Protein 7ELC (pdb70)

Secondary structure (DSSP, 8-state):
--STTHHHHHTT----TTTTT--HHHHHHHHHHHHHHHHHHHHTTT----SS---SSHHHHHHT-----------SEEEE-SS-EEEE--EE--SHHHHHHHHHHHHHHHHHHHHHHHHSS---EEE--EESS---SSS-SSHHHHHHHHHHHHHTT--TT-TTTTTSSSSS----S---S-----SSHHHHHHTTSSS------HHHHHHHHHHHHHHHIIIIITTT--SEEE--HHHHHHHHHHHTS-SS----S-HHHH-HHHHHHHHHHHHHTTTT--TTTHHHHHHHHHHHHHHTTTT--SS-HHHHHHHHHHHHHHHHHHHHSSSSSSIIIIITTSSEETTEEE-STTEEEEHHHHHHHHHTTTSSS-SHHHHHHHHHHTT-TTSTT-SSSS-S---HHHHHHHHHHS--PPP----------S--GGG--HHHHHHHHHHHHHHHHHHHHHTT------SS-----SS----SEEEEEEEE-SSS-EEEEEES--SSS-EEEEEEEESSS-EEEEEEEEE-GGG--GGGT-TTHHHHHHHHHHHHTTTSTTTHHHHHHHHHHHHHHHHHS--HHHHHHHHHHHHHHHHHHSSEEETTSHHHH-----SHHHHHHHHHHHHHHHHHH--SSTT-SSHHHHHHHHHHHHHGGGGS--S-SSHHHHHHHHHHHHHHHHHHHT--EES--SSS---HHHHHHHHHHHHHHT---SS-STTSSSS---HHHHHHHHHHHHTT-SSS-SB--S------SS--SS--SS---EEEEEEE--SSSPEEEEEE-HHHHHHHHHHHHHHHHHHHHSSSB-SS-HHHHHHHHHHHHHHHHHT-EEEEEEBTTHHHH--HHHHHHHHHH---B-SSS------HHHHHHHHHHHT-EEEPPHHHHHHHH-----HHHHHHHHHHTTSSS---EEE-SS-PPTTTSHHHHHHHHHHHHHHHHHHHHHHH--EEEEEE-SSEEEEEEE-----STTHHHHHHHHHHHHHTT--B-TT-EEESSEEESSS-EEETTEE---HHHHHHHHHS----SSHHHHHHHHHHHHHHHHHBT--SHHHHHHHHHHHHHHHHTT----SSSS--S--GGGTTT--HHHHHHHHHHHHS-S-SHHHHHHHHHHHHHHHHHTS----SSHHHHHTT-SHHHHHHHHHHHT--HHHHHHHTT-EE--TTSSS---------HHHHHHHHHH-----HHHHHHHHHHHTSSS-B--SSS--B-HHHHHTT-----SSSSSSSTTTSB-SGGGSSS-TT-EEHHHHHHHHHHHHHHHH-GGGSSPPB----TTT-EEEE------SS---TTTHHHHHHHH-HHHHHSSS-SS-S-TT----TTSSHHHHHHHH-TTT--HHHHTS--S-S-EEEEHHHHTTSPB---/---SSS-SSSS---SS-EE-SSSEE-HHHHHHHHTT-SS-SSS-S----

Organism: Machupo virus (NCBI:txid3052317)

Structure (mmCIF, N/CA/C/O backbone):
data_7ELC
#
_entry.id   7ELC
#
_cell.length_a   1.00
_cell.length_b   1.00
_cell.length_c   1.00
_cell.angle_alpha   90.00
_cell.angle_beta   90.00
_cell.angle_gamma   90.00
#
_symmetry.space_group_name_H-M   'P 1'
#
loop_
_entity.id
_entity.type
_entity.pdbx_description
1 polymer 'RNA-directed RNA polymerase L'
2 polymer 'RING finger protein Z'
3 polymer "3'-vRNA promoter"
4 non-polymer 'MANGANESE (II) ION'
5 non-polymer 'ZINC ION'
#
loop_
_atom_site.group_PDB
_atom_site.id
_atom_site.type_symbol
_atom_site.label_atom_id
_atom_site.label_alt_id
_atom_site.label_comp_id
_atom_site.label_asym_id
_atom_site.label_entity_id
_atom_site.label_seq_id
_atom_site.pdbx_PDB_ins_code
_atom_site.Cartn_x
_atom_site.Cartn_y
_atom_site.Cartn_z
_atom_site.occupancy
_atom_site.B_iso_or_equiv
_atom_site.auth_seq_id
_atom_site.auth_comp_id
_atom_site.auth_asym_id
_atom_site.auth_atom_id
_atom_site.pdbx_PDB_model_num
ATOM 1 N N . ASP A 1 2 ? 159.169 126.612 179.273 1.00 141.64 2 ASP A N 1
ATOM 2 C CA . ASP A 1 2 ? 159.197 125.783 178.073 1.00 141.64 2 ASP A CA 1
ATOM 3 C C . ASP A 1 2 ? 158.508 124.444 178.316 1.00 141.64 2 ASP A C 1
ATOM 4 O O . ASP A 1 2 ? 159.161 123.449 178.633 1.00 141.64 2 ASP A O 1
ATOM 9 N N . GLU A 1 3 ? 157.185 124.425 178.162 1.00 139.96 3 GLU A N 1
ATOM 10 C CA . GLU A 1 3 ? 156.400 123.213 178.363 1.00 139.96 3 GLU A CA 1
ATOM 11 C C . GLU A 1 3 ? 156.033 122.514 177.062 1.00 139.96 3 GLU A C 1
ATOM 12 O O . GLU A 1 3 ? 155.948 121.281 177.038 1.00 139.96 3 GLU A O 1
ATOM 18 N N . TYR A 1 4 ? 155.818 123.265 175.983 1.00 138.21 4 TYR A N 1
ATOM 19 C CA . TYR A 1 4 ? 155.499 122.692 174.684 1.00 138.21 4 TYR A CA 1
ATOM 20 C C . TYR A 1 4 ? 156.679 122.706 173.722 1.00 138.21 4 TYR A C 1
ATOM 21 O O . TYR A 1 4 ? 156.601 122.077 172.662 1.00 138.21 4 TYR A O 1
ATOM 23 N N . VAL A 1 5 ? 157.763 123.409 174.063 1.00 137.63 5 VAL A N 1
ATOM 24 C CA . VAL A 1 5 ? 158.930 123.452 173.188 1.00 137.63 5 VAL A CA 1
ATOM 25 C C . VAL A 1 5 ? 159.597 122.086 173.105 1.00 137.63 5 VAL A C 1
ATOM 26 O O . VAL A 1 5 ? 160.087 121.690 172.040 1.00 137.63 5 VAL A O 1
ATOM 30 N N . GLN A 1 6 ? 159.627 121.342 174.212 1.00 134.89 6 GLN A N 1
ATOM 31 C CA . GLN A 1 6 ? 160.272 120.035 174.212 1.00 134.89 6 GLN A CA 1
ATOM 32 C C . GLN A 1 6 ? 159.372 118.951 173.633 1.00 134.89 6 GLN A C 1
ATOM 33 O O . GLN A 1 6 ? 159.873 117.919 173.171 1.00 134.89 6 GLN A O 1
ATOM 35 N N . GLU A 1 7 ? 158.053 119.162 173.648 1.00 132.27 7 GLU A N 1
ATOM 36 C CA . GLU A 1 7 ? 157.138 118.160 173.113 1.00 132.27 7 GLU A CA 1
ATOM 37 C C . GLU A 1 7 ? 157.290 118.009 171.605 1.00 132.27 7 GLU A C 1
ATOM 38 O O . GLU A 1 7 ? 157.060 116.920 171.067 1.00 132.27 7 GLU A O 1
ATOM 44 N N . LEU A 1 8 ? 157.684 119.080 170.909 1.00 130.64 8 LEU A N 1
ATOM 45 C CA . LEU A 1 8 ? 157.851 119.000 169.462 1.00 130.64 8 LEU A CA 1
ATOM 46 C C . LEU A 1 8 ? 158.986 118.059 169.079 1.00 130.64 8 LEU A C 1
ATOM 47 O O . LEU A 1 8 ? 158.990 117.511 167.970 1.00 130.64 8 LEU A O 1
ATOM 52 N N . LYS A 1 9 ? 159.952 117.855 169.978 1.00 130.49 9 LYS A N 1
ATOM 53 C CA . LYS A 1 9 ? 161.048 116.938 169.688 1.00 130.49 9 LYS A CA 1
ATOM 54 C C . LYS A 1 9 ? 160.558 115.503 169.541 1.00 130.49 9 LYS A C 1
ATOM 55 O O . LYS A 1 9 ? 161.089 114.750 168.718 1.00 130.49 9 LYS A O 1
ATOM 57 N N . GLY A 1 10 ? 159.554 115.110 170.322 1.00 127.26 10 GLY A N 1
ATOM 58 C CA . GLY A 1 10 ? 158.991 113.779 170.219 1.00 127.26 10 GLY A CA 1
ATOM 59 C C . GLY A 1 10 ? 157.791 113.726 169.297 1.00 127.26 10 GLY A C 1
ATOM 60 O O . GLY A 1 10 ? 157.382 112.648 168.854 1.00 127.26 10 GLY A O 1
ATOM 61 N N . LEU A 1 11 ? 157.216 114.893 169.004 1.00 126.42 11 LEU A N 1
ATOM 62 C CA . LEU A 1 11 ? 156.070 114.953 168.104 1.00 126.42 11 LEU A CA 1
ATOM 63 C C . LEU A 1 11 ? 156.499 114.863 166.645 1.00 126.42 11 LEU A C 1
ATOM 64 O O . LEU A 1 11 ? 155.802 114.253 165.828 1.00 126.42 11 LEU A O 1
ATOM 69 N N . ILE A 1 12 ? 157.642 115.462 166.302 1.00 125.30 12 ILE A N 1
ATOM 70 C CA . ILE A 1 12 ? 158.091 115.469 164.915 1.00 125.30 12 ILE A CA 1
ATOM 71 C C . ILE A 1 12 ? 158.643 114.115 164.488 1.00 125.30 12 ILE A C 1
ATOM 72 O O . ILE A 1 12 ? 158.760 113.849 163.285 1.00 125.30 12 ILE A O 1
ATOM 77 N N . ARG A 1 13 ? 158.977 113.240 165.439 1.00 123.23 13 ARG A N 1
ATOM 78 C CA . ARG A 1 13 ? 159.521 111.930 165.101 1.00 123.23 13 ARG A CA 1
ATOM 79 C C . ARG A 1 13 ? 158.511 111.030 164.401 1.00 123.23 13 ARG A C 1
ATOM 80 O O . ARG A 1 13 ? 158.911 110.008 163.834 1.00 123.23 13 ARG A O 1
ATOM 83 N N . LYS A 1 14 ? 157.226 111.379 164.424 1.00 122.78 14 LYS A N 1
ATOM 84 C CA . LYS A 1 14 ? 156.191 110.576 163.773 1.00 122.78 14 LYS A CA 1
ATOM 85 C C . LYS A 1 14 ? 156.014 111.013 162.318 1.00 122.78 14 LYS A C 1
ATOM 86 O O . LYS A 1 14 ? 154.946 111.447 161.886 1.00 122.78 14 LYS A O 1
ATOM 92 N N . HIS A 1 15 ? 157.097 110.887 161.559 1.00 120.15 15 HIS A N 1
ATOM 93 C CA . HIS A 1 15 ? 157.090 111.243 160.145 1.00 120.15 15 HIS A CA 1
ATOM 94 C C . HIS A 1 15 ? 158.108 110.413 159.372 1.00 120.15 15 HIS A C 1
ATOM 95 O O . HIS A 1 15 ? 158.905 109.685 159.964 1.00 120.15 15 HIS A O 1
ATOM 98 N N . ARG A 1 19 ? 162.324 112.000 150.628 1.00 123.47 19 ARG A N 1
ATOM 99 C CA . ARG A 1 19 ? 163.143 110.865 151.034 1.00 123.47 19 ARG A CA 1
ATOM 100 C C . ARG A 1 19 ? 164.587 111.298 151.263 1.00 123.47 19 ARG A C 1
ATOM 101 O O . ARG A 1 19 ? 165.336 110.643 151.987 1.00 123.47 19 ARG A O 1
ATOM 109 N N . CYS A 1 20 ? 164.970 112.412 150.639 1.00 129.06 20 CYS A N 1
ATOM 110 C CA . CYS A 1 20 ? 166.335 112.924 150.714 1.00 129.06 20 CYS A CA 1
ATOM 111 C C . CYS A 1 20 ? 166.460 114.086 151.694 1.00 129.06 20 CYS A C 1
ATOM 112 O O . CYS A 1 20 ? 167.319 114.067 152.579 1.00 129.06 20 CYS A O 1
ATOM 115 N N . GLU A 1 21 ? 165.610 115.104 151.549 1.00 127.15 21 GLU A N 1
ATOM 116 C CA . GLU A 1 21 ? 165.685 116.314 152.358 1.00 127.15 21 GLU A CA 1
ATOM 117 C C . GLU A 1 21 ? 165.075 116.149 153.746 1.00 127.15 21 GLU A C 1
ATOM 118 O O . GLU A 1 21 ? 164.838 117.155 154.426 1.00 127.15 21 GLU A O 1
ATOM 121 N N . PHE A 1 22 ? 164.815 114.919 154.186 1.00 126.13 22 PHE A N 1
ATOM 122 C CA . PHE A 1 22 ? 164.225 114.699 155.501 1.00 126.13 22 PHE A CA 1
ATOM 123 C C . PHE A 1 22 ? 165.283 114.426 156.565 1.00 126.13 22 PHE A C 1
ATOM 124 O O . PHE A 1 22 ? 165.257 115.038 157.638 1.00 126.13 22 PHE A O 1
ATOM 132 N N . GLY A 1 23 ? 166.209 113.506 156.288 1.00 130.83 23 GLY A N 1
ATOM 133 C CA . GLY A 1 23 ? 167.258 113.210 157.247 1.00 130.83 23 GLY A CA 1
ATOM 134 C C . GLY A 1 23 ? 168.193 114.378 157.490 1.00 130.83 23 GLY A C 1
ATOM 135 O O . GLY A 1 23 ? 168.772 114.500 158.573 1.00 130.83 23 GLY A O 1
ATOM 136 N N . HIS A 1 24 ? 168.356 115.248 156.491 1.00 129.67 24 HIS A N 1
ATOM 137 C CA . HIS A 1 24 ? 169.218 116.413 156.656 1.00 129.67 24 HIS A CA 1
ATOM 138 C C . HIS A 1 24 ? 168.629 117.399 157.657 1.00 129.67 24 HIS A C 1
ATOM 139 O O . HIS A 1 24 ? 169.366 118.071 158.388 1.00 129.67 24 HIS A O 1
ATOM 146 N N . GLN A 1 25 ? 167.301 117.501 157.703 1.00 124.97 25 GLN A N 1
ATOM 147 C CA . GLN A 1 25 ? 166.636 118.433 158.605 1.00 124.97 25 GLN A CA 1
ATOM 148 C C . GLN A 1 25 ? 166.335 117.827 159.969 1.00 124.97 25 GLN A C 1
ATOM 149 O O . GLN A 1 25 ? 166.451 118.525 160.984 1.00 124.97 25 GLN A O 1
ATOM 155 N N . LYS A 1 26 ? 165.950 116.555 160.020 1.00 124.08 26 LYS A N 1
ATOM 156 C CA . LYS A 1 26 ? 165.612 115.904 161.283 1.00 124.08 26 LYS A CA 1
ATOM 157 C C . LYS A 1 26 ? 166.819 115.823 162.212 1.00 124.08 26 LYS A C 1
ATOM 158 O O . LYS A 1 26 ? 166.711 116.089 163.409 1.00 124.08 26 LYS A O 1
ATOM 164 N N . SER A 1 36 ? 164.996 132.744 168.051 1.00 113.77 36 SER A N 1
ATOM 165 C CA . SER A 1 36 ? 164.478 131.383 168.112 1.00 113.77 36 SER A CA 1
ATOM 166 C C . SER A 1 36 ? 164.480 130.738 166.729 1.00 113.77 36 SER A C 1
ATOM 167 O O . SER A 1 36 ? 163.500 130.839 165.993 1.00 113.77 36 SER A O 1
ATOM 170 N N . PRO A 1 37 ? 165.588 130.078 166.374 1.00 114.48 37 PRO A N 1
ATOM 171 C CA . PRO A 1 37 ? 165.660 129.402 165.072 1.00 114.48 37 PRO A CA 1
ATOM 172 C C . PRO A 1 37 ? 164.879 128.101 165.007 1.00 114.48 37 PRO A C 1
ATOM 173 O O . PRO A 1 37 ? 164.711 127.558 163.906 1.00 114.48 37 PRO A O 1
ATOM 177 N N . LEU A 1 38 ? 164.400 127.586 166.141 1.00 114.76 38 LEU A N 1
ATOM 178 C CA . LEU A 1 38 ? 163.603 126.364 166.120 1.00 114.76 38 LEU A CA 1
ATOM 179 C C . LEU A 1 38 ? 162.300 126.583 165.360 1.00 114.76 38 LEU A C 1
ATOM 180 O O . LEU A 1 38 ? 161.840 125.696 164.630 1.00 114.76 38 LEU A O 1
ATOM 185 N N . LEU A 1 39 ? 161.696 127.764 165.516 1.00 116.96 39 LEU A N 1
ATOM 186 C CA . LEU A 1 39 ? 160.493 128.099 164.761 1.00 116.96 39 LEU A CA 1
ATOM 187 C C . LEU A 1 39 ? 160.751 128.037 163.260 1.00 116.96 39 LEU A C 1
ATOM 188 O O . LEU A 1 39 ? 160.015 127.373 162.518 1.00 116.96 39 LEU A O 1
ATOM 193 N N . THR A 1 40 ? 161.807 128.708 162.799 1.00 117.39 40 THR A N 1
ATOM 194 C CA . THR A 1 40 ? 162.142 128.683 161.382 1.00 117.39 40 THR A CA 1
ATOM 195 C C . THR A 1 40 ? 162.625 127.310 160.943 1.00 117.39 40 THR A C 1
ATOM 196 O O . THR A 1 40 ? 162.408 126.926 159.790 1.00 117.39 40 THR A O 1
ATOM 200 N N . GLU A 1 41 ? 163.258 126.551 161.842 1.00 114.82 41 GLU A N 1
ATOM 201 C CA . GLU A 1 41 ? 163.648 125.186 161.504 1.00 114.82 41 GLU A CA 1
ATOM 202 C C . GLU A 1 41 ? 162.428 124.326 161.205 1.00 114.82 41 GLU A C 1
ATOM 203 O O . GLU A 1 41 ? 162.390 123.620 160.191 1.00 114.82 41 GLU A O 1
ATOM 209 N N . GLY A 1 42 ? 161.417 124.378 162.075 1.00 116.43 42 GLY A N 1
ATOM 210 C CA . GLY A 1 42 ? 160.199 123.625 161.823 1.00 116.43 42 GLY A CA 1
ATOM 211 C C . GLY A 1 42 ? 159.456 124.114 160.595 1.00 116.43 42 GLY A C 1
ATOM 212 O O . GLY A 1 42 ? 158.895 123.318 159.837 1.00 116.43 42 GLY A O 1
ATOM 213 N N . PHE A 1 43 ? 159.445 125.433 160.379 1.00 116.43 43 PHE A N 1
ATOM 214 C CA . PHE A 1 43 ? 158.812 125.978 159.182 1.00 116.43 43 PHE A CA 1
ATOM 215 C C . PHE A 1 43 ? 159.487 125.463 157.916 1.00 116.43 43 PHE A C 1
ATOM 216 O O . PHE A 1 43 ? 158.810 125.037 156.972 1.00 116.43 43 PHE A O 1
ATOM 224 N N . LYS A 1 44 ? 160.822 125.489 157.881 1.00 114.91 44 LYS A N 1
ATOM 225 C CA . LYS A 1 44 ? 161.544 125.003 156.711 1.00 114.91 44 LYS A CA 1
ATOM 226 C C . LYS A 1 44 ? 161.378 123.499 156.547 1.00 114.91 44 LYS A C 1
ATOM 227 O O . LYS A 1 44 ? 161.313 122.998 155.421 1.00 114.91 44 LYS A O 1
ATOM 233 N N . LEU A 1 45 ? 161.294 122.761 157.657 1.00 117.61 45 LEU A N 1
ATOM 234 C CA . LEU A 1 45 ? 161.040 121.326 157.573 1.00 117.61 45 LEU A CA 1
ATOM 235 C C . LEU A 1 45 ? 159.686 121.045 156.936 1.00 117.61 45 LEU A C 1
ATOM 236 O O . LEU A 1 45 ? 159.573 120.205 156.035 1.00 117.61 45 LEU A O 1
ATOM 241 N N . LEU A 1 46 ? 158.643 121.743 157.389 1.00 113.55 46 LEU A N 1
ATOM 242 C CA . LEU A 1 46 ? 157.315 121.537 156.820 1.00 113.55 46 LEU A CA 1
ATOM 243 C C . LEU A 1 46 ? 157.274 121.941 155.350 1.00 113.55 46 LEU A C 1
ATOM 244 O O . LEU A 1 46 ? 156.675 121.241 154.519 1.00 113.55 46 LEU A O 1
ATOM 249 N N . SER A 1 47 ? 157.911 123.066 155.011 1.00 114.76 47 SER A N 1
ATOM 250 C CA . SER A 1 47 ? 157.938 123.513 153.623 1.00 114.76 47 SER A CA 1
ATOM 251 C C . SER A 1 47 ? 158.672 122.517 152.735 1.00 114.76 47 SER A C 1
ATOM 252 O O . SER A 1 47 ? 158.204 122.195 151.639 1.00 114.76 47 SER A O 1
ATOM 255 N N . SER A 1 48 ? 159.821 122.013 153.191 1.00 116.42 48 SER A N 1
ATOM 256 C CA . SER A 1 48 ? 160.567 121.040 152.402 1.00 116.42 48 SER A CA 1
ATOM 257 C C . SER A 1 48 ? 159.796 119.734 152.272 1.00 116.42 48 SER A C 1
ATOM 258 O O . SER A 1 48 ? 159.844 119.081 151.225 1.00 116.42 48 SER A O 1
ATOM 261 N N . LEU A 1 49 ? 159.066 119.345 153.319 1.00 114.99 49 LEU A N 1
ATOM 262 C CA . LEU A 1 49 ? 158.258 118.132 153.249 1.00 114.99 49 LEU A CA 1
ATOM 263 C C . LEU A 1 49 ? 157.181 118.261 152.179 1.00 114.99 49 LEU A C 1
ATOM 264 O O . LEU A 1 49 ? 157.049 117.395 151.301 1.00 114.99 49 LEU A O 1
ATOM 269 N N . VAL A 1 50 ? 156.404 119.347 152.229 1.00 112.19 50 VAL A N 1
ATOM 270 C CA . VAL A 1 50 ? 155.332 119.498 151.248 1.00 112.19 50 VAL A CA 1
ATOM 271 C C . VAL A 1 50 ? 155.903 119.720 149.850 1.00 112.19 50 VAL A C 1
ATOM 272 O O . VAL A 1 50 ? 155.311 119.285 148.856 1.00 112.19 50 VAL A O 1
ATOM 276 N N . GLU A 1 51 ? 157.075 120.352 149.744 1.00 112.96 51 GLU A N 1
ATOM 277 C CA . GLU A 1 51 ? 157.695 120.559 148.439 1.00 112.96 51 GLU A CA 1
ATOM 278 C C . GLU A 1 51 ? 158.162 119.243 147.831 1.00 112.96 51 GLU A C 1
ATOM 279 O O . GLU A 1 51 ? 157.950 118.992 146.637 1.00 112.96 51 GLU A O 1
ATOM 285 N N . LEU A 1 52 ? 158.800 118.390 148.635 1.00 112.29 52 LEU A N 1
ATOM 286 C CA . LEU A 1 52 ? 159.212 117.082 148.146 1.00 112.29 52 LEU A CA 1
ATOM 287 C C . LEU A 1 52 ? 158.009 116.227 147.782 1.00 112.29 52 LEU A C 1
ATOM 288 O O . LEU A 1 52 ? 158.067 115.467 146.810 1.00 112.29 52 LEU A O 1
ATOM 293 N N . GLU A 1 53 ? 156.908 116.345 148.529 1.00 110.93 53 GLU A N 1
ATOM 294 C CA . GLU A 1 53 ? 155.701 115.616 148.149 1.00 110.93 53 GLU A CA 1
ATOM 295 C C . GLU A 1 53 ? 155.137 116.132 146.829 1.00 110.93 53 GLU A C 1
ATOM 296 O O . GLU A 1 53 ? 154.717 115.342 145.976 1.00 110.93 53 GLU A O 1
ATOM 302 N N . SER A 1 54 ? 155.130 117.454 146.639 1.00 110.13 54 SER A N 1
ATOM 303 C CA . SER A 1 54 ? 154.586 118.031 145.415 1.00 110.13 54 SER A CA 1
ATOM 304 C C . SER A 1 54 ? 155.431 117.686 144.196 1.00 110.13 54 SER A C 1
ATOM 305 O O . SER A 1 54 ? 154.889 117.525 143.096 1.00 110.13 54 SER A O 1
ATOM 308 N N . CYS A 1 55 ? 156.749 117.574 144.364 1.00 114.26 55 CYS A N 1
ATOM 309 C CA . CYS A 1 55 ? 157.616 117.240 143.236 1.00 114.26 55 CYS A CA 1
ATOM 310 C C . CYS A 1 55 ? 157.791 115.747 142.992 1.00 114.26 55 CYS A C 1
ATOM 311 O O . CYS A 1 55 ? 158.100 115.361 141.860 1.00 114.26 55 CYS A O 1
ATOM 314 N N . GLU A 1 56 ? 157.622 114.897 144.005 1.00 114.96 56 GLU A N 1
ATOM 315 C CA . GLU A 1 56 ? 157.730 113.467 143.748 1.00 114.96 56 GLU A CA 1
ATOM 316 C C . GLU A 1 56 ? 156.607 112.963 142.852 1.00 114.96 56 GLU A C 1
ATOM 317 O O . GLU A 1 56 ? 156.708 111.855 142.314 1.00 114.96 56 GLU A O 1
ATOM 323 N N . ALA A 1 57 ? 155.541 113.747 142.683 1.00 114.13 57 ALA A N 1
ATOM 324 C CA . ALA A 1 57 ? 154.498 113.413 141.724 1.00 114.13 57 ALA A CA 1
ATOM 325 C C . ALA A 1 57 ? 154.846 113.839 140.304 1.00 114.13 57 ALA A C 1
ATOM 326 O O . ALA A 1 57 ? 154.261 113.310 139.352 1.00 114.13 57 ALA A O 1
ATOM 328 N N . HIS A 1 58 ? 155.779 114.780 140.138 1.00 112.42 58 HIS A N 1
ATOM 329 C CA . HIS A 1 58 ? 156.151 115.288 138.822 1.00 112.42 58 HIS A CA 1
ATOM 330 C C . HIS A 1 58 ? 157.637 115.097 138.524 1.00 112.42 58 HIS A C 1
ATOM 331 O O . HIS A 1 58 ? 158.151 115.692 137.570 1.00 112.42 58 HIS A O 1
ATOM 338 N N . ALA A 1 59 ? 158.336 114.284 139.323 1.00 117.12 59 ALA A N 1
ATOM 339 C CA . ALA A 1 59 ? 159.732 113.921 139.081 1.00 117.12 59 ALA A CA 1
ATOM 340 C C . ALA A 1 59 ? 160.637 115.157 139.039 1.00 117.12 59 ALA A C 1
ATOM 341 O O . ALA A 1 59 ? 161.212 115.508 138.007 1.00 117.12 59 ALA A O 1
ATOM 343 N N . CYS A 1 60 ? 160.752 115.816 140.192 1.00 122.04 60 CYS A N 1
ATOM 344 C CA . CYS A 1 60 ? 161.649 116.956 140.342 1.00 122.04 60 CYS A CA 1
ATOM 345 C C . CYS A 1 60 ? 163.044 116.441 140.687 1.00 122.04 60 CYS A C 1
ATOM 346 O O . CYS A 1 60 ? 163.334 115.245 140.594 1.00 122.04 60 CYS A O 1
ATOM 349 N N . GLN A 1 61 ? 163.929 117.349 141.088 1.00 123.23 61 GLN A N 1
ATOM 350 C CA . GLN A 1 61 ? 165.223 117.000 141.654 1.00 123.23 61 GLN A CA 1
ATOM 351 C C . GLN A 1 61 ? 165.377 117.689 143.002 1.00 123.23 61 GLN A C 1
ATOM 352 O O . GLN A 1 61 ? 164.987 118.850 143.165 1.00 123.23 61 GLN A O 1
ATOM 358 N N . ALA A 1 62 ? 165.935 116.966 143.971 1.00 129.94 62 ALA A N 1
ATOM 359 C CA . ALA A 1 62 ? 166.092 117.510 145.314 1.00 129.94 62 ALA A CA 1
ATOM 360 C C . ALA A 1 62 ? 167.197 118.559 145.339 1.00 129.94 62 ALA A C 1
ATOM 361 O O . ALA A 1 62 ? 168.316 118.312 144.878 1.00 129.94 62 ALA A O 1
ATOM 363 N N . ASN A 1 63 ? 166.883 119.731 145.886 1.00 129.47 63 ASN A N 1
ATOM 364 C CA . ASN A 1 63 ? 167.832 120.840 145.979 1.00 129.47 63 ASN A CA 1
ATOM 365 C C . ASN A 1 63 ? 168.448 120.817 147.373 1.00 129.47 63 ASN A C 1
ATOM 366 O O . ASN A 1 63 ? 167.987 121.500 148.288 1.00 129.47 63 ASN A O 1
ATOM 371 N N . THR A 1 64 ? 169.508 120.020 147.531 1.00 137.99 64 THR A N 1
ATOM 372 C CA . THR A 1 64 ? 170.204 119.965 148.813 1.00 137.99 64 THR A CA 1
ATOM 373 C C . THR A 1 64 ? 170.933 121.269 149.109 1.00 137.99 64 THR A C 1
ATOM 374 O O . THR A 1 64 ? 171.225 121.564 150.274 1.00 137.99 64 THR A O 1
ATOM 378 N N . ASP A 1 65 ? 171.236 122.058 148.077 1.00 136.98 65 ASP A N 1
ATOM 379 C CA . ASP A 1 65 ? 171.892 123.345 148.255 1.00 136.98 65 ASP A CA 1
ATOM 380 C C . ASP A 1 65 ? 170.974 124.531 147.989 1.00 136.98 65 ASP A C 1
ATOM 381 O O . ASP A 1 65 ? 171.183 125.596 148.582 1.00 136.98 65 ASP A O 1
ATOM 386 N N . GLN A 1 66 ? 169.964 124.371 147.127 1.00 133.40 66 GLN A N 1
ATOM 387 C CA . GLN A 1 66 ? 169.033 125.448 146.782 1.00 133.40 66 GLN A CA 1
ATOM 388 C C . GLN A 1 66 ? 169.802 126.663 146.258 1.00 133.40 66 GLN A C 1
ATOM 389 O O . GLN A 1 66 ? 169.586 127.803 146.677 1.00 133.40 66 GLN A O 1
ATOM 395 N N . ARG A 1 67 ? 170.737 126.401 145.345 1.00 130.35 67 ARG A N 1
ATOM 396 C CA . ARG A 1 67 ? 171.671 127.427 144.900 1.00 130.35 67 ARG A CA 1
ATOM 397 C C . ARG A 1 67 ? 170.984 128.587 144.183 1.00 130.35 67 ARG A C 1
ATOM 398 O O . ARG A 1 67 ? 170.898 129.689 144.733 1.00 130.35 67 ARG A O 1
ATOM 406 N N . PHE A 1 68 ? 170.473 128.342 142.974 1.00 125.19 68 PHE A N 1
ATOM 407 C CA . PHE A 1 68 ? 169.773 129.348 142.180 1.00 125.19 68 PHE A CA 1
ATOM 408 C C . PHE A 1 68 ? 169.075 128.692 140.996 1.00 125.19 68 PHE A C 1
ATOM 409 O O . PHE A 1 68 ? 168.954 127.464 140.942 1.00 125.19 68 PHE A O 1
ATOM 417 N N . VAL A 1 69 ? 168.613 129.503 140.046 1.00 121.72 69 VAL A N 1
ATOM 418 C CA . VAL A 1 69 ? 168.091 129.011 138.780 1.00 121.72 69 VAL A CA 1
ATOM 419 C C . VAL A 1 69 ? 169.166 129.003 137.698 1.00 121.72 69 VAL A C 1
ATOM 420 O O . VAL A 1 69 ? 169.140 128.160 136.800 1.00 121.72 69 VAL A O 1
ATOM 424 N N . ASP A 1 70 ? 170.121 129.932 137.766 1.00 120.77 70 ASP A N 1
ATOM 425 C CA . ASP A 1 70 ? 171.190 129.976 136.777 1.00 120.77 70 ASP A CA 1
ATOM 426 C C . ASP A 1 70 ? 172.314 128.995 137.074 1.00 120.77 70 ASP A C 1
ATOM 427 O O . ASP A 1 70 ? 173.014 128.577 136.144 1.00 120.77 70 ASP A O 1
ATOM 432 N N . VAL A 1 71 ? 172.502 128.609 138.336 1.00 120.49 71 VAL A N 1
ATOM 433 C CA . VAL A 1 71 ? 173.578 127.678 138.650 1.00 120.49 71 VAL A CA 1
ATOM 434 C C . VAL A 1 71 ? 173.282 126.275 138.137 1.00 120.49 71 VAL A C 1
ATOM 435 O O . VAL A 1 71 ? 174.209 125.571 137.721 1.00 120.49 71 VAL A O 1
ATOM 439 N N . ILE A 1 72 ? 172.015 125.856 138.124 1.00 116.90 72 ILE A N 1
ATOM 440 C CA . ILE A 1 72 ? 171.687 124.537 137.593 1.00 116.90 72 ILE A CA 1
ATOM 441 C C . ILE A 1 72 ? 171.872 124.474 136.083 1.00 116.90 72 ILE A C 1
ATOM 442 O O . ILE A 1 72 ? 172.025 123.378 135.529 1.00 116.90 72 ILE A O 1
ATOM 447 N N . LEU A 1 73 ? 171.863 125.621 135.400 1.00 115.69 73 LEU A N 1
ATOM 448 C CA . LEU A 1 73 ? 172.193 125.648 133.980 1.00 115.69 73 LEU A CA 1
ATOM 449 C C . LEU A 1 73 ? 173.696 125.771 133.768 1.00 115.69 73 LEU A C 1
ATOM 450 O O . LEU A 1 73 ? 174.233 125.244 132.787 1.00 115.69 73 LEU A O 1
ATOM 455 N N . SER A 1 74 ? 174.386 126.467 134.674 1.00 113.94 74 SER A N 1
ATOM 456 C CA . SER A 1 74 ? 175.834 126.599 134.556 1.00 113.94 74 SER A CA 1
ATOM 457 C C . SER A 1 74 ? 176.547 125.285 134.845 1.00 113.94 74 SER A C 1
ATOM 458 O O . SER A 1 74 ? 177.607 125.019 134.267 1.00 113.94 74 SER A O 1
ATOM 461 N N . ASP A 1 75 ? 175.993 124.454 135.732 1.00 115.44 75 ASP A N 1
ATOM 462 C CA . ASP A 1 75 ? 176.617 123.166 136.017 1.00 115.44 75 ASP A CA 1
ATOM 463 C C . ASP A 1 75 ? 176.493 122.216 134.832 1.00 115.44 75 ASP A C 1
ATOM 464 O O . ASP A 1 75 ? 177.445 121.498 134.504 1.00 115.44 75 ASP A O 1
ATOM 469 N N . ASN A 1 76 ? 175.332 122.197 134.176 1.00 114.26 76 ASN A N 1
ATOM 470 C CA . ASN A 1 76 ? 175.118 121.262 133.077 1.00 114.26 76 ASN A CA 1
ATOM 471 C C . ASN A 1 76 ? 175.784 121.743 131.793 1.00 114.26 76 ASN A C 1
ATOM 472 O O . ASN A 1 76 ? 176.423 120.957 131.087 1.00 114.26 76 ASN A O 1
ATOM 477 N N . GLY A 1 77 ? 175.645 123.028 131.472 1.00 114.04 77 GLY A N 1
ATOM 478 C CA . GLY A 1 77 ? 176.303 123.569 130.300 1.00 114.04 77 GLY A CA 1
ATOM 479 C C . GLY A 1 77 ? 175.501 124.602 129.535 1.00 114.04 77 GLY A C 1
ATOM 480 O O . GLY A 1 77 ? 176.059 125.334 128.712 1.00 114.04 77 GLY A O 1
ATOM 481 N N . ILE A 1 78 ? 174.191 124.664 129.785 1.00 116.59 78 ILE A N 1
ATOM 482 C CA . ILE A 1 78 ? 173.348 125.637 129.100 1.00 116.59 78 ILE A CA 1
ATOM 483 C C . ILE A 1 78 ? 173.809 127.044 129.448 1.00 116.59 78 ILE A C 1
ATOM 484 O O . ILE A 1 78 ? 173.997 127.384 130.623 1.00 116.59 78 ILE A O 1
ATOM 489 N N . LEU A 1 79 ? 174.007 127.867 128.420 1.00 120.85 79 LEU A N 1
ATOM 490 C CA . LEU A 1 79 ? 174.488 129.226 128.625 1.00 120.85 79 LEU A CA 1
ATOM 491 C C . LEU A 1 79 ? 173.473 130.041 129.418 1.00 120.85 79 LEU A C 1
ATOM 492 O O . LEU A 1 79 ? 172.263 129.940 129.201 1.00 120.85 79 LEU A O 1
ATOM 497 N N . CYS A 1 80 ? 173.978 130.855 130.345 1.00 124.93 80 CYS A N 1
ATOM 498 C CA . CYS A 1 80 ? 173.127 131.689 131.179 1.00 124.93 80 CYS A CA 1
ATOM 499 C C . CYS A 1 80 ? 173.133 133.114 130.650 1.00 124.93 80 CYS A C 1
ATOM 500 O O . CYS A 1 80 ? 174.171 133.790 130.729 1.00 124.93 80 CYS A O 1
ATOM 503 N N . PRO A 1 81 ? 172.020 133.615 130.096 1.00 123.85 81 PRO A N 1
ATOM 504 C CA . PRO A 1 81 ? 171.972 134.978 129.555 1.00 123.85 81 PRO A CA 1
ATOM 505 C C . PRO A 1 81 ? 171.639 136.037 130.606 1.00 123.85 81 PRO A C 1
ATOM 506 O O . PRO A 1 81 ? 170.786 136.907 130.393 1.00 123.85 81 PRO A O 1
ATOM 510 N N . THR A 1 82 ? 172.325 135.976 131.747 1.00 124.13 82 THR A N 1
ATOM 511 C CA . THR A 1 82 ? 172.146 136.919 132.852 1.00 124.13 82 THR A CA 1
ATOM 512 C C . THR A 1 82 ? 170.676 137.017 133.264 1.00 124.13 82 THR A C 1
ATOM 513 O O . THR A 1 82 ? 170.036 138.065 133.170 1.00 124.13 82 THR A O 1
ATOM 517 N N . LEU A 1 83 ? 170.149 135.886 133.724 1.00 121.15 83 LEU A N 1
ATOM 518 C CA . LEU A 1 83 ? 168.779 135.828 134.198 1.00 121.15 83 LEU A CA 1
ATOM 519 C C . LEU A 1 83 ? 168.669 136.497 135.566 1.00 121.15 83 LEU A C 1
ATOM 520 O O . LEU A 1 83 ? 169.615 136.471 136.357 1.00 121.15 83 LEU A O 1
ATOM 525 N N . PRO A 1 84 ? 167.523 137.105 135.871 1.00 123.42 84 PRO A N 1
ATOM 526 C CA . PRO A 1 84 ? 167.295 137.577 137.240 1.00 123.42 84 PRO A CA 1
ATOM 527 C C . PRO A 1 84 ? 167.287 136.413 138.217 1.00 123.42 84 PRO A C 1
ATOM 528 O O . PRO A 1 84 ? 166.862 135.301 137.893 1.00 123.42 84 PRO A O 1
ATOM 532 N N . LYS A 1 85 ? 167.768 136.681 139.428 1.00 122.28 85 LYS A N 1
ATOM 533 C CA . LYS A 1 85 ? 167.929 135.640 140.438 1.00 122.28 85 LYS A CA 1
ATOM 534 C C . LYS A 1 85 ? 166.562 135.133 140.877 1.00 122.28 85 LYS A C 1
ATOM 535 O O . LYS A 1 85 ? 165.823 135.835 141.573 1.00 122.28 85 LYS A O 1
ATOM 541 N N . VAL A 1 86 ? 166.223 133.911 140.474 1.00 119.02 86 VAL A N 1
ATOM 542 C CA . VAL A 1 86 ? 164.971 133.267 140.849 1.00 119.02 86 VAL A CA 1
ATOM 543 C C . VAL A 1 86 ? 165.309 131.983 141.591 1.00 119.02 86 VAL A C 1
ATOM 544 O O . VAL A 1 86 ? 166.186 131.226 141.161 1.00 119.02 86 VAL A O 1
ATOM 548 N N . ILE A 1 87 ? 164.629 131.749 142.710 1.00 119.70 87 ILE A N 1
ATOM 549 C CA . ILE A 1 87 ? 164.854 130.565 143.534 1.00 119.70 87 ILE A CA 1
ATOM 550 C C . ILE A 1 87 ? 163.911 129.467 143.045 1.00 119.70 87 ILE A C 1
ATOM 551 O O . ILE A 1 87 ? 162.687 129.594 143.224 1.00 119.70 87 ILE A O 1
ATOM 556 N N . PRO A 1 88 ? 164.416 128.409 142.405 1.00 118.27 88 PRO A N 1
ATOM 557 C CA . PRO A 1 88 ? 163.528 127.339 141.935 1.00 118.27 88 PRO A CA 1
ATOM 558 C C . PRO A 1 88 ? 163.310 126.263 142.986 1.00 118.27 88 PRO A C 1
ATOM 559 O O . PRO A 1 88 ? 164.266 125.805 143.620 1.00 118.27 88 PRO A O 1
ATOM 563 N N . ASP A 1 89 ? 162.058 125.851 143.183 1.00 114.70 89 ASP A N 1
ATOM 564 C CA . ASP A 1 89 ? 161.779 124.794 144.149 1.00 114.70 89 ASP A CA 1
ATOM 565 C C . ASP A 1 89 ? 162.204 123.435 143.605 1.00 114.70 89 ASP A C 1
ATOM 566 O O . ASP A 1 89 ? 163.037 122.745 144.204 1.00 114.70 89 ASP A O 1
ATOM 571 N N . GLY A 1 90 ? 161.640 123.030 142.470 1.00 114.54 90 GLY A N 1
ATOM 572 C CA . GLY A 1 90 ? 162.031 121.775 141.859 1.00 114.54 90 GLY A CA 1
ATOM 573 C C . GLY A 1 90 ? 162.277 121.864 140.366 1.00 114.54 90 GLY A C 1
ATOM 574 O O . GLY A 1 90 ? 161.376 122.220 139.605 1.00 114.54 90 GLY A O 1
ATOM 575 N N . PHE A 1 91 ? 163.485 121.536 139.925 1.00 115.33 91 PHE A N 1
ATOM 576 C CA . PHE A 1 91 ? 163.829 121.602 138.515 1.00 115.33 91 PHE A CA 1
ATOM 577 C C . PHE A 1 91 ? 164.017 120.199 137.951 1.00 115.33 91 PHE A C 1
ATOM 578 O O . PHE A 1 91 ? 164.548 119.308 138.619 1.00 115.33 91 PHE A O 1
ATOM 586 N N . LYS A 1 92 ? 163.562 120.011 136.712 1.00 110.55 92 LYS A N 1
ATOM 587 C CA . LYS A 1 92 ? 163.720 118.748 135.985 1.00 110.55 92 LYS A CA 1
ATOM 588 C C . LYS A 1 92 ? 164.235 119.084 134.589 1.00 110.55 92 LYS A C 1
ATOM 589 O O . LYS A 1 92 ? 163.448 119.375 133.689 1.00 110.55 92 LYS A O 1
ATOM 595 N N . LEU A 1 93 ? 165.553 119.063 134.417 1.00 109.20 93 LEU A N 1
ATOM 596 C CA . LEU A 1 93 ? 166.185 119.394 133.144 1.00 109.20 93 LEU A CA 1
ATOM 597 C C . LEU A 1 93 ? 166.507 118.096 132.411 1.00 109.20 93 LEU A C 1
ATOM 598 O O . LEU A 1 93 ? 167.318 117.293 132.884 1.00 109.20 93 LEU A O 1
ATOM 603 N N . THR A 1 94 ? 165.869 117.890 131.262 1.00 109.66 94 THR A N 1
ATOM 604 C CA . THR A 1 94 ? 166.055 116.686 130.456 1.00 109.66 94 THR A CA 1
ATOM 605 C C . THR A 1 94 ? 166.790 117.078 129.177 1.00 109.66 94 THR A C 1
ATOM 606 O O . THR A 1 94 ? 166.174 117.348 128.144 1.00 109.66 94 THR A O 1
ATOM 610 N N . GLY A 1 95 ? 168.117 117.115 129.256 1.00 107.52 95 GLY A N 1
ATOM 611 C CA . GLY A 1 95 ? 168.945 117.344 128.089 1.00 107.52 95 GLY A CA 1
ATOM 612 C C . GLY A 1 95 ? 168.902 118.775 127.597 1.00 107.52 95 GLY A C 1
ATOM 613 O O . GLY A 1 95 ? 169.864 119.533 127.756 1.00 107.52 95 GLY A O 1
ATOM 614 N N . LYS A 1 96 ? 167.774 119.151 126.999 1.00 106.61 96 LYS A N 1
ATOM 615 C CA . LYS A 1 96 ? 167.557 120.493 126.473 1.00 106.61 96 LYS A CA 1
ATOM 616 C C . LYS A 1 96 ? 166.131 120.938 126.753 1.00 106.61 96 LYS A C 1
ATOM 617 O O . LYS A 1 96 ? 165.468 121.530 125.897 1.00 106.61 96 LYS A O 1
ATOM 623 N N . THR A 1 97 ? 165.630 120.630 127.949 1.00 109.86 97 THR A N 1
ATOM 624 C CA . THR A 1 97 ? 164.275 120.994 128.346 1.00 109.86 97 THR A CA 1
ATOM 625 C C . THR A 1 97 ? 164.176 120.931 129.861 1.00 109.86 97 THR A C 1
ATOM 626 O O . THR A 1 97 ? 164.403 119.870 130.448 1.00 109.86 97 THR A O 1
ATOM 630 N N . LEU A 1 98 ? 163.832 122.055 130.488 1.00 107.18 98 LEU A N 1
ATOM 631 C CA . LEU A 1 98 ? 163.736 122.132 131.938 1.00 107.18 98 LEU A CA 1
ATOM 632 C C . LEU A 1 98 ? 162.306 122.440 132.358 1.00 107.18 98 LEU A C 1
ATOM 633 O O . LEU A 1 98 ? 161.646 123.310 131.784 1.00 107.18 98 LEU A O 1
ATOM 638 N N . ILE A 1 99 ? 161.842 121.709 133.362 1.00 106.93 99 ILE A N 1
ATOM 639 C CA . ILE A 1 99 ? 160.512 121.852 133.934 1.00 106.93 99 ILE A CA 1
ATOM 640 C C . ILE A 1 99 ? 160.702 122.434 135.329 1.00 106.93 99 ILE A C 1
ATOM 641 O O . ILE A 1 99 ? 161.278 121.782 136.209 1.00 106.93 99 ILE A O 1
ATOM 646 N N . LEU A 1 100 ? 160.261 123.677 135.519 1.00 106.80 100 LEU A N 1
ATOM 647 C CA . LEU A 1 100 ? 160.335 124.349 136.813 1.00 106.80 100 LEU A CA 1
ATOM 648 C C . LEU A 1 100 ? 159.006 124.184 137.540 1.00 106.80 100 LEU A C 1
ATOM 649 O O . LEU A 1 100 ? 157.949 124.529 137.002 1.00 106.80 100 LEU A O 1
ATOM 654 N N . LEU A 1 101 ? 159.056 123.657 138.761 1.00 106.68 101 LEU A N 1
ATOM 655 C CA . LEU A 1 101 ? 157.885 123.482 139.612 1.00 106.68 101 LEU A CA 1
ATOM 656 C C . LEU A 1 101 ? 158.116 124.283 140.885 1.00 106.68 101 LEU A C 1
ATOM 657 O O . LEU A 1 101 ? 158.970 123.924 141.703 1.00 106.68 101 LEU A O 1
ATOM 662 N N . GLU A 1 102 ? 157.364 125.366 141.047 1.00 105.09 102 GLU A N 1
ATOM 663 C CA . GLU A 1 102 ? 157.335 126.129 142.285 1.00 105.09 102 GLU A CA 1
ATOM 664 C C . GLU A 1 102 ? 156.009 125.845 142.975 1.00 105.09 102 GLU A C 1
ATOM 665 O O . GLU A 1 102 ? 154.944 126.170 142.438 1.00 105.09 102 GLU A O 1
ATOM 671 N N . THR A 1 103 ? 156.073 125.235 144.152 1.00 100.00 103 THR A N 1
ATOM 672 C CA . THR A 1 103 ? 154.884 124.816 144.876 1.00 100.00 103 THR A CA 1
ATOM 673 C C . THR A 1 103 ? 154.575 125.788 146.010 1.00 100.00 103 THR A C 1
ATOM 674 O O . THR A 1 103 ? 155.409 126.600 146.417 1.00 100.00 103 THR A O 1
ATOM 678 N N . PHE A 1 104 ? 153.351 125.691 146.519 1.00 87.32 104 PHE A N 1
ATOM 679 C CA . PHE A 1 104 ? 152.898 126.551 147.602 1.00 87.32 104 PHE A CA 1
ATOM 680 C C . PHE A 1 104 ? 151.710 125.886 148.281 1.00 87.32 104 PHE A C 1
ATOM 681 O O . PHE A 1 104 ? 151.001 125.077 147.675 1.00 87.32 104 PHE A O 1
ATOM 689 N N . VAL A 1 105 ? 151.505 126.238 149.547 1.00 86.45 105 VAL A N 1
ATOM 690 C CA . VAL A 1 105 ? 150.436 125.677 150.366 1.00 86.45 105 VAL A CA 1
ATOM 691 C C . VAL A 1 105 ? 149.581 126.842 150.845 1.00 86.45 105 VAL A C 1
ATOM 692 O O . VAL A 1 105 ? 149.942 127.537 151.802 1.00 86.45 105 VAL A O 1
ATOM 696 N N . ARG A 1 106 ? 148.443 127.058 150.189 1.00 78.75 106 ARG A N 1
ATOM 697 C CA . ARG A 1 106 ? 147.505 128.109 150.564 1.00 78.75 106 ARG A CA 1
ATOM 698 C C . ARG A 1 106 ? 146.127 127.490 150.725 1.00 78.75 106 ARG A C 1
ATOM 699 O O . ARG A 1 106 ? 145.581 126.929 149.770 1.00 78.75 106 ARG A O 1
ATOM 707 N N . VAL A 1 107 ? 145.566 127.594 151.930 1.00 79.71 107 VAL A N 1
ATOM 708 C CA . VAL A 1 107 ? 144.284 126.956 152.209 1.00 79.71 107 VAL A CA 1
ATOM 709 C C . VAL A 1 107 ? 143.127 127.825 151.730 1.00 79.71 107 VAL A C 1
ATOM 710 O O . VAL A 1 107 ? 142.183 127.329 151.105 1.00 79.71 107 VAL A O 1
ATOM 714 N N . ASN A 1 108 ? 143.175 129.122 152.014 1.00 76.44 108 ASN A N 1
ATOM 715 C CA . ASN A 1 108 ? 142.104 130.009 151.590 1.00 76.44 108 ASN A CA 1
ATOM 716 C C . ASN A 1 108 ? 142.138 130.178 150.073 1.00 76.44 108 ASN A C 1
ATOM 717 O O . ASN A 1 108 ? 143.213 130.352 149.491 1.00 76.44 108 ASN A O 1
ATOM 722 N N . PRO A 1 109 ? 140.982 130.129 149.405 1.00 74.17 109 PRO A N 1
ATOM 723 C CA . PRO A 1 109 ? 140.987 130.211 147.935 1.00 74.17 109 PRO A CA 1
ATOM 724 C C . PRO A 1 109 ? 141.497 131.538 147.402 1.00 74.17 109 PRO A C 1
ATOM 725 O O . PRO A 1 109 ? 142.103 131.563 146.323 1.00 74.17 109 PRO A O 1
ATOM 729 N N . ASP A 1 110 ? 141.272 132.639 148.120 1.00 72.61 110 ASP A N 1
ATOM 730 C CA . ASP A 1 110 ? 141.730 133.944 147.654 1.00 72.61 110 ASP A CA 1
ATOM 731 C C . ASP A 1 110 ? 143.252 133.995 147.584 1.00 72.61 110 ASP A C 1
ATOM 732 O O . ASP A 1 110 ? 143.833 134.274 146.527 1.00 72.61 110 ASP A O 1
ATOM 737 N N . GLU A 1 111 ? 143.915 133.740 148.716 1.00 76.67 111 GLU A N 1
ATOM 738 C CA . GLU A 1 111 ? 145.373 133.689 148.726 1.00 76.67 111 GLU A CA 1
ATOM 739 C C . GLU A 1 111 ? 145.896 132.594 147.810 1.00 76.67 111 GLU A C 1
ATOM 740 O O . GLU A 1 111 ? 146.976 132.739 147.227 1.00 76.67 111 GLU A O 1
ATOM 746 N N . PHE A 1 112 ? 145.141 131.505 147.656 1.00 78.25 112 PHE A N 1
ATOM 747 C CA . PHE A 1 112 ? 145.539 130.444 146.736 1.00 78.25 112 PHE A CA 1
ATOM 748 C C . PHE A 1 112 ? 145.648 130.968 145.310 1.00 78.25 112 PHE A C 1
ATOM 749 O O . PHE A 1 112 ? 146.690 130.825 144.662 1.00 78.25 112 PHE A O 1
ATOM 757 N N . GLU A 1 113 ? 144.573 131.580 144.806 1.00 76.79 113 GLU A N 1
ATOM 758 C CA . GLU A 1 113 ? 144.594 132.122 143.450 1.00 76.79 113 GLU A CA 1
ATOM 759 C C . GLU A 1 113 ? 145.631 133.229 143.310 1.00 76.79 113 GLU A C 1
ATOM 760 O O . GLU A 1 113 ? 146.294 133.340 142.271 1.00 76.79 113 GLU A O 1
ATOM 766 N N . LYS A 1 114 ? 145.788 134.057 144.345 1.00 73.86 114 LYS A N 1
ATOM 767 C CA . LYS A 1 114 ? 146.754 135.149 144.272 1.00 73.86 114 LYS A CA 1
ATOM 768 C C . LYS A 1 114 ? 148.175 134.617 144.136 1.00 73.86 114 LYS A C 1
ATOM 769 O O . LYS A 1 114 ? 148.938 135.069 143.273 1.00 73.86 114 LYS A O 1
ATOM 775 N N . LYS A 1 115 ? 148.552 133.656 144.984 1.00 77.04 115 LYS A N 1
ATOM 776 C CA . LYS A 1 115 ? 149.878 133.061 144.881 1.00 77.04 115 LYS A CA 1
ATOM 777 C C . LYS A 1 115 ? 150.041 132.294 143.577 1.00 77.04 115 LYS A C 1
ATOM 778 O O . LYS A 1 115 ? 151.128 132.298 142.991 1.00 77.04 115 LYS A O 1
ATOM 784 N N . TRP A 1 116 ? 148.974 131.654 143.095 1.00 80.29 116 TRP A N 1
ATOM 785 C CA . TRP A 1 116 ? 149.039 130.949 141.820 1.00 80.29 116 TRP A CA 1
ATOM 786 C C . TRP A 1 116 ? 149.389 131.904 140.686 1.00 80.29 116 TRP A C 1
ATOM 787 O O . TRP A 1 116 ? 150.295 131.637 139.886 1.00 80.29 116 TRP A O 1
ATOM 798 N N . LYS A 1 117 ? 148.681 133.033 140.609 1.00 76.90 117 LYS A N 1
ATOM 799 C CA . LYS A 1 117 ? 148.936 133.996 139.543 1.00 76.90 117 LYS A CA 1
ATOM 800 C C . LYS A 1 117 ? 150.301 134.657 139.702 1.00 76.90 117 LYS A C 1
ATOM 801 O O . LYS A 1 117 ? 151.021 134.849 138.714 1.00 76.90 117 LYS A O 1
ATOM 807 N N . ALA A 1 118 ? 150.679 135.010 140.935 1.00 78.88 118 ALA A N 1
ATOM 808 C CA . ALA A 1 118 ? 151.977 135.633 141.165 1.00 78.88 118 ALA A CA 1
ATOM 809 C C . ALA A 1 118 ? 153.131 134.672 140.920 1.00 78.88 118 ALA A C 1
ATOM 810 O O . ALA A 1 118 ? 154.256 135.123 140.680 1.00 78.88 118 ALA A O 1
ATOM 812 N N . ASP A 1 119 ? 152.880 133.365 140.984 1.00 84.48 119 ASP A N 1
ATOM 813 C CA . ASP A 1 119 ? 153.905 132.384 140.651 1.00 84.48 119 ASP A CA 1
ATOM 814 C C . ASP A 1 119 ? 153.983 132.164 139.147 1.00 84.48 119 ASP A C 1
ATOM 815 O O . ASP A 1 119 ? 155.081 132.095 138.580 1.00 84.48 119 ASP A O 1
ATOM 820 N N . MET A 1 120 ? 152.824 132.065 138.490 1.00 85.15 120 MET A N 1
ATOM 821 C CA . MET A 1 120 ? 152.803 131.878 137.044 1.00 85.15 120 MET A CA 1
ATOM 822 C C . MET A 1 120 ? 153.446 133.058 136.328 1.00 85.15 120 MET A C 1
ATOM 823 O O . MET A 1 120 ? 154.241 132.871 135.400 1.00 85.15 120 MET A O 1
ATOM 828 N N . SER A 1 121 ? 153.119 134.283 136.747 1.00 82.33 121 SER A N 1
ATOM 829 C CA . SER A 1 121 ? 153.724 135.454 136.121 1.00 82.33 121 SER A CA 1
ATOM 830 C C . SER A 1 121 ? 155.230 135.487 136.352 1.00 82.33 121 SER A C 1
ATOM 831 O O . SER A 1 121 ? 156.001 135.808 135.438 1.00 82.33 121 SER A O 1
ATOM 834 N N . LYS A 1 122 ? 155.670 135.144 137.566 1.00 85.22 122 LYS A N 1
ATOM 835 C CA . LYS A 1 122 ? 157.089 135.223 137.884 1.00 85.22 122 LYS A CA 1
ATOM 836 C C . LYS A 1 122 ? 157.895 134.124 137.207 1.00 85.22 122 LYS A C 1
ATOM 837 O O . LYS A 1 122 ? 159.110 134.280 137.045 1.00 85.22 122 LYS A O 1
ATOM 843 N N . LEU A 1 123 ? 157.261 133.015 136.819 1.00 88.65 123 LEU A N 1
ATOM 844 C CA . LEU A 1 123 ? 157.978 132.023 136.026 1.00 88.65 123 LEU A CA 1
ATOM 845 C C . LEU A 1 123 ? 157.899 132.295 134.529 1.00 88.65 123 LEU A C 1
ATOM 846 O O . LEU A 1 123 ? 158.838 131.952 133.802 1.00 88.65 123 LEU A O 1
ATOM 851 N N . LEU A 1 124 ? 156.827 132.929 134.049 1.00 89.07 124 LEU A N 1
ATOM 852 C CA . LEU A 1 124 ? 156.780 133.316 132.644 1.00 89.07 124 LEU A CA 1
ATOM 853 C C . LEU A 1 124 ? 157.753 134.447 132.337 1.00 89.07 124 LEU A C 1
ATOM 854 O O . LEU A 1 124 ? 158.323 134.492 131.237 1.00 89.07 124 LEU A O 1
ATOM 859 N N . ASN A 1 125 ? 157.964 135.359 133.291 1.00 93.62 125 ASN A N 1
ATOM 860 C CA . ASN A 1 125 ? 158.926 136.434 133.079 1.00 93.62 125 ASN A CA 1
ATOM 861 C C . ASN A 1 125 ? 160.346 135.911 132.911 1.00 93.62 125 ASN A C 1
ATOM 862 O O . ASN A 1 125 ? 161.167 136.578 132.271 1.00 93.62 125 ASN A O 1
ATOM 867 N N . LEU A 1 126 ? 160.657 134.739 133.462 1.00 98.58 126 LEU A N 1
ATOM 868 C CA . LEU A 1 126 ? 161.957 134.115 133.263 1.00 98.58 126 LEU A CA 1
ATOM 869 C C . LEU A 1 126 ? 161.946 133.089 132.139 1.00 98.58 126 LEU A C 1
ATOM 870 O O . LEU A 1 126 ? 163.014 132.738 131.630 1.00 98.58 126 LEU A O 1
ATOM 875 N N . LYS A 1 127 ? 160.770 132.603 131.741 1.00 101.34 127 LYS A N 1
ATOM 876 C CA . LYS A 1 127 ? 160.673 131.767 130.551 1.00 101.34 127 LYS A CA 1
ATOM 877 C C . LYS A 1 127 ? 160.817 132.579 129.274 1.00 101.34 127 LYS A C 1
ATOM 878 O O . LYS A 1 127 ? 161.260 132.041 128.253 1.00 101.34 127 LYS A O 1
ATOM 884 N N . HIS A 1 128 ? 160.461 133.865 129.316 1.00 104.78 128 HIS A N 1
ATOM 885 C CA . HIS A 1 128 ? 160.689 134.727 128.159 1.00 104.78 128 HIS A CA 1
ATOM 886 C C . HIS A 1 128 ? 162.172 134.802 127.814 1.00 104.78 128 HIS A C 1
ATOM 887 O O . HIS A 1 128 ? 162.557 134.629 126.651 1.00 104.78 128 HIS A O 1
ATOM 894 N N . ASP A 1 129 ? 163.022 135.045 128.813 1.00 109.03 129 ASP A N 1
ATOM 895 C CA . ASP A 1 129 ? 164.458 135.117 128.573 1.00 109.03 129 ASP A CA 1
ATOM 896 C C . ASP A 1 129 ? 165.072 133.753 128.288 1.00 109.03 129 ASP A C 1
ATOM 897 O O . ASP A 1 129 ? 166.143 133.687 127.675 1.00 109.03 129 ASP A O 1
ATOM 902 N N . LEU A 1 130 ? 164.423 132.667 128.710 1.00 105.77 130 LEU A N 1
ATOM 903 C CA . LEU A 1 130 ? 164.907 131.340 128.346 1.00 105.77 130 LEU A CA 1
ATOM 904 C C . LEU A 1 130 ? 164.575 131.010 126.897 1.00 105.77 130 LEU A C 1
ATOM 905 O O . LEU A 1 130 ? 165.358 130.341 126.215 1.00 105.77 130 LEU A O 1
ATOM 910 N N . GLN A 1 131 ? 163.420 131.468 126.413 1.00 107.38 131 GLN A N 1
ATOM 911 C CA . GLN A 1 131 ? 163.095 131.327 125.001 1.00 107.38 131 GLN A CA 1
ATOM 912 C C . GLN A 1 131 ? 163.906 132.273 124.127 1.00 107.38 131 GLN A C 1
ATOM 913 O O . GLN A 1 131 ? 164.165 131.952 122.963 1.00 107.38 131 GLN A O 1
ATOM 919 N N . LYS A 1 132 ? 164.321 133.423 124.665 1.00 107.31 132 LYS A N 1
ATOM 920 C CA . LYS A 1 132 ? 165.191 134.322 123.916 1.00 107.31 132 LYS A CA 1
ATOM 921 C C . LYS A 1 132 ? 166.585 133.740 123.732 1.00 107.31 132 LYS A C 1
ATOM 922 O O . LYS A 1 132 ? 167.280 134.096 122.774 1.00 107.31 132 LYS A O 1
ATOM 928 N N . SER A 1 133 ? 167.010 132.856 124.633 1.00 105.92 133 SER A N 1
ATOM 929 C CA . SER A 1 133 ? 168.301 132.187 124.499 1.00 105.92 133 SER A CA 1
ATOM 930 C C . SER A 1 133 ? 168.235 130.898 125.304 1.00 105.92 133 SER A C 1
ATOM 931 O O . SER A 1 133 ? 168.217 130.941 126.538 1.00 105.92 133 SER A O 1
ATOM 934 N N . GLY A 1 134 ? 168.201 129.764 124.612 1.00 106.38 134 GLY A N 1
ATOM 935 C CA . GLY A 1 134 ? 168.133 128.484 125.286 1.00 106.38 134 GLY A CA 1
ATOM 936 C C . GLY A 1 134 ? 166.854 127.716 125.022 1.00 106.38 134 GLY A C 1
ATOM 937 O O . GLY A 1 134 ? 166.399 127.617 123.879 1.00 106.38 134 GLY A O 1
ATOM 938 N N . VAL A 1 135 ? 166.271 127.168 126.081 1.00 107.71 135 VAL A N 1
ATOM 939 C CA . VAL A 1 135 ? 165.119 126.290 125.986 1.00 107.71 135 VAL A CA 1
ATOM 940 C C . VAL A 1 135 ? 163.862 127.051 126.390 1.00 107.71 135 VAL A C 1
ATOM 941 O O . VAL A 1 135 ? 163.910 128.052 127.107 1.00 107.71 135 VAL A O 1
ATOM 945 N N . THR A 1 136 ? 162.711 126.569 125.918 1.00 108.47 136 THR A N 1
ATOM 946 C CA . THR A 1 136 ? 161.405 127.053 126.362 1.00 108.47 136 THR A CA 1
ATOM 947 C C . THR A 1 136 ? 160.904 126.098 127.447 1.00 108.47 136 THR A C 1
ATOM 948 O O . THR A 1 136 ? 160.466 124.979 127.176 1.00 108.47 136 THR A O 1
ATOM 952 N N . LEU A 1 137 ? 161.009 126.542 128.700 1.00 105.43 137 LEU A N 1
ATOM 953 C CA . LEU A 1 137 ? 160.675 125.694 129.838 1.00 105.43 137 LEU A CA 1
ATOM 954 C C . LEU A 1 137 ? 159.208 125.282 129.805 1.00 105.43 137 LEU A C 1
ATOM 955 O O . LEU A 1 137 ? 158.358 125.967 129.230 1.00 105.43 137 LEU A O 1
ATOM 960 N N . VAL A 1 138 ? 158.919 124.146 130.432 1.00 106.23 138 VAL A N 1
ATOM 961 C CA . VAL A 1 138 ? 157.548 123.674 130.610 1.00 106.23 138 VAL A CA 1
ATOM 962 C C . VAL A 1 138 ? 157.071 124.108 131.991 1.00 106.23 138 VAL A C 1
ATOM 963 O O . VAL A 1 138 ? 157.447 123.495 133.001 1.00 106.23 138 VAL A O 1
ATOM 967 N N . PRO A 1 139 ? 156.251 125.155 132.086 1.00 103.46 139 PRO A N 1
ATOM 968 C CA . PRO A 1 139 ? 155.855 125.670 133.402 1.00 103.46 139 PRO A CA 1
ATOM 969 C C . PRO A 1 139 ? 154.800 124.783 134.050 1.00 103.46 139 PRO A C 1
ATOM 970 O O . PRO A 1 139 ? 153.757 124.498 133.457 1.00 103.46 139 PRO A O 1
ATOM 974 N N . ILE A 1 140 ? 155.084 124.339 135.271 1.00 102.99 140 ILE A N 1
ATOM 975 C CA . ILE A 1 140 ? 154.124 123.615 136.094 1.00 102.99 140 ILE A CA 1
ATOM 976 C C . ILE A 1 140 ? 154.120 124.241 137.480 1.00 102.99 140 ILE A C 1
ATOM 977 O O . ILE A 1 140 ? 155.178 124.571 138.028 1.00 102.99 140 ILE A O 1
ATOM 982 N N . VAL A 1 141 ? 152.927 124.431 138.034 1.00 96.74 141 VAL A N 1
ATOM 983 C CA . VAL A 1 141 ? 152.754 124.979 139.373 1.00 96.74 141 VAL A CA 1
ATOM 984 C C . VAL A 1 141 ? 151.704 124.151 140.101 1.00 96.74 141 VAL A C 1
ATOM 985 O O . VAL A 1 141 ? 150.605 123.928 139.580 1.00 96.74 141 VAL A O 1
ATOM 989 N N . ASP A 1 142 ? 152.055 123.667 141.289 1.00 96.62 142 ASP A N 1
ATOM 990 C CA . ASP A 1 142 ? 151.205 122.758 142.054 1.00 96.62 142 ASP A CA 1
ATOM 991 C C . ASP A 1 142 ? 150.543 123.549 143.175 1.00 96.62 142 ASP A C 1
ATOM 992 O O . ASP A 1 142 ? 151.174 123.864 144.187 1.00 96.62 142 ASP A O 1
ATOM 997 N N . GLY A 1 143 ? 149.268 123.872 142.988 1.00 93.77 143 GLY A N 1
ATOM 998 C CA . GLY A 1 143 ? 148.517 124.612 143.980 1.00 93.77 143 GLY A CA 1
ATOM 999 C C . GLY A 1 143 ? 147.799 123.739 144.987 1.00 93.77 143 GLY A C 1
ATOM 1000 O O . GLY A 1 143 ? 146.570 123.634 144.957 1.00 93.77 143 GLY A O 1
ATOM 1001 N N . ARG A 1 144 ? 148.553 123.098 145.879 1.00 94.52 144 ARG A N 1
ATOM 1002 C CA . ARG A 1 144 ? 147.951 122.275 146.920 1.00 94.52 144 ARG A CA 1
ATOM 1003 C C . ARG A 1 144 ? 147.143 123.132 147.884 1.00 94.52 144 ARG A C 1
ATOM 1004 O O . ARG A 1 144 ? 147.708 123.913 148.655 1.00 94.52 144 ARG A O 1
ATOM 1012 N N . SER A 1 145 ? 145.817 122.993 147.846 1.00 94.53 145 SER A N 1
ATOM 1013 C CA . SER A 1 145 ? 144.941 123.736 148.743 1.00 94.53 145 SER A CA 1
ATOM 1014 C C . SER A 1 145 ? 144.950 123.191 150.164 1.00 94.53 145 SER A C 1
ATOM 1015 O O . SER A 1 145 ? 144.347 123.807 151.050 1.00 94.53 145 SER A O 1
ATOM 1018 N N . ASN A 1 146 ? 145.611 122.060 150.402 1.00 97.20 146 ASN A N 1
ATOM 1019 C CA . ASN A 1 146 ? 145.663 121.461 151.729 1.00 97.20 146 ASN A CA 1
ATOM 1020 C C . ASN A 1 146 ? 147.085 121.035 152.062 1.00 97.20 146 ASN A C 1
ATOM 1021 O O . ASN A 1 146 ? 148.026 121.369 151.335 1.00 97.20 146 ASN A O 1
ATOM 1026 N N . TYR A 1 147 ? 147.252 120.301 153.160 1.00 102.55 147 TYR A N 1
ATOM 1027 C CA . TYR A 1 147 ? 148.556 119.811 153.585 1.00 102.55 147 TYR A CA 1
ATOM 1028 C C . TYR A 1 147 ? 148.691 118.302 153.424 1.00 102.55 147 TYR A C 1
ATOM 1029 O O . TYR A 1 147 ? 149.595 117.704 154.017 1.00 102.55 147 TYR A O 1
ATOM 1038 N N . ASN A 1 148 ? 147.814 117.673 152.642 1.00 106.19 148 ASN A N 1
ATOM 1039 C CA . ASN A 1 148 ? 147.816 116.223 152.484 1.00 106.19 148 ASN A CA 1
ATOM 1040 C C . ASN A 1 148 ? 149.070 115.732 151.770 1.00 106.19 148 ASN A C 1
ATOM 1041 O O . ASN A 1 148 ? 149.256 115.994 150.578 1.00 106.19 148 ASN A O 1
ATOM 1046 N N . ASN A 1 149 ? 149.931 115.022 152.491 1.00 110.56 149 ASN A N 1
ATOM 1047 C CA . ASN A 1 149 ? 151.131 114.426 151.931 1.00 110.56 149 ASN A CA 1
ATOM 1048 C C . ASN A 1 149 ? 150.876 112.957 151.598 1.00 110.56 149 ASN A C 1
ATOM 1049 O O . ASN A 1 149 ? 149.737 112.480 151.606 1.00 110.56 149 ASN A O 1
ATOM 1054 N N . ARG A 1 150 ? 151.952 112.228 151.290 1.00 117.18 150 ARG A N 1
ATOM 1055 C CA . ARG A 1 150 ? 151.873 110.798 151.023 1.00 117.18 150 ARG A CA 1
ATOM 1056 C C . ARG A 1 150 ? 152.782 109.988 151.940 1.00 117.18 150 ARG A C 1
ATOM 1057 O O . ARG A 1 150 ? 152.881 108.766 151.773 1.00 117.18 150 ARG A O 1
ATOM 1059 N N . PHE A 1 151 ? 153.445 110.630 152.901 1.00 125.30 151 PHE A N 1
ATOM 1060 C CA . PHE A 1 151 ? 154.298 109.936 153.859 1.00 125.30 151 PHE A CA 1
ATOM 1061 C C . PHE A 1 151 ? 153.523 109.478 155.088 1.00 125.30 151 PHE A C 1
ATOM 1062 O O . PHE A 1 151 ? 153.789 108.396 155.623 1.00 125.30 151 PHE A O 1
ATOM 1070 N N . VAL A 1 152 ? 152.568 110.286 155.543 1.00 128.29 152 VAL A N 1
ATOM 1071 C CA . VAL A 1 152 ? 151.743 109.958 156.699 1.00 128.29 152 VAL A CA 1
ATOM 1072 C C . VAL A 1 152 ? 150.292 109.872 156.250 1.00 128.29 152 VAL A C 1
ATOM 1073 O O . VAL A 1 152 ? 149.984 110.073 155.070 1.00 128.29 152 VAL A O 1
ATOM 1075 N N . ALA A 1 153 ? 149.389 109.569 157.185 1.00 132.78 153 ALA A N 1
ATOM 1076 C CA . ALA A 1 153 ? 147.970 109.430 156.883 1.00 132.78 153 ALA A CA 1
ATOM 1077 C C . ALA A 1 153 ? 147.218 110.753 156.974 1.00 132.78 153 ALA A C 1
ATOM 1078 O O . ALA A 1 153 ? 146.009 110.757 157.246 1.00 132.78 153 ALA A O 1
ATOM 1080 N N . ASP A 1 154 ? 147.906 111.875 156.764 1.00 129.09 154 ASP A N 1
ATOM 1081 C CA . ASP A 1 154 ? 147.336 113.220 156.744 1.00 129.09 154 ASP A CA 1
ATOM 1082 C C . ASP A 1 154 ? 146.724 113.631 158.078 1.00 129.09 154 ASP A C 1
ATOM 1083 O O . ASP A 1 154 ? 146.012 114.640 158.141 1.00 129.09 154 ASP A O 1
ATOM 1085 N N . TRP A 1 155 ? 146.979 112.878 159.150 1.00 125.98 155 TRP A N 1
ATOM 1086 C CA . TRP A 1 155 ? 146.477 113.222 160.471 1.00 125.98 155 TRP A CA 1
ATOM 1087 C C . TRP A 1 155 ? 147.560 113.696 161.428 1.00 125.98 155 TRP A C 1
ATOM 1088 O O . TRP A 1 155 ? 147.233 114.321 162.441 1.00 125.98 155 TRP A O 1
ATOM 1090 N N . VAL A 1 156 ? 148.828 113.420 161.134 1.00 124.91 156 VAL A N 1
ATOM 1091 C CA . VAL A 1 156 ? 149.911 113.870 161.999 1.00 124.91 156 VAL A CA 1
ATOM 1092 C C . VAL A 1 156 ? 150.348 115.292 161.656 1.00 124.91 156 VAL A C 1
ATOM 1093 O O . VAL A 1 156 ? 150.678 116.070 162.556 1.00 124.91 156 VAL A O 1
ATOM 1097 N N . ILE A 1 157 ? 150.334 115.655 160.370 1.00 123.75 157 ILE A N 1
ATOM 1098 C CA . ILE A 1 157 ? 150.782 116.985 159.964 1.00 123.75 157 ILE A CA 1
ATOM 1099 C C . ILE A 1 157 ? 149.878 118.066 160.543 1.00 123.75 157 ILE A C 1
ATOM 1100 O O . ILE A 1 157 ? 150.350 119.154 160.903 1.00 123.75 157 ILE A O 1
ATOM 1105 N N . GLU A 1 158 ? 148.577 117.788 160.662 1.00 122.77 158 GLU A N 1
ATOM 1106 C CA . GLU A 1 158 ? 147.681 118.747 161.297 1.00 122.77 158 GLU A CA 1
ATOM 1107 C C . GLU A 1 158 ? 148.038 118.934 162.764 1.00 122.77 158 GLU A C 1
ATOM 1108 O O . GLU A 1 158 ? 147.977 120.052 163.286 1.00 122.77 158 GLU A O 1
ATOM 1114 N N . ARG A 1 159 ? 148.430 117.852 163.441 1.00 124.30 159 ARG A N 1
ATOM 1115 C CA . ARG A 1 159 ? 148.862 117.964 164.830 1.00 124.30 159 ARG A CA 1
ATOM 1116 C C . ARG A 1 159 ? 150.154 118.765 164.943 1.00 124.30 159 ARG A C 1
ATOM 1117 O O . ARG A 1 159 ? 150.319 119.553 165.882 1.00 124.30 159 ARG A O 1
ATOM 1119 N N . ILE A 1 160 ? 151.081 118.583 163.999 1.00 123.94 160 ILE A N 1
ATOM 1120 C CA . ILE A 1 160 ? 152.316 119.364 164.015 1.00 123.94 160 ILE A CA 1
ATOM 1121 C C . ILE A 1 160 ? 152.010 120.846 163.836 1.00 123.94 160 ILE A C 1
ATOM 1122 O O . ILE A 1 160 ? 152.553 121.698 164.548 1.00 123.94 160 ILE A O 1
ATOM 1127 N N . ARG A 1 161 ? 151.139 121.176 162.880 1.00 123.36 161 ARG A N 1
ATOM 1128 C CA . ARG A 1 161 ? 150.776 122.576 162.668 1.00 123.36 161 ARG A CA 1
ATOM 1129 C C . ARG A 1 161 ? 150.069 123.150 163.892 1.00 123.36 161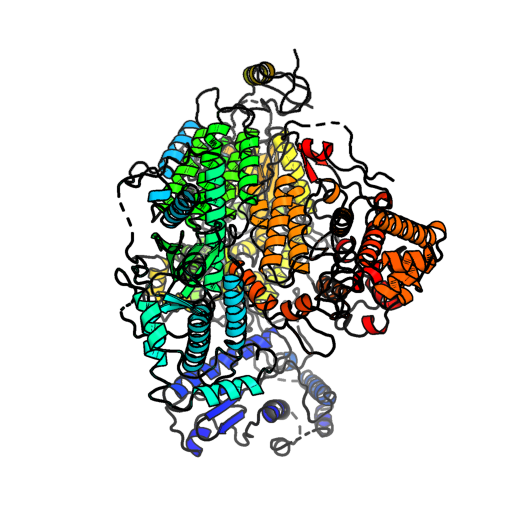 ARG A C 1
ATOM 1130 O O . ARG A 1 161 ? 150.308 124.300 164.283 1.00 123.36 161 ARG A O 1
ATOM 1132 N N . TRP A 1 162 ? 149.201 122.353 164.519 1.00 123.45 162 TRP A N 1
ATOM 1133 C CA . TRP A 1 162 ? 148.482 122.808 165.705 1.00 123.45 162 TRP A CA 1
ATOM 1134 C C . TRP A 1 162 ? 149.443 123.100 166.851 1.00 123.45 162 TRP A C 1
ATOM 1135 O O . TRP A 1 162 ? 149.358 124.149 167.497 1.00 123.45 162 TRP A O 1
ATOM 1146 N N . LEU A 1 163 ? 150.377 122.182 167.111 1.00 124.35 163 LEU A N 1
ATOM 1147 C CA . LEU A 1 163 ? 151.347 122.410 168.177 1.00 124.35 163 LEU A CA 1
ATOM 1148 C C . LEU A 1 163 ? 152.284 123.566 167.850 1.00 124.35 163 LEU A C 1
ATOM 1149 O O . LEU A 1 163 ? 152.705 124.297 168.755 1.00 124.35 163 LEU A O 1
ATOM 1154 N N . LEU A 1 164 ? 152.621 123.756 166.573 1.00 122.97 164 LEU A N 1
ATOM 1155 C CA . LEU A 1 164 ? 153.421 124.915 166.199 1.00 122.97 164 LEU A CA 1
ATOM 1156 C C . LEU A 1 164 ? 152.667 126.210 166.472 1.00 122.97 164 LEU A C 1
ATOM 1157 O O . LEU A 1 164 ? 153.260 127.193 166.935 1.00 122.97 164 LEU A O 1
ATOM 1162 N N . ILE A 1 165 ? 151.355 126.218 166.226 1.00 121.57 165 ILE A N 1
ATOM 1163 C CA . ILE A 1 165 ? 150.547 127.380 166.580 1.00 121.57 165 ILE A CA 1
ATOM 1164 C C . ILE A 1 165 ? 150.507 127.571 168.093 1.00 121.57 165 ILE A C 1
ATOM 1165 O O . ILE A 1 165 ? 150.587 128.704 168.583 1.00 121.57 165 ILE A O 1
ATOM 1170 N N . GLU A 1 166 ? 150.395 126.483 168.856 1.00 122.63 166 GLU A N 1
ATOM 1171 C CA . GLU A 1 166 ? 150.333 126.570 170.314 1.00 122.63 166 GLU A CA 1
ATOM 1172 C C . GLU A 1 166 ? 151.672 126.913 170.958 1.00 122.63 166 GLU A C 1
ATOM 1173 O O . GLU A 1 166 ? 151.692 127.265 172.142 1.00 122.63 166 GLU A O 1
ATOM 1179 N N . ILE A 1 167 ? 152.784 126.822 170.228 1.00 124.09 167 ILE A N 1
ATOM 1180 C CA . ILE A 1 167 ? 154.073 127.283 170.725 1.00 124.09 167 ILE A CA 1
ATOM 1181 C C . ILE A 1 167 ? 154.393 128.693 170.243 1.00 124.09 167 ILE A C 1
ATOM 1182 O O . ILE A 1 167 ? 155.132 129.426 170.910 1.00 124.09 167 ILE A O 1
ATOM 1187 N N . LEU A 1 168 ? 153.853 129.098 169.089 1.00 121.74 168 LEU A N 1
ATOM 1188 C CA . LEU A 1 168 ? 154.027 130.482 168.658 1.00 121.74 168 LEU A CA 1
ATOM 1189 C C . LEU A 1 168 ? 153.111 131.439 169.414 1.00 121.74 168 LEU A C 1
ATOM 1190 O O . LEU A 1 168 ? 153.513 132.570 169.710 1.00 121.74 168 LEU A O 1
ATOM 1195 N N . LYS A 1 169 ? 151.889 131.013 169.744 1.00 119.61 169 LYS A N 1
ATOM 1196 C CA . LYS A 1 169 ? 150.944 131.924 170.383 1.00 119.61 169 LYS A CA 1
ATOM 1197 C C . LYS A 1 169 ? 151.343 132.238 171.819 1.00 119.61 169 LYS A C 1
ATOM 1198 O O . LYS A 1 169 ? 150.952 133.283 172.353 1.00 119.61 169 LYS A O 1
ATOM 1204 N N . ALA A 1 170 ? 152.113 131.359 172.458 1.00 122.83 170 ALA A N 1
ATOM 1205 C CA . ALA A 1 170 ? 152.595 131.617 173.808 1.00 122.83 170 ALA A CA 1
ATOM 1206 C C . ALA A 1 170 ? 153.754 132.603 173.845 1.00 122.83 170 ALA A C 1
ATOM 1207 O O . ALA A 1 170 ? 154.085 133.105 174.925 1.00 122.83 170 ALA A O 1
ATOM 1209 N N . SER A 1 171 ? 154.372 132.893 172.704 1.00 121.23 171 SER A N 1
ATOM 1210 C CA . SER A 1 171 ? 155.497 133.819 172.651 1.00 121.23 171 SER A CA 1
ATOM 1211 C C . SER A 1 171 ? 155.153 135.056 171.828 1.00 121.23 171 SER A C 1
ATOM 1212 O O . SER A 1 171 ? 154.162 135.735 172.094 1.00 121.23 171 SER A O 1
ATOM 1215 N N . GLU A 1 180 ? 158.693 141.057 162.996 1.00 123.48 180 GLU A N 1
ATOM 1216 C CA . GLU A 1 180 ? 158.412 142.435 162.608 1.00 123.48 180 GLU A CA 1
ATOM 1217 C C . GLU A 1 180 ? 157.099 142.925 163.217 1.00 123.48 180 GLU A C 1
ATOM 1218 O O . GLU A 1 180 ? 156.660 142.413 164.247 1.00 123.48 180 GLU A O 1
ATOM 1224 N N . ASP A 1 181 ? 156.491 143.928 162.578 1.00 123.06 181 ASP A N 1
ATOM 1225 C CA . ASP A 1 181 ? 155.231 144.487 163.058 1.00 123.06 181 ASP A CA 1
ATOM 1226 C C . ASP A 1 181 ? 154.172 143.404 163.234 1.00 123.06 181 ASP A C 1
ATOM 1227 O O . ASP A 1 181 ? 153.560 143.279 164.300 1.00 123.06 181 ASP A O 1
ATOM 1229 N N . GLN A 1 182 ? 153.945 142.606 162.191 1.00 117.47 182 GLN A N 1
ATOM 1230 C CA . GLN A 1 182 ? 152.925 141.555 162.200 1.00 117.47 182 GLN A CA 1
ATOM 1231 C C . GLN A 1 182 ? 153.538 140.247 161.693 1.00 117.47 182 GLN A C 1
ATOM 1232 O O . GLN A 1 182 ? 153.520 139.944 160.497 1.00 117.47 182 GLN A O 1
ATOM 1238 N N . GLU A 1 183 ? 154.091 139.467 162.618 1.00 116.17 183 GLU A N 1
ATOM 1239 C CA . GLU A 1 183 ? 154.594 138.131 162.321 1.00 116.17 183 GLU A CA 1
ATOM 1240 C C . GLU A 1 183 ? 153.921 137.043 163.143 1.00 116.17 183 GLU A C 1
ATOM 1241 O O . GLU A 1 183 ? 153.567 135.994 162.596 1.00 116.17 183 GLU A O 1
ATOM 1247 N N . TYR A 1 184 ? 153.709 137.284 164.440 1.00 114.39 184 TYR A N 1
ATOM 1248 C CA . TYR A 1 184 ? 153.104 136.300 165.329 1.00 114.39 184 TYR A CA 1
ATOM 1249 C C . TYR A 1 184 ? 151.649 136.018 164.989 1.00 114.39 184 TYR A C 1
ATOM 1250 O O . TYR A 1 184 ? 151.072 135.079 165.547 1.00 114.39 184 TYR A O 1
ATOM 1252 N N . GLN A 1 185 ? 151.046 136.807 164.101 1.00 107.84 185 GLN A N 1
ATOM 1253 C CA . GLN A 1 185 ? 149.714 136.536 163.592 1.00 107.84 185 GLN A CA 1
ATOM 1254 C C . GLN A 1 185 ? 149.712 136.206 162.107 1.00 107.84 185 GLN A C 1
ATOM 1255 O O . GLN A 1 185 ? 148.858 135.427 161.663 1.00 107.84 185 GLN A O 1
ATOM 1261 N N . ARG A 1 186 ? 150.672 136.726 161.340 1.00 100.33 186 ARG A N 1
ATOM 1262 C CA . ARG A 1 186 ? 150.791 136.364 159.933 1.00 100.33 186 ARG A CA 1
ATOM 1263 C C . ARG A 1 186 ? 151.177 134.898 159.772 1.00 100.33 186 ARG A C 1
ATOM 1264 O O . ARG A 1 186 ? 150.629 134.196 158.915 1.00 100.33 186 ARG A O 1
ATOM 1272 N N . LEU A 1 187 ? 152.116 134.416 160.592 1.00 106.10 187 LEU A N 1
ATOM 1273 C CA . LEU A 1 187 ? 152.554 133.029 160.473 1.00 106.10 187 LEU A CA 1
ATOM 1274 C C . LEU A 1 187 ? 151.486 132.036 160.912 1.00 106.10 187 LEU A C 1
ATOM 1275 O O . LEU A 1 187 ? 151.463 130.911 160.400 1.00 106.10 187 LEU A O 1
ATOM 1280 N N . ILE A 1 188 ? 150.601 132.416 161.836 1.00 107.59 188 ILE A N 1
ATOM 1281 C CA . ILE A 1 188 ? 149.548 131.502 162.270 1.00 107.59 188 ILE A CA 1
ATOM 1282 C C . ILE A 1 188 ? 148.267 131.655 161.461 1.00 107.59 188 ILE A C 1
ATOM 1283 O O . ILE A 1 188 ? 147.409 130.762 161.507 1.00 107.59 188 ILE A O 1
ATOM 1288 N N . HIS A 1 189 ? 148.104 132.757 160.727 1.00 105.09 189 HIS A N 1
ATOM 1289 C CA . HIS A 1 189 ? 146.925 132.897 159.883 1.00 105.09 189 HIS A CA 1
ATOM 1290 C C . HIS A 1 189 ? 146.957 131.968 158.678 1.00 105.09 189 HIS A C 1
ATOM 1291 O O . HIS A 1 189 ? 145.928 131.807 158.014 1.00 105.09 189 HIS A O 1
ATOM 1298 N N . SER A 1 190 ? 148.104 131.352 158.387 1.00 107.14 190 SER A N 1
ATOM 1299 C CA . SER A 1 190 ? 148.222 130.401 157.292 1.00 107.14 190 SER A CA 1
ATOM 1300 C C . SER A 1 190 ? 148.223 128.951 157.753 1.00 107.14 190 SER A C 1
ATOM 1301 O O . SER A 1 190 ? 147.986 128.057 156.933 1.00 107.14 190 SER A O 1
ATOM 1304 N N . LEU A 1 191 ? 148.483 128.697 159.033 1.00 108.28 191 LEU A N 1
ATOM 1305 C CA . LEU A 1 191 ? 148.456 127.350 159.585 1.00 108.28 191 LEU A CA 1
ATOM 1306 C C . LEU A 1 191 ? 147.110 126.995 160.203 1.00 108.28 191 LEU A C 1
ATOM 1307 O O . LEU A 1 191 ? 146.968 125.901 160.759 1.00 108.28 191 LEU A O 1
ATOM 1312 N N . SER A 1 192 ? 146.128 127.886 160.120 1.00 103.52 192 SER A N 1
ATOM 1313 C CA . SER A 1 192 ? 144.808 127.645 160.679 1.00 103.52 192 SER A CA 1
ATOM 1314 C C . SER A 1 192 ? 143.951 126.896 159.659 1.00 103.52 192 SER A C 1
ATOM 1315 O O . SER A 1 192 ? 144.424 126.489 158.594 1.00 103.52 192 SER A O 1
ATOM 1318 N N . ASN A 1 193 ? 142.671 126.704 159.977 1.00 95.17 193 ASN A N 1
ATOM 1319 C CA . ASN A 1 193 ? 141.788 125.948 159.089 1.00 95.17 193 ASN A CA 1
ATOM 1320 C C . ASN A 1 193 ? 141.304 126.808 157.924 1.00 95.17 193 ASN A C 1
ATOM 1321 O O . ASN A 1 193 ? 141.598 126.520 156.760 1.00 95.17 193 ASN A O 1
ATOM 1326 N N . VAL A 1 194 ? 140.562 127.874 158.222 1.00 89.94 194 VAL A N 1
ATOM 1327 C CA . VAL A 1 194 ? 139.995 128.729 157.185 1.00 89.94 194 VAL A CA 1
ATOM 1328 C C . VAL A 1 194 ? 139.818 130.138 157.735 1.00 89.94 194 VAL A C 1
ATOM 1329 O O . VAL A 1 194 ? 139.942 130.364 158.944 1.00 89.94 194 VAL A O 1
ATOM 1333 N N . LYS A 1 195 ? 139.535 131.093 156.854 1.00 87.63 195 LYS A N 1
ATOM 1334 C CA . LYS A 1 195 ? 139.290 132.469 157.265 1.00 87.63 195 LYS A CA 1
ATOM 1335 C C . LYS A 1 195 ? 137.932 132.598 157.947 1.00 87.63 195 LYS A C 1
ATOM 1336 O O . LYS A 1 195 ? 136.994 133.163 157.382 1.00 87.63 195 LYS A O 1
ATOM 1338 N N . LEU A 1 201 ? 132.957 136.802 156.958 1.00 82.82 201 LEU A N 1
ATOM 1339 C CA . LEU A 1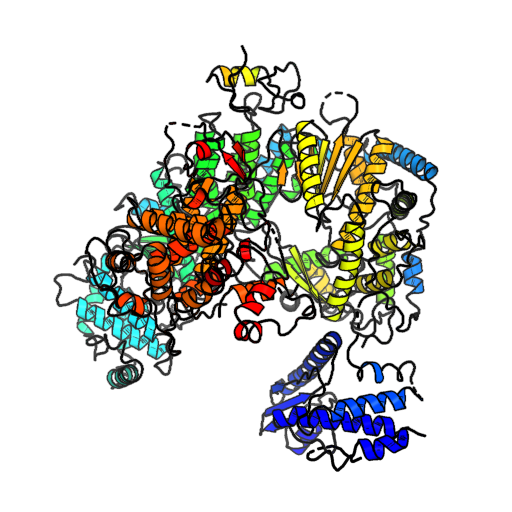 201 ? 132.355 137.849 156.142 1.00 82.82 201 LEU A CA 1
ATOM 1340 C C . LEU A 1 201 ? 132.726 139.230 156.670 1.00 82.82 201 LEU A C 1
ATOM 1341 O O . LEU A 1 201 ? 133.890 139.499 156.966 1.00 82.82 201 LEU A O 1
ATOM 1343 N N . GLU A 1 202 ? 131.729 140.101 156.787 1.00 80.19 202 GLU A N 1
ATOM 1344 C CA . GLU A 1 202 ? 131.941 141.448 157.300 1.00 80.19 202 GLU A CA 1
ATOM 1345 C C . GLU A 1 202 ? 131.998 141.404 158.825 1.00 80.19 202 GLU A C 1
ATOM 1346 O O . GLU A 1 202 ? 132.118 140.338 159.436 1.00 80.19 202 GLU A O 1
ATOM 1352 N N . ASN A 1 203 ? 131.919 142.579 159.455 1.00 90.93 203 ASN A N 1
ATOM 1353 C CA . ASN A 1 203 ? 132.056 142.717 160.907 1.00 90.93 203 ASN A CA 1
ATOM 1354 C C . ASN A 1 203 ? 133.420 142.193 161.354 1.00 90.93 203 ASN A C 1
ATOM 1355 O O . ASN A 1 203 ? 133.580 141.644 162.445 1.00 90.93 203 ASN A O 1
ATOM 1360 N N . LEU A 1 204 ? 134.418 142.360 160.486 1.00 94.36 204 LEU A N 1
ATOM 1361 C CA . LEU A 1 204 ? 135.800 141.966 160.760 1.00 94.36 204 LEU A CA 1
ATOM 1362 C C . LEU A 1 204 ? 136.683 143.169 160.443 1.00 94.36 204 LEU A C 1
ATOM 1363 O O . LEU A 1 204 ? 137.231 143.277 159.342 1.00 94.36 204 LEU A O 1
ATOM 1368 N N . GLU A 1 205 ? 136.818 144.071 161.412 1.00 103.53 205 GLU A N 1
ATOM 1369 C CA . GLU A 1 205 ? 137.683 145.234 161.290 1.00 103.53 205 GLU A CA 1
ATOM 1370 C C . GLU A 1 205 ? 138.964 145.084 162.097 1.00 103.53 205 GLU A C 1
ATOM 1371 O O . GLU A 1 205 ? 139.716 146.053 162.239 1.00 103.53 205 GLU A O 1
ATOM 1373 N N . HIS A 1 206 ? 139.226 143.892 162.625 1.00 104.59 206 HIS A N 1
ATOM 1374 C CA . HIS A 1 206 ? 140.358 143.665 163.518 1.00 104.59 206 HIS A CA 1
ATOM 1375 C C . HIS A 1 206 ? 141.534 143.082 162.736 1.00 104.59 206 HIS A C 1
ATOM 1376 O O . HIS A 1 206 ? 141.950 141.939 162.930 1.00 104.59 206 HIS A O 1
ATOM 1383 N N . LEU A 1 207 ? 142.084 143.896 161.835 1.00 95.78 207 LEU A N 1
ATOM 1384 C CA . LEU A 1 207 ? 143.283 143.506 161.102 1.00 95.78 207 LEU A CA 1
ATOM 1385 C C . LEU A 1 207 ? 144.469 144.380 161.491 1.00 95.78 207 LEU A C 1
ATOM 1386 O O . LEU A 1 207 ? 145.432 143.880 162.077 1.00 95.78 207 LEU A O 1
ATOM 1391 N N . LYS A 1 208 ? 144.436 145.676 161.186 1.00 91.48 208 LYS A N 1
ATOM 1392 C CA . LYS A 1 208 ? 145.339 146.619 161.833 1.00 91.48 208 LYS A CA 1
ATOM 1393 C C . LYS A 1 208 ? 144.618 147.909 162.199 1.00 91.48 208 LYS A C 1
ATOM 1394 O O . LYS A 1 208 ? 144.842 148.475 163.275 1.00 91.48 208 LYS A O 1
ATOM 1400 N N . ARG A 1 209 ? 143.735 148.359 161.308 1.00 87.00 209 ARG A N 1
ATOM 1401 C CA . ARG A 1 209 ? 143.153 149.700 161.351 1.00 87.00 209 ARG A CA 1
ATOM 1402 C C . ARG A 1 209 ? 144.240 150.752 161.582 1.00 87.00 209 ARG A C 1
ATOM 1403 O O . ARG A 1 209 ? 144.282 151.438 162.605 1.00 87.00 209 ARG A O 1
ATOM 1411 N N . ASN A 1 210 ? 145.141 150.853 160.608 1.00 83.03 210 ASN A N 1
ATOM 1412 C CA . ASN A 1 210 ? 146.254 151.786 160.666 1.00 83.03 210 ASN A CA 1
ATOM 1413 C C . ASN A 1 210 ? 146.134 152.817 159.551 1.00 83.03 210 ASN A C 1
ATOM 1414 O O . ASN A 1 210 ? 145.427 152.616 158.561 1.00 83.03 210 ASN A O 1
ATOM 1419 N N . SER A 1 211 ? 146.840 153.930 159.727 1.00 77.19 211 SER A N 1
ATOM 1420 C CA . SER A 1 211 ? 146.889 154.993 158.737 1.00 77.19 211 SER A CA 1
ATOM 1421 C C . SER A 1 211 ? 148.194 154.919 157.954 1.00 77.19 211 SER A C 1
ATOM 1422 O O . SER A 1 211 ? 149.210 154.423 158.449 1.00 77.19 211 SER A O 1
ATOM 1425 N N . LEU A 1 212 ? 148.155 155.419 156.720 1.00 69.29 212 LEU A N 1
ATOM 1426 C CA . LEU A 1 212 ? 149.300 155.380 155.817 1.00 69.29 212 LEU A CA 1
ATOM 1427 C C . LEU A 1 212 ? 149.728 156.782 155.393 1.00 69.29 212 LEU A C 1
ATOM 1428 O O . LEU A 1 212 ? 150.305 156.965 154.319 1.00 69.29 212 LEU A O 1
ATOM 1433 N N . ASP A 1 213 ? 149.459 157.779 156.237 1.00 68.51 213 ASP A N 1
ATOM 1434 C CA . ASP A 1 213 ? 149.732 159.190 155.974 1.00 68.51 213 ASP A CA 1
ATOM 1435 C C . ASP A 1 213 ? 148.977 159.711 154.756 1.00 68.51 213 ASP A C 1
ATOM 1436 O O . ASP A 1 213 ? 149.307 160.783 154.235 1.00 68.51 213 ASP A O 1
ATOM 1441 N N . TYR A 1 214 ? 147.972 158.974 154.292 1.00 58.67 214 TYR A N 1
ATOM 1442 C CA . TYR A 1 214 ? 147.136 159.375 153.169 1.00 58.67 214 TYR A CA 1
ATOM 1443 C C . TYR A 1 214 ? 145.651 159.206 153.443 1.00 58.67 214 TYR A C 1
ATOM 1444 O O . TYR A 1 214 ? 144.841 159.856 152.772 1.00 58.67 214 TYR A O 1
ATOM 1453 N N . ASP A 1 215 ? 145.270 158.383 154.423 1.00 62.10 215 ASP A N 1
ATOM 1454 C CA . ASP A 1 215 ? 143.860 158.183 154.738 1.00 62.10 215 ASP A CA 1
ATOM 1455 C C . ASP A 1 215 ? 143.223 159.457 155.279 1.00 62.10 215 ASP A C 1
ATOM 1456 O O . ASP A 1 215 ? 142.055 159.739 154.993 1.00 62.10 215 ASP A O 1
ATOM 1461 N N . GLU A 1 216 ? 143.967 160.236 156.067 1.00 60.63 216 GLU A N 1
ATOM 1462 C CA . GLU A 1 216 ? 143.395 161.464 156.609 1.00 60.63 216 GLU A CA 1
ATOM 1463 C C . GLU A 1 216 ? 143.191 162.509 155.520 1.00 60.63 216 GLU A C 1
ATOM 1464 O O . GLU A 1 216 ? 142.216 163.268 155.566 1.00 60.63 216 GLU A O 1
ATOM 1470 N N . ARG A 1 217 ? 144.080 162.549 154.525 1.00 51.36 217 ARG A N 1
ATOM 1471 C CA . ARG A 1 217 ? 143.880 163.443 153.391 1.00 51.36 217 ARG A CA 1
ATOM 1472 C C . ARG A 1 217 ? 142.726 162.973 152.517 1.00 51.36 217 ARG A C 1
ATOM 1473 O O . ARG A 1 217 ? 142.061 163.791 151.873 1.00 51.36 217 ARG A O 1
ATOM 1481 N N . LEU A 1 218 ? 142.472 161.663 152.488 1.00 50.00 218 LEU A N 1
ATOM 1482 C CA . LEU A 1 218 ? 141.312 161.145 151.770 1.00 50.00 218 LEU A CA 1
ATOM 1483 C C . LEU A 1 218 ? 140.018 161.514 152.483 1.00 50.00 218 LEU A C 1
ATOM 1484 O O . LEU A 1 218 ? 139.047 161.929 151.841 1.00 50.00 218 LEU A O 1
ATOM 1489 N N . ASN A 1 219 ? 139.989 161.377 153.810 1.00 51.40 219 ASN A N 1
ATOM 1490 C CA . ASN A 1 219 ? 138.787 161.715 154.563 1.00 51.40 219 ASN A CA 1
ATOM 1491 C C . ASN A 1 219 ? 138.546 163.218 154.597 1.00 51.40 219 ASN A C 1
ATOM 1492 O O . ASN A 1 219 ? 137.394 163.655 154.691 1.00 51.40 219 ASN A O 1
ATOM 1497 N N . GLU A 1 220 ? 139.609 164.021 154.523 1.00 53.94 220 GLU A N 1
ATOM 1498 C CA . GLU A 1 220 ? 139.449 165.469 154.491 1.00 53.94 220 GLU A CA 1
ATOM 1499 C C . GLU A 1 220 ? 138.787 165.950 153.206 1.00 53.94 220 GLU A C 1
ATOM 1500 O O . GLU A 1 220 ? 138.256 167.065 153.176 1.00 53.94 220 GLU A O 1
ATOM 1506 N N . SER A 1 221 ? 138.805 165.142 152.148 1.00 46.36 221 SER A N 1
ATOM 1507 C CA . SER A 1 221 ? 138.172 165.494 150.884 1.00 46.36 221 SER A CA 1
ATOM 1508 C C . SER A 1 221 ? 136.979 164.605 150.561 1.00 46.36 221 SER A C 1
ATOM 1509 O O . SER A 1 221 ? 136.487 164.632 149.429 1.00 46.36 221 SER A O 1
ATOM 1512 N N . LEU A 1 222 ? 136.502 163.822 151.527 1.00 43.97 222 LEU A N 1
ATOM 1513 C CA . LEU A 1 222 ? 135.413 162.887 151.281 1.00 43.97 222 LEU A CA 1
ATOM 1514 C C . LEU A 1 222 ? 134.286 163.075 152.291 1.00 43.97 222 LEU A C 1
ATOM 1515 O O . LEU A 1 222 ? 133.116 162.849 151.969 1.00 43.97 222 LEU A O 1
ATOM 1520 N N . PHE A 1 223 ? 134.626 163.487 153.510 1.00 44.48 223 PHE A N 1
ATOM 1521 C CA . PHE A 1 223 ? 133.657 163.678 154.586 1.00 44.48 223 PHE A CA 1
ATOM 1522 C C . PHE A 1 223 ? 133.895 165.004 155.296 1.00 44.48 223 PHE A C 1
ATOM 1523 O O . PHE A 1 223 ? 133.926 165.078 156.526 1.00 44.48 223 PHE A O 1
ATOM 1531 N N . ILE A 1 224 ? 134.066 166.081 154.533 1.00 47.43 224 ILE A N 1
ATOM 1532 C CA . ILE A 1 224 ? 134.344 167.378 155.140 1.00 47.43 224 ILE A CA 1
ATOM 1533 C C . ILE A 1 224 ? 133.085 168.235 155.165 1.00 47.43 224 ILE A C 1
ATOM 1534 O O . ILE A 1 224 ? 132.844 168.974 156.127 1.00 47.43 224 ILE A O 1
ATOM 1539 N N . GLY A 1 225 ? 132.268 168.139 154.121 1.00 42.89 225 GLY A N 1
ATOM 1540 C CA . GLY A 1 225 ? 131.056 168.920 154.010 1.00 42.89 225 GLY A CA 1
ATOM 1541 C C . GLY A 1 225 ? 129.792 168.209 154.434 1.00 42.89 225 GLY A C 1
ATOM 1542 O O . GLY A 1 225 ? 128.698 168.744 154.220 1.00 42.89 225 GLY A O 1
ATOM 1543 N N . LEU A 1 226 ? 129.900 167.026 155.030 1.00 42.26 226 LEU A N 1
ATOM 1544 C CA . LEU A 1 226 ? 128.746 166.233 155.428 1.00 42.26 226 LEU A CA 1
ATOM 1545 C C . LEU A 1 226 ? 128.433 166.500 156.894 1.00 42.26 226 LEU A C 1
ATOM 1546 O O . LEU A 1 226 ? 129.299 166.330 157.759 1.00 42.26 226 LEU A O 1
ATOM 1551 N N . LYS A 1 227 ? 127.201 166.919 157.169 1.00 49.06 227 LYS A N 1
ATOM 1552 C CA . LYS A 1 227 ? 126.729 167.120 158.534 1.00 49.06 227 LYS A CA 1
ATOM 1553 C C . LYS A 1 227 ? 125.608 166.172 158.925 1.00 49.06 227 LYS A C 1
ATOM 1554 O O . LYS A 1 227 ? 125.622 165.640 160.037 1.00 49.06 227 LYS A O 1
ATOM 1560 N N . GLY A 1 228 ? 124.629 165.954 158.047 1.00 47.02 228 GLY A N 1
ATOM 1561 C CA . GLY A 1 228 ? 123.592 164.967 158.266 1.00 47.02 228 GLY A CA 1
ATOM 1562 C C . GLY A 1 228 ? 122.627 165.249 159.396 1.00 47.02 228 GLY A C 1
ATOM 1563 O O . GLY A 1 228 ? 121.626 164.533 159.521 1.00 47.02 228 GLY A O 1
ATOM 1564 N N . ASP A 1 229 ? 122.882 166.261 160.224 1.00 51.74 229 ASP A N 1
ATOM 1565 C CA . ASP A 1 229 ? 122.003 166.613 161.331 1.00 51.74 229 ASP A CA 1
ATOM 1566 C C . ASP A 1 229 ? 121.249 167.911 161.064 1.00 51.74 229 ASP A C 1
ATOM 1567 O O . ASP A 1 229 ? 120.915 168.647 161.995 1.00 51.74 229 ASP A O 1
ATOM 1572 N N . ILE A 1 230 ? 120.980 168.205 159.792 1.00 48.24 230 ILE A N 1
ATOM 1573 C CA . ILE A 1 230 ? 120.271 169.425 159.437 1.00 48.24 230 ILE A CA 1
ATOM 1574 C C . ILE A 1 230 ? 118.815 169.309 159.861 1.00 48.24 230 ILE A C 1
ATOM 1575 O O . ILE A 1 230 ? 118.206 168.234 159.774 1.00 48.24 230 ILE A O 1
ATOM 1580 N N . ARG A 1 231 ? 118.248 170.418 160.330 1.00 51.67 231 ARG A N 1
ATOM 1581 C CA . ARG A 1 231 ? 116.840 170.437 160.684 1.00 51.67 231 ARG A CA 1
ATOM 1582 C C . ARG A 1 231 ? 115.978 170.280 159.432 1.00 51.67 231 ARG A C 1
ATOM 1583 O O . ARG A 1 231 ? 116.463 170.293 158.299 1.00 51.67 231 ARG A O 1
ATOM 1591 N N . GLU A 1 232 ? 114.674 170.131 159.650 1.00 49.18 232 GLU A N 1
ATOM 1592 C CA . GLU A 1 232 ? 113.736 169.932 158.554 1.00 49.18 232 GLU A CA 1
ATOM 1593 C C . GLU A 1 232 ? 113.229 171.254 157.987 1.00 49.18 232 GLU A C 1
ATOM 1594 O O . GLU A 1 232 ? 113.082 171.392 156.766 1.00 49.18 232 GLU A O 1
ATOM 1600 N N . SER A 1 233 ? 112.975 172.237 158.854 1.00 49.04 233 SER A N 1
ATOM 1601 C CA . SER A 1 233 ? 112.461 173.520 158.386 1.00 49.04 233 SER A CA 1
ATOM 1602 C C . SER A 1 233 ? 113.479 174.238 157.510 1.00 49.04 233 SER A C 1
ATOM 1603 O O . SER A 1 233 ? 113.114 174.872 156.513 1.00 49.04 233 SER A O 1
ATOM 1606 N N . THR A 1 234 ? 114.763 174.150 157.863 1.00 48.02 234 THR A N 1
ATOM 1607 C CA . THR A 1 234 ? 115.785 174.799 157.050 1.00 48.02 234 THR A CA 1
ATOM 1608 C C . THR A 1 234 ? 115.896 174.146 155.679 1.00 48.02 234 THR A C 1
ATOM 1609 O O . THR A 1 234 ? 116.084 174.838 154.673 1.00 48.02 234 THR A O 1
ATOM 1613 N N . VAL A 1 235 ? 115.768 172.819 155.616 1.00 44.77 235 VAL A N 1
ATOM 1614 C CA . VAL A 1 235 ? 115.756 172.141 154.323 1.00 44.77 235 VAL A CA 1
ATOM 1615 C C . VAL A 1 235 ? 114.550 172.583 153.508 1.00 44.77 235 VAL A C 1
ATOM 1616 O O . VAL A 1 235 ? 114.650 172.807 152.295 1.00 44.77 235 VAL A O 1
ATOM 1620 N N . ARG A 1 236 ? 113.394 172.727 154.161 1.00 45.52 236 ARG A N 1
ATOM 1621 C CA . ARG A 1 236 ? 112.203 173.202 153.461 1.00 45.52 236 ARG A CA 1
ATOM 1622 C C . ARG A 1 236 ? 112.432 174.584 152.858 1.00 45.52 236 ARG A C 1
ATOM 1623 O O . ARG A 1 236 ? 112.157 174.810 151.673 1.00 45.52 236 ARG A O 1
ATOM 1631 N N . GLU A 1 237 ? 112.939 175.522 153.661 1.00 46.73 237 GLU A N 1
ATOM 1632 C CA . GLU A 1 237 ? 113.143 176.880 153.159 1.00 46.73 237 GLU A CA 1
ATOM 1633 C C . GLU A 1 237 ? 114.212 176.922 152.075 1.00 46.73 237 GLU A C 1
ATOM 1634 O O . GLU A 1 237 ? 114.091 177.685 151.107 1.00 46.73 237 GLU A O 1
ATOM 1640 N N . GLU A 1 238 ? 115.262 176.109 152.206 1.00 44.49 238 GLU A N 1
ATOM 1641 C CA . GLU A 1 238 ? 116.306 176.112 151.189 1.00 44.49 238 GLU A CA 1
ATOM 1642 C C . GLU A 1 238 ? 115.799 175.525 149.878 1.00 44.49 238 GLU A C 1
ATOM 1643 O O . GLU A 1 238 ? 116.147 176.017 148.801 1.00 44.49 238 GLU A O 1
ATOM 1649 N N . LEU A 1 239 ? 114.964 174.486 149.944 1.00 40.77 239 LEU A N 1
ATOM 1650 C CA . LEU A 1 239 ? 114.374 173.951 148.722 1.00 40.77 239 LEU A CA 1
ATOM 1651 C C . LEU A 1 239 ? 113.403 174.946 148.099 1.00 40.77 239 LEU A C 1
ATOM 1652 O O . LEU A 1 239 ? 113.315 175.048 146.871 1.00 40.77 239 LEU A O 1
ATOM 1657 N N . ILE A 1 240 ? 112.675 175.698 148.929 1.00 41.80 240 ILE A N 1
ATOM 1658 C CA . ILE A 1 240 ? 111.798 176.746 148.408 1.00 41.80 240 ILE A CA 1
ATOM 1659 C C . ILE A 1 240 ? 112.611 177.791 147.653 1.00 41.80 240 ILE A C 1
ATOM 1660 O O . ILE A 1 240 ? 112.274 178.177 146.525 1.00 41.80 240 ILE A O 1
ATOM 1665 N N . LYS A 1 241 ? 113.699 178.263 148.268 1.00 42.49 241 LYS A N 1
ATOM 1666 C CA . LYS A 1 241 ? 114.533 179.272 147.622 1.00 42.49 241 LYS A CA 1
ATOM 1667 C C . LYS A 1 241 ? 115.191 178.722 146.362 1.00 42.49 241 LYS A C 1
ATOM 1668 O O . LYS A 1 241 ? 115.352 179.443 145.372 1.00 42.49 241 LYS A O 1
ATOM 1674 N N . LEU A 1 242 ? 115.566 177.442 146.375 1.00 39.28 242 LEU A N 1
ATOM 1675 C CA . LEU A 1 242 ? 116.176 176.842 145.195 1.00 39.28 242 LEU A CA 1
ATOM 1676 C C . LEU A 1 242 ? 115.176 176.727 144.053 1.00 39.28 242 LEU A C 1
ATOM 1677 O O . LEU A 1 242 ? 115.525 176.964 142.893 1.00 39.28 242 LEU A O 1
ATOM 1682 N N . LYS A 1 243 ? 113.929 176.362 144.359 1.00 39.40 243 LYS A N 1
ATOM 1683 C CA . LYS A 1 243 ? 112.896 176.347 143.330 1.00 39.40 243 LYS A CA 1
ATOM 1684 C C . LYS A 1 243 ? 112.656 177.745 142.780 1.00 39.40 243 LYS A C 1
ATOM 1685 O O . LYS A 1 243 ? 112.486 177.924 141.567 1.00 39.40 243 LYS A O 1
ATOM 1691 N N . LEU A 1 244 ? 112.635 178.750 143.659 1.00 40.65 244 LEU A N 1
ATOM 1692 C CA . LEU A 1 244 ? 112.450 180.123 143.201 1.00 40.65 244 LEU A CA 1
ATOM 1693 C C . LEU A 1 244 ? 113.591 180.557 142.289 1.00 40.65 244 LEU A C 1
ATOM 1694 O O . LEU A 1 244 ? 113.367 181.247 141.288 1.00 40.65 244 LEU A O 1
ATOM 1699 N N . TRP A 1 245 ? 114.821 180.158 142.616 1.00 40.48 245 TRP A N 1
ATOM 1700 C CA . TRP A 1 245 ? 115.957 180.498 141.766 1.00 40.48 245 TRP A CA 1
ATOM 1701 C C . TRP A 1 245 ? 115.888 179.766 140.431 1.00 40.48 245 TRP A C 1
ATOM 1702 O O . TRP A 1 245 ? 116.191 180.345 139.382 1.00 40.48 245 TRP A O 1
ATOM 1713 N N . PHE A 1 246 ? 115.496 178.492 140.454 1.00 38.80 246 PHE A N 1
ATOM 1714 C CA . PHE A 1 246 ? 115.437 177.701 139.230 1.00 38.80 246 PHE A CA 1
ATOM 1715 C C . PHE A 1 246 ? 114.353 178.211 138.291 1.00 38.80 246 PHE A C 1
ATOM 1716 O O . PHE A 1 246 ? 114.526 178.192 137.068 1.00 38.80 246 PHE A O 1
ATOM 1724 N N . LYS A 1 247 ? 113.226 178.664 138.845 1.00 42.51 247 LYS A N 1
ATOM 1725 C CA . LYS A 1 247 ? 112.113 179.094 138.005 1.00 42.51 247 LYS A CA 1
ATOM 1726 C C . LYS A 1 247 ? 112.458 180.338 137.196 1.00 42.51 247 LYS A C 1
ATOM 1727 O O . LYS A 1 247 ? 111.918 180.534 136.101 1.00 42.51 247 LYS A O 1
ATOM 1733 N N . ASP A 1 248 ? 113.356 181.182 137.703 1.00 45.16 248 ASP A N 1
ATOM 1734 C CA . ASP A 1 248 ? 113.714 182.420 137.027 1.00 45.16 248 ASP A CA 1
ATOM 1735 C C . ASP A 1 248 ? 115.131 182.439 136.470 1.00 45.16 248 ASP A C 1
ATOM 1736 O O . ASP A 1 248 ? 115.507 183.424 135.826 1.00 45.16 248 ASP A O 1
ATOM 1741 N N . GLU A 1 249 ? 115.926 181.396 136.695 1.00 43.45 249 GLU A N 1
ATOM 1742 C CA . GLU A 1 249 ? 117.314 181.394 136.255 1.00 43.45 249 GLU A CA 1
ATOM 1743 C C . GLU A 1 249 ? 117.664 180.277 135.286 1.00 43.45 249 GLU A C 1
ATOM 1744 O O . GLU A 1 249 ? 118.586 180.449 134.486 1.00 43.45 249 GLU A O 1
ATOM 1750 N N . VAL A 1 250 ? 116.972 179.140 135.334 1.00 40.61 250 VAL A N 1
ATOM 1751 C CA . VAL A 1 250 ? 117.307 178.016 134.468 1.00 40.61 250 VAL A CA 1
ATOM 1752 C C . VAL A 1 250 ? 116.091 177.619 133.641 1.00 40.61 250 VAL A C 1
ATOM 1753 O O . VAL A 1 250 ? 116.226 177.089 132.533 1.00 40.61 250 VAL A O 1
ATOM 1757 N N . PHE A 1 251 ? 114.895 177.895 134.154 1.00 40.46 251 PHE A N 1
ATOM 1758 C CA . PHE A 1 251 ? 113.686 177.511 133.437 1.00 40.46 251 PHE A CA 1
ATOM 1759 C C . PHE A 1 251 ? 113.192 178.621 132.515 1.00 40.46 251 PHE A C 1
ATOM 1760 O O . PHE A 1 251 ? 112.928 178.376 131.334 1.00 40.46 251 PHE A O 1
ATOM 1768 N N . SER A 1 252 ? 113.062 179.842 133.037 1.00 43.54 252 SER A N 1
ATOM 1769 C CA . SER A 1 252 ? 112.621 180.959 132.210 1.00 43.54 252 SER A CA 1
ATOM 1770 C C . SER A 1 252 ? 113.638 181.319 131.136 1.00 43.54 252 SER A C 1
ATOM 1771 O O . SER A 1 252 ? 113.276 181.971 130.151 1.00 43.54 252 SER A O 1
ATOM 1774 N N . LYS A 1 253 ? 114.893 180.913 131.302 1.00 44.02 253 LYS A N 1
ATOM 1775 C CA . LYS A 1 253 ? 115.931 181.149 130.311 1.00 44.02 253 LYS A CA 1
ATOM 1776 C C . LYS A 1 253 ? 115.944 180.098 129.211 1.00 44.02 253 LYS A C 1
ATOM 1777 O O . LYS A 1 253 ? 116.748 180.206 128.279 1.00 44.02 253 LYS A O 1
ATOM 1783 N N . GLY A 1 254 ? 115.079 179.089 129.294 1.00 40.43 254 GLY A N 1
ATOM 1784 C CA . GLY A 1 254 ? 115.060 178.024 128.316 1.00 40.43 254 GLY A CA 1
ATOM 1785 C C . GLY A 1 254 ? 116.139 176.983 128.483 1.00 40.43 254 GLY A C 1
ATOM 1786 O O . GLY A 1 254 ? 116.368 176.198 127.556 1.00 40.43 254 GLY A O 1
ATOM 1787 N N . LEU A 1 255 ? 116.809 176.945 129.632 1.00 38.88 255 LEU A N 1
ATOM 1788 C CA . LEU A 1 255 ? 117.888 175.999 129.879 1.00 38.88 255 LEU A CA 1
ATOM 1789 C C . LEU A 1 255 ? 117.395 174.677 130.453 1.00 38.88 255 LEU A C 1
ATOM 1790 O O . LEU A 1 255 ? 118.210 173.883 130.933 1.00 38.88 255 LEU A O 1
ATOM 1795 N N . GLY A 1 256 ? 116.090 174.424 130.420 1.00 34.00 256 GLY A N 1
ATOM 1796 C CA . GLY A 1 256 ? 115.579 173.162 130.912 1.00 34.00 256 GLY A CA 1
ATOM 1797 C C . GLY A 1 256 ? 115.948 172.009 129.999 1.00 34.00 256 GLY A C 1
ATOM 1798 O O . GLY A 1 256 ? 116.172 172.176 128.801 1.00 34.00 256 GLY A O 1
ATOM 1799 N N . LYS A 1 257 ? 116.011 170.817 130.583 1.00 29.10 257 LYS A N 1
ATOM 1800 C CA . LYS A 1 257 ? 116.379 169.618 129.845 1.00 29.10 257 LYS A CA 1
ATOM 1801 C C . LYS A 1 257 ? 115.177 168.867 129.290 1.00 29.10 257 LYS A C 1
ATOM 1802 O O . LYS A 1 257 ? 115.359 167.814 128.672 1.00 29.10 257 LYS A O 1
ATOM 1808 N N . PHE A 1 258 ? 113.964 169.374 129.491 1.00 24.94 258 PHE A N 1
ATOM 1809 C CA . PHE A 1 258 ? 112.760 168.724 129.000 1.00 24.94 258 PHE A CA 1
ATOM 1810 C C . PHE A 1 258 ? 111.876 169.741 128.295 1.00 24.94 258 PHE A C 1
ATOM 1811 O O . PHE A 1 258 ? 111.922 170.938 128.589 1.00 24.94 258 PHE A O 1
ATOM 1819 N N . LYS A 1 259 ? 111.070 169.249 127.358 1.00 28.11 259 LYS A N 1
ATOM 1820 C CA . LYS A 1 259 ? 110.222 170.104 126.546 1.00 28.11 259 LYS A CA 1
ATOM 1821 C C . LYS A 1 259 ? 108.952 169.349 126.187 1.00 28.11 259 LYS A C 1
ATOM 1822 O O . LYS A 1 259 ? 108.862 168.127 126.335 1.00 28.11 259 LYS A O 1
ATOM 1828 N N . LEU A 1 260 ? 107.966 170.096 125.700 1.00 30.19 260 LEU A N 1
ATOM 1829 C CA . LEU A 1 260 ? 106.736 169.490 125.224 1.00 30.19 260 LEU A CA 1
ATOM 1830 C C . LEU A 1 260 ? 106.997 168.725 123.928 1.00 30.19 260 LEU A C 1
ATOM 1831 O O . LEU A 1 260 ? 108.070 168.807 123.326 1.00 30.19 260 LEU A O 1
ATOM 1836 N N . THR A 1 261 ? 105.987 167.973 123.491 1.00 33.28 261 THR A N 1
ATOM 1837 C CA . THR A 1 261 ? 106.178 167.065 122.365 1.00 33.28 261 THR A CA 1
ATOM 1838 C C . THR A 1 261 ? 106.181 167.803 121.031 1.00 33.28 261 THR A C 1
ATOM 1839 O O . THR A 1 261 ? 107.179 167.777 120.302 1.00 33.28 261 THR A O 1
ATOM 1843 N N . ASP A 1 262 ? 105.072 168.466 120.695 1.00 38.08 262 ASP A N 1
ATOM 1844 C CA . ASP A 1 262 ? 104.872 169.055 119.370 1.00 38.08 262 ASP A CA 1
ATOM 1845 C C . ASP A 1 262 ? 105.016 167.975 118.292 1.00 38.08 262 ASP A C 1
ATOM 1846 O O . ASP A 1 262 ? 105.955 167.960 117.494 1.00 38.08 262 ASP A O 1
ATOM 1851 N N . ARG A 1 263 ? 104.051 167.050 118.326 1.00 35.04 263 ARG A N 1
ATOM 1852 C CA . ARG A 1 263 ? 104.115 165.825 117.532 1.00 35.04 263 ARG A CA 1
ATOM 1853 C C . ARG A 1 263 ? 104.446 166.079 116.067 1.00 35.04 263 ARG A C 1
ATOM 1854 O O . ARG A 1 263 ? 105.106 165.250 115.430 1.00 35.04 263 ARG A O 1
ATOM 1862 N N . ARG A 1 264 ? 104.003 167.208 115.512 1.00 39.71 264 ARG A N 1
ATOM 1863 C CA . ARG A 1 264 ? 104.400 167.558 114.152 1.00 39.71 264 ARG A CA 1
ATOM 1864 C C . ARG A 1 264 ? 105.911 167.727 114.054 1.00 39.71 264 ARG A C 1
ATOM 1865 O O . ARG A 1 264 ? 106.551 167.192 113.140 1.00 39.71 264 ARG A O 1
ATOM 1873 N N . GLU A 1 265 ? 106.501 168.464 114.998 1.00 39.53 265 GLU A N 1
ATOM 1874 C CA . GLU A 1 265 ? 107.949 168.642 115.001 1.00 39.53 265 GLU A CA 1
ATOM 1875 C C . GLU A 1 265 ? 108.664 167.322 115.255 1.00 39.53 265 GLU A C 1
ATOM 1876 O O . GLU A 1 265 ? 109.736 167.071 114.694 1.00 39.53 265 GLU A O 1
ATOM 1882 N N . LEU A 1 266 ? 108.082 166.460 116.093 1.00 34.25 266 LEU A N 1
ATOM 1883 C CA . LEU A 1 266 ? 108.677 165.150 116.333 1.00 34.25 266 LEU A CA 1
ATOM 1884 C C . LEU A 1 266 ? 108.719 164.323 115.056 1.00 34.25 266 LEU A C 1
ATOM 1885 O O . LEU A 1 266 ? 109.740 163.704 114.741 1.00 34.25 266 LEU A O 1
ATOM 1890 N N . LEU A 1 267 ? 107.619 164.310 114.301 1.00 34.08 267 LEU A N 1
ATOM 1891 C CA . LEU A 1 267 ? 107.592 163.552 113.055 1.00 34.08 267 LEU A CA 1
ATOM 1892 C C . LEU A 1 267 ? 108.530 164.155 112.018 1.00 34.08 267 LEU A C 1
ATOM 1893 O O . LEU A 1 267 ? 109.176 163.422 111.260 1.00 34.08 267 LEU A O 1
ATOM 1898 N N . GLU A 1 268 ? 108.625 165.486 111.969 1.00 36.29 268 GLU A N 1
ATOM 1899 C CA . GLU A 1 268 ? 109.559 166.114 111.039 1.00 36.29 268 GLU A CA 1
ATOM 1900 C C . GLU A 1 268 ? 110.998 165.746 111.377 1.00 36.29 268 GLU A C 1
ATOM 1901 O O . GLU A 1 268 ? 111.789 165.414 110.486 1.00 36.29 268 GLU A O 1
ATOM 1907 N N . SER A 1 269 ? 111.353 165.783 112.663 1.00 33.41 269 SER A N 1
ATOM 1908 C CA . SER A 1 269 ? 112.706 165.418 113.066 1.00 33.41 269 SER A CA 1
ATOM 1909 C C . SER A 1 269 ? 112.980 163.942 112.813 1.00 33.41 269 SER A C 1
ATOM 1910 O O . SER A 1 269 ? 114.102 163.568 112.455 1.00 33.41 269 SER A O 1
ATOM 1913 N N . LEU A 1 270 ? 111.971 163.088 112.997 1.00 29.86 270 LEU A N 1
ATOM 1914 C CA . LEU A 1 270 ? 112.134 161.671 112.693 1.00 29.86 270 LEU A CA 1
ATOM 1915 C C . LEU A 1 270 ? 112.399 161.458 111.209 1.00 29.86 270 LEU A C 1
ATOM 1916 O O . LEU A 1 270 ? 113.312 160.718 110.828 1.00 29.86 270 LEU A O 1
ATOM 1921 N N . SER A 1 271 ? 111.603 162.102 110.353 1.00 31.20 271 SER A N 1
ATOM 1922 C CA . SER A 1 271 ? 111.819 161.988 108.916 1.00 31.20 271 SER A CA 1
ATOM 1923 C C . SER A 1 271 ? 113.171 162.555 108.507 1.00 31.20 271 SER A C 1
ATOM 1924 O O . SER A 1 271 ? 113.777 162.081 107.541 1.00 31.20 271 SER A O 1
ATOM 1927 N N . SER A 1 272 ? 113.659 163.566 109.227 1.00 32.11 272 SER A N 1
ATOM 1928 C CA . SER A 1 272 ? 114.945 164.159 108.885 1.00 32.11 272 SER A CA 1
ATOM 1929 C C . SER A 1 272 ? 116.120 163.312 109.357 1.00 32.11 272 SER A C 1
ATOM 1930 O O . SER A 1 272 ? 117.174 163.317 108.713 1.00 32.11 272 SER A O 1
ATOM 1933 N N . LEU A 1 273 ? 115.970 162.585 110.463 1.00 31.66 273 LEU A N 1
ATOM 1934 C CA . LEU A 1 273 ? 117.088 161.806 110.983 1.00 31.66 273 LEU A CA 1
ATOM 1935 C C . LEU A 1 273 ? 117.147 160.401 110.396 1.00 31.66 273 LEU A C 1
ATOM 1936 O O . LEU A 1 273 ? 118.239 159.896 110.116 1.00 31.66 273 LEU A O 1
ATOM 1941 N N . GLY A 1 274 ? 116.000 159.755 110.208 1.00 31.90 274 GLY A N 1
ATOM 1942 C CA . GLY A 1 274 ? 115.988 158.393 109.717 1.00 31.90 274 GLY A CA 1
ATOM 1943 C C . GLY A 1 274 ? 115.849 158.277 108.215 1.00 31.90 274 GLY A C 1
ATOM 1944 O O . GLY A 1 274 ? 116.661 157.619 107.560 1.00 31.90 274 GLY A O 1
ATOM 1945 N N . ALA A 1 275 ? 114.825 158.912 107.655 1.00 34.72 275 ALA A N 1
ATOM 1946 C CA . ALA A 1 275 ? 114.587 158.865 106.215 1.00 34.72 275 ALA A CA 1
ATOM 1947 C C . ALA A 1 275 ? 115.608 159.756 105.522 1.00 34.72 275 ALA A C 1
ATOM 1948 O O . ALA A 1 275 ? 115.431 160.972 105.432 1.00 34.72 275 ALA A O 1
ATOM 1950 N N . HIS A 1 276 ? 116.687 159.152 105.032 1.00 37.81 276 HIS A N 1
ATOM 1951 C CA . HIS A 1 276 ? 117.740 159.911 104.372 1.00 37.81 276 HIS A CA 1
ATOM 1952 C C . HIS A 1 276 ? 117.240 160.429 103.030 1.00 37.81 276 HIS A C 1
ATOM 1953 O O . HIS A 1 276 ? 116.894 159.643 102.143 1.00 37.81 276 HIS A O 1
ATOM 1960 N N . LEU A 1 277 ? 117.201 161.752 102.883 1.00 44.72 277 LEU A N 1
ATOM 1961 C CA . LEU A 1 277 ? 116.758 162.384 101.648 1.00 44.72 277 LEU A CA 1
ATOM 1962 C C . LEU A 1 277 ? 117.896 162.928 100.803 1.00 44.72 277 LEU A C 1
ATOM 1963 O O . LEU A 1 277 ? 117.746 163.029 99.584 1.00 44.72 277 LEU A O 1
ATOM 1968 N N . ASP A 1 278 ? 119.024 163.280 101.413 1.00 50.76 278 ASP A N 1
ATOM 1969 C CA . ASP A 1 278 ? 120.191 163.750 100.682 1.00 50.76 278 ASP A CA 1
ATOM 1970 C C . ASP A 1 278 ? 121.134 162.619 100.294 1.00 50.76 278 ASP A C 1
ATOM 1971 O O . ASP A 1 278 ? 122.254 162.888 99.850 1.00 50.76 278 ASP A O 1
ATOM 1976 N N . SER A 1 279 ? 120.710 161.370 100.452 1.00 48.35 279 SER A N 1
ATOM 1977 C CA . SER A 1 279 ? 121.519 160.216 100.094 1.00 48.35 279 SER A CA 1
ATOM 1978 C C . SER A 1 279 ? 121.136 159.731 98.703 1.00 48.35 279 SER A C 1
ATOM 1979 O O . SER A 1 279 ? 119.957 159.728 98.338 1.00 48.35 279 SER A O 1
ATOM 1982 N N . ASP A 1 280 ? 122.140 159.323 97.931 1.00 48.60 280 ASP A N 1
ATOM 1983 C CA . ASP A 1 280 ? 121.936 158.892 96.556 1.00 48.60 280 ASP A CA 1
ATOM 1984 C C . ASP A 1 280 ? 121.651 157.401 96.436 1.00 48.60 280 ASP A C 1
ATOM 1985 O O . ASP A 1 280 ? 121.750 156.852 95.334 1.00 48.60 280 ASP A O 1
ATOM 1990 N N . VAL A 1 281 ? 121.303 156.735 97.532 1.00 39.45 281 VAL A N 1
ATOM 1991 C CA . VAL A 1 281 ? 120.916 155.332 97.469 1.00 39.45 281 VAL A CA 1
ATOM 1992 C C . VAL A 1 281 ? 119.518 155.229 96.875 1.00 39.45 281 VAL A C 1
ATOM 1993 O O . VAL A 1 281 ? 118.693 156.141 97.000 1.00 39.45 281 VAL A O 1
ATOM 1997 N N . SER A 1 282 ? 119.250 154.111 96.208 1.00 38.65 282 SER A N 1
ATOM 1998 C CA . SER A 1 282 ? 117.981 153.942 95.523 1.00 38.65 282 SER A CA 1
ATOM 1999 C C . SER A 1 282 ? 116.863 153.673 96.527 1.00 38.65 282 SER A C 1
ATOM 2000 O O . SER A 1 282 ? 117.096 153.358 97.696 1.00 38.65 282 SER A O 1
ATOM 2003 N N . SER A 1 283 ? 115.629 153.809 96.053 1.00 39.77 283 SER A N 1
ATOM 2004 C CA . SER A 1 283 ? 114.451 153.489 96.856 1.00 39.77 283 SER A CA 1
ATOM 2005 C C . SER A 1 283 ? 114.022 152.040 96.650 1.00 39.77 283 SER A C 1
ATOM 2006 O O . SER A 1 283 ? 112.864 151.741 96.362 1.00 39.77 283 SER A O 1
ATOM 2009 N N . CYS A 1 284 ? 114.974 151.124 96.803 1.00 39.04 284 CYS A N 1
ATOM 2010 C CA . CYS A 1 284 ? 114.729 149.700 96.625 1.00 39.04 284 CYS A CA 1
ATOM 2011 C C . CYS A 1 284 ? 115.652 148.904 97.535 1.00 39.04 284 CYS A C 1
ATOM 2012 O O . CYS A 1 284 ? 116.878 149.032 97.443 1.00 39.04 284 CYS A O 1
ATOM 2015 N N . PRO A 1 285 ? 115.104 148.075 98.425 1.00 32.37 285 PRO A N 1
ATOM 2016 C CA . PRO A 1 285 ? 115.973 147.314 99.334 1.00 32.37 285 PRO A CA 1
ATOM 2017 C C . PRO A 1 285 ? 116.807 146.265 98.627 1.00 32.37 285 PRO A C 1
ATOM 2018 O O . PRO A 1 285 ? 117.909 145.952 99.092 1.00 32.37 285 PRO A O 1
ATOM 2022 N N . PHE A 1 286 ? 116.319 145.716 97.515 1.00 33.72 286 PHE A N 1
ATOM 2023 C CA . PHE A 1 286 ? 117.051 144.655 96.834 1.00 33.72 286 PHE A CA 1
ATOM 2024 C C . PHE A 1 286 ? 118.305 145.191 96.156 1.00 33.72 286 PHE A C 1
ATOM 2025 O O . PHE A 1 286 ? 119.342 144.521 96.142 1.00 33.72 286 PHE A O 1
ATOM 2033 N N . CYS A 1 287 ? 118.235 146.398 95.593 1.00 38.92 287 CYS A N 1
ATOM 2034 C CA . CYS A 1 287 ? 119.411 146.975 94.950 1.00 38.92 287 CYS A CA 1
ATOM 2035 C C . CYS A 1 287 ? 120.504 147.285 95.964 1.00 38.92 287 CYS A C 1
ATOM 2036 O O . CYS A 1 287 ? 121.688 147.041 95.704 1.00 38.92 287 CYS A O 1
ATOM 2039 N N . ASN A 1 288 ? 120.127 147.816 97.127 1.00 35.07 288 ASN A N 1
ATOM 2040 C CA . ASN A 1 288 ? 121.118 148.311 98.074 1.00 35.07 288 ASN A CA 1
ATOM 2041 C C . ASN A 1 288 ? 121.705 147.203 98.938 1.00 35.07 288 ASN A C 1
ATOM 2042 O O . ASN A 1 288 ? 122.856 147.312 99.373 1.00 35.07 288 ASN A O 1
ATOM 2047 N N . ASN A 1 289 ? 120.947 146.145 99.201 1.00 30.50 289 ASN A N 1
ATOM 2048 C CA . ASN A 1 289 ? 121.432 145.013 99.977 1.00 30.50 289 ASN A CA 1
ATOM 2049 C C . ASN A 1 289 ? 121.742 143.857 99.036 1.00 30.50 289 ASN A C 1
ATOM 2050 O O . ASN A 1 289 ? 120.877 143.432 98.265 1.00 30.50 289 ASN A O 1
ATOM 2055 N N . LYS A 1 290 ? 122.977 143.354 99.100 1.00 28.97 290 LYS A N 1
ATOM 2056 C CA . LYS A 1 290 ? 123.381 142.288 98.189 1.00 28.97 290 LYS A CA 1
ATOM 2057 C C . LYS A 1 290 ? 122.685 140.976 98.525 1.00 28.97 290 LYS A C 1
ATOM 2058 O O . LYS A 1 290 ? 122.289 140.229 97.623 1.00 28.97 290 LYS A O 1
ATOM 2064 N N . LEU A 1 291 ? 122.521 140.676 99.815 1.00 27.43 291 LEU A N 1
ATOM 2065 C CA . LEU A 1 291 ? 121.829 139.448 100.188 1.00 27.43 291 LEU A CA 1
ATOM 2066 C C . LEU A 1 291 ? 120.346 139.515 99.852 1.00 27.43 291 LEU A C 1
ATOM 2067 O O . LEU A 1 291 ? 119.757 138.500 99.466 1.00 27.43 291 LEU A O 1
ATOM 2072 N N . MET A 1 292 ? 119.725 140.689 99.978 1.00 28.83 292 MET A N 1
ATOM 2073 C CA . MET A 1 292 ? 118.342 140.831 99.534 1.00 28.83 292 MET A CA 1
ATOM 2074 C C . MET A 1 292 ? 118.233 140.641 98.028 1.00 28.83 292 MET A C 1
ATOM 2075 O O . MET A 1 292 ? 117.279 140.025 97.541 1.00 28.83 292 MET A O 1
ATOM 2080 N N . GLU A 1 293 ? 119.204 141.161 97.275 1.00 29.36 293 GLU A N 1
ATOM 2081 C CA . GLU A 1 293 ? 119.206 140.954 95.831 1.00 29.36 293 GLU A CA 1
ATOM 2082 C C . GLU A 1 293 ? 119.344 139.478 95.494 1.00 29.36 293 GLU A C 1
ATOM 2083 O O . GLU A 1 293 ? 118.689 138.979 94.574 1.00 29.36 293 GLU A O 1
ATOM 2089 N N . ILE A 1 294 ? 120.184 138.760 96.239 1.00 28.09 294 ILE A N 1
ATOM 2090 C CA . ILE A 1 294 ? 120.371 137.336 95.982 1.00 28.09 294 ILE A CA 1
ATOM 2091 C C . ILE A 1 294 ? 119.109 136.556 96.325 1.00 28.09 294 ILE A C 1
ATOM 2092 O O . ILE A 1 294 ? 118.713 135.641 95.594 1.00 28.09 294 ILE A O 1
ATOM 2097 N N . VAL A 1 295 ? 118.459 136.900 97.437 1.00 28.49 295 VAL A N 1
ATOM 2098 C CA . VAL A 1 295 ? 117.211 136.237 97.802 1.00 28.49 295 VAL A CA 1
ATOM 2099 C C . VAL A 1 295 ? 116.147 136.491 96.742 1.00 28.49 295 VAL A C 1
ATOM 2100 O O . VAL A 1 295 ? 115.420 135.575 96.340 1.00 28.49 295 VAL A O 1
ATOM 2104 N N . TYR A 1 296 ? 116.054 137.732 96.257 1.00 35.85 296 TYR A N 1
ATOM 2105 C CA . TYR A 1 296 ? 115.092 138.049 95.207 1.00 35.85 296 TYR A CA 1
ATOM 2106 C C . TYR A 1 296 ? 115.394 137.276 93.930 1.00 35.85 296 TYR A C 1
ATOM 2107 O O . TYR A 1 296 ? 114.479 136.757 93.279 1.00 35.85 296 TYR A O 1
ATOM 2116 N N . ASN A 1 297 ? 116.671 137.196 93.551 1.00 32.36 297 ASN A N 1
ATOM 2117 C CA . ASN A 1 297 ? 117.044 136.472 92.341 1.00 32.36 297 ASN A CA 1
ATOM 2118 C C . ASN A 1 297 ? 116.687 134.998 92.457 1.00 32.36 297 ASN A C 1
ATOM 2119 O O . ASN A 1 297 ? 116.055 134.429 91.560 1.00 32.36 297 ASN A O 1
ATOM 2124 N N . VAL A 1 298 ? 117.073 134.364 93.567 1.00 32.31 298 VAL A N 1
ATOM 2125 C CA . VAL A 1 298 ? 116.780 132.946 93.750 1.00 32.31 298 VAL A CA 1
ATOM 2126 C C . VAL A 1 298 ? 115.277 132.706 93.746 1.00 32.31 298 VAL A C 1
ATOM 2127 O O . VAL A 1 298 ? 114.783 131.780 93.089 1.00 32.31 298 VAL A O 1
ATOM 2131 N N . THR A 1 299 ? 114.522 133.544 94.459 1.00 36.26 299 THR A N 1
ATOM 2132 C CA . THR A 1 299 ? 113.075 133.381 94.508 1.00 36.26 299 THR A CA 1
ATOM 2133 C C . THR A 1 299 ? 112.463 133.506 93.120 1.00 36.26 299 THR A C 1
ATOM 2134 O O . THR A 1 299 ? 111.871 132.556 92.598 1.00 36.26 299 THR A O 1
ATOM 2138 N N . PHE A 1 300 ? 112.618 134.666 92.491 1.00 44.29 300 PHE A N 1
ATOM 2139 C CA . PHE A 1 300 ? 111.948 134.924 91.226 1.00 44.29 300 PHE A CA 1
ATOM 2140 C C . PHE A 1 300 ? 112.643 134.284 90.036 1.00 44.29 300 PHE A C 1
ATOM 2141 O O . PHE A 1 300 ? 112.261 134.556 88.896 1.00 44.29 300 PHE A O 1
ATOM 2149 N N . SER A 1 301 ? 113.654 133.452 90.267 1.00 44.41 301 SER A N 1
ATOM 2150 C CA . SER A 1 301 ? 114.104 132.509 89.261 1.00 44.41 301 SER A CA 1
ATOM 2151 C C . SER A 1 301 ? 113.694 131.080 89.580 1.00 44.41 301 SER A C 1
ATOM 2152 O O . SER A 1 301 ? 113.792 130.214 88.704 1.00 44.41 301 SER A O 1
ATOM 2155 N N . CYS A 1 302 ? 113.236 130.812 90.805 1.00 50.99 302 CYS A N 1
ATOM 2156 C CA . CYS A 1 302 ? 112.679 129.512 91.147 1.00 50.99 302 CYS A CA 1
ATOM 2157 C C . CYS A 1 302 ? 111.157 129.481 91.111 1.00 50.99 302 CYS A C 1
ATOM 2158 O O . CYS A 1 302 ? 110.583 128.399 90.956 1.00 50.99 302 CYS A O 1
ATOM 2161 N N . VAL A 1 303 ? 110.493 130.629 91.245 1.00 54.04 303 VAL A N 1
ATOM 2162 C CA . VAL A 1 303 ? 109.035 130.655 91.184 1.00 54.04 303 VAL A CA 1
ATOM 2163 C C . VAL A 1 303 ? 108.553 130.683 89.739 1.00 54.04 303 VAL A C 1
ATOM 2164 O O . VAL A 1 303 ? 107.655 129.924 89.355 1.00 54.04 303 VAL A O 1
ATOM 2168 N N . GLU A 1 304 ? 109.139 131.554 88.913 1.00 64.52 304 GLU A N 1
ATOM 2169 C CA . GLU A 1 304 ? 108.657 131.693 87.542 1.00 64.52 304 GLU A CA 1
ATOM 2170 C C . GLU A 1 304 ? 109.040 130.501 86.676 1.00 64.52 304 GLU A C 1
ATOM 2171 O O . GLU A 1 304 ? 108.292 130.140 85.760 1.00 64.52 304 GLU A O 1
ATOM 2177 N N . ARG A 1 305 ? 110.191 129.881 86.936 1.00 68.53 305 ARG A N 1
ATOM 2178 C CA . ARG A 1 305 ? 110.668 128.823 86.053 1.00 68.53 305 ARG A CA 1
ATOM 2179 C C . ARG A 1 305 ? 110.008 127.483 86.362 1.00 68.53 305 ARG A C 1
ATOM 2180 O O . ARG A 1 305 ? 109.278 126.933 85.531 1.00 68.53 305 ARG A O 1
ATOM 2188 N N . THR A 1 306 ? 110.250 126.942 87.557 1.00 67.97 306 THR A N 1
ATOM 2189 C CA . THR A 1 306 ? 109.789 125.599 87.891 1.00 67.97 306 THR A CA 1
ATOM 2190 C C . THR A 1 306 ? 108.762 125.597 89.014 1.00 67.97 306 THR A C 1
ATOM 2191 O O . THR A 1 306 ? 107.657 125.075 88.830 1.00 67.97 306 THR A O 1
ATOM 2195 N N . ASP A 1 307 ? 109.086 126.164 90.171 1.00 67.07 307 ASP A N 1
ATOM 2196 C CA . ASP A 1 307 ? 108.213 126.071 91.335 1.00 67.07 307 ASP A CA 1
ATOM 2197 C C . ASP A 1 307 ? 107.151 127.165 91.324 1.00 67.07 307 ASP A C 1
ATOM 2198 O O . ASP A 1 307 ? 105.997 126.926 91.681 1.00 67.07 307 ASP A O 1
ATOM 2203 N N . THR A 1 319 ? 113.352 106.152 88.841 1.00 93.12 319 THR A N 1
ATOM 2204 C CA . THR A 1 319 ? 114.770 106.240 89.170 1.00 93.12 319 THR A CA 1
ATOM 2205 C C . THR A 1 319 ? 115.263 107.679 89.090 1.00 93.12 319 THR A C 1
ATOM 2206 O O . THR A 1 319 ? 116.465 107.926 89.012 1.00 93.12 319 THR A O 1
ATOM 2210 N N . HIS A 1 320 ? 114.325 108.628 89.109 1.00 94.39 320 HIS A N 1
ATOM 2211 C CA . HIS A 1 320 ? 114.697 110.037 89.025 1.00 94.39 320 HIS A CA 1
ATOM 2212 C C . HIS A 1 320 ? 115.363 110.512 90.311 1.00 94.39 320 HIS A C 1
ATOM 2213 O O . HIS A 1 320 ? 116.293 111.326 90.271 1.00 94.39 320 HIS A O 1
ATOM 2220 N N . SER A 1 321 ? 114.900 110.021 91.460 1.00 87.70 321 SER A N 1
ATOM 2221 C CA . SER A 1 321 ? 115.472 110.369 92.754 1.00 87.70 321 SER A CA 1
ATOM 2222 C C . SER A 1 321 ? 116.160 109.175 93.406 1.00 87.70 321 SER A C 1
ATOM 2223 O O . SER A 1 321 ? 116.288 109.114 94.631 1.00 87.70 321 SER A O 1
ATOM 2226 N N . ASN A 1 322 ? 116.605 108.216 92.596 1.00 83.31 322 ASN A N 1
ATOM 2227 C CA . ASN A 1 322 ? 117.278 107.020 93.086 1.00 83.31 322 ASN A CA 1
ATOM 2228 C C . ASN A 1 322 ? 118.794 107.137 92.993 1.00 83.31 322 ASN A C 1
ATOM 2229 O O . ASN A 1 322 ? 119.504 106.778 93.936 1.00 83.31 322 ASN A O 1
ATOM 2234 N N . ILE A 1 323 ? 119.306 107.635 91.865 1.00 75.49 323 ILE A N 1
ATOM 2235 C CA . ILE A 1 323 ? 120.747 107.803 91.723 1.00 75.49 323 ILE A CA 1
ATOM 2236 C C . ILE A 1 323 ? 121.250 108.943 92.598 1.00 75.49 323 ILE A C 1
ATOM 2237 O O . ILE A 1 323 ? 122.363 108.876 93.137 1.00 75.49 323 ILE A O 1
ATOM 2242 N N . GLU A 1 324 ? 120.455 110.004 92.753 1.00 66.49 324 GLU A N 1
ATOM 2243 C CA . GLU A 1 324 ? 120.831 111.079 93.665 1.00 66.49 324 GLU A CA 1
ATOM 2244 C C . GLU A 1 324 ? 120.910 110.576 95.100 1.00 66.49 324 GLU A C 1
ATOM 2245 O O . GLU A 1 324 ? 121.822 110.947 95.847 1.00 66.49 324 GLU A O 1
ATOM 2251 N N . LYS A 1 325 ? 119.967 109.720 95.500 1.00 67.85 325 LYS A N 1
ATOM 2252 C CA . LYS A 1 325 ? 120.024 109.125 96.831 1.00 67.85 325 LYS A CA 1
ATOM 2253 C C . LYS A 1 325 ? 121.266 108.259 96.994 1.00 67.85 325 LYS A C 1
ATOM 2254 O O . LYS A 1 325 ? 121.896 108.258 98.057 1.00 67.85 325 LYS A O 1
ATOM 2260 N N . HIS A 1 326 ? 121.637 107.517 95.948 1.00 62.69 326 HIS A N 1
ATOM 2261 C CA . HIS A 1 326 ? 122.843 106.697 96.006 1.00 62.69 326 HIS A CA 1
ATOM 2262 C C . HIS A 1 326 ? 124.084 107.562 96.182 1.00 62.69 326 HIS A C 1
ATOM 2263 O O . HIS A 1 326 ? 124.953 107.268 97.016 1.00 62.69 326 HIS A O 1
ATOM 2270 N N . TYR A 1 327 ? 124.187 108.634 95.392 1.00 57.75 327 TYR A N 1
ATOM 2271 C CA . TYR A 1 327 ? 125.320 109.542 95.520 1.00 57.75 327 TYR A CA 1
ATOM 2272 C C . TYR A 1 327 ? 125.371 110.158 96.909 1.00 57.75 327 TYR A C 1
ATOM 2273 O O . TYR A 1 327 ? 126.444 110.256 97.511 1.00 57.75 327 TYR A O 1
ATOM 2282 N N . LEU A 1 328 ? 124.222 110.576 97.440 1.00 55.91 328 LEU A N 1
ATOM 2283 C CA . LEU A 1 328 ? 124.213 111.199 98.758 1.00 55.91 328 LEU A CA 1
ATOM 2284 C C . LEU A 1 328 ? 124.593 110.202 99.846 1.00 55.91 328 LEU A C 1
ATOM 2285 O O . LEU A 1 328 ? 125.295 110.555 100.799 1.00 55.91 328 LEU A O 1
ATOM 2290 N N . SER A 1 329 ? 124.166 108.945 99.708 1.00 55.92 329 SER A N 1
ATOM 2291 C CA . SER A 1 329 ? 124.515 107.933 100.700 1.00 55.92 329 SER A CA 1
ATOM 2292 C C . SER A 1 329 ? 126.009 107.637 100.684 1.00 55.92 329 SER A C 1
ATOM 2293 O O . SER A 1 329 ? 126.653 107.576 101.740 1.00 55.92 329 SER A O 1
ATOM 2296 N N . VAL A 1 330 ? 126.584 107.451 99.493 1.00 52.97 330 VAL A N 1
ATOM 2297 C CA . VAL A 1 330 ? 128.016 107.168 99.437 1.00 52.97 330 VAL A CA 1
ATOM 2298 C C . VAL A 1 330 ? 128.824 108.396 99.844 1.00 52.97 330 VAL A C 1
ATOM 2299 O O . VAL A 1 330 ? 129.909 108.269 100.424 1.00 52.97 330 VAL A O 1
ATOM 2303 N N . LEU A 1 331 ? 128.302 109.599 99.593 1.00 50.24 331 LEU A N 1
ATOM 2304 C CA . LEU A 1 331 ? 128.987 110.807 100.033 1.00 50.24 331 LEU A CA 1
ATOM 2305 C C . LEU A 1 331 ? 128.961 110.928 101.549 1.00 50.24 331 LEU A C 1
ATOM 2306 O O . LEU A 1 331 ? 129.949 111.345 102.159 1.00 50.24 331 LEU A O 1
ATOM 2311 N N . SER A 1 332 ? 127.842 110.559 102.177 1.00 49.32 332 SER A N 1
ATOM 2312 C CA . SER A 1 332 ? 127.795 110.520 103.635 1.00 49.32 332 SER A CA 1
ATOM 2313 C C . SER A 1 332 ? 128.771 109.490 104.185 1.00 49.32 332 SER A C 1
ATOM 2314 O O . SER A 1 332 ? 129.464 109.746 105.179 1.00 49.32 332 SER A O 1
ATOM 2317 N N . LEU A 1 333 ? 128.837 108.317 103.552 1.00 52.78 333 LEU A N 1
ATOM 2318 C CA . LEU A 1 333 ? 129.781 107.293 103.990 1.00 52.78 333 LEU A CA 1
ATOM 2319 C C . LEU A 1 333 ? 131.216 107.796 103.905 1.00 52.78 333 LEU A C 1
ATOM 2320 O O . LEU A 1 333 ? 132.013 107.581 104.826 1.00 52.78 333 LEU A O 1
ATOM 2325 N N . CYS A 1 334 ? 131.563 108.474 102.810 1.00 50.29 334 CYS A N 1
ATOM 2326 C CA . CYS A 1 334 ? 132.912 109.012 102.671 1.00 50.29 334 CYS A CA 1
ATOM 2327 C C . CYS A 1 334 ? 133.167 110.160 103.639 1.00 50.29 334 CYS A C 1
ATOM 2328 O O . CYS A 1 334 ? 134.300 110.339 104.098 1.00 50.29 334 CYS A O 1
ATOM 2331 N N . ASN A 1 335 ? 132.139 110.948 103.958 1.00 48.89 335 ASN A N 1
ATOM 2332 C CA . ASN A 1 335 ? 132.280 111.980 104.977 1.00 48.89 335 ASN A CA 1
ATOM 2333 C C . ASN A 1 335 ? 132.459 111.386 106.364 1.00 48.89 335 ASN A C 1
ATOM 2334 O O . ASN A 1 335 ? 133.000 112.058 107.247 1.00 48.89 335 ASN A O 1
ATOM 2339 N N . LYS A 1 336 ? 132.006 110.149 106.578 1.00 52.41 336 LYS A N 1
ATOM 2340 C CA . LYS A 1 336 ? 132.246 109.495 107.859 1.00 52.41 336 LYS A CA 1
ATOM 2341 C C . LYS A 1 336 ? 133.715 109.123 108.025 1.00 52.41 336 LYS A C 1
ATOM 2342 O O . LYS A 1 336 ? 134.298 109.345 109.092 1.00 52.41 336 LYS A O 1
ATOM 2348 N N . ILE A 1 337 ? 134.333 108.571 106.981 1.00 56.85 337 ILE A N 1
ATOM 2349 C CA . ILE A 1 337 ? 135.719 108.117 107.054 1.00 56.85 337 ILE A CA 1
ATOM 2350 C C . ILE A 1 337 ? 136.663 109.285 106.816 1.00 56.85 337 ILE A C 1
ATOM 2351 O O . ILE A 1 337 ? 137.881 109.101 106.712 1.00 56.85 337 ILE A O 1
ATOM 2356 N N . LYS A 1 338 ? 136.112 110.494 106.721 1.00 56.14 338 LYS A N 1
ATOM 2357 C CA . LYS A 1 338 ? 136.948 111.676 106.549 1.00 56.14 338 LYS A CA 1
ATOM 2358 C C . LYS A 1 338 ? 137.531 112.138 107.878 1.00 56.14 338 LYS A C 1
ATOM 2359 O O . LYS A 1 338 ? 138.732 112.412 107.976 1.00 56.14 338 LYS A O 1
ATOM 2365 N N . GLY A 1 339 ? 136.699 112.223 108.911 1.00 67.47 339 GLY A N 1
ATOM 2366 C CA . GLY A 1 339 ? 137.146 112.701 110.203 1.00 67.47 339 GLY A CA 1
ATOM 2367 C C . GLY A 1 339 ? 137.479 111.592 111.179 1.00 67.47 339 GLY A C 1
ATOM 2368 O O . GLY A 1 339 ? 137.400 111.785 112.396 1.00 67.47 339 GLY A O 1
ATOM 2369 N N . LEU A 1 340 ? 137.852 110.424 110.658 1.00 68.59 340 LEU A N 1
ATOM 2370 C CA . LEU A 1 340 ? 138.215 109.286 111.491 1.00 68.59 340 LEU A CA 1
ATOM 2371 C C . LEU A 1 340 ? 139.719 109.082 111.608 1.00 68.59 340 LEU A C 1
ATOM 2372 O O . LEU A 1 340 ? 140.149 108.236 112.400 1.00 68.59 340 LEU A O 1
ATOM 2377 N N . LYS A 1 341 ? 140.521 109.830 110.848 1.00 69.98 341 LYS A N 1
ATOM 2378 C CA . LYS A 1 341 ? 141.980 109.714 110.875 1.00 69.98 341 LYS A CA 1
ATOM 2379 C C . LYS A 1 341 ? 142.423 108.277 110.608 1.00 69.98 341 LYS A C 1
ATOM 2380 O O . LYS A 1 341 ? 143.228 107.701 111.342 1.00 69.98 341 LYS A O 1
ATOM 2386 N N . VAL A 1 342 ? 141.884 107.696 109.539 1.00 71.52 342 VAL A N 1
ATOM 2387 C CA . VAL A 1 342 ? 142.224 106.332 109.151 1.00 71.52 342 VAL A CA 1
ATOM 2388 C C . VAL A 1 342 ? 143.347 106.367 108.123 1.00 71.52 342 VAL A C 1
ATOM 2389 O O . VAL A 1 342 ? 143.642 105.357 107.474 1.00 71.52 342 VAL A O 1
ATOM 2393 N N . PHE A 1 343 ? 143.983 107.527 107.973 1.00 69.88 343 PHE A N 1
ATOM 2394 C CA . PHE A 1 343 ? 145.083 107.702 107.038 1.00 69.88 343 PHE A CA 1
ATOM 2395 C C . PHE A 1 343 ? 146.197 108.477 107.726 1.00 69.88 343 PHE A C 1
ATOM 2396 O O . PHE A 1 343 ? 146.064 108.914 108.873 1.00 69.88 343 PHE A O 1
ATOM 2404 N N . ASN A 1 344 ? 147.310 108.649 107.011 1.00 70.11 344 ASN A N 1
ATOM 2405 C CA . ASN A 1 344 ? 148.458 109.352 107.572 1.00 70.11 344 ASN A CA 1
ATOM 2406 C C . ASN A 1 344 ? 148.273 110.864 107.501 1.00 70.11 344 ASN A C 1
ATOM 2407 O O . ASN A 1 344 ? 148.252 111.547 108.531 1.00 70.11 344 ASN A O 1
ATOM 2412 N N . THR A 1 345 ? 148.131 111.403 106.296 1.00 67.72 345 THR A N 1
ATOM 2413 C CA . THR A 1 345 ? 147.984 112.835 106.094 1.00 67.72 345 THR A CA 1
ATOM 2414 C C . THR A 1 345 ? 146.552 113.181 105.700 1.00 67.72 345 THR A C 1
ATOM 2415 O O . THR A 1 345 ? 145.736 112.315 105.379 1.00 67.72 345 THR A O 1
ATOM 2419 N N . ARG A 1 346 ? 146.255 114.482 105.727 1.00 65.72 346 ARG A N 1
ATOM 2420 C CA . ARG A 1 346 ? 144.924 114.955 105.368 1.00 65.72 346 ARG A CA 1
ATOM 2421 C C . ARG A 1 346 ? 144.762 115.074 103.857 1.00 65.72 346 ARG A C 1
ATOM 2422 O O . ARG A 1 346 ? 143.691 114.766 103.319 1.00 65.72 346 ARG A O 1
ATOM 2430 N N . ARG A 1 347 ? 145.809 115.522 103.161 1.00 64.71 347 ARG A N 1
ATOM 2431 C CA . ARG A 1 347 ? 145.736 115.626 101.707 1.00 64.71 347 ARG A CA 1
ATOM 2432 C C . ARG A 1 347 ? 145.533 114.259 101.071 1.00 64.71 347 ARG A C 1
ATOM 2433 O O . ARG A 1 347 ? 144.777 114.123 100.103 1.00 64.71 347 ARG A O 1
ATOM 2441 N N . ASN A 1 348 ? 146.192 113.230 101.606 1.00 68.35 348 ASN A N 1
ATOM 2442 C CA . ASN A 1 348 ? 146.002 111.885 101.074 1.00 68.35 348 ASN A CA 1
ATOM 2443 C C . ASN A 1 348 ? 144.591 111.380 101.345 1.00 68.35 348 ASN A C 1
ATOM 2444 O O . ASN A 1 348 ? 144.004 110.692 100.505 1.00 68.35 348 ASN A O 1
ATOM 2449 N N . THR A 1 349 ? 144.027 111.720 102.506 1.00 63.29 349 THR A N 1
ATOM 2450 C CA . THR A 1 349 ? 142.643 111.353 102.790 1.00 63.29 349 THR A CA 1
ATOM 2451 C C . THR A 1 349 ? 141.694 112.000 101.790 1.00 63.29 349 THR A C 1
ATOM 2452 O O . THR A 1 349 ? 140.799 111.341 101.244 1.00 63.29 349 THR A O 1
ATOM 2456 N N . LEU A 1 350 ? 141.877 113.298 101.540 1.00 60.83 350 LEU A N 1
ATOM 2457 C CA . LEU A 1 350 ? 141.012 113.992 100.594 1.00 60.83 350 LEU A CA 1
ATOM 2458 C C . LEU A 1 350 ? 141.181 113.440 99.185 1.00 60.83 350 LEU A C 1
ATOM 2459 O O . LEU A 1 350 ? 140.202 113.305 98.446 1.00 60.83 350 LEU A O 1
ATOM 2464 N N . LEU A 1 351 ? 142.412 113.092 98.803 1.00 64.56 351 LEU A N 1
ATOM 2465 C CA . LEU A 1 351 ? 142.639 112.513 97.482 1.00 64.56 351 LEU A CA 1
ATOM 2466 C C . LEU A 1 351 ? 141.998 111.137 97.359 1.00 64.56 351 LEU A C 1
ATOM 2467 O O . LEU A 1 351 ? 141.438 110.800 96.311 1.00 64.56 351 LEU A O 1
ATOM 2472 N N . PHE A 1 352 ? 142.057 110.332 98.420 1.00 64.90 352 PHE A N 1
ATOM 2473 C CA . PHE A 1 352 ? 141.438 109.012 98.381 1.00 64.90 352 PHE A CA 1
ATOM 2474 C C . PHE A 1 352 ? 139.922 109.118 98.290 1.00 64.90 352 PHE A C 1
ATOM 2475 O O . PHE A 1 352 ? 139.283 108.373 97.536 1.00 64.90 352 PHE A O 1
ATOM 2483 N N . LEU A 1 353 ? 139.327 110.047 99.040 1.00 58.98 353 LEU A N 1
ATOM 2484 C CA . LEU A 1 353 ? 137.880 110.220 98.964 1.00 58.98 353 LEU A CA 1
ATOM 2485 C C . LEU A 1 353 ? 137.464 110.801 97.617 1.00 58.98 353 LEU A C 1
ATOM 2486 O O . LEU A 1 353 ? 136.407 110.446 97.082 1.00 58.98 353 LEU A O 1
ATOM 2491 N N . ASP A 1 354 ? 138.289 111.680 97.044 1.00 62.23 354 ASP A N 1
ATOM 2492 C CA . ASP A 1 354 ? 138.030 112.166 95.694 1.00 62.23 354 ASP A CA 1
ATOM 2493 C C . ASP A 1 354 ? 138.103 111.029 94.685 1.00 62.23 354 ASP A C 1
ATOM 2494 O O . ASP A 1 354 ? 137.307 110.976 93.742 1.00 62.23 354 ASP A O 1
ATOM 2499 N N . LEU A 1 355 ? 139.051 110.108 94.869 1.00 65.47 355 LEU A N 1
ATOM 2500 C CA . LEU A 1 355 ? 139.135 108.938 94.002 1.00 65.47 355 LEU A CA 1
ATOM 2501 C C . LEU A 1 355 ? 137.887 108.075 94.124 1.00 65.47 355 LEU A C 1
ATOM 2502 O O . LEU A 1 355 ? 137.359 107.587 93.118 1.00 65.47 355 LEU A O 1
ATOM 2507 N N . ILE A 1 356 ? 137.406 107.871 95.353 1.00 61.11 356 ILE A N 1
ATOM 2508 C CA . ILE A 1 356 ? 136.182 107.097 95.560 1.00 61.11 356 ILE A CA 1
ATOM 2509 C C . ILE A 1 356 ? 135.006 107.757 94.850 1.00 61.11 356 ILE A C 1
ATOM 2510 O O . ILE A 1 356 ? 134.227 107.097 94.152 1.00 61.11 356 ILE A O 1
ATOM 2515 N N . MET A 1 357 ? 134.862 109.074 95.019 1.00 58.59 357 MET A N 1
ATOM 2516 C CA . MET A 1 357 ? 133.742 109.782 94.405 1.00 58.59 357 MET A CA 1
ATOM 2517 C C . MET A 1 357 ? 133.838 109.763 92.884 1.00 58.59 357 MET A C 1
ATOM 2518 O O . MET A 1 357 ? 132.824 109.627 92.191 1.00 58.59 357 MET A O 1
ATOM 2523 N N . VAL A 1 358 ? 135.051 109.890 92.348 1.00 65.52 358 VAL A N 1
ATOM 2524 C CA . VAL A 1 358 ? 135.253 109.850 90.905 1.00 65.52 358 VAL A CA 1
ATOM 2525 C C . VAL A 1 358 ? 134.934 108.466 90.349 1.00 65.52 358 VAL A C 1
ATOM 2526 O O . VAL A 1 358 ? 134.333 108.334 89.273 1.00 65.52 358 VAL A O 1
ATOM 2530 N N . ASN A 1 359 ? 135.325 107.414 91.069 1.00 70.31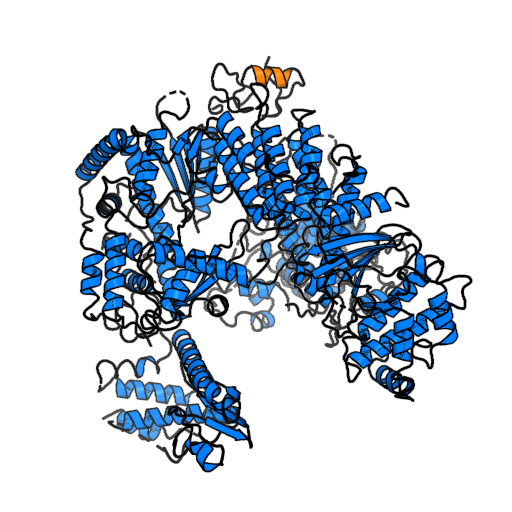 359 ASN A N 1
ATOM 2531 C CA . ASN A 1 359 ? 134.977 106.065 90.644 1.00 70.31 359 ASN A CA 1
ATOM 2532 C C . ASN A 1 359 ? 133.474 105.845 90.696 1.00 70.31 359 ASN A C 1
ATOM 2533 O O . ASN A 1 359 ? 132.907 105.174 89.828 1.00 70.31 359 ASN A O 1
ATOM 2538 N N . LEU A 1 360 ? 132.809 106.404 91.707 1.00 65.08 360 LEU A N 1
ATOM 2539 C CA . LEU A 1 360 ? 131.355 106.324 91.751 1.00 65.08 360 LEU A CA 1
ATOM 2540 C C . LEU A 1 360 ? 130.734 107.043 90.561 1.00 65.08 360 LEU A C 1
ATOM 2541 O O . LEU A 1 360 ? 129.764 106.558 89.969 1.00 65.08 360 LEU A O 1
ATOM 2546 N N . MET A 1 361 ? 131.285 108.201 90.194 1.00 69.43 361 MET A N 1
ATOM 2547 C CA . MET A 1 361 ? 130.785 108.925 89.030 1.00 69.43 361 MET A CA 1
ATOM 2548 C C . MET A 1 361 ? 130.927 108.097 87.760 1.00 69.43 361 MET A C 1
ATOM 2549 O O . MET A 1 361 ? 129.987 107.997 86.964 1.00 69.43 361 MET A O 1
ATOM 2554 N N . VAL A 1 362 ? 132.104 107.504 87.544 1.00 75.36 362 VAL A N 1
ATOM 2555 C CA . VAL A 1 362 ? 132.306 106.752 86.310 1.00 75.36 362 VAL A CA 1
ATOM 2556 C C . VAL A 1 362 ? 131.519 105.445 86.324 1.00 75.36 362 VAL A C 1
ATOM 2557 O O . VAL A 1 362 ? 131.158 104.931 85.259 1.00 75.36 362 VAL A O 1
ATOM 2561 N N . ASP A 1 363 ? 131.212 104.905 87.506 1.00 77.87 363 ASP A N 1
ATOM 2562 C CA . ASP A 1 363 ? 130.356 103.726 87.576 1.00 77.87 363 ASP A CA 1
ATOM 2563 C C . ASP A 1 363 ? 128.913 104.092 87.255 1.00 77.87 363 ASP A C 1
ATOM 2564 O O . ASP A 1 363 ? 128.220 103.356 86.544 1.00 77.87 363 ASP A O 1
ATOM 2569 N N . ILE A 1 364 ? 128.448 105.237 87.755 1.00 76.87 364 ILE A N 1
ATOM 2570 C CA . ILE A 1 364 ? 127.092 105.684 87.464 1.00 76.87 364 ILE A CA 1
ATOM 2571 C C . ILE A 1 364 ? 126.960 106.113 86.007 1.00 76.87 364 ILE A C 1
ATOM 2572 O O . ILE A 1 364 ? 125.868 106.043 85.427 1.00 76.87 364 ILE A O 1
ATOM 2577 N N . SER A 1 365 ? 128.062 106.537 85.383 1.00 83.17 365 SER A N 1
ATOM 2578 C CA . SER A 1 365 ? 128.013 106.940 83.981 1.00 83.17 365 SER A CA 1
ATOM 2579 C C . SER A 1 365 ? 127.555 105.792 83.091 1.00 83.17 365 SER A C 1
ATOM 2580 O O . SER A 1 365 ? 126.796 106.001 82.137 1.00 83.17 365 SER A O 1
ATOM 2583 N N . ASP A 1 366 ? 128.004 104.574 83.382 1.00 89.40 366 ASP A N 1
ATOM 2584 C CA . ASP A 1 366 ? 127.531 103.405 82.662 1.00 89.40 366 ASP A CA 1
ATOM 2585 C C . ASP A 1 366 ? 126.330 102.806 83.393 1.00 89.40 366 ASP A C 1
ATOM 2586 O O . ASP A 1 366 ? 125.856 103.337 84.400 1.00 89.40 366 ASP A O 1
ATOM 2591 N N . SER A 1 367 ? 125.821 101.692 82.870 1.00 96.41 367 SER A N 1
ATOM 2592 C CA . SER A 1 367 ? 124.653 100.987 83.395 1.00 96.41 367 SER A CA 1
ATOM 2593 C C . SER A 1 367 ? 123.396 101.850 83.408 1.00 96.41 367 SER A C 1
ATOM 2594 O O . SER A 1 367 ? 122.380 101.450 83.990 1.00 96.41 367 SER A O 1
ATOM 2597 N N . CYS A 1 368 ? 123.435 103.023 82.779 1.00 99.26 368 CYS A N 1
ATOM 2598 C CA . CYS A 1 368 ? 122.282 103.904 82.687 1.00 99.26 368 CYS A CA 1
ATOM 2599 C C . CYS A 1 368 ? 122.311 104.586 81.329 1.00 99.26 368 CYS A C 1
ATOM 2600 O O . CYS A 1 368 ? 123.388 104.872 80.798 1.00 99.26 368 CYS A O 1
ATOM 2603 N N . GLN A 1 369 ? 121.125 104.833 80.769 1.00 103.33 369 GLN A N 1
ATOM 2604 C CA . GLN A 1 369 ? 121.038 105.491 79.470 1.00 103.33 369 GLN A CA 1
ATOM 2605 C C . GLN A 1 369 ? 121.707 106.859 79.509 1.00 103.33 369 GLN A C 1
ATOM 2606 O O . GLN A 1 369 ? 122.629 107.142 78.735 1.00 103.33 369 GLN A O 1
ATOM 2612 N N . ASP A 1 370 ? 121.251 107.724 80.412 1.00 101.81 370 ASP A N 1
ATOM 2613 C CA . ASP A 1 370 ? 121.854 109.040 80.624 1.00 101.81 370 ASP A CA 1
ATOM 2614 C C . ASP A 1 370 ? 121.679 109.392 82.099 1.00 101.81 370 ASP A C 1
ATOM 2615 O O . ASP A 1 370 ? 120.616 109.857 82.519 1.00 101.81 370 ASP A O 1
ATOM 2620 N N . ALA A 1 371 ? 122.723 109.146 82.889 1.00 92.51 371 ALA A N 1
ATOM 2621 C CA . ALA A 1 371 ? 122.673 109.407 84.321 1.00 92.51 371 ALA A CA 1
ATOM 2622 C C . ALA A 1 371 ? 123.212 110.790 84.667 1.00 92.51 371 ALA A C 1
ATOM 2623 O O . ALA A 1 371 ? 122.591 111.528 85.438 1.00 92.51 371 ALA A O 1
ATOM 2625 N N . ILE A 1 372 ? 124.366 111.151 84.107 1.00 86.41 372 ILE A N 1
ATOM 2626 C CA . ILE A 1 372 ? 124.972 112.444 84.413 1.00 86.41 372 ILE A CA 1
ATOM 2627 C C . ILE A 1 372 ? 124.145 113.574 83.809 1.00 86.41 372 ILE A C 1
ATOM 2628 O O . ILE A 1 372 ? 123.762 114.525 84.500 1.00 86.41 372 ILE A O 1
ATOM 2633 N N . GLU A 1 373 ? 123.848 113.480 82.512 1.00 92.61 373 GLU A N 1
ATOM 2634 C CA . GLU A 1 373 ? 123.157 114.558 81.817 1.00 92.61 373 GLU A CA 1
ATOM 2635 C C . GLU A 1 373 ? 121.713 114.734 82.265 1.00 92.61 373 GLU A C 1
ATOM 2636 O O . GLU A 1 373 ? 121.096 115.744 81.912 1.00 92.61 373 GLU A O 1
ATOM 2642 N N . SER A 1 374 ? 121.161 113.793 83.028 1.00 92.63 374 SER A N 1
ATOM 2643 C CA . SER A 1 374 ? 119.770 113.861 83.457 1.00 92.63 374 SER A CA 1
ATOM 2644 C C . SER A 1 374 ? 119.601 114.041 84.956 1.00 92.63 374 SER A C 1
ATOM 2645 O O . SER A 1 374 ? 118.723 114.794 85.382 1.00 92.63 374 SER A O 1
ATOM 2648 N N . LEU A 1 375 ? 120.414 113.372 85.774 1.00 82.32 375 LEU A N 1
ATOM 2649 C CA . LEU A 1 375 ? 120.261 113.435 87.221 1.00 82.32 375 LEU A CA 1
ATOM 2650 C C . LEU A 1 375 ? 121.377 114.180 87.934 1.00 82.32 375 LEU A C 1
ATOM 2651 O O . LEU A 1 375 ? 121.126 114.773 88.984 1.00 82.32 375 LEU A O 1
ATOM 2656 N N . ARG A 1 376 ? 122.603 114.162 87.406 1.00 73.55 376 ARG A N 1
ATOM 2657 C CA . ARG A 1 376 ? 123.640 115.021 87.968 1.00 73.55 376 ARG A CA 1
ATOM 2658 C C . ARG A 1 376 ? 123.367 116.482 87.644 1.00 73.55 376 ARG A C 1
ATOM 2659 O O . ARG A 1 376 ? 123.492 117.352 88.512 1.00 73.55 376 ARG A O 1
ATOM 2667 N N . LYS A 1 377 ? 122.987 116.767 86.398 1.00 72.82 377 LYS A N 1
ATOM 2668 C CA . LYS A 1 377 ? 122.593 118.122 86.037 1.00 72.82 377 LYS A CA 1
ATOM 2669 C C . LYS A 1 377 ? 121.386 118.583 86.842 1.00 72.82 377 LYS A C 1
ATOM 2670 O O . LYS A 1 377 ? 121.294 119.762 87.203 1.00 72.82 377 LYS A O 1
ATOM 2676 N N . SER A 1 378 ? 120.458 117.676 87.137 1.00 70.95 378 SER A N 1
ATOM 2677 C CA . SER A 1 378 ? 119.295 118.003 87.948 1.00 70.95 378 SER A CA 1
ATOM 2678 C C . SER A 1 378 ? 119.552 117.859 89.441 1.00 70.95 378 SER A C 1
ATOM 2679 O O . SER A 1 378 ? 118.732 118.319 90.242 1.00 70.95 378 SER A O 1
ATOM 2682 N N . GLY A 1 379 ? 120.661 117.239 89.834 1.00 62.57 379 GLY A N 1
ATOM 2683 C CA . GLY A 1 379 ? 120.952 117.035 91.238 1.00 62.57 379 GLY A CA 1
ATOM 2684 C C . GLY A 1 379 ? 122.180 117.778 91.723 1.00 62.57 379 GLY A C 1
ATOM 2685 O O . GLY A 1 379 ? 122.202 119.012 91.740 1.00 62.57 379 GLY A O 1
ATOM 2686 N N . LEU A 1 380 ? 123.213 117.037 92.114 1.00 57.67 380 LEU A N 1
ATOM 2687 C CA . LEU A 1 380 ? 124.405 117.609 92.733 1.00 57.67 380 LEU A CA 1
ATOM 2688 C C . LEU A 1 380 ? 125.583 117.469 91.770 1.00 57.67 380 LEU A C 1
ATOM 2689 O O . LEU A 1 380 ? 126.386 116.539 91.852 1.00 57.67 380 LEU A O 1
ATOM 2694 N N . ILE A 1 381 ? 125.682 118.428 90.853 1.00 58.81 381 ILE A N 1
ATOM 2695 C CA . ILE A 1 381 ? 126.861 118.624 90.018 1.00 58.81 381 ILE A CA 1
ATOM 2696 C C . ILE A 1 381 ? 126.731 120.013 89.410 1.00 58.81 381 ILE A C 1
ATOM 2697 O O . ILE A 1 381 ? 125.620 120.488 89.148 1.00 58.81 381 ILE A O 1
ATOM 2702 N N . VAL A 1 382 ? 127.856 120.694 89.220 1.00 57.51 382 VAL A N 1
ATOM 2703 C CA . VAL A 1 382 ? 127.835 122.028 88.635 1.00 57.51 382 VAL A CA 1
ATOM 2704 C C . VAL A 1 382 ? 128.761 122.043 87.428 1.00 57.51 382 VAL A C 1
ATOM 2705 O O . VAL A 1 382 ? 129.337 121.012 87.063 1.00 57.51 382 VAL A O 1
ATOM 2709 N N . GLY A 1 383 ? 128.902 123.204 86.796 1.00 66.14 383 GLY A N 1
ATOM 2710 C CA . GLY A 1 383 ? 129.704 123.311 85.593 1.00 66.14 383 GLY A CA 1
ATOM 2711 C C . GLY A 1 383 ? 131.139 122.866 85.778 1.00 66.14 383 GLY A C 1
ATOM 2712 O O . GLY A 1 383 ? 131.932 123.551 86.430 1.00 66.14 383 GLY A O 1
ATOM 2713 N N . GLN A 1 384 ? 131.470 121.706 85.212 1.00 67.28 384 GLN A N 1
ATOM 2714 C CA . GLN A 1 384 ? 132.795 121.090 85.203 1.00 67.28 384 GLN A CA 1
ATOM 2715 C C . GLN A 1 384 ? 133.262 120.637 86.581 1.00 67.28 384 GLN A C 1
ATOM 2716 O O . GLN A 1 384 ? 134.354 120.068 86.685 1.00 67.28 384 GLN A O 1
ATOM 2722 N N . MET A 1 385 ? 132.480 120.851 87.635 1.00 55.40 385 MET A N 1
ATOM 2723 C CA . MET A 1 385 ? 132.892 120.510 88.988 1.00 55.40 385 MET A CA 1
ATOM 2724 C C . MET A 1 385 ? 131.950 119.472 89.581 1.00 55.40 385 MET A C 1
ATOM 2725 O O . MET A 1 385 ? 130.758 119.434 89.265 1.00 55.40 385 MET A O 1
ATOM 2730 N N . VAL A 1 386 ? 132.502 118.637 90.455 1.00 47.77 386 VAL A N 1
ATOM 2731 C CA . VAL A 1 386 ? 131.774 117.570 91.125 1.00 47.77 386 VAL A CA 1
ATOM 2732 C C . VAL A 1 386 ? 131.842 117.810 92.626 1.00 47.77 386 VAL A C 1
ATOM 2733 O O . VAL A 1 386 ? 132.859 118.289 93.142 1.00 47.77 386 VAL A O 1
ATOM 2737 N N . MET A 1 387 ? 130.753 117.492 93.323 1.00 42.43 387 MET A N 1
ATOM 2738 C CA . MET A 1 387 ? 130.692 117.666 94.766 1.00 42.43 387 MET A CA 1
ATOM 2739 C C . MET A 1 387 ? 131.422 116.528 95.466 1.00 42.43 387 MET A C 1
ATOM 2740 O O . MET A 1 387 ? 131.242 115.357 95.121 1.00 42.43 387 MET A O 1
ATOM 2745 N N . LEU A 1 388 ? 132.244 116.876 96.455 1.00 41.48 388 LEU A N 1
ATOM 2746 C CA . LEU A 1 388 ? 133.044 115.893 97.174 1.00 41.48 388 LEU A CA 1
ATOM 2747 C C . LEU A 1 388 ? 132.813 115.993 98.675 1.00 41.48 388 LEU A C 1
ATOM 2748 O O . LEU A 1 388 ? 131.900 116.690 99.126 1.00 41.48 388 LEU A O 1
ATOM 2753 N N . VAL A 1 389 ? 133.637 115.294 99.451 1.00 42.50 389 VAL A N 1
ATOM 2754 C CA . VAL A 1 389 ? 133.529 115.287 100.905 1.00 42.50 389 VAL A CA 1
ATOM 2755 C C . VAL A 1 389 ? 133.949 116.644 101.451 1.00 42.50 389 VAL A C 1
ATOM 2756 O O . VAL A 1 389 ? 134.517 117.466 100.725 1.00 42.50 389 VAL A O 1
ATOM 2760 N N . ASN A 1 390 ? 133.664 116.883 102.732 1.00 40.41 390 ASN A N 1
ATOM 2761 C CA . ASN A 1 390 ? 134.051 118.119 103.415 1.00 40.41 390 ASN A CA 1
ATOM 2762 C C . ASN A 1 390 ? 133.421 119.339 102.748 1.00 40.41 390 ASN A C 1
ATOM 2763 O O . ASN A 1 390 ? 134.028 120.408 102.666 1.00 40.41 390 ASN A O 1
ATOM 2768 N N . ASP A 1 391 ? 132.191 119.174 102.264 1.00 38.26 391 ASP A N 1
ATOM 2769 C CA . ASP A 1 391 ? 131.422 120.233 101.615 1.00 38.26 391 ASP A CA 1
ATOM 2770 C C . ASP A 1 391 ? 132.151 120.838 100.422 1.00 38.26 391 ASP A C 1
ATOM 2771 O O . ASP A 1 391 ? 131.833 121.952 100.002 1.00 38.26 391 ASP A O 1
ATOM 2776 N N . ARG A 1 392 ? 133.115 120.121 99.856 1.00 38.70 392 ARG A N 1
ATOM 2777 C CA . ARG A 1 392 ? 133.951 120.648 98.790 1.00 38.70 392 ARG A CA 1
ATOM 2778 C C . ARG A 1 392 ? 133.344 120.349 97.428 1.00 38.70 392 ARG A C 1
ATOM 2779 O O . ARG A 1 392 ? 132.597 119.384 97.258 1.00 38.70 392 ARG A O 1
ATOM 2787 N N . VAL A 1 393 ? 133.672 121.194 96.454 1.00 39.20 393 VAL A N 1
ATOM 2788 C CA . VAL A 1 393 ? 133.399 120.922 95.050 1.00 39.20 393 VAL A CA 1
ATOM 2789 C C . VAL A 1 393 ? 134.694 121.146 94.286 1.00 39.20 393 VAL A C 1
ATOM 2790 O O . VAL A 1 393 ? 135.358 122.172 94.469 1.00 39.20 393 VAL A O 1
ATOM 2794 N N . LEU A 1 394 ? 135.065 120.182 93.454 1.00 48.22 394 LEU A N 1
ATOM 2795 C CA . LEU A 1 394 ? 136.337 120.213 92.749 1.00 48.22 394 LEU A CA 1
ATOM 2796 C C . LEU A 1 394 ? 136.107 119.969 91.268 1.00 48.22 394 LEU A C 1
ATOM 2797 O O . LEU A 1 394 ? 135.287 119.129 90.893 1.00 48.22 394 LEU A O 1
ATOM 2802 N N . ASP A 1 395 ? 136.822 120.715 90.431 1.00 58.07 395 ASP A N 1
ATOM 2803 C CA . ASP A 1 395 ? 136.714 120.531 88.991 1.00 58.07 395 ASP A CA 1
ATOM 2804 C C . ASP A 1 395 ? 137.105 119.109 88.611 1.00 58.07 395 ASP A C 1
ATOM 2805 O O . ASP A 1 395 ? 138.080 118.557 89.127 1.00 58.07 395 ASP A O 1
ATOM 2810 N N . ILE A 1 396 ? 136.327 118.512 87.705 1.00 62.28 396 ILE A N 1
ATOM 2811 C CA . ILE A 1 396 ? 136.555 117.119 87.332 1.00 62.28 396 ILE A CA 1
ATOM 2812 C C . ILE A 1 396 ? 137.907 116.958 86.651 1.00 62.28 396 ILE A C 1
ATOM 2813 O O . ILE A 1 396 ? 138.644 116.003 86.924 1.00 62.28 396 ILE A O 1
ATOM 2818 N N . LEU A 1 397 ? 138.255 117.882 85.753 1.00 62.62 397 LEU A N 1
ATOM 2819 C CA . LEU A 1 397 ? 139.552 117.814 85.088 1.00 62.62 397 LEU A CA 1
ATOM 2820 C C . LEU A 1 397 ? 140.687 117.945 86.095 1.00 62.62 397 LEU A C 1
ATOM 2821 O O . LEU A 1 397 ? 141.654 117.177 86.061 1.00 62.62 397 LEU A O 1
ATOM 2826 N N . GLU A 1 398 ? 140.581 118.909 87.011 1.00 64.61 398 GLU A N 1
ATOM 2827 C CA . GLU A 1 398 ? 141.587 119.030 88.060 1.00 64.61 398 GLU A CA 1
ATOM 2828 C C . GLU A 1 398 ? 141.575 117.821 88.986 1.00 64.61 398 GLU A C 1
ATOM 2829 O O . GLU A 1 398 ? 142.627 117.424 89.497 1.00 64.61 398 GLU A O 1
ATOM 2835 N N . ALA A 1 399 ? 140.405 117.215 89.197 1.00 61.61 399 ALA A N 1
ATOM 2836 C CA . ALA A 1 399 ? 140.335 116.012 90.019 1.00 61.61 399 ALA A CA 1
ATOM 2837 C C . ALA A 1 399 ? 141.132 114.875 89.393 1.00 61.61 399 ALA A C 1
ATOM 2838 O O . ALA A 1 399 ? 141.936 114.221 90.066 1.00 61.61 399 ALA A O 1
ATOM 2840 N N . VAL A 1 400 ? 140.932 114.628 88.096 1.00 65.85 400 VAL A N 1
ATOM 2841 C CA . VAL A 1 400 ? 141.674 113.550 87.449 1.00 65.85 400 VAL A CA 1
ATOM 2842 C C . VAL A 1 400 ? 143.142 113.925 87.287 1.00 65.85 400 VAL A C 1
ATOM 2843 O O . VAL A 1 400 ? 144.010 113.046 87.243 1.00 65.85 400 VAL A O 1
ATOM 2847 N N . LYS A 1 401 ? 143.453 115.222 87.218 1.00 67.01 401 LYS A N 1
ATOM 2848 C CA . LYS A 1 401 ? 144.850 115.642 87.169 1.00 67.01 401 LYS A CA 1
ATOM 2849 C C . LYS A 1 401 ? 145.557 115.349 88.486 1.00 67.01 401 LYS A C 1
ATOM 2850 O O . LYS A 1 401 ? 146.711 114.907 88.494 1.00 67.01 401 LYS A O 1
ATOM 2856 N N . LEU A 1 402 ? 144.880 115.589 89.609 1.00 67.00 402 LEU A N 1
ATOM 2857 C CA . LEU A 1 402 ? 145.453 115.263 90.909 1.00 67.00 402 LEU A CA 1
ATOM 2858 C C . LEU A 1 402 ? 145.468 113.763 91.168 1.00 67.00 402 LEU A C 1
ATOM 2859 O O . LEU A 1 402 ? 146.334 113.276 91.901 1.00 67.00 402 LEU A O 1
ATOM 2864 N N . ILE A 1 403 ? 144.524 113.020 90.588 1.00 70.77 403 ILE A N 1
ATOM 2865 C CA . ILE A 1 403 ? 144.500 111.574 90.784 1.00 70.77 403 ILE A CA 1
ATOM 2866 C C . ILE A 1 403 ? 145.561 110.888 89.928 1.00 70.77 403 ILE A C 1
ATOM 2867 O O . ILE A 1 403 ? 146.094 109.841 90.317 1.00 70.77 403 ILE A O 1
ATOM 2872 N N . ARG A 1 404 ? 145.898 111.456 88.766 1.00 76.18 404 ARG A N 1
ATOM 2873 C CA . ARG A 1 404 ? 147.023 110.935 87.996 1.00 76.18 404 ARG A CA 1
ATOM 2874 C C . ARG A 1 404 ? 148.307 110.978 88.814 1.00 76.18 404 ARG A C 1
ATOM 2875 O O . ARG A 1 404 ? 149.125 110.053 88.751 1.00 76.18 404 ARG A O 1
ATOM 2883 N N . LYS A 1 405 ? 148.500 112.042 89.588 1.00 77.78 405 LYS A N 1
ATOM 2884 C CA . LYS A 1 405 ? 149.555 112.059 90.586 1.00 77.78 405 LYS A CA 1
ATOM 2885 C C . LYS A 1 405 ? 149.112 111.272 91.815 1.00 77.78 405 LYS A C 1
ATOM 2886 O O . LYS A 1 405 ? 147.926 110.991 92.005 1.00 77.78 405 LYS A O 1
ATOM 2892 N N . LYS A 1 406 ? 150.093 110.880 92.633 1.00 82.83 406 LYS A N 1
ATOM 2893 C CA . LYS A 1 406 ? 149.883 110.038 93.810 1.00 82.83 406 LYS A CA 1
ATOM 2894 C C . LYS A 1 406 ? 149.474 108.626 93.392 1.00 82.83 406 LYS A C 1
ATOM 2895 O O . LYS A 1 406 ? 149.353 107.729 94.233 1.00 82.83 406 LYS A O 1
ATOM 2901 N N . ILE A 1 407 ? 149.276 108.414 92.092 1.00 84.47 407 ILE A N 1
ATOM 2902 C CA . ILE A 1 407 ? 149.055 107.083 91.539 1.00 84.47 407 ILE A CA 1
ATOM 2903 C C . ILE A 1 407 ? 150.090 106.859 90.445 1.00 84.47 407 ILE A C 1
ATOM 2904 O O . ILE A 1 407 ? 150.497 105.724 90.174 1.00 84.47 407 ILE A O 1
ATOM 2909 N N . GLY A 1 408 ? 150.545 107.949 89.832 1.00 89.65 408 GLY A N 1
ATOM 2910 C CA . GLY A 1 408 ? 151.600 107.876 88.843 1.00 89.65 408 GLY A CA 1
ATOM 2911 C C . GLY A 1 408 ? 152.961 108.062 89.477 1.00 89.65 408 GLY A C 1
ATOM 2912 O O . GLY A 1 408 ? 153.926 107.379 89.119 1.00 89.65 408 GLY A O 1
ATOM 2913 N N . THR A 1 409 ? 153.047 108.991 90.424 1.00 91.03 409 THR A N 1
ATOM 2914 C CA . THR A 1 409 ? 154.256 109.203 91.207 1.00 91.03 409 THR A CA 1
ATOM 2915 C C . THR A 1 409 ? 154.268 108.387 92.492 1.00 91.03 409 THR A C 1
ATOM 2916 O O . THR A 1 409 ? 155.206 108.516 93.285 1.00 91.03 409 THR A O 1
ATOM 2920 N N . ASN A 1 410 ? 153.252 107.557 92.713 1.00 88.51 410 ASN A N 1
ATOM 2921 C CA . ASN A 1 410 ? 153.165 106.727 93.915 1.00 88.51 410 ASN A CA 1
ATOM 2922 C C . ASN A 1 410 ? 152.303 105.517 93.599 1.00 88.51 410 ASN A C 1
ATOM 2923 O O . ASN A 1 410 ? 151.135 105.438 93.999 1.00 88.51 410 ASN A O 1
ATOM 2928 N N . PRO A 1 411 ? 152.850 104.542 92.877 1.00 90.64 411 PRO A N 1
ATOM 2929 C CA . PRO A 1 411 ? 152.059 103.364 92.505 1.00 90.64 411 PRO A CA 1
ATOM 2930 C C . PRO A 1 411 ? 151.752 102.502 93.718 1.00 90.64 411 PRO A C 1
ATOM 2931 O O . PRO A 1 411 ? 152.279 102.700 94.815 1.00 90.64 411 PRO A O 1
ATOM 2935 N N . ASN A 1 412 ? 150.870 101.525 93.497 1.00 89.92 412 ASN A N 1
ATOM 2936 C CA . ASN A 1 412 ? 150.435 100.597 94.539 1.00 89.92 412 ASN A CA 1
ATOM 2937 C C . ASN A 1 412 ? 149.844 101.348 95.732 1.00 89.92 412 ASN A C 1
ATOM 2938 O O . ASN A 1 412 ? 149.925 100.897 96.876 1.00 89.92 412 ASN A O 1
ATOM 2943 N N . TRP A 1 413 ? 149.256 102.514 95.473 1.00 83.13 413 TRP A N 1
ATOM 2944 C CA . TRP A 1 413 ? 148.664 103.320 96.532 1.00 83.13 413 TRP A CA 1
ATOM 2945 C C . TRP A 1 413 ? 147.221 102.926 96.814 1.00 83.13 413 TRP A C 1
ATOM 2946 O O . TRP A 1 413 ? 146.786 102.963 97.970 1.00 83.13 413 TRP A O 1
ATOM 2957 N N . VAL A 1 414 ? 146.474 102.537 95.779 1.00 83.93 414 VAL A N 1
ATOM 2958 C CA . VAL A 1 414 ? 145.074 102.174 95.971 1.00 83.93 414 VAL A CA 1
ATOM 2959 C C . VAL A 1 414 ? 144.954 100.925 96.834 1.00 83.93 414 VAL A C 1
ATOM 2960 O O . VAL A 1 414 ? 144.109 100.855 97.734 1.00 83.93 414 VAL A O 1
ATOM 2964 N N . LYS A 1 415 ? 145.803 99.925 96.586 1.00 87.79 415 LYS A N 1
ATOM 2965 C CA . LYS A 1 415 ? 145.723 98.678 97.340 1.00 87.79 415 LYS A CA 1
ATOM 2966 C C . LYS A 1 415 ? 145.978 98.912 98.823 1.00 87.79 415 LYS A C 1
ATOM 2967 O O . LYS A 1 415 ? 145.188 98.489 99.676 1.00 87.79 415 LYS A O 1
ATOM 2973 N N . ASN A 1 416 ? 147.080 99.586 99.152 1.00 87.90 416 ASN A N 1
ATOM 2974 C CA . ASN A 1 416 ? 147.429 99.799 100.549 1.00 87.90 416 ASN A CA 1
ATOM 2975 C C . ASN A 1 416 ? 146.603 100.894 101.211 1.00 87.90 416 ASN A C 1
ATOM 2976 O O . ASN A 1 416 ? 146.616 100.989 102.443 1.00 87.90 416 ASN A O 1
ATOM 2981 N N . CYS A 1 417 ? 145.890 101.719 100.441 1.00 85.41 417 CYS A N 1
ATOM 2982 C CA . CYS A 1 417 ? 144.974 102.674 101.048 1.00 85.41 417 CYS A CA 1
ATOM 2983 C C . CYS A 1 417 ? 143.579 102.099 101.236 1.00 85.41 417 CYS A C 1
ATOM 2984 O O . CYS A 1 417 ? 142.813 102.618 102.055 1.00 85.41 417 CYS A O 1
ATOM 2987 N N . SER A 1 418 ? 143.232 101.047 100.495 1.00 82.09 418 SER A N 1
ATOM 2988 C CA . SER A 1 418 ? 141.988 100.329 100.732 1.00 82.09 418 SER A CA 1
ATOM 2989 C C . SER A 1 418 ? 142.134 99.260 101.803 1.00 82.09 418 SER A C 1
ATOM 2990 O O . SER A 1 418 ? 141.184 99.012 102.555 1.00 82.09 418 SER A O 1
ATOM 2993 N N . LYS A 1 419 ? 143.306 98.628 101.896 1.00 84.94 419 LYS A N 1
ATOM 2994 C CA . LYS A 1 419 ? 143.532 97.632 102.935 1.00 84.94 419 LYS A CA 1
ATOM 2995 C C . LYS A 1 419 ? 143.618 98.256 104.320 1.00 84.94 419 LYS A C 1
ATOM 2996 O O . LYS A 1 419 ? 143.243 97.608 105.301 1.00 84.94 419 LYS A O 1
ATOM 3002 N N . ILE A 1 420 ? 144.097 99.498 104.422 1.00 81.17 420 ILE A N 1
ATOM 3003 C CA . ILE A 1 420 ? 144.121 100.177 105.713 1.00 81.17 420 ILE A CA 1
ATOM 3004 C C . ILE A 1 420 ? 142.726 100.621 106.131 1.00 81.17 420 ILE A C 1
ATOM 3005 O O . ILE A 1 420 ? 142.458 100.759 107.331 1.00 81.17 420 ILE A O 1
ATOM 3010 N N . LEU A 1 421 ? 141.820 100.827 105.173 1.00 80.24 421 LEU A N 1
ATOM 3011 C CA . LEU A 1 421 ? 140.438 101.149 105.505 1.00 80.24 421 LEU A CA 1
ATOM 3012 C C . LEU A 1 421 ? 139.631 99.900 105.833 1.00 80.24 421 LEU A C 1
ATOM 3013 O O . LEU A 1 421 ? 138.745 99.948 106.694 1.00 80.24 421 LEU A O 1
ATOM 3018 N N . GLU A 1 422 ? 139.925 98.780 105.166 1.00 83.54 422 GLU A N 1
ATOM 3019 C CA . GLU A 1 422 ? 139.198 97.544 105.435 1.00 83.54 422 GLU A CA 1
ATOM 3020 C C . GLU A 1 422 ? 139.447 97.058 106.858 1.00 83.54 422 GLU A C 1
ATOM 3021 O O . GLU A 1 422 ? 138.503 96.692 107.568 1.00 83.54 422 GLU A O 1
ATOM 3027 N N . ARG A 1 423 ? 140.705 97.053 107.294 1.00 84.20 423 ARG A N 1
ATOM 3028 C CA . ARG A 1 423 ? 141.051 96.553 108.618 1.00 84.20 423 ARG A CA 1
ATOM 3029 C C . ARG A 1 423 ? 140.820 97.573 109.724 1.00 84.20 423 ARG A C 1
ATOM 3030 O O . ARG A 1 423 ? 141.062 97.256 110.893 1.00 84.20 423 ARG A O 1
ATOM 3038 N N . SER A 1 424 ? 140.362 98.780 109.396 1.00 84.40 424 SER A N 1
ATOM 3039 C CA . SER A 1 424 ? 140.096 99.799 110.402 1.00 84.40 424 SER A CA 1
ATOM 3040 C C . SER A 1 424 ? 138.619 100.002 110.689 1.00 84.40 424 SER A C 1
ATOM 3041 O O . SER A 1 424 ? 138.258 100.259 111.839 1.00 84.40 424 SER A O 1
ATOM 3044 N N . HIS A 1 425 ? 137.757 99.892 109.680 1.00 82.78 425 HIS A N 1
ATOM 3045 C CA . HIS A 1 425 ? 136.313 100.050 109.852 1.00 82.78 425 HIS A CA 1
ATOM 3046 C C . HIS A 1 425 ? 135.595 99.094 108.913 1.00 82.78 425 HIS A C 1
ATOM 3047 O O . HIS A 1 425 ? 135.159 99.476 107.820 1.00 82.78 425 HIS A O 1
ATOM 3054 N N . PRO A 1 426 ? 135.452 97.828 109.308 1.00 84.03 426 PRO A N 1
ATOM 3055 C CA . PRO A 1 426 ? 134.728 96.871 108.461 1.00 84.03 426 PRO A CA 1
ATOM 3056 C C . PRO A 1 426 ? 133.218 97.006 108.590 1.00 84.03 426 PRO A C 1
ATOM 3057 O O . PRO A 1 426 ? 132.503 96.003 108.675 1.00 84.03 426 PRO A O 1
ATOM 3061 N N . GLU A 1 427 ? 132.726 98.243 108.603 1.00 82.13 427 GLU A N 1
ATOM 3062 C CA . GLU A 1 427 ? 131.293 98.508 108.612 1.00 82.13 427 GLU A CA 1
ATOM 3063 C C . GLU A 1 427 ? 130.970 99.526 107.528 1.00 82.13 427 GLU A C 1
ATOM 3064 O O . GLU A 1 427 ? 129.829 99.619 107.065 1.00 82.13 427 GLU A O 1
ATOM 3070 N N . ILE A 1 428 ? 131.979 100.291 107.123 1.00 78.69 428 ILE A N 1
ATOM 3071 C CA . ILE A 1 428 ? 131.865 101.210 106.003 1.00 78.69 428 ILE A CA 1
ATOM 3072 C C . ILE A 1 428 ? 132.471 100.599 104.735 1.00 78.69 428 ILE A C 1
ATOM 3073 O O . ILE A 1 428 ? 132.830 101.316 103.802 1.00 78.69 428 ILE A O 1
ATOM 3078 N N . TRP A 1 429 ? 132.588 99.275 104.692 1.00 79.27 429 TRP A N 1
ATOM 3079 C CA . TRP A 1 429 ? 133.089 98.561 103.526 1.00 79.27 429 TRP A CA 1
ATOM 3080 C C . TRP A 1 429 ? 132.042 98.429 102.423 1.00 79.27 429 TRP A C 1
ATOM 3081 O O . TRP A 1 429 ? 132.235 97.636 101.495 1.00 79.27 429 TRP A O 1
ATOM 3092 N N . HIS A 1 430 ? 130.939 99.180 102.509 1.00 74.90 430 HIS A N 1
ATOM 3093 C CA . HIS A 1 430 ? 129.962 99.207 101.427 1.00 74.90 430 HIS A CA 1
ATOM 3094 C C . HIS A 1 430 ? 130.589 99.617 100.103 1.00 74.90 430 HIS A C 1
ATOM 3095 O O . HIS A 1 430 ? 130.054 99.276 99.042 1.00 74.90 430 HIS A O 1
ATOM 3102 N N . HIS A 1 431 ? 131.702 100.343 100.143 1.00 73.72 431 HIS A N 1
ATOM 3103 C CA . HIS A 1 431 ? 132.474 100.644 98.945 1.00 73.72 431 HIS A CA 1
ATOM 3104 C C . HIS A 1 431 ? 133.076 99.352 98.407 1.00 73.72 431 HIS A C 1
ATOM 3105 O O . HIS A 1 431 ? 133.961 98.763 99.034 1.00 73.72 431 HIS A O 1
ATOM 3112 N N . LEU A 1 432 ? 132.589 98.900 97.258 1.00 78.21 432 LEU A N 1
ATOM 3113 C CA . LEU A 1 432 ? 133.079 97.676 96.636 1.00 78.21 432 LEU A CA 1
ATOM 3114 C C . LEU A 1 432 ? 133.681 97.908 95.262 1.00 78.21 432 LEU A C 1
ATOM 3115 O O . LEU A 1 432 ? 134.719 97.324 94.943 1.00 78.21 432 LEU A O 1
ATOM 3120 N N . SER A 1 433 ? 133.058 98.749 94.439 1.00 78.60 433 SER A N 1
ATOM 3121 C CA . SER A 1 433 ? 133.553 99.050 93.103 1.00 78.60 433 SER A CA 1
ATOM 3122 C C . SER A 1 433 ? 134.053 100.483 92.977 1.00 78.60 433 SER A C 1
ATOM 3123 O O . SER A 1 433 ? 134.318 100.940 91.861 1.00 78.60 433 SER A O 1
ATOM 3126 N N . THR A 1 434 ? 134.182 101.205 94.091 1.00 73.34 434 THR A N 1
ATOM 3127 C CA . THR A 1 434 ? 134.680 102.576 94.073 1.00 73.34 434 THR A CA 1
ATOM 3128 C C . THR A 1 434 ? 136.176 102.645 94.364 1.00 73.34 434 THR A C 1
ATOM 3129 O O . THR A 1 434 ? 136.953 103.117 93.531 1.00 73.34 434 THR A O 1
ATOM 3133 N N . LEU A 1 435 ? 136.605 102.162 95.531 1.00 73.53 435 LEU A N 1
ATOM 3134 C CA . LEU A 1 435 ? 138.019 102.222 95.910 1.00 73.53 435 LEU A CA 1
ATOM 3135 C C . LEU A 1 435 ? 138.790 101.156 95.125 1.00 73.53 435 LEU A C 1
ATOM 3136 O O . LEU A 1 435 ? 139.319 100.178 95.656 1.00 73.53 435 LEU A O 1
ATOM 3141 N N . ILE A 1 436 ? 138.856 101.382 93.815 1.00 76.50 436 ILE A N 1
ATOM 3142 C CA . ILE A 1 436 ? 139.457 100.445 92.874 1.00 76.50 436 ILE A CA 1
ATOM 3143 C C . ILE A 1 436 ? 140.577 101.150 92.124 1.00 76.50 436 ILE A C 1
ATOM 3144 O O . ILE A 1 436 ? 140.893 102.311 92.404 1.00 76.50 436 ILE A O 1
ATOM 3149 N N . LYS A 1 437 ? 141.166 100.462 91.154 1.00 83.76 437 LYS A N 1
ATOM 3150 C CA . LYS A 1 437 ? 142.297 100.994 90.406 1.00 83.76 437 LYS A CA 1
ATOM 3151 C C . LYS A 1 437 ? 141.799 102.089 89.463 1.00 83.76 437 LYS A C 1
ATOM 3152 O O . LYS A 1 437 ? 140.669 102.572 89.573 1.00 83.76 437 LYS A O 1
ATOM 3154 N N . GLN A 1 438 ? 142.668 102.502 88.528 1.00 88.82 438 GLN A N 1
ATOM 3155 C CA . GLN A 1 438 ? 142.506 103.673 87.669 1.00 88.82 438 GLN A CA 1
ATOM 3156 C C . GLN A 1 438 ? 141.054 103.873 87.250 1.00 88.82 438 GLN A C 1
ATOM 3157 O O . GLN A 1 438 ? 140.471 103.012 86.578 1.00 88.82 438 GLN A O 1
ATOM 3163 N N . PRO A 1 439 ? 140.440 104.996 87.632 1.00 86.16 439 PRO A N 1
ATOM 3164 C CA . PRO A 1 439 ? 138.995 105.198 87.466 1.00 86.16 439 PRO A CA 1
ATOM 3165 C C . PRO A 1 439 ? 138.564 105.571 86.049 1.00 86.16 439 PRO A C 1
ATOM 3166 O O . PRO A 1 439 ? 137.765 106.487 85.846 1.00 86.16 439 PRO A O 1
ATOM 3170 N N . ASP A 1 440 ? 139.082 104.840 85.064 1.00 86.90 440 ASP A N 1
ATOM 3171 C CA . ASP A 1 440 ? 138.747 105.050 83.657 1.00 86.90 440 ASP A CA 1
ATOM 3172 C C . ASP A 1 440 ? 138.975 106.508 83.258 1.00 86.90 440 ASP A C 1
ATOM 3173 O O . ASP A 1 440 ? 138.044 107.251 82.942 1.00 86.90 440 ASP A O 1
ATOM 3178 N N . PHE A 1 441 ? 140.249 106.912 83.301 1.00 84.44 441 PHE A N 1
ATOM 3179 C CA . PHE A 1 441 ? 140.612 108.295 83.003 1.00 84.44 441 PHE A CA 1
ATOM 3180 C C . PHE A 1 441 ? 140.070 108.754 81.656 1.00 84.44 441 PHE A C 1
ATOM 3181 O O . PHE A 1 441 ? 139.733 109.931 81.492 1.00 84.44 441 PHE A O 1
ATOM 3189 N N . ASN A 1 442 ? 139.976 107.845 80.684 1.00 88.61 442 ASN A N 1
ATOM 3190 C CA . ASN A 1 442 ? 139.404 108.206 79.391 1.00 88.61 442 ASN A CA 1
ATOM 3191 C C . ASN A 1 442 ? 137.928 108.558 79.530 1.00 88.61 442 ASN A C 1
ATOM 3192 O O . ASN A 1 442 ? 137.473 109.594 79.029 1.00 88.61 442 ASN A O 1
ATOM 3197 N N . SER A 1 443 ? 137.164 107.707 80.219 1.00 88.04 443 SER A N 1
ATOM 3198 C CA . SER A 1 443 ? 135.769 108.031 80.493 1.00 88.04 443 SER A CA 1
ATOM 3199 C C . SER A 1 443 ? 135.652 109.293 81.333 1.00 88.04 443 SER A C 1
ATOM 3200 O O . SER A 1 443 ? 134.695 110.059 81.176 1.00 88.04 443 SER A O 1
ATOM 3203 N N . LEU A 1 444 ? 136.625 109.538 82.212 1.00 85.39 444 LEU A N 1
ATOM 3204 C CA . LEU A 1 444 ? 136.596 110.735 83.044 1.00 85.39 444 LEU A CA 1
ATOM 3205 C C . LEU A 1 444 ? 136.747 111.997 82.208 1.00 85.39 444 LEU A C 1
ATOM 3206 O O . LEU A 1 444 ? 135.981 112.954 82.367 1.00 85.39 444 LEU A O 1
ATOM 3211 N N . ILE A 1 445 ? 137.736 112.023 81.313 1.00 87.07 445 ILE A N 1
ATOM 3212 C CA . ILE A 1 445 ? 137.911 113.200 80.470 1.00 87.07 445 ILE A CA 1
ATOM 3213 C C . ILE A 1 445 ? 136.763 113.319 79.477 1.00 87.07 445 ILE A C 1
ATOM 3214 O O . ILE A 1 445 ? 136.408 114.429 79.066 1.00 87.07 445 ILE A O 1
ATOM 3219 N N . SER A 1 446 ? 136.142 112.198 79.098 1.00 89.54 446 SER A N 1
ATOM 3220 C CA . SER A 1 446 ? 134.953 112.268 78.254 1.00 89.54 446 SER A CA 1
ATOM 3221 C C . SER A 1 446 ? 133.802 112.946 78.988 1.00 89.54 446 SER A C 1
ATOM 3222 O O . SER A 1 446 ? 133.125 113.822 78.437 1.00 89.54 446 SER A O 1
ATOM 3225 N N . ILE A 1 447 ? 133.569 112.550 80.242 1.00 87.55 447 ILE A N 1
ATOM 3226 C CA . ILE A 1 447 ? 132.540 113.197 81.053 1.00 87.55 447 ILE A CA 1
ATOM 3227 C C . ILE A 1 447 ? 132.861 114.674 81.236 1.00 87.55 447 ILE A C 1
ATOM 3228 O O . ILE A 1 447 ? 131.973 115.532 81.162 1.00 87.55 447 ILE A O 1
ATOM 3233 N N . ALA A 1 448 ? 134.137 114.994 81.461 1.00 85.34 448 ALA A N 1
ATOM 3234 C CA . ALA A 1 448 ? 134.534 116.382 81.671 1.00 85.34 448 ALA A CA 1
ATOM 3235 C C . ALA A 1 448 ? 134.275 117.223 80.428 1.00 85.34 448 ALA A C 1
ATOM 3236 O O . ALA A 1 448 ? 133.693 118.311 80.511 1.00 85.34 448 ALA A O 1
ATOM 3238 N N . GLN A 1 449 ? 134.700 116.735 79.261 1.00 89.12 449 GLN A N 1
ATOM 3239 C CA . GLN A 1 449 ? 134.456 117.443 78.012 1.00 89.12 449 GLN A CA 1
ATOM 3240 C C . GLN A 1 449 ? 132.989 117.424 77.606 1.00 89.12 449 GLN A C 1
ATOM 3241 O O . GLN A 1 449 ? 132.604 118.183 76.710 1.00 89.12 449 GLN A O 1
ATOM 3247 N N . HIS A 1 450 ? 132.170 116.571 78.222 1.00 90.38 450 HIS A N 1
ATOM 3248 C CA . HIS A 1 450 ? 130.737 116.616 77.959 1.00 90.38 450 HIS A CA 1
ATOM 3249 C C . HIS A 1 450 ? 130.098 117.828 78.625 1.00 90.38 450 HIS A C 1
ATOM 3250 O O . HIS A 1 450 ? 129.404 118.615 77.971 1.00 90.38 450 HIS A O 1
ATOM 3257 N N . LEU A 1 451 ? 130.324 117.998 79.929 1.00 82.00 451 LEU A N 1
ATOM 3258 C CA . LEU A 1 451 ? 129.736 119.102 80.688 1.00 82.00 451 LEU A CA 1
ATOM 3259 C C . LEU A 1 451 ? 130.776 120.208 80.847 1.00 82.00 451 LEU A C 1
ATOM 3260 O O . LEU A 1 451 ? 131.397 120.377 81.896 1.00 82.00 451 LEU A O 1
ATOM 3265 N N . VAL A 1 452 ? 130.958 120.979 79.780 1.00 81.20 452 VAL A N 1
ATOM 3266 C CA . VAL A 1 452 ? 131.837 122.142 79.792 1.00 81.20 452 VAL A CA 1
ATOM 3267 C C . VAL A 1 452 ? 130.947 123.371 79.929 1.00 81.20 452 VAL A C 1
ATOM 3268 O O . VAL A 1 452 ? 130.333 123.824 78.960 1.00 81.20 452 VAL A O 1
ATOM 3272 N N . SER A 1 453 ? 130.876 123.913 81.141 1.00 77.89 453 SER A N 1
ATOM 3273 C CA . SER A 1 453 ? 130.113 125.117 81.425 1.00 77.89 453 SER A CA 1
ATOM 3274 C C . SER A 1 453 ? 131.008 126.113 82.148 1.00 77.89 453 SER A C 1
ATOM 3275 O O . SER A 1 453 ? 132.101 125.779 82.611 1.00 77.89 453 SER A O 1
ATOM 3278 N N . ASP A 1 454 ? 130.533 127.353 82.235 1.00 69.03 454 ASP A N 1
ATOM 3279 C CA . ASP A 1 454 ? 131.289 128.391 82.918 1.00 69.03 454 ASP A CA 1
ATOM 3280 C C . ASP A 1 454 ? 131.428 128.060 84.400 1.00 69.03 454 ASP A C 1
ATOM 3281 O O . ASP A 1 454 ? 130.565 127.414 85.000 1.00 69.03 454 ASP A O 1
ATOM 3286 N N . ARG A 1 455 ? 132.529 128.503 84.984 1.00 59.05 455 ARG A N 1
ATOM 3287 C CA . ARG A 1 455 ? 132.801 128.252 86.389 1.00 59.05 455 ARG A CA 1
ATOM 3288 C C . ARG A 1 455 ? 132.217 129.359 87.254 1.00 59.05 455 ARG A C 1
ATOM 3289 O O . ARG A 1 455 ? 131.984 130.475 86.781 1.00 59.05 455 ARG A O 1
ATOM 3297 N N . PRO A 1 456 ? 131.946 129.075 88.528 1.00 50.90 456 PRO A N 1
ATOM 3298 C CA . PRO A 1 456 ? 131.463 130.130 89.427 1.00 50.90 456 PRO A CA 1
ATOM 3299 C C . PRO A 1 456 ? 132.477 131.257 89.554 1.00 50.90 456 PRO A C 1
ATOM 3300 O O . PRO A 1 456 ? 133.680 131.025 89.685 1.00 50.90 456 PRO A O 1
ATOM 3304 N N . ILE A 1 457 ? 131.976 132.489 89.516 1.00 50.85 457 ILE A N 1
ATOM 3305 C CA . ILE A 1 457 ? 132.844 133.657 89.407 1.00 50.85 457 ILE A CA 1
ATOM 3306 C C . ILE A 1 457 ? 133.269 134.177 90.774 1.00 50.85 457 ILE A C 1
ATOM 3307 O O . ILE A 1 457 ? 134.411 134.612 90.944 1.00 50.85 457 ILE A O 1
ATOM 3312 N N . MET A 1 458 ? 132.372 134.147 91.762 1.00 46.09 458 MET A N 1
ATOM 3313 C CA . MET A 1 458 ? 132.661 134.629 93.113 1.00 46.09 458 MET A CA 1
ATOM 3314 C C . MET A 1 458 ? 133.096 136.099 93.081 1.00 46.09 458 MET A C 1
ATOM 3315 O O . MET A 1 458 ? 134.250 136.452 93.335 1.00 46.09 458 MET A O 1
ATOM 3320 N N . ARG A 1 459 ? 132.135 136.948 92.712 1.00 47.77 459 ARG A N 1
ATOM 3321 C CA . ARG A 1 459 ? 132.355 138.389 92.665 1.00 47.77 459 ARG A CA 1
ATOM 3322 C C . ARG A 1 459 ? 132.871 138.910 94.000 1.00 47.77 459 ARG A C 1
ATOM 3323 O O . ARG A 1 459 ? 132.157 138.871 95.006 1.00 47.77 459 ARG A O 1
ATOM 3331 N N . TYR A 1 460 ? 134.109 139.404 94.018 1.00 54.49 460 TYR A N 1
ATOM 3332 C CA . TYR A 1 460 ? 134.709 139.939 95.233 1.00 54.49 460 TYR A CA 1
ATOM 3333 C C . TYR A 1 460 ? 134.623 141.455 95.331 1.00 54.49 460 TYR A C 1
ATOM 3334 O O . TYR A 1 460 ? 134.792 141.997 96.428 1.00 54.49 460 TYR A O 1
ATOM 3343 N N . SER A 1 461 ? 134.372 142.145 94.223 1.00 59.54 461 SER A N 1
ATOM 3344 C CA . SER A 1 461 ? 134.286 143.598 94.217 1.00 59.54 461 SER A CA 1
ATOM 3345 C C . SER A 1 461 ? 132.837 144.032 94.390 1.00 59.54 461 SER A C 1
ATOM 3346 O O . SER A 1 461 ? 131.953 143.571 93.661 1.00 59.54 461 SER A O 1
ATOM 3349 N N . VAL A 1 462 ? 132.600 144.918 95.351 1.00 61.33 462 VAL A N 1
ATOM 3350 C CA . VAL A 1 462 ? 131.261 145.424 95.615 1.00 61.33 462 VAL A CA 1
ATOM 3351 C C . VAL A 1 462 ? 130.815 146.354 94.494 1.00 61.33 462 VAL A C 1
ATOM 3352 O O . VAL A 1 462 ? 129.935 147.193 94.683 1.00 61.33 462 VAL A O 1
ATOM 3356 N N . LYS A 1 468 ? 121.951 152.038 88.736 1.00 69.31 468 LYS A N 1
ATOM 3357 C CA . LYS A 1 468 ? 121.680 150.853 87.932 1.00 69.31 468 LYS A CA 1
ATOM 3358 C C . LYS A 1 468 ? 120.183 150.687 87.697 1.00 69.31 468 LYS A C 1
ATOM 3359 O O . LYS A 1 468 ? 119.369 151.376 88.311 1.00 69.31 468 LYS A O 1
ATOM 3365 N N . ILE A 1 469 ? 119.825 149.768 86.798 1.00 69.34 469 ILE A N 1
ATOM 3366 C CA . ILE A 1 469 ? 118.420 149.504 86.522 1.00 69.34 469 ILE A CA 1
ATOM 3367 C C . ILE A 1 469 ? 117.784 148.817 87.726 1.00 69.34 469 ILE A C 1
ATOM 3368 O O . ILE A 1 469 ? 118.437 148.068 88.464 1.00 69.34 469 ILE A O 1
ATOM 3373 N N . CYS A 1 470 ? 116.490 149.069 87.925 1.00 67.43 470 CYS A N 1
ATOM 3374 C CA . CYS A 1 470 ? 115.813 148.644 89.143 1.00 67.43 470 CYS A CA 1
ATOM 3375 C C . CYS A 1 470 ? 114.668 147.680 88.852 1.00 67.43 470 CYS A C 1
ATOM 3376 O O . CYS A 1 470 ? 113.554 147.859 89.355 1.00 67.43 470 CYS A O 1
ATOM 3379 N N . ARG A 1 471 ? 114.925 146.660 88.037 1.00 58.76 471 ARG A N 1
ATOM 3380 C CA . ARG A 1 471 ? 113.907 145.658 87.750 1.00 58.76 471 ARG A CA 1
ATOM 3381 C C . ARG A 1 471 ? 113.727 144.724 88.940 1.00 58.76 471 ARG A C 1
ATOM 3382 O O . ARG A 1 471 ? 114.372 143.674 89.011 1.00 58.76 471 ARG A O 1
ATOM 3390 N N . HIS A 1 472 ? 112.853 145.095 89.883 1.00 46.96 472 HIS A N 1
ATOM 3391 C CA . HIS A 1 472 ? 112.654 144.305 91.094 1.00 46.96 472 HIS A CA 1
ATOM 3392 C C . HIS A 1 472 ? 111.181 144.137 91.450 1.00 46.96 472 HIS A C 1
ATOM 3393 O O . HIS A 1 472 ? 110.863 143.805 92.596 1.00 46.96 472 HIS A O 1
ATOM 3400 N N . LYS A 1 473 ? 110.280 144.388 90.503 1.00 49.74 473 LYS A N 1
ATOM 3401 C CA . LYS A 1 473 ? 108.867 144.046 90.631 1.00 49.74 473 LYS A CA 1
ATOM 3402 C C . LYS A 1 473 ? 108.152 144.781 91.762 1.00 49.74 473 LYS A C 1
ATOM 3403 O O . LYS A 1 473 ? 106.964 144.535 91.994 1.00 49.74 473 LYS A O 1
ATOM 3409 N N . LEU A 1 474 ? 108.844 145.683 92.464 1.00 47.43 474 LEU A N 1
ATOM 3410 C CA . LEU A 1 474 ? 108.207 146.588 93.423 1.00 47.43 474 LEU A CA 1
ATOM 3411 C C . LEU A 1 474 ? 107.471 145.805 94.517 1.00 47.43 474 LEU A C 1
ATOM 3412 O O . LEU A 1 474 ? 106.242 145.721 94.543 1.00 47.43 474 LEU A O 1
ATOM 3417 N N . PHE A 1 475 ? 108.274 145.213 95.407 1.00 40.59 475 PHE A N 1
ATOM 3418 C CA . PHE A 1 475 ? 107.839 144.274 96.443 1.00 40.59 475 PHE A CA 1
ATOM 3419 C C . PHE A 1 475 ? 106.466 144.590 97.027 1.00 40.59 475 PHE A C 1
ATOM 3420 O O . PHE A 1 475 ? 105.707 143.671 97.349 1.00 40.59 475 PHE A O 1
ATOM 3428 N N . GLN A 1 476 ? 106.150 145.876 97.199 1.00 44.57 476 GLN A N 1
ATOM 3429 C CA . GLN A 1 476 ? 104.805 146.254 97.621 1.00 44.57 476 GLN A CA 1
ATOM 3430 C C . GLN A 1 476 ? 103.747 145.640 96.713 1.00 44.57 476 GLN A C 1
ATOM 3431 O O . GLN A 1 476 ? 102.713 145.158 97.188 1.00 44.57 476 GLN A O 1
ATOM 3437 N N . GLU A 1 477 ? 103.989 145.646 95.405 1.00 52.85 477 GLU A N 1
ATOM 3438 C CA . GLU A 1 477 ? 103.060 145.072 94.431 1.00 52.85 477 GLU A CA 1
ATOM 3439 C C . GLU A 1 477 ? 103.412 143.626 94.092 1.00 52.85 477 GLU A C 1
ATOM 3440 O O . GLU A 1 477 ? 103.574 143.263 92.929 1.00 52.85 477 GLU A O 1
ATOM 3446 N N . MET A 1 478 ? 103.530 142.787 95.116 1.00 49.33 478 MET A N 1
ATOM 3447 C CA . MET A 1 478 ? 103.763 141.362 94.945 1.00 49.33 478 MET A CA 1
ATOM 3448 C C . MET A 1 478 ? 102.597 140.582 95.533 1.00 49.33 478 MET A C 1
ATOM 3449 O O . MET A 1 478 ? 101.936 141.036 96.472 1.00 49.33 478 MET A O 1
ATOM 3454 N N . SER A 1 479 ? 102.348 139.403 94.972 1.00 51.88 479 SER A N 1
ATOM 3455 C CA . SER A 1 479 ? 101.333 138.530 95.535 1.00 51.88 479 SER A CA 1
ATOM 3456 C C . SER A 1 479 ? 101.795 137.998 96.887 1.00 51.88 479 SER A C 1
ATOM 3457 O O . SER A 1 479 ? 102.988 137.964 97.198 1.00 51.88 479 SER A O 1
ATOM 3460 N N . SER A 1 480 ? 100.826 137.575 97.699 1.00 52.93 480 SER A N 1
ATOM 3461 C CA . SER A 1 480 ? 101.145 137.074 99.029 1.00 52.93 480 SER A CA 1
ATOM 3462 C C . SER A 1 480 ? 101.907 135.758 98.998 1.00 52.93 480 SER A C 1
ATOM 3463 O O . SER A 1 480 ? 102.345 135.295 100.054 1.00 52.93 480 SER A O 1
ATOM 3466 N N . PHE A 1 481 ? 102.073 135.146 97.826 1.00 51.62 481 PHE A N 1
ATOM 3467 C CA . PHE A 1 481 ? 102.848 133.919 97.704 1.00 51.62 481 PHE A CA 1
ATOM 3468 C C . PHE A 1 481 ? 104.316 134.193 97.402 1.00 51.62 481 PHE A C 1
ATOM 3469 O O . PHE A 1 481 ? 105.194 133.494 97.918 1.00 51.62 481 PHE A O 1
ATOM 3477 N N . GLU A 1 482 ? 104.602 135.208 96.583 1.00 47.50 482 GLU A N 1
ATOM 3478 C CA . GLU A 1 482 ? 105.989 135.532 96.271 1.00 47.50 482 GLU A CA 1
ATOM 3479 C C . GLU A 1 482 ? 106.740 136.041 97.495 1.00 47.50 482 GLU A C 1
ATOM 3480 O O . GLU A 1 482 ? 107.945 135.807 97.620 1.00 47.50 482 GLU A O 1
ATOM 3486 N N . GLN A 1 483 ? 106.052 136.716 98.416 1.00 42.57 483 GLN A N 1
ATOM 3487 C CA . GLN A 1 483 ? 106.719 137.188 99.625 1.00 42.57 483 GLN A CA 1
ATOM 3488 C C . GLN A 1 483 ? 107.056 136.030 100.559 1.00 42.57 483 GLN A C 1
ATOM 3489 O O . GLN A 1 483 ? 108.154 135.980 101.134 1.00 42.57 483 GLN A O 1
ATOM 3495 N N . MET A 1 484 ? 106.133 135.079 100.716 1.00 43.24 484 MET A N 1
ATOM 3496 C CA . MET A 1 484 ? 106.451 133.877 101.477 1.00 43.24 484 MET A CA 1
ATOM 3497 C C . MET A 1 484 ? 107.562 133.084 100.804 1.00 43.24 484 MET A C 1
ATOM 3498 O O . MET A 1 484 ? 108.379 132.452 101.479 1.00 43.24 484 MET A O 1
ATOM 3503 N N . ARG A 1 485 ? 107.615 133.112 99.471 1.00 38.74 485 ARG A N 1
ATOM 3504 C CA . ARG A 1 485 ? 108.720 132.464 98.772 1.00 38.74 485 ARG A CA 1
ATOM 3505 C C . ARG A 1 485 ? 110.038 133.174 99.051 1.00 38.74 485 ARG A C 1
ATOM 3506 O O . ARG A 1 485 ? 111.081 132.525 99.184 1.00 38.74 485 ARG A O 1
ATOM 3514 N N . LEU A 1 486 ? 110.012 134.505 99.136 1.00 32.59 486 LEU A N 1
ATOM 3515 C CA . LEU A 1 486 ? 111.201 135.249 99.541 1.00 32.59 486 LEU A CA 1
ATOM 3516 C C . LEU A 1 486 ? 111.663 134.824 100.926 1.00 32.59 486 LEU A C 1
ATOM 3517 O O . LEU A 1 486 ? 112.863 134.635 101.162 1.00 32.59 486 LEU A O 1
ATOM 3522 N N . PHE A 1 487 ? 110.722 134.665 101.855 1.00 29.58 487 PHE A N 1
ATOM 3523 C CA . PHE A 1 487 ? 111.095 134.261 103.209 1.00 29.58 487 PHE A CA 1
ATOM 3524 C C . PHE A 1 487 ? 111.629 132.831 103.241 1.00 29.58 487 PHE A C 1
ATOM 3525 O O . PHE A 1 487 ? 112.581 132.536 103.972 1.00 29.58 487 PHE A O 1
ATOM 3533 N N . LYS A 1 488 ? 111.040 131.932 102.450 1.00 29.95 488 LYS A N 1
ATOM 3534 C CA . LYS A 1 488 ? 111.547 130.564 102.378 1.00 29.95 488 LYS A CA 1
ATOM 3535 C C . LYS A 1 488 ? 112.945 130.522 101.775 1.00 29.95 488 LYS A C 1
ATOM 3536 O O . LYS A 1 488 ? 113.799 129.745 102.219 1.00 29.95 488 LYS A O 1
ATOM 3542 N N . THR A 1 489 ? 113.193 131.341 100.753 1.00 25.75 489 THR A N 1
ATOM 3543 C CA . THR A 1 489 ? 114.526 131.410 100.167 1.00 25.75 489 THR A CA 1
ATOM 3544 C C . THR A 1 489 ? 115.533 131.960 101.164 1.00 25.75 489 THR A C 1
ATOM 3545 O O . THR A 1 489 ? 116.665 131.470 101.247 1.00 25.75 489 THR A O 1
ATOM 3549 N N . LEU A 1 490 ? 115.141 132.983 101.925 1.00 22.94 490 LEU A N 1
ATOM 3550 C CA . LEU A 1 490 ? 116.010 133.485 102.981 1.00 22.94 490 LEU A CA 1
ATOM 3551 C C . LEU A 1 490 ? 116.302 132.399 104.004 1.00 22.94 490 LEU A C 1
ATOM 3552 O O . LEU A 1 490 ? 117.432 132.280 104.485 1.00 22.94 490 LEU A O 1
ATOM 3557 N N . SER A 1 491 ? 115.301 131.581 104.330 1.00 22.05 491 SER A N 1
ATOM 3558 C CA . SER A 1 491 ? 115.512 130.493 105.279 1.00 22.05 491 SER A CA 1
ATOM 3559 C C . SER A 1 491 ? 116.504 129.469 104.741 1.00 22.05 491 SER A C 1
ATOM 3560 O O . SER A 1 491 ? 117.405 129.026 105.462 1.00 22.05 491 SER A O 1
ATOM 3563 N N . SER A 1 492 ? 116.352 129.082 103.474 1.00 23.77 492 SER A N 1
ATOM 3564 C CA . SER A 1 492 ? 117.260 128.104 102.881 1.00 23.77 492 SER A CA 1
ATOM 3565 C C . SER A 1 492 ? 118.684 128.644 102.814 1.00 23.77 492 SER A C 1
ATOM 3566 O O . SER A 1 492 ? 119.645 127.946 103.165 1.00 23.77 492 SER A O 1
ATOM 3569 N N . ILE A 1 493 ? 118.841 129.891 102.366 1.00 22.49 493 ILE A N 1
ATOM 3570 C CA . ILE A 1 493 ? 120.176 130.471 102.261 1.00 22.49 493 ILE A CA 1
ATOM 3571 C C . ILE A 1 493 ? 120.788 130.676 103.640 1.00 22.49 493 ILE A C 1
ATOM 3572 O O . ILE A 1 493 ? 122.001 130.529 103.813 1.00 22.49 493 ILE A O 1
ATOM 3577 N N . SER A 1 494 ? 119.972 130.979 104.652 1.00 20.64 494 SER A N 1
ATOM 3578 C CA . SER A 1 494 ? 120.499 131.130 106.003 1.00 20.64 494 SER A CA 1
ATOM 3579 C C . SER A 1 494 ? 120.928 129.789 106.579 1.00 20.64 494 SER A C 1
ATOM 3580 O O . SER A 1 494 ? 121.933 129.709 107.293 1.00 20.64 494 SER A O 1
ATOM 3583 N N . LEU A 1 495 ? 120.184 128.723 106.281 1.00 23.35 495 LEU A N 1
ATOM 3584 C CA . LEU A 1 495 ? 120.610 127.398 106.716 1.00 23.35 495 LEU A CA 1
ATOM 3585 C C . LEU A 1 495 ? 121.907 126.992 106.030 1.00 23.35 495 LEU A C 1
ATOM 3586 O O . LEU A 1 495 ? 122.782 126.377 106.651 1.00 23.35 495 LEU A O 1
ATOM 3591 N N . SER A 1 496 ? 122.055 127.337 104.750 1.00 24.58 496 SER A N 1
ATOM 3592 C CA . SER A 1 496 ? 123.314 127.069 104.063 1.00 24.58 496 SER A CA 1
ATOM 3593 C C . SER A 1 496 ? 124.453 127.893 104.652 1.00 24.58 496 SER A C 1
ATOM 3594 O O . SER A 1 496 ? 125.591 127.419 104.734 1.00 24.58 496 SER A O 1
ATOM 3597 N N . LEU A 1 497 ? 124.168 129.130 105.063 1.00 22.98 497 LEU A N 1
ATOM 3598 C CA . LEU A 1 497 ? 125.176 129.943 105.737 1.00 22.98 497 LEU A CA 1
ATOM 3599 C C . LEU A 1 497 ? 125.600 129.308 107.053 1.00 22.98 497 LEU A C 1
ATOM 3600 O O . LEU A 1 497 ? 126.789 129.279 107.385 1.00 22.98 497 LEU A O 1
ATOM 3605 N N . ILE A 1 498 ? 124.634 128.802 107.819 1.00 24.52 498 ILE A N 1
ATOM 3606 C CA . ILE A 1 498 ? 124.945 128.140 109.083 1.00 24.52 498 ILE A CA 1
ATOM 3607 C C . ILE A 1 498 ? 125.786 126.894 108.838 1.00 24.52 498 ILE A C 1
ATOM 3608 O O . ILE A 1 498 ? 126.766 126.638 109.547 1.00 24.52 498 ILE A O 1
ATOM 3613 N N . ASN A 1 499 ? 125.425 126.104 107.824 1.00 27.65 499 ASN A N 1
ATOM 3614 C CA . ASN A 1 499 ? 126.197 124.913 107.491 1.00 27.65 499 ASN A CA 1
ATOM 3615 C C . ASN A 1 499 ? 127.568 125.248 106.919 1.00 27.65 499 ASN A C 1
ATOM 3616 O O . ASN A 1 499 ? 128.459 124.396 106.946 1.00 27.65 499 ASN A O 1
ATOM 3621 N N . SER A 1 500 ? 127.755 126.457 106.386 1.00 28.54 500 SER A N 1
ATOM 3622 C CA . SER A 1 500 ? 129.079 126.854 105.925 1.00 28.54 500 SER A CA 1
ATOM 3623 C C . SER A 1 500 ? 130.036 127.043 107.092 1.00 28.54 500 SER A C 1
ATOM 3624 O O . SER A 1 500 ? 131.240 126.803 106.954 1.00 28.54 500 SER A O 1
ATOM 3627 N N . MET A 1 501 ? 129.521 127.476 108.241 1.00 30.93 501 MET A N 1
ATOM 3628 C CA . MET A 1 501 ? 130.301 127.541 109.467 1.00 30.93 501 MET A CA 1
ATOM 3629 C C . MET A 1 501 ? 130.646 126.157 110.000 1.00 30.93 501 MET A C 1
ATOM 3630 O O . MET A 1 501 ? 131.542 126.032 110.840 1.00 30.93 501 MET A O 1
ATOM 3635 N N . LYS A 1 502 ? 129.966 125.121 109.512 1.00 36.91 502 LYS A N 1
ATOM 3636 C CA . LYS A 1 502 ? 130.187 123.753 109.956 1.00 36.91 502 LYS A CA 1
ATOM 3637 C C . LYS A 1 502 ? 131.404 123.113 109.306 1.00 36.91 502 LYS A C 1
ATOM 3638 O O . LYS A 1 502 ? 131.948 122.152 109.858 1.00 36.91 502 LYS A O 1
ATOM 3644 N N . THR A 1 503 ? 131.842 123.627 108.158 1.00 37.46 503 THR A N 1
ATOM 3645 C CA . THR A 1 503 ? 132.912 122.996 107.396 1.00 37.46 503 THR A CA 1
ATOM 3646 C C . THR A 1 503 ? 134.201 122.956 108.204 1.00 37.46 503 THR A C 1
ATOM 3647 O O . THR A 1 503 ? 134.697 123.993 108.655 1.00 37.46 503 THR A O 1
ATOM 3651 N N . SER A 1 504 ? 134.740 121.753 108.386 1.00 44.71 504 SER A N 1
ATOM 3652 C CA . SER A 1 504 ? 135.978 121.584 109.127 1.00 44.71 504 SER A CA 1
ATOM 3653 C C . SER A 1 504 ? 137.161 122.123 108.328 1.00 44.71 504 SER A C 1
ATOM 3654 O O . SER A 1 504 ? 137.141 122.184 107.095 1.00 44.71 504 SER A O 1
ATOM 3657 N N . PHE A 1 505 ? 138.206 122.510 109.053 1.00 53.74 505 PHE A N 1
ATOM 3658 C CA . PHE A 1 505 ? 139.396 123.105 108.447 1.00 53.74 505 PHE A CA 1
ATOM 3659 C C . PHE A 1 505 ? 140.106 122.054 107.606 1.00 53.74 505 PHE A C 1
ATOM 3660 O O . PHE A 1 505 ? 140.729 121.130 108.134 1.00 53.74 505 PHE A O 1
ATOM 3668 N N . SER A 1 506 ? 140.016 122.195 106.289 1.00 52.24 506 SER A N 1
ATOM 3669 C CA . SER A 1 506 ? 140.711 121.340 105.345 1.00 52.24 506 SER A CA 1
ATOM 3670 C C . SER A 1 506 ? 141.830 122.131 104.674 1.00 52.24 506 SER A C 1
ATOM 3671 O O . SER A 1 506 ? 142.092 123.291 105.011 1.00 52.24 506 SER A O 1
ATOM 3674 N N . SER A 1 507 ? 142.496 121.498 103.715 1.00 59.85 507 SER A N 1
ATOM 3675 C CA . SER A 1 507 ? 143.568 122.126 102.962 1.00 59.85 507 SER A CA 1
ATOM 3676 C C . SER A 1 507 ? 143.195 122.179 101.488 1.00 59.85 507 SER A C 1
ATOM 3677 O O . SER A 1 507 ? 142.419 121.354 100.997 1.00 59.85 507 SER A O 1
ATOM 3680 N N . ARG A 1 508 ? 143.752 123.161 100.787 1.00 66.15 508 ARG A N 1
ATOM 3681 C CA . ARG A 1 508 ? 143.481 123.318 99.367 1.00 66.15 508 ARG A CA 1
ATOM 3682 C C . ARG A 1 508 ? 144.387 122.393 98.564 1.00 66.15 508 ARG A C 1
ATOM 3683 O O . ARG A 1 508 ? 145.613 122.427 98.711 1.00 66.15 508 ARG A O 1
ATOM 3691 N N . LEU A 1 509 ? 143.779 121.565 97.715 1.00 64.68 509 LEU A N 1
ATOM 3692 C CA . LEU A 1 509 ? 144.540 120.621 96.910 1.00 64.68 509 LEU A CA 1
ATOM 3693 C C . LEU A 1 509 ? 145.144 121.265 95.671 1.00 64.68 509 LEU A C 1
ATOM 3694 O O . LEU A 1 509 ? 146.124 120.739 95.132 1.00 64.68 509 LEU A O 1
ATOM 3699 N N . LEU A 1 510 ? 144.594 122.384 95.216 1.00 66.91 510 LEU A N 1
ATOM 3700 C CA . LEU A 1 510 ? 145.080 123.080 94.037 1.00 66.91 510 LEU A CA 1
ATOM 3701 C C . LEU A 1 510 ? 145.927 124.285 94.432 1.00 66.91 510 LEU A C 1
ATOM 3702 O O . LEU A 1 510 ? 145.805 124.831 95.531 1.00 66.91 510 LEU A O 1
ATOM 3707 N N . VAL A 1 511 ? 146.798 124.694 93.510 1.00 80.77 511 VAL A N 1
ATOM 3708 C CA . VAL A 1 511 ? 147.577 125.909 93.706 1.00 80.77 511 VAL A CA 1
ATOM 3709 C C . VAL A 1 511 ? 146.673 127.124 93.542 1.00 80.77 511 VAL A C 1
ATOM 3710 O O . VAL A 1 511 ? 145.755 127.135 92.710 1.00 80.77 511 VAL A O 1
ATOM 3714 N N . ASN A 1 512 ? 146.912 128.148 94.357 1.00 82.61 512 ASN A N 1
ATOM 3715 C CA . ASN A 1 512 ? 146.029 129.309 94.405 1.00 82.61 512 ASN A CA 1
ATOM 3716 C C . ASN A 1 512 ? 146.229 130.172 93.165 1.00 82.61 512 ASN A C 1
ATOM 3717 O O . ASN A 1 512 ? 147.109 131.038 93.136 1.00 82.61 512 ASN A O 1
ATOM 3722 N N . GLU A 1 513 ? 145.411 129.942 92.141 1.00 86.77 513 GLU A N 1
ATOM 3723 C CA . GLU A 1 513 ? 145.402 130.779 90.945 1.00 86.77 513 GLU A CA 1
ATOM 3724 C C . GLU A 1 513 ? 144.003 131.326 90.694 1.00 86.77 513 GLU A C 1
ATOM 3725 O O . GLU A 1 513 ? 143.173 130.671 90.063 1.00 86.77 513 GLU A O 1
ATOM 3731 N N . LYS A 1 518 ? 143.388 135.514 95.354 1.00 63.95 518 LYS A N 1
ATOM 3732 C CA . LYS A 1 518 ? 142.208 134.732 95.701 1.00 63.95 518 LYS A CA 1
ATOM 3733 C C . LYS A 1 518 ? 141.030 135.641 96.040 1.00 63.95 518 LYS A C 1
ATOM 3734 O O . LYS A 1 518 ? 139.886 135.192 96.109 1.00 63.95 518 LYS A O 1
ATOM 3740 N N . TYR A 1 519 ? 141.315 136.927 96.253 1.00 68.21 519 TYR A N 1
ATOM 3741 C CA . TYR A 1 519 ? 140.286 137.861 96.691 1.00 68.21 519 TYR A CA 1
ATOM 3742 C C . TYR A 1 519 ? 140.428 139.225 96.024 1.00 68.21 519 TYR A C 1
ATOM 3743 O O . TYR A 1 519 ? 140.017 140.240 96.597 1.00 68.21 519 TYR A O 1
ATOM 3752 N N . PHE A 1 520 ? 140.988 139.278 94.815 1.00 72.62 520 PHE A N 1
ATOM 3753 C CA . PHE A 1 520 ? 141.287 140.582 94.222 1.00 72.62 520 PHE A CA 1
ATOM 3754 C C . PHE A 1 520 ? 140.040 141.210 93.604 1.00 72.62 520 PHE A C 1
ATOM 3755 O O . PHE A 1 520 ? 139.519 142.208 94.112 1.00 72.62 520 PHE A O 1
ATOM 3763 N N . GLY A 1 521 ? 139.544 140.638 92.510 1.00 62.30 521 GLY A N 1
ATOM 3764 C CA . GLY A 1 521 ? 138.271 141.068 91.967 1.00 62.30 521 GLY A CA 1
ATOM 3765 C C . GLY A 1 521 ? 137.306 139.938 91.680 1.00 62.30 521 GLY A C 1
ATOM 3766 O O . GLY A 1 521 ? 136.087 140.112 91.760 1.00 62.30 521 GLY A O 1
ATOM 3767 N N . ASN A 1 522 ? 137.854 138.765 91.376 1.00 57.42 522 ASN A N 1
ATOM 3768 C CA . ASN A 1 522 ? 137.103 137.606 90.908 1.00 57.42 522 ASN A CA 1
ATOM 3769 C C . ASN A 1 522 ? 138.001 136.388 91.032 1.00 57.42 522 ASN A C 1
ATOM 3770 O O . ASN A 1 522 ? 139.229 136.503 91.029 1.00 57.42 522 ASN A O 1
ATOM 3775 N N . VAL A 1 523 ? 137.374 135.217 91.125 1.00 52.89 523 VAL A N 1
ATOM 3776 C CA . VAL A 1 523 ? 138.108 133.957 91.158 1.00 52.89 523 VAL A CA 1
ATOM 3777 C C . VAL A 1 523 ? 137.308 132.872 90.452 1.00 52.89 523 VAL A C 1
ATOM 3778 O O . VAL A 1 523 ? 136.183 132.552 90.852 1.00 52.89 523 VAL A O 1
ATOM 3782 N N . ARG A 1 524 ? 137.880 132.297 89.400 1.00 58.77 524 ARG A N 1
ATOM 3783 C CA . ARG A 1 524 ? 137.297 131.118 88.768 1.00 58.77 524 ARG A CA 1
ATOM 3784 C C . ARG A 1 524 ? 137.446 129.956 89.740 1.00 58.77 524 ARG A C 1
ATOM 3785 O O . ARG A 1 524 ? 138.532 129.397 89.898 1.00 58.77 524 ARG A O 1
ATOM 3793 N N . LEU A 1 525 ? 136.352 129.594 90.403 1.00 50.26 525 LEU A N 1
ATOM 3794 C CA . LEU A 1 525 ? 136.423 128.632 91.493 1.00 50.26 525 LEU A CA 1
ATOM 3795 C C . LEU A 1 525 ? 136.681 127.229 90.961 1.00 50.26 525 LEU A C 1
ATOM 3796 O O . LEU A 1 525 ? 136.043 126.788 90.000 1.00 50.26 525 LEU A O 1
ATOM 3801 N N . ARG A 1 526 ? 137.630 126.532 91.584 1.00 55.01 526 ARG A N 1
ATOM 3802 C CA . ARG A 1 526 ? 137.916 125.145 91.244 1.00 55.01 526 ARG A CA 1
ATOM 3803 C C . ARG A 1 526 ? 138.006 124.284 92.497 1.00 55.01 526 ARG A C 1
ATOM 3804 O O . ARG A 1 526 ? 137.775 123.073 92.440 1.00 55.01 526 ARG A O 1
ATOM 3812 N N . GLU A 1 527 ? 138.352 124.894 93.628 1.00 52.50 527 GLU A N 1
ATOM 3813 C CA . GLU A 1 527 ? 138.556 124.192 94.894 1.00 52.50 527 GLU A CA 1
ATOM 3814 C C . GLU A 1 527 ? 137.880 124.950 96.032 1.00 52.50 527 GLU A C 1
ATOM 3815 O O . GLU A 1 527 ? 138.477 125.256 97.066 1.00 52.50 527 GLU A O 1
ATOM 3821 N N . CYS A 1 528 ? 136.614 125.294 95.838 1.00 39.07 528 CYS A N 1
ATOM 3822 C CA . CYS A 1 528 ? 135.835 125.959 96.868 1.00 39.07 528 CYS A CA 1
ATOM 3823 C C . CYS A 1 528 ? 134.931 124.955 97.569 1.00 39.07 528 CYS A C 1
ATOM 3824 O O . CYS A 1 528 ? 134.610 123.897 97.026 1.00 39.07 528 CYS A O 1
ATOM 3827 N N . TYR A 1 529 ? 134.551 125.281 98.800 1.00 32.43 529 TYR A N 1
ATOM 3828 C CA . TYR A 1 529 ? 133.515 124.535 99.486 1.00 32.43 529 TYR A CA 1
ATOM 3829 C C . TYR A 1 529 ? 132.153 125.005 99.000 1.00 32.43 529 TYR A C 1
ATOM 3830 O O . TYR A 1 529 ? 131.988 126.152 98.579 1.00 32.43 529 TYR A O 1
ATOM 3839 N N . ALA A 1 530 ? 131.171 124.112 99.062 1.00 31.18 530 ALA A N 1
ATOM 3840 C CA . ALA A 1 530 ? 129.838 124.444 98.585 1.00 31.18 530 ALA A CA 1
ATOM 3841 C C . ALA A 1 530 ? 128.795 123.800 99.481 1.00 31.18 530 ALA A C 1
ATOM 3842 O O . ALA A 1 530 ? 128.904 122.622 99.829 1.00 31.18 530 ALA A O 1
ATOM 3844 N N . GLN A 1 531 ? 127.790 124.585 99.849 1.00 31.80 531 GLN A N 1
ATOM 3845 C CA . GLN A 1 531 ? 126.622 124.096 100.568 1.00 31.80 531 GLN A CA 1
ATOM 3846 C C . GLN A 1 531 ? 125.448 124.019 99.603 1.00 31.80 531 GLN A C 1
ATOM 3847 O O . GLN A 1 531 ? 125.193 124.966 98.857 1.00 31.80 531 GLN A O 1
ATOM 3853 N N . ARG A 1 532 ? 124.739 122.899 99.619 1.00 36.18 532 ARG A N 1
ATOM 3854 C CA . ARG A 1 532 ? 123.662 122.639 98.673 1.00 36.18 532 ARG A CA 1
ATOM 3855 C C . ARG A 1 532 ? 122.327 122.743 99.396 1.00 36.18 532 ARG A C 1
ATOM 3856 O O . ARG A 1 532 ? 122.089 122.017 100.367 1.00 36.18 532 ARG A O 1
ATOM 3864 N N . PHE A 1 533 ? 121.461 123.643 98.932 1.00 32.78 533 PHE A N 1
ATOM 3865 C CA . PHE A 1 533 ? 120.115 123.770 99.474 1.00 32.78 533 PHE A CA 1
ATOM 3866 C C . PHE A 1 533 ? 119.089 123.484 98.387 1.00 32.78 533 PHE A C 1
ATOM 3867 O O . PHE A 1 533 ? 119.114 124.099 97.317 1.00 32.78 533 PHE A O 1
ATOM 3875 N N . TYR A 1 534 ? 118.193 122.545 98.670 1.00 45.10 534 TYR A N 1
ATOM 3876 C CA . TYR A 1 534 ? 117.180 122.123 97.714 1.00 45.10 534 TYR A CA 1
ATOM 3877 C C . TYR A 1 534 ? 116.009 123.096 97.732 1.00 45.10 534 TYR A C 1
ATOM 3878 O O . TYR A 1 534 ? 115.521 123.474 98.801 1.00 45.10 534 TYR A O 1
ATOM 3887 N N . LEU A 1 535 ? 115.561 123.504 96.547 1.00 39.79 535 LEU A N 1
ATOM 3888 C CA . LEU A 1 535 ? 114.480 124.473 96.424 1.00 39.79 535 LEU A CA 1
ATOM 3889 C C . LEU A 1 535 ? 113.268 123.927 95.687 1.00 39.79 535 LEU A C 1
ATOM 3890 O O . LEU A 1 535 ? 112.143 124.042 96.187 1.00 39.79 535 LEU A O 1
ATOM 3895 N N . ALA A 1 536 ? 113.460 123.333 94.512 1.00 45.11 536 ALA A N 1
ATOM 3896 C CA . ALA A 1 536 ? 112.350 122.881 93.687 1.00 45.11 536 ALA A CA 1
ATOM 3897 C C . ALA A 1 536 ? 112.693 121.525 93.088 1.00 45.11 536 ALA A C 1
ATOM 3898 O O . ALA A 1 536 ? 113.787 120.991 93.291 1.00 45.11 536 ALA A O 1
ATOM 3900 N N . GLU A 1 537 ? 111.743 120.980 92.322 1.00 52.24 537 GLU A N 1
ATOM 3901 C CA . GLU A 1 537 ? 111.869 119.616 91.815 1.00 52.24 537 GLU A CA 1
ATOM 3902 C C . GLU A 1 537 ? 113.119 119.430 90.967 1.00 52.24 537 GLU A C 1
ATOM 3903 O O . GLU A 1 537 ? 113.712 118.346 90.967 1.00 52.24 537 GLU A O 1
ATOM 3909 N N . SER A 1 538 ? 113.542 120.465 90.248 1.00 52.31 538 SER A N 1
ATOM 3910 C CA . SER A 1 538 ? 114.696 120.367 89.364 1.00 52.31 538 SER A CA 1
ATOM 3911 C C . SER A 1 538 ? 115.844 121.282 89.751 1.00 52.31 538 SER A C 1
ATOM 3912 O O . SER A 1 538 ? 117.003 120.870 89.673 1.00 52.31 538 SER A O 1
ATOM 3915 N N . LEU A 1 539 ? 115.563 122.514 90.164 1.00 46.59 539 LEU A N 1
ATOM 3916 C CA . LEU A 1 539 ? 116.614 123.468 90.486 1.00 46.59 539 LEU A CA 1
ATOM 3917 C C . LEU A 1 539 ? 117.052 123.320 91.936 1.00 46.59 539 LEU A C 1
ATOM 3918 O O . LEU A 1 539 ? 116.235 123.064 92.825 1.00 46.59 539 LEU A O 1
ATOM 3923 N N . VAL A 1 540 ? 118.350 123.485 92.165 1.00 39.55 540 VAL A N 1
ATOM 3924 C CA . VAL A 1 540 ? 118.933 123.414 93.499 1.00 39.55 540 VAL A CA 1
ATOM 3925 C C . VAL A 1 540 ? 119.982 124.511 93.607 1.00 39.55 540 VAL A C 1
ATOM 3926 O O . VAL A 1 540 ? 120.670 124.822 92.629 1.00 39.55 540 VAL A O 1
ATOM 3930 N N . GLY A 1 541 ? 120.083 125.126 94.781 1.00 34.45 541 GLY A N 1
ATOM 3931 C CA . GLY A 1 541 ? 120.980 126.248 94.989 1.00 34.45 541 GLY A CA 1
ATOM 3932 C C . GLY A 1 541 ? 122.287 125.810 95.622 1.00 34.45 541 GLY A C 1
ATOM 3933 O O . GLY A 1 541 ? 122.312 124.927 96.478 1.00 34.45 541 GLY A O 1
ATOM 3934 N N . PHE A 1 542 ? 123.370 126.442 95.188 1.00 35.65 542 PHE A N 1
ATOM 3935 C CA . PHE A 1 542 ? 124.699 126.195 95.718 1.00 35.65 542 PHE A CA 1
ATOM 3936 C C . PHE A 1 542 ? 125.243 127.477 96.327 1.00 35.65 542 PHE A C 1
ATOM 3937 O O . PHE A 1 542 ? 125.020 128.571 95.801 1.00 35.65 542 PHE A O 1
ATOM 3945 N N . LEU A 1 543 ? 125.954 127.329 97.435 1.00 40.59 543 LEU A N 1
ATOM 3946 C CA . LEU A 1 543 ? 126.567 128.436 98.159 1.00 40.59 543 LEU A CA 1
ATOM 3947 C C . LEU A 1 543 ? 128.058 128.138 98.220 1.00 40.59 543 LEU A C 1
ATOM 3948 O O . LEU A 1 543 ? 128.489 127.289 99.005 1.00 40.59 543 LEU A O 1
ATOM 3953 N N . PHE A 1 544 ? 128.831 128.807 97.371 1.00 40.59 544 PHE A N 1
ATOM 3954 C CA . PHE A 1 544 ? 130.264 128.583 97.279 1.00 40.59 544 PHE A CA 1
ATOM 3955 C C . PHE A 1 544 ? 131.008 129.552 98.183 1.00 40.59 544 PHE A C 1
ATOM 3956 O O . PHE A 1 544 ? 130.658 130.731 98.273 1.00 40.59 544 PHE A O 1
ATOM 3964 N N . TYR A 1 545 ? 132.042 129.046 98.847 1.00 28.62 545 TYR A N 1
ATOM 3965 C CA . TYR A 1 545 ? 132.865 129.856 99.732 1.00 28.62 545 TYR A CA 1
ATOM 3966 C C . TYR A 1 545 ? 134.243 129.222 99.827 1.00 28.62 545 TYR A C 1
ATOM 3967 O O . TYR A 1 545 ? 134.390 128.007 99.695 1.00 28.62 545 TYR A O 1
ATOM 3976 N N . GLN A 1 546 ? 135.257 130.053 100.061 1.00 39.71 546 GLN A N 1
ATOM 3977 C CA . GLN A 1 546 ? 136.633 129.582 100.048 1.00 39.71 546 GLN A CA 1
ATOM 3978 C C . GLN A 1 546 ? 137.276 129.511 101.425 1.00 39.71 546 GLN A C 1
ATOM 3979 O O . GLN A 1 546 ? 138.395 129.000 101.536 1.00 39.71 546 GLN A O 1
ATOM 3985 N N . LYS A 1 547 ? 136.614 130.000 102.467 1.00 34.41 547 LYS A N 1
ATOM 3986 C CA . LYS A 1 547 ? 137.154 129.968 103.816 1.00 34.41 547 LYS A CA 1
ATOM 3987 C C . LYS A 1 547 ? 136.283 129.092 104.706 1.00 34.41 547 LYS A C 1
ATOM 3988 O O . LYS A 1 547 ? 135.137 128.782 104.378 1.00 34.41 547 LYS A O 1
ATOM 3994 N N . THR A 1 548 ? 136.845 128.688 105.838 1.00 36.36 548 THR A N 1
ATOM 3995 C CA . THR A 1 548 ? 136.148 127.881 106.830 1.00 36.36 548 THR A CA 1
ATOM 3996 C C . THR A 1 548 ? 136.129 128.615 108.166 1.00 36.36 548 THR A C 1
ATOM 3997 O O . THR A 1 548 ? 136.588 129.753 108.286 1.00 36.36 548 THR A O 1
ATOM 4001 N N . GLY A 1 549 ? 135.588 127.946 109.180 1.00 35.05 549 GLY A N 1
ATOM 4002 C CA . GLY A 1 549 ? 135.541 128.509 110.514 1.00 35.05 549 GLY A CA 1
ATOM 4003 C C . GLY A 1 549 ? 134.252 129.243 110.809 1.00 35.05 549 GLY A C 1
ATOM 4004 O O . GLY A 1 549 ? 133.202 128.915 110.252 1.00 35.05 549 GLY A O 1
ATOM 4005 N N . GLU A 1 550 ? 134.320 130.244 111.684 1.00 35.93 550 GLU A N 1
ATOM 4006 C CA . GLU A 1 550 ? 133.156 131.027 112.074 1.00 35.93 550 GLU A CA 1
ATOM 4007 C C . GLU A 1 550 ? 133.261 132.481 111.636 1.00 35.93 550 GLU A C 1
ATOM 4008 O O . GLU A 1 550 ? 132.402 133.292 111.995 1.00 35.93 550 GLU A O 1
ATOM 4014 N N . ARG A 1 551 ? 134.290 132.828 110.869 1.00 34.69 551 ARG A N 1
ATOM 4015 C CA . ARG A 1 551 ? 134.529 134.206 110.478 1.00 34.69 551 ARG A CA 1
ATOM 4016 C C . ARG A 1 551 ? 133.653 134.594 109.290 1.00 34.69 551 ARG A C 1
ATOM 4017 O O . ARG A 1 551 ? 133.034 133.754 108.634 1.00 34.69 551 ARG A O 1
ATOM 4025 N N . SER A 1 552 ? 133.612 135.895 109.016 1.00 31.57 552 SER A N 1
ATOM 4026 C CA . SER A 1 552 ? 132.845 136.403 107.888 1.00 31.57 552 SER A CA 1
ATOM 4027 C C . SER A 1 552 ? 133.541 136.047 106.582 1.00 31.57 552 SER A C 1
ATOM 4028 O O . SER A 1 552 ? 134.760 136.190 106.456 1.00 31.57 552 SER A O 1
ATOM 4031 N N . ARG A 1 553 ? 132.767 135.585 105.611 1.00 30.82 553 ARG A N 1
ATOM 4032 C CA . ARG A 1 553 ? 133.288 135.182 104.316 1.00 30.82 553 ARG A CA 1
ATOM 4033 C C . ARG A 1 553 ? 132.593 135.960 103.207 1.00 30.82 553 ARG A C 1
ATOM 4034 O O . ARG A 1 553 ? 131.702 136.783 103.445 1.00 30.82 553 ARG A O 1
ATOM 4042 N N . CYS A 1 554 ? 133.023 135.677 101.983 1.00 31.93 554 CYS A N 1
ATOM 4043 C CA . CYS A 1 554 ? 132.388 136.164 100.766 1.00 31.93 554 CYS A CA 1
ATOM 4044 C C . CYS A 1 554 ? 131.808 134.946 100.058 1.00 31.93 554 CYS A C 1
ATOM 4045 O O . CYS A 1 554 ? 132.533 134.191 99.405 1.00 31.93 554 CYS A O 1
ATOM 4048 N N . TYR A 1 555 ? 130.505 134.754 100.201 1.00 27.65 555 TYR A N 1
ATOM 4049 C CA . TYR A 1 555 ? 129.810 133.639 99.583 1.00 27.65 555 TYR A CA 1
ATOM 4050 C C . TYR A 1 555 ? 129.328 134.022 98.191 1.00 27.65 555 TYR A C 1
ATOM 4051 O O . TYR A 1 555 ? 129.166 135.198 97.862 1.00 27.65 555 TYR A O 1
ATOM 4060 N N . SER A 1 556 ? 129.092 133.002 97.373 1.00 29.37 556 SER A N 1
ATOM 4061 C CA . SER A 1 556 ? 128.549 133.179 96.034 1.00 29.37 556 SER A CA 1
ATOM 4062 C C . SER A 1 556 ? 127.403 132.199 95.855 1.00 29.37 556 SER A C 1
ATOM 4063 O O . SER A 1 556 ? 127.601 130.987 95.965 1.00 29.37 556 SER A O 1
ATOM 4066 N N . VAL A 1 557 ? 126.212 132.718 95.590 1.00 26.76 557 VAL A N 1
ATOM 4067 C CA . VAL A 1 557 ? 125.019 131.898 95.446 1.00 26.76 557 VAL A CA 1
ATOM 4068 C C . VAL A 1 557 ? 124.765 131.678 93.964 1.00 26.76 557 VAL A C 1
ATOM 4069 O O . VAL A 1 557 ? 124.618 132.640 93.197 1.00 26.76 557 VAL A O 1
ATOM 4073 N N . TYR A 1 558 ? 124.722 130.407 93.571 1.00 37.49 558 TYR A N 1
ATOM 4074 C CA . TYR A 1 558 ? 124.420 129.969 92.220 1.00 37.49 558 TYR A CA 1
ATOM 4075 C C . TYR A 1 558 ? 123.199 129.061 92.252 1.00 37.49 558 TYR A C 1
ATOM 4076 O O . TYR A 1 558 ? 122.816 128.544 93.303 1.00 37.49 558 TYR A O 1
ATOM 4085 N N . LEU A 1 559 ? 122.591 128.861 91.091 1.00 38.62 559 LEU A N 1
ATOM 4086 C CA . LEU A 1 559 ? 121.465 127.952 90.957 1.00 38.62 559 LEU A CA 1
ATOM 4087 C C . LEU A 1 559 ? 121.771 126.885 89.916 1.00 38.62 559 LEU A C 1
ATOM 4088 O O . LEU A 1 559 ? 122.715 126.996 89.134 1.00 38.62 559 LEU A O 1
ATOM 4093 N N . SER A 1 560 ? 120.956 125.831 89.926 1.00 47.26 560 SER A N 1
ATOM 4094 C CA . SER A 1 560 ? 121.021 124.779 88.913 1.00 47.26 560 SER A CA 1
ATOM 4095 C C . SER A 1 560 ? 119.585 124.390 88.577 1.00 47.26 560 SER A C 1
ATOM 4096 O O . SER A 1 560 ? 118.961 123.614 89.307 1.00 47.26 560 SER A O 1
ATOM 4099 N N . ASP A 1 561 ? 119.062 124.945 87.482 1.00 54.83 561 ASP A N 1
ATOM 4100 C CA . ASP A 1 561 ? 117.700 124.625 87.066 1.00 54.83 561 ASP A CA 1
ATOM 4101 C C . ASP A 1 561 ? 117.615 123.203 86.529 1.00 54.83 561 ASP A C 1
ATOM 4102 O O . ASP A 1 561 ? 116.928 122.347 87.098 1.00 54.83 561 ASP A O 1
ATOM 4107 N N . ASN A 1 562 ? 118.319 122.931 85.432 1.00 58.29 562 ASN A N 1
ATOM 4108 C CA . ASN A 1 562 ? 118.398 121.595 84.860 1.00 58.29 562 ASN A CA 1
ATOM 4109 C C . ASN A 1 562 ? 119.831 121.264 84.472 1.00 58.29 562 ASN A C 1
ATOM 4110 O O . ASN A 1 562 ? 120.065 120.505 83.525 1.00 58.29 562 ASN A O 1
ATOM 4115 N N . GLY A 1 563 ? 120.797 121.830 85.189 1.00 59.32 563 GLY A N 1
ATOM 4116 C CA . GLY A 1 563 ? 122.197 121.742 84.845 1.00 59.32 563 GLY A CA 1
ATOM 4117 C C . GLY A 1 563 ? 122.786 123.044 84.355 1.00 59.32 563 GLY A C 1
ATOM 4118 O O . GLY A 1 563 ? 124.015 123.196 84.364 1.00 59.32 563 GLY A O 1
ATOM 4119 N N . VAL A 1 564 ? 121.948 123.987 83.932 1.00 52.34 564 VAL A N 1
ATOM 4120 C CA . VAL A 1 564 ? 122.418 125.295 83.497 1.00 52.34 564 VAL A CA 1
ATOM 4121 C C . VAL A 1 564 ? 122.679 126.150 84.731 1.00 52.34 564 VAL A C 1
ATOM 4122 O O . VAL A 1 564 ? 121.778 126.816 85.252 1.00 52.34 564 VAL A O 1
ATOM 4126 N N . MET A 1 565 ? 123.918 126.129 85.210 1.00 48.90 565 MET A N 1
ATOM 4127 C CA . MET A 1 565 ? 124.276 126.814 86.448 1.00 48.90 565 MET A CA 1
ATOM 4128 C C . MET A 1 565 ? 124.281 128.316 86.206 1.00 48.90 565 MET A C 1
ATOM 4129 O O . MET A 1 565 ? 125.224 128.864 85.632 1.00 48.90 565 MET A O 1
ATOM 4134 N N . SER A 1 566 ? 123.222 128.988 86.644 1.00 40.95 566 SER A N 1
ATOM 4135 C CA . SER A 1 566 ? 123.093 130.431 86.503 1.00 40.95 566 SER A CA 1
ATOM 4136 C C . SER A 1 566 ? 123.483 131.116 87.804 1.00 40.95 566 SER A C 1
ATOM 4137 O O . SER A 1 566 ? 123.107 130.668 88.891 1.00 40.95 566 SER A O 1
ATOM 4140 N N . GLU A 1 567 ? 124.231 132.208 87.687 1.00 37.75 567 GLU A N 1
ATOM 4141 C CA . GLU A 1 567 ? 124.700 132.933 88.858 1.00 37.75 567 GLU A CA 1
ATOM 4142 C C . GLU A 1 567 ? 123.575 133.775 89.441 1.00 37.75 567 GLU A C 1
ATOM 4143 O O . GLU A 1 567 ? 122.964 134.584 88.737 1.00 37.75 567 GLU A O 1
ATOM 4149 N N . GLN A 1 568 ? 123.307 133.585 90.732 1.00 32.24 568 GLN A N 1
ATOM 4150 C CA . GLN A 1 568 ? 122.313 134.390 91.424 1.00 32.24 568 GLN A CA 1
ATOM 4151 C C . GLN A 1 568 ? 122.917 135.573 92.160 1.00 32.24 568 GLN A C 1
ATOM 4152 O O . GLN A 1 568 ? 122.216 136.564 92.385 1.00 32.24 568 GLN A O 1
ATOM 4158 N N . GLY A 1 569 ? 124.181 135.501 92.535 1.00 27.13 569 GLY A N 1
ATOM 4159 C CA . GLY A 1 569 ? 124.865 136.664 93.055 1.00 27.13 569 GLY A CA 1
ATOM 4160 C C . GLY A 1 569 ? 126.041 136.270 93.922 1.00 27.13 569 GLY A C 1
ATOM 4161 O O . GLY A 1 569 ? 126.409 135.106 94.015 1.00 27.13 569 GLY A O 1
ATOM 4162 N N . SER A 1 570 ? 126.626 137.283 94.555 1.00 27.82 570 SER A N 1
ATOM 4163 C CA . SER A 1 570 ? 127.727 137.090 95.487 1.00 27.82 570 SER A CA 1
ATOM 4164 C C . SER A 1 570 ? 127.628 138.157 96.562 1.00 27.82 570 SER A C 1
ATOM 4165 O O . SER A 1 570 ? 127.411 139.331 96.251 1.00 27.82 570 SER A O 1
ATOM 4168 N N . PHE A 1 571 ? 127.784 137.750 97.818 1.00 25.41 571 PHE A N 1
ATOM 4169 C CA . PHE A 1 571 ? 127.659 138.664 98.942 1.00 25.41 571 PHE A CA 1
ATOM 4170 C C . PHE A 1 571 ? 128.738 138.349 99.964 1.00 25.41 571 PHE A C 1
ATOM 4171 O O . PHE A 1 571 ? 129.506 137.401 99.816 1.00 25.41 571 PHE A O 1
ATOM 4179 N N . TYR A 1 572 ? 128.801 139.175 101.003 1.00 30.12 572 TYR A N 1
ATOM 4180 C CA . TYR A 1 572 ? 129.766 139.029 102.083 1.00 30.12 572 TYR A CA 1
ATOM 4181 C C . TYR A 1 572 ? 129.008 139.104 103.396 1.00 30.12 572 TYR A C 1
ATOM 4182 O O . TYR A 1 572 ? 128.249 140.052 103.618 1.00 30.12 572 TYR A O 1
ATOM 4191 N N . CYS A 1 573 ? 129.206 138.118 104.266 1.00 30.89 573 CYS A N 1
ATOM 4192 C CA . CYS A 1 573 ? 128.443 138.118 105.507 1.00 30.89 573 CYS A CA 1
ATOM 4193 C C . CYS A 1 573 ? 129.164 137.311 106.573 1.00 30.89 573 CYS A C 1
ATOM 4194 O O . CYS A 1 573 ? 130.151 136.621 106.309 1.00 30.89 573 CYS A O 1
ATOM 4197 N N . ASP A 1 574 ? 128.642 137.420 107.795 1.00 30.89 574 ASP A N 1
ATOM 4198 C CA . ASP A 1 574 ? 129.050 136.584 108.909 1.00 30.89 574 ASP A CA 1
ATOM 4199 C C . ASP A 1 574 ? 128.027 135.475 109.070 1.00 30.89 574 ASP A C 1
ATOM 4200 O O . ASP A 1 574 ? 126.838 135.773 109.259 1.00 30.89 574 ASP A O 1
ATOM 4205 N N . PRO A 1 575 ? 128.419 134.201 108.997 1.00 29.48 575 PRO A N 1
ATOM 4206 C CA . PRO A 1 575 ? 127.401 133.139 108.999 1.00 29.48 575 PRO A CA 1
ATOM 4207 C C . PRO A 1 575 ? 126.664 133.003 110.318 1.00 29.48 575 PRO A C 1
ATOM 4208 O O . PRO A 1 575 ? 125.463 132.710 110.314 1.00 29.48 575 PRO A O 1
ATOM 4212 N N . LYS A 1 576 ? 127.335 133.217 111.446 1.00 30.38 576 LYS A N 1
ATOM 4213 C CA . LYS A 1 576 ? 126.712 133.000 112.746 1.00 30.38 576 LYS A CA 1
ATOM 4214 C C . LYS A 1 576 ? 125.756 134.114 113.149 1.00 30.38 576 LYS A C 1
ATOM 4215 O O . LYS A 1 576 ? 125.302 134.132 114.297 1.00 30.38 576 LYS A O 1
ATOM 4221 N N . ARG A 1 577 ? 125.438 135.036 112.243 1.00 25.33 577 ARG A N 1
ATOM 4222 C CA . ARG A 1 577 ? 124.426 136.054 112.486 1.00 25.33 577 ARG A CA 1
ATOM 4223 C C . ARG A 1 577 ? 123.141 135.780 111.718 1.00 25.33 577 ARG A C 1
ATOM 4224 O O . ARG A 1 577 ? 122.266 136.649 111.660 1.00 25.33 577 ARG A O 1
ATOM 4232 N N . PHE A 1 578 ? 123.006 134.592 111.135 1.00 21.91 578 PHE A N 1
ATOM 4233 C CA . PHE A 1 578 ? 121.867 134.225 110.302 1.00 21.91 578 PHE A CA 1
ATOM 4234 C C . PHE A 1 578 ? 121.234 132.935 110.799 1.00 21.91 578 PHE A C 1
ATOM 4235 O O . PHE A 1 578 ? 120.942 132.021 110.027 1.00 21.91 578 PHE A O 1
ATOM 4243 N N . PHE A 1 579 ? 121.011 132.840 112.108 1.00 22.93 579 PHE A N 1
ATOM 4244 C CA . PHE A 1 579 ? 120.368 131.658 112.666 1.00 22.93 579 PHE A CA 1
ATOM 4245 C C . PHE A 1 579 ? 118.883 131.842 112.934 1.00 22.93 579 PHE A C 1
ATOM 4246 O O . PHE A 1 579 ? 118.146 130.853 112.938 1.00 22.93 579 PHE A O 1
ATOM 4254 N N . LEU A 1 580 ? 118.420 133.067 113.170 1.00 19.57 580 LEU A N 1
ATOM 4255 C CA . LEU A 1 580 ? 116.991 133.264 113.408 1.00 19.57 580 LEU A CA 1
ATOM 4256 C C . LEU A 1 580 ? 116.135 132.834 112.225 1.00 19.57 580 LEU A C 1
ATOM 4257 O O . LEU A 1 580 ? 115.137 132.124 112.443 1.00 19.57 580 LEU A O 1
ATOM 4262 N N . PRO A 1 581 ? 116.438 133.206 110.970 1.00 19.77 581 PRO A N 1
ATOM 4263 C CA . PRO A 1 581 ? 115.570 132.772 109.870 1.00 19.77 581 PRO A CA 1
ATOM 4264 C C . PRO A 1 581 ? 115.885 131.371 109.372 1.00 19.77 581 PRO A C 1
ATOM 4265 O O . PRO A 1 581 ? 115.423 130.994 108.294 1.00 19.77 581 PRO A O 1
ATOM 4269 N N . VAL A 1 582 ? 116.650 130.589 110.140 1.00 20.11 582 VAL A N 1
ATOM 4270 C CA . VAL A 1 582 ? 117.129 129.300 109.644 1.00 20.11 582 VAL A CA 1
ATOM 4271 C C . VAL A 1 582 ? 115.970 128.371 109.307 1.00 20.11 582 VAL A C 1
ATOM 4272 O O . VAL A 1 582 ? 116.054 127.584 108.357 1.00 20.11 582 VAL A O 1
ATOM 4276 N N . PHE A 1 583 ? 114.875 128.443 110.062 1.00 21.66 583 PHE A N 1
ATOM 4277 C CA . PHE A 1 583 ? 113.674 127.689 109.738 1.00 21.66 583 PHE A CA 1
ATOM 4278 C C . PHE A 1 583 ? 112.397 128.469 109.997 1.00 21.66 583 PHE A C 1
ATOM 4279 O O . PHE A 1 583 ? 111.311 127.902 109.851 1.00 21.66 583 PHE A O 1
ATOM 4287 N N . SER A 1 584 ? 112.488 129.739 110.378 1.00 22.69 584 SER A N 1
ATOM 4288 C CA . SER A 1 584 ? 111.315 130.544 110.708 1.00 22.69 584 SER A CA 1
ATOM 4289 C C . SER A 1 584 ? 110.800 131.315 109.499 1.00 22.69 584 SER A C 1
ATOM 4290 O O . SER A 1 584 ? 110.608 132.526 109.549 1.00 22.69 584 SER A O 1
ATOM 4293 N N . ASP A 1 585 ? 110.568 130.611 108.392 1.00 27.58 585 ASP A N 1
ATOM 4294 C CA . ASP A 1 585 ? 109.922 131.245 107.252 1.00 27.58 585 ASP A CA 1
ATOM 4295 C C . ASP A 1 585 ? 108.435 131.451 107.491 1.00 27.58 585 ASP A C 1
ATOM 4296 O O . ASP A 1 585 ? 107.822 132.294 106.828 1.00 27.58 585 ASP A O 1
ATOM 4301 N N . GLU A 1 586 ? 107.848 130.704 108.425 1.00 27.57 586 GLU A N 1
ATOM 4302 C CA . GLU A 1 586 ? 106.442 130.833 108.778 1.00 27.57 586 GLU A CA 1
ATOM 4303 C C . GLU A 1 586 ? 106.214 131.534 110.106 1.00 27.57 586 GLU A C 1
ATOM 4304 O O . GLU A 1 586 ? 105.157 132.136 110.294 1.00 27.57 586 GLU A O 1
ATOM 4310 N N . VAL A 1 587 ? 107.175 131.466 111.029 1.00 20.59 587 VAL A N 1
ATOM 4311 C CA . VAL A 1 587 ? 107.036 132.167 112.303 1.00 20.59 587 VAL A CA 1
ATOM 4312 C C . VAL A 1 587 ? 107.008 133.671 112.077 1.00 20.59 587 VAL A C 1
ATOM 4313 O O . VAL A 1 587 ? 106.149 134.383 112.609 1.00 20.59 587 VAL A O 1
ATOM 4317 N N . LEU A 1 588 ? 107.955 134.179 111.287 1.00 20.96 588 LEU A N 1
ATOM 4318 C CA . LEU A 1 588 ? 108.005 135.611 111.021 1.00 20.96 588 LEU A CA 1
ATOM 4319 C C . LEU A 1 588 ? 106.845 136.060 110.145 1.00 20.96 588 LEU A C 1
ATOM 4320 O O . LEU A 1 588 ? 106.328 137.168 110.326 1.00 20.96 588 LEU A O 1
ATOM 4325 N N . ALA A 1 589 ? 106.413 135.218 109.203 1.00 24.19 589 ALA A N 1
ATOM 4326 C CA . ALA A 1 589 ? 105.222 135.538 108.426 1.00 24.19 589 ALA A CA 1
ATOM 4327 C C . ALA A 1 589 ? 103.993 135.622 109.321 1.00 24.19 589 ALA A C 1
ATOM 4328 O O . ALA A 1 589 ? 103.158 136.519 109.160 1.00 24.19 589 ALA A O 1
ATOM 4330 N N . GLY A 1 590 ? 103.873 134.706 110.283 1.00 23.40 590 GLY A N 1
ATOM 4331 C CA . GLY A 1 590 ? 102.761 134.771 111.217 1.00 23.40 590 GLY A CA 1
ATOM 4332 C C . GLY A 1 590 ? 102.833 135.982 112.126 1.00 23.40 590 GLY A C 1
ATOM 4333 O O . GLY A 1 590 ? 101.807 136.581 112.458 1.00 23.40 590 GLY A O 1
ATOM 4334 N N . MET A 1 591 ? 104.044 136.360 112.541 1.00 24.63 591 MET A N 1
ATOM 4335 C CA . MET A 1 591 ? 104.213 137.569 113.341 1.00 24.63 591 MET A CA 1
ATOM 4336 C C . MET A 1 591 ? 103.789 138.807 112.561 1.00 24.63 591 MET A C 1
ATOM 4337 O O . MET A 1 591 ? 103.095 139.682 113.095 1.00 24.63 591 MET A O 1
ATOM 4342 N N . CYS A 1 592 ? 104.201 138.898 111.296 1.00 25.17 592 CYS A N 1
ATOM 4343 C CA . CYS A 1 592 ? 103.799 140.027 110.465 1.00 25.17 592 CYS A CA 1
ATOM 4344 C C . CYS A 1 592 ? 102.293 140.034 110.240 1.00 25.17 592 CYS A C 1
ATOM 4345 O O . CYS A 1 592 ? 101.666 141.099 110.241 1.00 25.17 592 CYS A O 1
ATOM 4348 N N . GLU A 1 593 ? 101.693 138.855 110.059 1.00 26.46 593 GLU A N 1
ATOM 4349 C CA . GLU A 1 593 ? 100.245 138.780 109.893 1.00 26.46 593 GLU A CA 1
ATOM 4350 C C . GLU A 1 593 ? 99.519 139.244 111.149 1.00 26.46 593 GLU A C 1
ATOM 4351 O O . GLU A 1 593 ? 98.518 139.962 111.065 1.00 26.46 593 GLU A O 1
ATOM 4357 N N . GLU A 1 594 ? 100.014 138.852 112.325 1.00 27.14 594 GLU A N 1
ATOM 4358 C CA . GLU A 1 594 ? 99.387 139.282 113.571 1.00 27.14 594 GLU A CA 1
ATOM 4359 C C . GLU A 1 594 ? 99.518 140.788 113.766 1.00 27.14 594 GLU A C 1
ATOM 4360 O O . GLU A 1 594 ? 98.549 141.464 114.140 1.00 27.14 594 GLU A O 1
ATOM 4366 N N . MET A 1 595 ? 100.710 141.333 113.514 1.00 22.86 595 MET A N 1
ATOM 4367 C CA . MET A 1 595 ? 100.891 142.774 113.648 1.00 22.86 595 MET A CA 1
ATOM 4368 C C . MET A 1 595 ? 100.004 143.532 112.668 1.00 22.86 595 MET A C 1
ATOM 4369 O O . MET A 1 595 ? 99.417 144.559 113.022 1.00 22.86 595 MET A O 1
ATOM 4374 N N . THR A 1 596 ? 99.873 143.030 111.439 1.00 27.78 596 THR A N 1
ATOM 4375 C CA . THR A 1 596 ? 99.003 143.684 110.469 1.00 27.78 596 THR A CA 1
ATOM 4376 C C . THR A 1 596 ? 97.541 143.584 110.884 1.00 27.78 596 THR A C 1
ATOM 4377 O O . THR A 1 596 ? 96.766 144.524 110.676 1.00 27.78 596 THR A O 1
ATOM 4381 N N . SER A 1 597 ? 97.146 142.454 111.477 1.00 28.30 597 SER A N 1
ATOM 4382 C CA . SER A 1 597 ? 95.778 142.307 111.957 1.00 28.30 597 SER A CA 1
ATOM 4383 C C . SER A 1 597 ? 95.495 143.234 113.128 1.00 28.30 597 SER A C 1
ATOM 4384 O O . SER A 1 597 ? 94.335 143.586 113.370 1.00 28.30 597 SER A O 1
ATOM 4387 N N . TRP A 1 598 ? 96.532 143.619 113.875 1.00 26.61 598 TRP A N 1
ATOM 4388 C CA . TRP A 1 598 ? 96.344 144.606 114.936 1.00 26.61 598 TRP A CA 1
ATOM 4389 C C . TRP A 1 598 ? 95.759 145.906 114.402 1.00 26.61 598 TRP A C 1
ATOM 4390 O O . TRP A 1 598 ? 95.056 146.615 115.130 1.00 26.61 598 TRP A O 1
ATOM 4401 N N . LEU A 1 599 ? 96.036 146.239 113.141 1.00 29.80 599 LEU A N 1
ATOM 4402 C CA . LEU A 1 599 ? 95.559 147.470 112.524 1.00 29.80 599 LEU A CA 1
ATOM 4403 C C . LEU A 1 599 ? 94.307 147.252 111.684 1.00 29.80 599 LEU A C 1
ATOM 4404 O O . LEU A 1 599 ? 94.095 147.960 110.695 1.00 29.80 599 LEU A O 1
ATOM 4409 N N . ASP A 1 600 ? 93.468 146.286 112.058 1.00 35.47 600 ASP A N 1
ATOM 4410 C CA . ASP A 1 600 ? 92.269 146.002 111.280 1.00 35.47 600 ASP A CA 1
ATOM 4411 C C . ASP A 1 600 ? 91.209 147.091 111.397 1.00 35.47 600 ASP A C 1
ATOM 4412 O O . ASP A 1 600 ? 90.214 147.040 110.667 1.00 35.47 600 ASP A O 1
ATOM 4417 N N . PHE A 1 601 ? 91.394 148.065 112.291 1.00 36.55 601 PHE A N 1
ATOM 4418 C CA . PHE A 1 601 ? 90.417 149.134 112.446 1.00 36.55 601 PHE A CA 1
ATOM 4419 C C . PHE A 1 601 ? 90.347 150.039 111.225 1.00 36.55 601 PHE A C 1
ATOM 4420 O O . PHE A 1 601 ? 89.314 150.678 111.000 1.00 36.55 601 PHE A O 1
ATOM 4428 N N . ASP A 1 602 ? 91.419 150.112 110.437 1.00 37.84 602 ASP A N 1
ATOM 4429 C CA . ASP A 1 602 ? 91.488 150.972 109.256 1.00 37.84 602 ASP A CA 1
ATOM 4430 C C . ASP A 1 602 ? 91.919 150.092 108.087 1.00 37.84 602 ASP A C 1
ATOM 4431 O O . ASP A 1 602 ? 93.114 149.937 107.823 1.00 37.84 602 ASP A O 1
ATOM 4436 N N . THR A 1 603 ? 90.944 149.518 107.388 1.00 41.87 603 THR A N 1
ATOM 4437 C CA . THR A 1 603 ? 91.225 148.699 106.212 1.00 41.87 603 THR A CA 1
ATOM 4438 C C . THR A 1 603 ? 91.738 149.612 105.108 1.00 41.87 603 THR A C 1
ATOM 4439 O O . THR A 1 603 ? 90.970 150.331 104.466 1.00 41.87 603 THR A O 1
ATOM 4443 N N . GLY A 1 604 ? 93.047 149.580 104.885 1.00 37.05 604 GLY A N 1
ATOM 4444 C CA . GLY A 1 604 ? 93.702 150.525 104.007 1.00 37.05 604 GLY A CA 1
ATOM 4445 C C . GLY A 1 604 ? 94.973 151.027 104.655 1.00 37.05 604 GLY A C 1
ATOM 4446 O O . GLY A 1 604 ? 95.956 151.331 103.975 1.00 37.05 604 GLY A O 1
ATOM 4447 N N . LEU A 1 605 ? 94.954 151.120 105.986 1.00 33.44 605 LEU A N 1
ATOM 4448 C CA . LEU A 1 605 ? 96.183 151.342 106.737 1.00 33.44 605 LEU A CA 1
ATOM 4449 C C . LEU A 1 605 ? 96.969 150.047 106.883 1.00 33.44 605 LEU A C 1
ATOM 4450 O O . LEU A 1 605 ? 98.199 150.046 106.762 1.00 33.44 605 LEU A O 1
ATOM 4455 N N . MET A 1 606 ? 96.274 148.937 107.140 1.00 33.64 606 MET A N 1
ATOM 4456 C CA . MET A 1 606 ? 96.947 147.647 107.209 1.00 33.64 606 MET A CA 1
ATOM 4457 C C . MET A 1 606 ? 97.380 147.168 105.830 1.00 33.64 606 MET A C 1
ATOM 4458 O O . MET A 1 606 ? 98.399 146.482 105.709 1.00 33.64 606 MET A O 1
ATOM 4463 N N . ASN A 1 607 ? 96.633 147.526 104.783 1.00 34.98 607 ASN A N 1
ATOM 4464 C CA . ASN A 1 607 ? 97.031 147.142 103.433 1.00 34.98 607 ASN A CA 1
ATOM 4465 C C . ASN A 1 607 ? 98.303 147.857 102.998 1.00 34.98 607 ASN A C 1
ATOM 4466 O O . ASN A 1 607 ? 99.010 147.372 102.108 1.00 34.98 607 ASN A O 1
ATOM 4471 N N . ASP A 1 608 ? 98.608 149.002 103.605 1.00 32.23 608 ASP A N 1
ATOM 4472 C CA . ASP A 1 608 ? 99.846 149.713 103.313 1.00 32.23 608 ASP A CA 1
ATOM 4473 C C . ASP A 1 608 ? 100.981 149.293 104.236 1.00 32.23 608 ASP A C 1
ATOM 4474 O O . ASP A 1 608 ? 102.125 149.164 103.790 1.00 32.23 608 ASP A O 1
ATOM 4479 N N . THR A 1 609 ? 100.686 149.070 105.514 1.00 29.32 609 THR A N 1
ATOM 4480 C CA . THR A 1 609 ? 101.700 148.733 106.503 1.00 29.32 609 THR A CA 1
ATOM 4481 C C . THR A 1 609 ? 102.001 147.242 106.570 1.00 29.32 609 THR A C 1
ATOM 4482 O O . THR A 1 609 ? 102.893 146.842 107.323 1.00 29.32 609 THR A O 1
ATOM 4486 N N . GLY A 1 610 ? 101.283 146.413 105.818 1.00 28.28 610 GLY A N 1
ATOM 4487 C CA . GLY A 1 610 ? 101.552 144.996 105.777 1.00 28.28 610 GLY A CA 1
ATOM 4488 C C . GLY A 1 610 ? 102.798 144.662 104.983 1.00 28.28 610 GLY A C 1
ATOM 4489 O O . GLY A 1 610 ? 103.776 144.122 105.515 1.00 28.28 610 GLY A O 1
ATOM 4490 N N . PRO A 1 611 ? 102.781 144.962 103.681 1.00 28.47 611 PRO A N 1
ATOM 4491 C CA . PRO A 1 611 ? 103.985 144.731 102.871 1.00 28.47 611 PRO A CA 1
ATOM 4492 C C . PRO A 1 611 ? 105.181 145.538 103.333 1.00 28.47 611 PRO A C 1
ATOM 4493 O O . PRO A 1 611 ? 106.313 145.053 103.235 1.00 28.47 611 PRO A O 1
ATOM 4497 N N . ILE A 1 612 ? 104.968 146.750 103.848 1.00 25.71 612 ILE A N 1
ATOM 4498 C CA . ILE A 1 612 ? 106.081 147.530 104.382 1.00 25.71 612 ILE A CA 1
ATOM 4499 C C . ILE A 1 612 ? 106.702 146.817 105.573 1.00 25.71 612 ILE A C 1
ATOM 4500 O O . ILE A 1 612 ? 107.929 146.760 105.710 1.00 25.71 612 ILE A O 1
ATOM 4505 N N . LEU A 1 613 ? 105.871 146.238 106.441 1.00 23.02 613 LEU A N 1
ATOM 4506 C CA . LEU A 1 613 ? 106.397 145.520 107.596 1.00 23.02 613 LEU A CA 1
ATOM 4507 C C . LEU A 1 613 ? 107.119 144.247 107.178 1.00 23.02 613 LEU A C 1
ATOM 4508 O O . LEU A 1 613 ? 108.174 143.916 107.732 1.00 23.02 613 LEU A O 1
ATOM 4513 N N . ARG A 1 614 ? 106.564 143.511 106.212 1.00 25.62 614 ARG A N 1
ATOM 4514 C CA . ARG A 1 614 ? 107.241 142.309 105.735 1.00 25.62 614 ARG A CA 1
ATOM 4515 C C . ARG A 1 614 ? 108.583 142.652 105.102 1.00 25.62 614 ARG A C 1
ATOM 4516 O O . ARG A 1 614 ? 109.577 141.948 105.316 1.00 25.62 614 ARG A O 1
ATOM 4524 N N . LEU A 1 615 ? 108.636 143.741 104.334 1.00 23.76 615 LEU A N 1
ATOM 4525 C CA . LEU A 1 615 ? 109.891 144.168 103.729 1.00 23.76 615 LEU A CA 1
ATOM 4526 C C . LEU A 1 615 ? 110.885 144.630 104.786 1.00 23.76 615 LEU A C 1
ATOM 4527 O O . LEU A 1 615 ? 112.089 144.389 104.659 1.00 23.76 615 LEU A O 1
ATOM 4532 N N . LEU A 1 616 ? 110.399 145.288 105.841 1.00 20.00 616 LEU A N 1
ATOM 4533 C CA . LEU A 1 616 ? 111.282 145.702 106.925 1.00 20.00 616 LEU A CA 1
ATOM 4534 C C . LEU A 1 616 ? 111.870 144.496 107.642 1.00 20.00 616 LEU A C 1
ATOM 4535 O O . LEU A 1 616 ? 113.065 144.474 107.954 1.00 20.00 616 LEU A O 1
ATOM 4540 N N . VAL A 1 617 ? 111.047 143.480 107.905 1.00 20.05 617 VAL A N 1
ATOM 4541 C CA . VAL A 1 617 ? 111.550 142.267 108.545 1.00 20.05 617 VAL A CA 1
ATOM 4542 C C . VAL A 1 617 ? 112.551 141.564 107.639 1.00 20.05 617 VAL A C 1
ATOM 4543 O O . VAL A 1 617 ? 113.597 141.088 108.096 1.00 20.05 617 VAL A O 1
ATOM 4547 N N . LEU A 1 618 ? 112.257 141.499 106.339 1.00 21.33 618 LEU A N 1
ATOM 4548 C CA . LEU A 1 618 ? 113.172 140.854 105.403 1.00 21.33 618 LEU A CA 1
ATOM 4549 C C . LEU A 1 618 ? 114.507 141.584 105.341 1.00 21.33 618 LEU A C 1
ATOM 4550 O O . LEU A 1 618 ? 115.566 140.950 105.304 1.00 21.33 618 LEU A O 1
ATOM 4555 N N . ALA A 1 619 ? 114.478 142.919 105.341 1.00 20.80 619 ALA A N 1
ATOM 4556 C CA . ALA A 1 619 ? 115.717 143.688 105.306 1.00 20.80 619 ALA A CA 1
ATOM 4557 C C . ALA A 1 619 ? 116.495 143.541 106.606 1.00 20.80 619 ALA A C 1
ATOM 4558 O O . ALA A 1 619 ? 117.727 143.440 106.590 1.00 20.80 619 ALA A O 1
ATOM 4560 N N . ILE A 1 620 ? 115.792 143.525 107.740 1.00 17.46 620 ILE A N 1
ATOM 4561 C CA . ILE A 1 620 ? 116.443 143.316 109.029 1.00 17.46 620 ILE A CA 1
ATOM 4562 C C . ILE A 1 620 ? 117.132 141.959 109.064 1.00 17.46 620 ILE A C 1
ATOM 4563 O O . ILE A 1 620 ? 118.252 141.826 109.571 1.00 17.46 620 ILE A O 1
ATOM 4568 N N . LEU A 1 621 ? 116.481 140.932 108.515 1.00 19.59 621 LEU A N 1
ATOM 4569 C CA . LEU A 1 621 ? 117.061 139.594 108.542 1.00 19.59 621 LEU A CA 1
ATOM 4570 C C . LEU A 1 621 ? 118.230 139.472 107.576 1.00 19.59 621 LEU A C 1
ATOM 4571 O O . LEU A 1 621 ? 119.251 138.859 107.905 1.00 19.59 621 LEU A O 1
ATOM 4576 N N . CYS A 1 622 ? 118.099 140.037 106.378 1.00 24.86 622 CYS A N 1
ATOM 4577 C CA . CYS A 1 622 ? 119.181 140.008 105.405 1.00 24.86 622 CYS A CA 1
ATOM 4578 C C . CYS A 1 622 ? 120.301 140.980 105.739 1.00 24.86 622 CYS A C 1
ATOM 4579 O O . CYS A 1 622 ? 121.324 140.979 105.048 1.00 24.86 622 CYS A O 1
ATOM 4582 N N . SER A 1 623 ? 120.138 141.810 106.768 1.00 23.98 623 SER A N 1
ATOM 4583 C CA . SER A 1 623 ? 121.177 142.746 107.198 1.00 23.98 623 SER A CA 1
ATOM 4584 C C . SER A 1 623 ? 121.195 142.828 108.716 1.00 23.98 623 SER A C 1
ATOM 4585 O O . SER A 1 623 ? 120.785 143.833 109.308 1.00 23.98 623 SER A O 1
ATOM 4588 N N . PRO A 1 624 ? 121.675 141.782 109.387 1.00 25.24 624 PRO A N 1
ATOM 4589 C CA . PRO A 1 624 ? 121.788 141.826 110.850 1.00 25.24 624 PRO A CA 1
ATOM 4590 C C . PRO A 1 624 ? 123.007 142.637 111.270 1.00 25.24 624 PRO A C 1
ATOM 4591 O O . PRO A 1 624 ? 124.147 142.181 111.156 1.00 25.24 624 PRO A O 1
ATOM 4595 N N . SER A 1 625 ? 122.760 143.846 111.764 1.00 24.13 625 SER A N 1
ATOM 4596 C CA . SER A 1 625 ? 123.822 144.743 112.189 1.00 24.13 625 SER A CA 1
ATOM 4597 C C . SER A 1 625 ? 123.458 145.363 113.528 1.00 24.13 625 SER A C 1
ATOM 4598 O O . SER A 1 625 ? 122.280 145.535 113.851 1.00 24.13 625 SER A O 1
ATOM 4601 N N . LYS A 1 626 ? 124.486 145.695 114.309 1.00 25.99 626 LYS A N 1
ATOM 4602 C CA . LYS A 1 626 ? 124.253 146.384 115.572 1.00 25.99 626 LYS A CA 1
ATOM 4603 C C . LYS A 1 626 ? 123.674 147.775 115.345 1.00 25.99 626 LYS A C 1
ATOM 4604 O O . LYS A 1 626 ? 122.962 148.300 116.210 1.00 25.99 626 LYS A O 1
ATOM 4610 N N . ARG A 1 627 ? 123.954 148.377 114.187 1.00 28.06 627 ARG A N 1
ATOM 4611 C CA . ARG A 1 627 ? 123.408 149.695 113.887 1.00 28.06 627 ARG A CA 1
ATOM 4612 C C . ARG A 1 627 ? 121.895 149.645 113.725 1.00 28.06 627 ARG A C 1
ATOM 4613 O O . ARG A 1 627 ? 121.187 150.548 114.183 1.00 28.06 627 ARG A O 1
ATOM 4621 N N . ASN A 1 628 ? 121.379 148.594 113.085 1.00 24.27 628 ASN A N 1
ATOM 4622 C CA . ASN A 1 628 ? 119.932 148.464 112.943 1.00 24.27 628 ASN A CA 1
ATOM 4623 C C . ASN A 1 628 ? 119.265 148.218 114.291 1.00 24.27 628 ASN A C 1
ATOM 4624 O O . ASN A 1 628 ? 118.186 148.759 114.563 1.00 24.27 628 ASN A O 1
ATOM 4629 N N . GLN A 1 629 ? 119.894 147.412 115.150 1.00 22.84 629 GLN A N 1
ATOM 4630 C CA . GLN A 1 629 ? 119.390 147.234 116.508 1.00 22.84 629 GLN A CA 1
ATOM 4631 C C . GLN A 1 629 ? 119.324 148.564 117.245 1.00 22.84 629 GLN A C 1
ATOM 4632 O O . GLN A 1 629 ? 118.319 148.884 117.893 1.00 22.84 629 GLN A O 1
ATOM 4638 N N . THR A 1 630 ? 120.404 149.345 117.169 1.00 23.97 630 THR A N 1
ATOM 4639 C CA . THR A 1 630 ? 120.437 150.624 117.867 1.00 23.97 630 THR A CA 1
ATOM 4640 C C . THR A 1 630 ? 119.377 151.571 117.324 1.00 23.97 630 THR A C 1
ATOM 4641 O O . THR A 1 630 ? 118.720 152.286 118.092 1.00 23.97 630 THR A O 1
ATOM 4645 N N . PHE A 1 631 ? 119.176 151.575 116.005 1.00 21.64 631 PHE A N 1
ATOM 4646 C CA . PHE A 1 631 ? 118.172 152.458 115.427 1.00 21.64 631 PHE A CA 1
ATOM 4647 C C . PHE A 1 631 ? 116.766 152.047 115.840 1.00 21.64 631 PHE A C 1
ATOM 4648 O O . PHE A 1 631 ? 115.918 152.903 116.109 1.00 21.64 631 PHE A O 1
ATOM 4656 N N . LEU A 1 632 ? 116.495 150.743 115.905 1.00 21.27 632 LEU A N 1
ATOM 4657 C CA . LEU A 1 632 ? 115.157 150.312 116.293 1.00 21.27 632 LEU A CA 1
ATOM 4658 C C . LEU A 1 632 ? 114.893 150.560 117.775 1.00 21.27 632 LEU A C 1
ATOM 4659 O O . LEU A 1 632 ? 113.764 150.898 118.156 1.00 21.27 632 LEU A O 1
ATOM 4664 N N . GLN A 1 633 ? 115.915 150.434 118.624 1.00 22.80 633 GLN A N 1
ATOM 4665 C CA . GLN A 1 633 ? 115.749 150.848 120.015 1.00 22.80 633 GLN A CA 1
ATOM 4666 C C . GLN A 1 633 ? 115.484 152.347 120.116 1.00 22.80 633 GLN A C 1
ATOM 4667 O O . GLN A 1 633 ? 114.617 152.790 120.886 1.00 22.80 633 GLN A O 1
ATOM 4673 N N . GLY A 1 634 ? 116.231 153.147 119.354 1.00 22.28 634 GLY A N 1
ATOM 4674 C CA . GLY A 1 634 ? 115.956 154.571 119.311 1.00 22.28 634 GLY A CA 1
ATOM 4675 C C . GLY A 1 634 ? 114.538 154.868 118.869 1.00 22.28 634 GLY A C 1
ATOM 4676 O O . GLY A 1 634 ? 113.908 155.804 119.360 1.00 22.28 634 GLY A O 1
ATOM 4677 N N . LEU A 1 635 ? 114.014 154.071 117.939 1.00 21.71 635 LEU A N 1
ATOM 4678 C CA . LEU A 1 635 ? 112.631 154.257 117.512 1.00 21.71 635 LEU A CA 1
ATOM 4679 C C . LEU A 1 635 ? 111.659 153.897 118.625 1.00 21.71 635 LEU A C 1
ATOM 4680 O O . LEU A 1 635 ? 110.601 154.523 118.758 1.00 21.71 635 LEU A O 1
ATOM 4685 N N . ARG A 1 636 ? 111.992 152.883 119.423 1.00 21.74 636 ARG A N 1
ATOM 4686 C CA . ARG A 1 636 ? 111.190 152.586 120.608 1.00 21.74 636 ARG A CA 1
ATOM 4687 C C . ARG A 1 636 ? 111.099 153.802 121.516 1.00 21.74 636 ARG A C 1
ATOM 4688 O O . ARG A 1 636 ? 110.010 154.186 121.962 1.00 21.74 636 ARG A O 1
ATOM 4696 N N . TYR A 1 637 ? 112.244 154.424 121.798 1.00 24.49 637 TYR A N 1
ATOM 4697 C CA . TYR A 1 637 ? 112.238 155.592 122.678 1.00 24.49 637 TYR A CA 1
ATOM 4698 C C . TYR A 1 637 ? 111.536 156.783 122.032 1.00 24.49 637 TYR A C 1
ATOM 4699 O O . TYR A 1 637 ? 110.862 157.556 122.725 1.00 24.49 637 TYR A O 1
ATOM 4708 N N . PHE A 1 638 ? 111.657 156.933 120.712 1.00 24.20 638 PHE A N 1
ATOM 4709 C CA . PHE A 1 638 ? 110.938 157.995 120.018 1.00 24.20 638 PHE A CA 1
ATOM 4710 C C . PHE A 1 638 ? 109.434 157.809 120.136 1.00 24.20 638 PHE A C 1
ATOM 4711 O O . PHE A 1 638 ? 108.701 158.774 120.358 1.00 24.20 638 PHE A O 1
ATOM 4719 N N . LEU A 1 639 ? 108.953 156.579 119.960 1.00 22.65 639 LEU A N 1
ATOM 4720 C CA . LEU A 1 639 ? 107.525 156.320 120.102 1.00 22.65 639 LEU A CA 1
ATOM 4721 C C . LEU A 1 639 ? 107.067 156.555 121.533 1.00 22.65 639 LEU A C 1
ATOM 4722 O O . LEU A 1 639 ? 105.983 157.109 121.765 1.00 22.65 639 LEU A O 1
ATOM 4727 N N . MET A 1 640 ? 107.880 156.136 122.505 1.00 25.36 640 MET A N 1
ATOM 4728 C CA . MET A 1 640 ? 107.550 156.378 123.905 1.00 25.36 640 MET A CA 1
ATOM 4729 C C . MET A 1 640 ? 107.426 157.869 124.190 1.00 25.36 640 MET A C 1
ATOM 4730 O O . MET A 1 640 ? 106.563 158.290 124.968 1.00 25.36 640 MET A O 1
ATOM 4735 N N . ALA A 1 641 ? 108.280 158.683 123.565 1.00 25.85 641 ALA A N 1
ATOM 4736 C CA . ALA A 1 641 ? 108.187 160.129 123.752 1.00 25.85 641 ALA A CA 1
ATOM 4737 C C . ALA A 1 641 ? 107.021 160.728 122.977 1.00 25.85 641 ALA A C 1
ATOM 4738 O O . ALA A 1 641 ? 106.421 161.712 123.424 1.00 25.85 641 ALA A O 1
ATOM 4740 N N . PHE A 1 642 ? 106.694 160.157 121.818 1.00 26.84 642 PHE A N 1
ATOM 4741 C CA . PHE A 1 642 ? 105.594 160.663 121.005 1.00 26.84 642 PHE A CA 1
ATOM 4742 C C . PHE A 1 642 ? 104.254 160.441 121.692 1.00 26.84 642 PHE A C 1
ATOM 4743 O O . PHE A 1 642 ? 103.384 161.319 121.665 1.00 26.84 642 PHE A O 1
ATOM 4751 N N . ALA A 1 643 ? 104.067 159.271 122.305 1.00 26.60 643 ALA A N 1
ATOM 4752 C CA . ALA A 1 643 ? 102.790 158.977 122.947 1.00 26.60 643 ALA A CA 1
ATOM 4753 C C . ALA A 1 643 ? 102.552 159.880 124.150 1.00 26.60 643 ALA A C 1
ATOM 4754 O O . ALA A 1 643 ? 101.417 160.302 124.400 1.00 26.60 643 ALA A O 1
ATOM 4756 N N . ASN A 1 644 ? 103.604 160.194 124.899 1.00 27.52 644 ASN A N 1
ATOM 4757 C CA . ASN A 1 644 ? 103.494 161.035 126.083 1.00 27.52 644 ASN A CA 1
ATOM 4758 C C . ASN A 1 644 ? 103.517 162.508 125.683 1.00 27.52 644 ASN A C 1
ATOM 4759 O O . ASN A 1 644 ? 103.345 162.867 124.516 1.00 27.52 644 ASN A O 1
ATOM 4764 N N . GLN A 1 645 ? 103.721 163.385 126.665 1.00 31.91 645 GLN A N 1
ATOM 4765 C CA . GLN A 1 645 ? 103.641 164.824 126.459 1.00 31.91 645 GLN A CA 1
ATOM 4766 C C . GLN A 1 645 ? 104.944 165.569 126.705 1.00 31.91 645 GLN A C 1
ATOM 4767 O O . GLN A 1 645 ? 105.156 166.617 126.093 1.00 31.91 645 GLN A O 1
ATOM 4773 N N . ILE A 1 646 ? 105.816 165.071 127.577 1.00 28.55 646 ILE A N 1
ATOM 4774 C CA . ILE A 1 646 ? 107.071 165.735 127.912 1.00 28.55 646 ILE A CA 1
ATOM 4775 C C . ILE A 1 646 ? 108.215 164.782 127.601 1.00 28.55 646 ILE A C 1
ATOM 4776 O O . ILE A 1 646 ? 108.167 163.606 127.978 1.00 28.55 646 ILE A O 1
ATOM 4781 N N . HIS A 1 647 ? 109.240 165.286 126.916 1.00 21.50 647 HIS A N 1
ATOM 4782 C CA . HIS A 1 647 ? 110.389 164.466 126.563 1.00 21.50 647 HIS A CA 1
ATOM 4783 C C . HIS A 1 647 ? 111.652 165.314 126.578 1.00 21.50 647 HIS A C 1
ATOM 4784 O O . HIS A 1 647 ? 111.602 166.543 126.517 1.00 21.50 647 HIS A O 1
ATOM 4791 N N . HIS A 1 648 ? 112.791 164.634 126.654 1.00 24.62 648 HIS A N 1
ATOM 4792 C CA . HIS A 1 648 ? 114.073 165.312 126.774 1.00 24.62 648 HIS A CA 1
ATOM 4793 C C . HIS A 1 648 ? 114.408 166.079 125.500 1.00 24.62 648 HIS A C 1
ATOM 4794 O O . HIS A 1 648 ? 113.996 165.710 124.398 1.00 24.62 648 HIS A O 1
ATOM 4801 N N . ILE A 1 649 ? 115.173 167.160 125.662 1.00 27.52 649 ILE A N 1
ATOM 4802 C CA . ILE A 1 649 ? 115.524 167.993 124.517 1.00 27.52 649 ILE A CA 1
ATOM 4803 C C . ILE A 1 649 ? 116.534 167.292 123.620 1.00 27.52 649 ILE A C 1
ATOM 4804 O O . ILE A 1 649 ? 116.543 167.502 122.401 1.00 27.52 649 ILE A O 1
ATOM 4809 N N . ASP A 1 650 ? 117.396 166.452 124.194 1.00 27.39 650 ASP A N 1
ATOM 4810 C CA . ASP A 1 650 ? 118.410 165.724 123.443 1.00 27.39 650 ASP A CA 1
ATOM 4811 C C . ASP A 1 650 ? 117.943 164.326 123.058 1.00 27.39 650 ASP A C 1
ATOM 4812 O O . ASP A 1 650 ? 118.760 163.406 122.950 1.00 27.39 650 ASP A O 1
ATOM 4817 N N . LEU A 1 651 ? 116.637 164.149 122.859 1.00 27.35 651 LEU A N 1
ATOM 4818 C CA . LEU A 1 651 ? 116.108 162.841 122.491 1.00 27.35 651 LEU A CA 1
ATOM 4819 C C . LEU A 1 651 ? 116.504 162.469 121.070 1.00 27.35 651 LEU A C 1
ATOM 4820 O O . LEU A 1 651 ? 117.113 161.420 120.834 1.00 27.35 651 LEU A O 1
ATOM 4825 N N . THR A 1 652 ? 116.159 163.322 120.104 1.00 28.41 652 THR A N 1
ATOM 4826 C CA . THR A 1 652 ? 116.421 163.016 118.703 1.00 28.41 652 THR A CA 1
ATOM 4827 C C . THR A 1 652 ? 117.908 162.944 118.389 1.00 28.41 652 THR A C 1
ATOM 4828 O O . THR A 1 652 ? 118.290 162.294 117.412 1.00 28.41 652 THR A O 1
ATOM 4832 N N . SER A 1 653 ? 118.754 163.592 119.190 1.00 28.77 653 SER A N 1
ATOM 4833 C CA . SER A 1 653 ? 120.193 163.482 119.001 1.00 28.77 653 SER A CA 1
ATOM 4834 C C . SER A 1 653 ? 120.722 162.095 119.337 1.00 28.77 653 SER A C 1
ATOM 4835 O O . SER A 1 653 ? 121.861 161.782 118.978 1.00 28.77 653 SER A O 1
ATOM 4838 N N . LYS A 1 654 ? 119.931 161.266 120.018 1.00 27.63 654 LYS A N 1
ATOM 4839 C CA . LYS A 1 654 ? 120.337 159.911 120.355 1.00 27.63 654 LYS A CA 1
ATOM 4840 C C . LYS A 1 654 ? 119.731 158.860 119.438 1.00 27.63 654 LYS A C 1
ATOM 4841 O O . LYS A 1 654 ? 120.236 157.733 119.397 1.00 27.63 654 LYS A O 1
ATOM 4847 N N . LEU A 1 655 ? 118.668 159.197 118.708 1.00 27.16 655 LEU A N 1
ATOM 4848 C CA . LEU A 1 655 ? 118.064 158.254 117.778 1.00 27.16 655 LEU A CA 1
ATOM 4849 C C . LEU A 1 655 ? 118.843 158.140 116.478 1.00 27.16 655 LEU A C 1
ATOM 4850 O O . LEU A 1 655 ? 118.625 157.189 115.721 1.00 27.16 655 LEU A O 1
ATOM 4855 N N . VAL A 1 656 ? 119.739 159.087 116.200 1.00 27.73 656 VAL A N 1
ATOM 4856 C CA . VAL A 1 656 ? 120.524 159.038 114.976 1.00 27.73 656 VAL A CA 1
ATOM 4857 C C . VAL A 1 656 ? 121.572 157.940 115.093 1.00 27.73 656 VAL A C 1
ATOM 4858 O O . VAL A 1 656 ? 122.254 157.811 116.118 1.00 27.73 656 VAL A O 1
ATOM 4862 N N . VAL A 1 657 ? 121.684 157.124 114.050 1.00 29.41 657 VAL A N 1
ATOM 4863 C CA . VAL A 1 657 ? 122.673 156.057 113.976 1.00 29.41 657 VAL A CA 1
ATOM 4864 C C . VAL A 1 657 ? 123.329 156.136 112.608 1.00 29.41 657 VAL A C 1
ATOM 4865 O O . VAL A 1 657 ? 122.641 156.059 111.584 1.00 29.41 657 VAL A O 1
ATOM 4869 N N . GLU A 1 658 ? 124.649 156.306 112.589 1.00 35.27 658 GLU A N 1
ATOM 4870 C CA . GLU A 1 658 ? 125.368 156.415 111.328 1.00 35.27 658 GLU A CA 1
ATOM 4871 C C . GLU A 1 658 ? 125.205 155.138 110.515 1.00 35.27 658 GLU A C 1
ATOM 4872 O O . GLU A 1 658 ? 125.486 154.038 110.996 1.00 35.27 658 GLU A O 1
ATOM 4878 N N . CYS A 1 659 ? 124.743 155.294 109.275 1.00 37.13 659 CYS A N 1
ATOM 4879 C CA . CYS A 1 659 ? 124.436 154.137 108.443 1.00 37.13 659 CYS A CA 1
ATOM 4880 C C . CYS A 1 659 ? 125.700 153.380 108.056 1.00 37.13 659 CYS A C 1
ATOM 4881 O O . CYS A 1 659 ? 125.794 152.165 108.262 1.00 37.13 659 CYS A O 1
ATOM 4884 N N . LYS A 1 660 ? 126.674 154.080 107.479 1.00 38.06 660 LYS A N 1
ATOM 4885 C CA . LYS A 1 660 ? 127.932 153.518 106.991 1.00 38.06 660 LYS A CA 1
ATOM 4886 C C . LYS A 1 660 ? 127.732 152.494 105.880 1.00 38.06 660 LYS A C 1
ATOM 4887 O O . LYS A 1 660 ? 128.701 151.850 105.459 1.00 38.06 660 LYS A O 1
ATOM 4893 N N . SER A 1 661 ? 126.506 152.336 105.388 1.00 34.43 661 SER A N 1
ATOM 4894 C CA . SER A 1 661 ? 126.183 151.413 104.310 1.00 34.43 661 SER A CA 1
ATOM 4895 C C . SER A 1 661 ? 124.742 151.650 103.892 1.00 34.43 661 SER A C 1
ATOM 4896 O O . SER A 1 661 ? 123.904 152.024 104.715 1.00 34.43 661 SER A O 1
ATOM 4899 N N . SER A 1 662 ? 124.462 151.424 102.607 1.00 32.00 662 SER A N 1
ATOM 4900 C CA . SER A 1 662 ? 123.092 151.546 102.123 1.00 32.00 662 SER A CA 1
ATOM 4901 C C . SER A 1 662 ? 122.188 150.474 102.710 1.00 32.00 662 SER A C 1
ATOM 4902 O O . SER A 1 662 ? 120.969 150.671 102.781 1.00 32.00 662 SER A O 1
ATOM 4905 N N . SER A 1 663 ? 122.766 149.350 103.137 1.00 30.55 663 SER A N 1
ATOM 4906 C CA . SER A 1 663 ? 122.000 148.298 103.789 1.00 30.55 663 SER A CA 1
ATOM 4907 C C . SER A 1 663 ? 121.377 148.764 105.097 1.00 30.55 663 SER A C 1
ATOM 4908 O O . SER A 1 663 ? 120.347 148.219 105.507 1.00 30.55 663 SER A O 1
ATOM 4911 N N . GLU A 1 664 ? 121.980 149.746 105.765 1.00 29.36 664 GLU A N 1
ATOM 4912 C CA . GLU A 1 664 ? 121.354 150.383 106.916 1.00 29.36 664 GLU A CA 1
ATOM 4913 C C . GLU A 1 664 ? 120.406 151.499 106.510 1.00 29.36 664 GLU A C 1
ATOM 4914 O O . GLU A 1 664 ? 119.399 151.729 107.192 1.00 29.36 664 GLU A O 1
ATOM 4920 N N . VAL A 1 665 ? 120.713 152.198 105.415 1.00 29.32 665 VAL A N 1
ATOM 4921 C CA . VAL A 1 665 ? 119.855 153.285 104.958 1.00 29.32 665 VAL A CA 1
ATOM 4922 C C . VAL A 1 665 ? 118.478 152.757 104.592 1.00 29.32 665 VAL A C 1
ATOM 4923 O O . VAL A 1 665 ? 117.459 153.380 104.906 1.00 29.32 665 VAL A O 1
ATOM 4927 N N . VAL A 1 666 ? 118.421 151.602 103.925 1.00 26.10 666 VAL A N 1
ATOM 4928 C CA . VAL A 1 666 ? 117.126 151.063 103.517 1.00 26.10 666 VAL A CA 1
ATOM 4929 C C . VAL A 1 666 ? 116.296 150.674 104.735 1.00 26.10 666 VAL A C 1
ATOM 4930 O O . VAL A 1 666 ? 115.088 150.929 104.784 1.00 26.10 666 VAL A O 1
ATOM 4934 N N . VAL A 1 667 ? 116.929 150.070 105.743 1.00 24.05 667 VAL A N 1
ATOM 4935 C CA . VAL A 1 667 ? 116.197 149.665 106.939 1.00 24.05 667 VAL A CA 1
ATOM 4936 C C . VAL A 1 667 ? 115.691 150.885 107.697 1.00 24.05 667 VAL A C 1
ATOM 4937 O O . VAL A 1 667 ? 114.545 150.911 108.164 1.00 24.05 667 VAL A O 1
ATOM 4941 N N . GLN A 1 668 ? 116.530 151.915 107.830 1.00 23.70 668 GLN A N 1
ATOM 4942 C CA . GLN A 1 668 ? 116.093 153.125 108.518 1.00 23.70 668 GLN A CA 1
ATOM 4943 C C . GLN A 1 668 ? 114.970 153.817 107.758 1.00 23.70 668 GLN A C 1
ATOM 4944 O O . GLN A 1 668 ? 114.008 154.298 108.368 1.00 23.70 668 GLN A O 1
ATOM 4950 N N . ARG A 1 669 ? 115.066 153.867 106.428 1.00 26.35 669 ARG A N 1
ATOM 4951 C CA . ARG A 1 669 ? 113.997 154.450 105.628 1.00 26.35 669 ARG A CA 1
ATOM 4952 C C . ARG A 1 669 ? 112.696 153.684 105.806 1.00 26.35 669 ARG A C 1
ATOM 4953 O O . ARG A 1 669 ? 111.632 154.290 105.956 1.00 26.35 669 ARG A O 1
ATOM 4961 N N . LEU A 1 670 ? 112.760 152.350 105.798 1.00 22.02 670 LEU A N 1
ATOM 4962 C CA . LEU A 1 670 ? 111.550 151.549 105.959 1.00 22.02 670 LEU A CA 1
ATOM 4963 C C . LEU A 1 670 ? 110.923 151.770 107.328 1.00 22.02 670 LEU A C 1
ATOM 4964 O O . LEU A 1 670 ? 109.705 151.951 107.446 1.00 22.02 670 LEU A O 1
ATOM 4969 N N . ALA A 1 671 ? 111.744 151.765 108.380 1.00 20.13 671 ALA A N 1
ATOM 4970 C CA . ALA A 1 671 ? 111.213 151.939 109.727 1.00 20.13 671 ALA A CA 1
ATOM 4971 C C . ALA A 1 671 ? 110.605 153.325 109.911 1.00 20.13 671 ALA A C 1
ATOM 4972 O O . ALA A 1 671 ? 109.521 153.466 110.492 1.00 20.13 671 ALA A O 1
ATOM 4974 N N . VAL A 1 672 ? 111.279 154.362 109.408 1.00 21.74 672 VAL A N 1
ATOM 4975 C CA . VAL A 1 672 ? 110.751 155.714 109.541 1.00 21.74 672 VAL A CA 1
ATOM 4976 C C . VAL A 1 672 ? 109.493 155.884 108.700 1.00 21.74 672 VAL A C 1
ATOM 4977 O O . VAL A 1 672 ? 108.551 156.569 109.110 1.00 21.74 672 VAL A O 1
ATOM 4981 N N . GLY A 1 673 ? 109.443 155.256 107.525 1.00 21.29 673 GLY A N 1
ATOM 4982 C CA . GLY A 1 673 ? 108.236 155.318 106.721 1.00 21.29 673 GLY A CA 1
ATOM 4983 C C . GLY A 1 673 ? 107.062 154.636 107.393 1.00 21.29 673 GLY A C 1
ATOM 4984 O O . GLY A 1 673 ? 105.930 155.116 107.320 1.00 21.29 673 GLY A O 1
ATOM 4985 N N . LEU A 1 674 ? 107.318 153.517 108.071 1.00 20.91 674 LEU A N 1
ATOM 4986 C CA . LEU A 1 674 ? 106.269 152.854 108.838 1.00 20.91 674 LEU A CA 1
ATOM 4987 C C . LEU A 1 674 ? 105.773 153.750 109.969 1.00 20.91 674 LEU A C 1
ATOM 4988 O O . LEU A 1 674 ? 104.561 153.927 110.158 1.00 20.91 674 LEU A O 1
ATOM 4993 N N . PHE A 1 675 ? 106.707 154.333 110.726 1.00 19.83 675 PHE A N 1
ATOM 4994 C CA . PHE A 1 675 ? 106.331 155.227 111.818 1.00 19.83 675 PHE A CA 1
ATOM 4995 C C . PHE A 1 675 ? 105.522 156.416 111.312 1.00 19.83 675 PHE A C 1
ATOM 4996 O O . PHE A 1 675 ? 104.544 156.825 111.946 1.00 19.83 675 PHE A O 1
ATOM 5004 N N . ILE A 1 676 ? 105.909 156.979 110.167 1.00 24.87 676 ILE A N 1
ATOM 5005 C CA . ILE A 1 676 ? 105.207 158.141 109.636 1.00 24.87 676 ILE A CA 1
ATOM 5006 C C . ILE A 1 676 ? 103.831 157.748 109.117 1.00 24.87 676 ILE A C 1
ATOM 5007 O O . ILE A 1 676 ? 102.842 158.450 109.353 1.00 24.87 676 ILE A O 1
ATOM 5012 N N . ARG A 1 677 ? 103.741 156.620 108.408 1.00 25.69 677 ARG A N 1
ATOM 5013 C CA . ARG A 1 677 ? 102.449 156.156 107.919 1.00 25.69 677 ARG A CA 1
ATOM 5014 C C . ARG A 1 677 ? 101.485 155.886 109.064 1.00 25.69 677 ARG A C 1
ATOM 5015 O O . ARG A 1 677 ? 100.274 156.085 108.916 1.00 25.69 677 ARG A O 1
ATOM 5023 N N . LEU A 1 678 ? 101.996 155.446 110.212 1.00 25.72 678 LEU A N 1
ATOM 5024 C CA . LEU A 1 678 ? 101.121 155.163 111.341 1.00 25.72 678 LEU A CA 1
ATOM 5025 C C . LEU A 1 678 ? 100.883 156.358 112.254 1.00 25.72 678 LEU A C 1
ATOM 5026 O O . LEU A 1 678 ? 99.928 156.332 113.037 1.00 25.72 678 LEU A O 1
ATOM 5031 N N . LEU A 1 679 ? 101.707 157.400 112.178 1.00 26.87 679 LEU A N 1
ATOM 5032 C CA . LEU A 1 679 ? 101.576 158.533 113.085 1.00 26.87 679 LEU A CA 1
ATOM 5033 C C . LEU A 1 679 ? 101.233 159.851 112.406 1.00 26.87 679 LEU A C 1
ATOM 5034 O O . LEU A 1 679 ? 100.560 160.680 113.020 1.00 26.87 679 LEU A O 1
ATOM 5039 N N . SER A 1 680 ? 101.671 160.072 111.170 1.00 38.44 680 SER A N 1
ATOM 5040 C CA . SER A 1 680 ? 101.435 161.355 110.527 1.00 38.44 680 SER A CA 1
ATOM 5041 C C . SER A 1 680 ? 99.973 161.500 110.117 1.00 38.44 680 SER A C 1
ATOM 5042 O O . SER A 1 680 ? 99.252 160.520 109.913 1.00 38.44 680 SER A O 1
ATOM 5045 N N . GLY A 1 681 ? 99.548 162.745 109.989 1.00 60.45 681 GLY A N 1
ATOM 5046 C CA . GLY A 1 681 ? 98.181 163.085 109.639 1.00 60.45 681 GLY A CA 1
ATOM 5047 C C . GLY A 1 681 ? 97.694 164.242 110.489 1.00 60.45 681 GLY A C 1
ATOM 5048 O O . GLY A 1 681 ? 98.270 164.583 111.522 1.00 60.45 681 GLY A O 1
ATOM 5049 N N . GLU A 1 682 ? 96.599 164.859 110.043 1.00 75.45 682 GLU A N 1
ATOM 5050 C CA . GLU A 1 682 ? 96.099 166.069 110.689 1.00 75.45 682 GLU A CA 1
ATOM 5051 C C . GLU A 1 682 ? 95.029 165.760 111.735 1.00 75.45 682 GLU A C 1
ATOM 5052 O O . GLU A 1 682 ? 95.210 166.051 112.921 1.00 75.45 682 GLU A O 1
ATOM 5058 N N . SER A 1 683 ? 93.913 165.172 111.310 1.00 75.34 683 SER A N 1
ATOM 5059 C CA . SER A 1 683 ? 92.806 164.870 112.209 1.00 75.34 683 SER A CA 1
ATOM 5060 C C . SER A 1 683 ? 92.491 163.385 112.281 1.00 75.34 683 SER A C 1
ATOM 5061 O O . SER A 1 683 ? 92.452 162.816 113.379 1.00 75.34 683 SER A O 1
ATOM 5064 N N . ASP A 1 684 ? 92.265 162.739 111.140 1.00 69.26 684 ASP A N 1
ATOM 5065 C CA . ASP A 1 684 ? 91.895 161.324 111.109 1.00 69.26 684 ASP A CA 1
ATOM 5066 C C . ASP A 1 684 ? 93.140 160.452 110.939 1.00 69.26 684 ASP A C 1
ATOM 5067 O O . ASP A 1 684 ? 93.292 159.695 109.981 1.00 69.26 684 ASP A O 1
ATOM 5072 N N . ALA A 1 685 ? 94.046 160.580 111.909 1.00 56.41 685 ALA A N 1
ATOM 5073 C CA . ALA A 1 685 ? 95.284 159.817 111.917 1.00 56.41 685 ALA A CA 1
ATOM 5074 C C . ALA A 1 685 ? 95.618 159.224 113.276 1.00 56.41 685 ALA A C 1
ATOM 5075 O O . ALA A 1 685 ? 96.664 158.581 113.410 1.00 56.41 685 ALA A O 1
ATOM 5077 N N . SER A 1 686 ? 94.777 159.430 114.282 1.00 46.76 686 SER A N 1
ATOM 5078 C CA . SER A 1 686 ? 94.942 158.838 115.602 1.00 46.76 686 SER A CA 1
ATOM 5079 C C . SER A 1 686 ? 93.672 158.102 115.998 1.00 46.76 686 SER A C 1
ATOM 5080 O O . SER A 1 686 ? 93.170 158.233 117.114 1.00 46.76 686 SER A O 1
ATOM 5083 N N . LEU A 1 687 ? 93.131 157.315 115.068 1.00 47.72 687 LEU A N 1
ATOM 5084 C CA . LEU A 1 687 ? 91.859 156.639 115.288 1.00 47.72 687 LEU A CA 1
ATOM 5085 C C . LEU A 1 687 ? 91.939 155.688 116.474 1.00 47.72 687 LEU A C 1
ATOM 5086 O O . LEU A 1 687 ? 91.295 155.921 117.499 1.00 47.72 687 LEU A O 1
ATOM 5091 N N . PHE A 1 688 ? 92.736 154.630 116.355 1.00 40.22 688 PHE A N 1
ATOM 5092 C CA . PHE A 1 688 ? 92.938 153.651 117.422 1.00 40.22 688 PHE A CA 1
ATOM 5093 C C . PHE A 1 688 ? 94.401 153.744 117.835 1.00 40.22 688 PHE A C 1
ATOM 5094 O O . PHE A 1 688 ? 95.240 152.986 117.345 1.00 40.22 688 PHE A O 1
ATOM 5102 N N . PHE A 1 689 ? 94.710 154.668 118.745 1.00 31.99 689 PHE A N 1
ATOM 5103 C CA . PHE A 1 689 ? 96.108 154.923 119.060 1.00 31.99 689 PHE A CA 1
ATOM 5104 C C . PHE A 1 689 ? 96.730 153.843 119.931 1.00 31.99 689 PHE A C 1
ATOM 5105 O O . PHE A 1 689 ? 97.956 153.718 119.947 1.00 31.99 689 PHE A O 1
ATOM 5113 N N . SER A 1 690 ? 95.928 153.059 120.651 1.00 29.67 690 SER A N 1
ATOM 5114 C CA . SER A 1 690 ? 96.496 151.942 121.398 1.00 29.67 690 SER A CA 1
ATOM 5115 C C . SER A 1 690 ? 97.046 150.886 120.449 1.00 29.67 690 SER A C 1
ATOM 5116 O O . SER A 1 690 ? 98.153 150.370 120.648 1.00 29.67 690 SER A O 1
ATOM 5119 N N . ARG A 1 691 ? 96.289 150.566 119.397 1.00 32.00 691 ARG A N 1
ATOM 5120 C CA . ARG A 1 691 ? 96.772 149.628 118.389 1.00 32.00 691 ARG A CA 1
ATOM 5121 C C . ARG A 1 691 ? 97.999 150.175 117.674 1.00 32.00 691 ARG A C 1
ATOM 5122 O O . ARG A 1 691 ? 98.931 149.388 117.417 1.00 32.00 691 ARG A O 1
ATOM 5130 N N . ARG A 1 692 ? 97.998 151.474 117.366 1.00 30.55 692 ARG A N 1
ATOM 5131 C CA . ARG A 1 692 ? 99.150 152.087 116.714 1.00 30.55 692 ARG A CA 1
ATOM 5132 C C . ARG A 1 692 ? 100.385 152.007 117.599 1.00 30.55 692 ARG A C 1
ATOM 5133 O O . ARG A 1 692 ? 101.480 151.678 117.131 1.00 30.55 692 ARG A O 1
ATOM 5141 N N . PHE A 1 693 ? 100.227 152.312 118.888 1.00 24.29 693 PHE A N 1
ATOM 5142 C CA . PHE A 1 693 ? 101.357 152.258 119.807 1.00 24.29 693 PHE A CA 1
ATOM 5143 C C . PHE A 1 693 ? 101.875 150.835 119.954 1.00 24.29 693 PHE A C 1
ATOM 5144 O O . PHE A 1 693 ? 103.088 150.612 119.981 1.00 24.29 693 PHE A O 1
ATOM 5152 N N . LYS A 1 694 ? 100.971 149.858 120.040 1.00 24.51 694 LYS A N 1
ATOM 5153 C CA . LYS A 1 694 ? 101.389 148.464 120.141 1.00 24.51 694 LYS A CA 1
ATOM 5154 C C . LYS A 1 694 ? 102.147 148.028 118.892 1.00 24.51 694 LYS A C 1
ATOM 5155 O O . LYS A 1 694 ? 103.225 147.424 118.978 1.00 24.51 694 LYS A O 1
ATOM 5161 N N . TYR A 1 695 ? 101.599 148.345 117.716 1.00 20.97 695 TYR A N 1
ATOM 5162 C CA . TYR A 1 695 ? 102.246 148.000 116.457 1.00 20.97 695 TYR A CA 1
ATOM 5163 C C . TYR A 1 695 ? 103.631 148.621 116.363 1.00 20.97 695 TYR A C 1
ATOM 5164 O O . TYR A 1 695 ? 104.602 147.950 116.000 1.00 20.97 695 TYR A O 1
ATOM 5173 N N . LEU A 1 696 ? 103.744 149.911 116.682 1.00 19.92 696 LEU A N 1
ATOM 5174 C CA . LEU A 1 696 ? 105.025 150.589 116.531 1.00 19.92 696 LEU A CA 1
ATOM 5175 C C . LEU A 1 696 ? 106.029 150.136 117.581 1.00 19.92 696 LEU A C 1
ATOM 5176 O O . LEU A 1 696 ? 107.227 150.058 117.293 1.00 19.92 696 LEU A O 1
ATOM 5181 N N . LEU A 1 697 ? 105.569 149.811 118.789 1.00 18.69 697 LEU A N 1
ATOM 5182 C CA . LEU A 1 697 ? 106.479 149.284 119.795 1.00 18.69 697 LEU A CA 1
ATOM 5183 C C . LEU A 1 697 ? 107.007 147.918 119.387 1.00 18.69 697 LEU A C 1
ATOM 5184 O O . LEU A 1 697 ? 108.177 147.604 119.624 1.00 18.69 697 LEU A O 1
ATOM 5189 N N . ASN A 1 698 ? 106.171 147.101 118.746 1.00 20.38 698 ASN A N 1
ATOM 5190 C CA . ASN A 1 698 ? 106.659 145.816 118.257 1.00 20.38 698 ASN A CA 1
ATOM 5191 C C . ASN A 1 698 ? 107.588 145.992 117.059 1.00 20.38 698 ASN A C 1
ATOM 5192 O O . ASN A 1 698 ? 108.577 145.262 116.918 1.00 20.38 698 ASN A O 1
ATOM 5197 N N . VAL A 1 699 ? 107.301 146.967 116.195 1.00 19.18 699 VAL A N 1
ATOM 5198 C CA . VAL A 1 699 ? 108.198 147.261 115.080 1.00 19.18 699 VAL A CA 1
ATOM 5199 C C . VAL A 1 699 ? 109.556 147.713 115.599 1.00 19.18 699 VAL A C 1
ATOM 5200 O O . VAL A 1 699 ? 110.601 147.393 115.021 1.00 19.18 699 VAL A O 1
ATOM 5204 N N . SER A 1 700 ? 109.563 148.454 116.705 1.00 17.46 700 SER A N 1
ATOM 5205 C CA . SER A 1 700 ? 110.821 148.888 117.298 1.00 17.46 700 SER A CA 1
ATOM 5206 C C . SER A 1 700 ? 111.532 147.739 118.000 1.00 17.46 700 SER A C 1
ATOM 5207 O O . SER A 1 700 ? 112.765 147.665 117.984 1.00 17.46 700 SER A O 1
ATOM 5210 N N . TYR A 1 701 ? 110.777 146.840 118.634 1.00 19.97 701 TYR A N 1
ATOM 5211 C CA . TYR A 1 701 ? 111.375 145.668 119.260 1.00 19.97 701 TYR A CA 1
ATOM 5212 C C . TYR A 1 701 ? 111.783 144.610 118.247 1.00 19.97 701 TYR A C 1
ATOM 5213 O O . TYR A 1 701 ? 112.370 143.597 118.639 1.00 19.97 701 TYR A O 1
ATOM 5222 N N . LEU A 1 702 ? 111.466 144.810 116.967 1.00 17.30 702 LEU A N 1
ATOM 5223 C CA . LEU A 1 702 ? 112.030 143.969 115.916 1.00 17.30 702 LEU A CA 1
ATOM 5224 C C . LEU A 1 702 ? 113.554 143.968 115.916 1.00 17.30 702 LEU A C 1
ATOM 5225 O O . LEU A 1 702 ? 114.152 143.149 115.212 1.00 17.30 702 LEU A O 1
ATOM 5230 N N . CYS A 1 703 ? 114.193 144.867 116.669 1.00 19.25 703 CYS A N 1
ATOM 5231 C CA . CYS A 1 703 ? 115.641 144.821 116.830 1.00 19.25 703 CYS A CA 1
ATOM 5232 C C . CYS A 1 703 ? 116.106 143.515 117.453 1.00 19.25 703 CYS A C 1
ATOM 5233 O O . CYS A 1 703 ? 117.261 143.124 117.259 1.00 19.25 703 CYS A O 1
ATOM 5236 N N . HIS A 1 704 ? 115.237 142.835 118.201 1.00 18.02 704 HIS A N 1
ATOM 5237 C CA . HIS A 1 704 ? 115.598 141.559 118.799 1.00 18.02 704 HIS A CA 1
ATOM 5238 C C . HIS A 1 704 ? 115.723 140.444 117.773 1.00 18.02 704 HIS A C 1
ATOM 5239 O O . HIS A 1 704 ? 116.272 139.388 118.102 1.00 18.02 704 HIS A O 1
ATOM 5246 N N . LEU A 1 705 ? 115.226 140.643 116.551 1.00 18.96 705 LEU A N 1
ATOM 5247 C CA . LEU A 1 705 ? 115.480 139.672 115.492 1.00 18.96 705 LEU A CA 1
ATOM 5248 C C . LEU A 1 705 ? 116.968 139.578 115.192 1.00 18.96 705 LEU A C 1
ATOM 5249 O O . LEU A 1 705 ? 117.492 138.489 114.936 1.00 18.96 705 LEU A O 1
ATOM 5254 N N . ILE A 1 706 ? 117.665 140.712 115.219 1.00 20.14 706 ILE A N 1
ATOM 5255 C CA . ILE A 1 706 ? 119.106 140.714 115.016 1.00 20.14 706 ILE A CA 1
ATOM 5256 C C . ILE A 1 706 ? 119.790 140.205 116.275 1.00 20.14 706 ILE A C 1
ATOM 5257 O O . ILE A 1 706 ? 119.542 140.700 117.381 1.00 20.14 706 ILE A O 1
ATOM 5262 N N . THR A 1 707 ? 120.657 139.211 116.112 1.00 27.59 707 THR A N 1
ATOM 5263 C CA . THR A 1 707 ? 121.339 138.625 117.251 1.00 27.59 707 THR A CA 1
ATOM 5264 C C . THR A 1 707 ? 122.329 139.620 117.852 1.00 27.59 707 THR A C 1
ATOM 5265 O O . THR A 1 707 ? 122.636 140.667 117.276 1.00 27.59 707 THR A O 1
ATOM 5269 N N . LYS A 1 708 ? 122.829 139.280 119.036 1.00 35.50 708 LYS A N 1
ATOM 5270 C CA . LYS A 1 708 ? 123.795 140.100 119.765 1.00 35.50 708 LYS A CA 1
ATOM 5271 C C . LYS A 1 708 ? 125.018 139.238 120.056 1.00 35.50 708 LYS A C 1
ATOM 5272 O O . LYS A 1 708 ? 125.144 138.663 121.137 1.00 35.50 708 LYS A O 1
ATOM 5278 N N . GLU A 1 709 ? 125.933 139.161 119.088 1.00 42.60 709 GLU A N 1
ATOM 5279 C CA . GLU A 1 709 ? 127.083 138.272 119.203 1.00 42.60 709 GLU A CA 1
ATOM 5280 C C . GLU A 1 709 ? 128.386 138.967 118.826 1.00 42.60 709 GLU A C 1
ATOM 5281 O O . GLU A 1 709 ? 129.353 138.300 118.450 1.00 42.60 709 GLU A O 1
ATOM 5287 N N . THR A 1 710 ? 128.434 140.302 118.929 1.00 46.50 710 THR A N 1
ATOM 5288 C CA . THR A 1 710 ? 129.658 141.066 118.692 1.00 46.50 710 THR A CA 1
ATOM 5289 C C . THR A 1 710 ? 130.288 140.728 117.348 1.00 46.50 710 THR A C 1
ATOM 5290 O O . THR A 1 710 ? 131.238 139.936 117.302 1.00 46.50 710 THR A O 1
ATOM 5294 N N . PRO A 1 711 ? 129.759 141.270 116.236 1.00 44.51 711 PRO A N 1
ATOM 5295 C CA . PRO A 1 711 ? 130.302 140.959 114.902 1.00 44.51 711 PRO A CA 1
ATOM 5296 C C . PRO A 1 711 ? 131.820 140.870 114.856 1.00 44.51 711 PRO A C 1
ATOM 5297 O O . PRO A 1 711 ? 132.377 139.986 114.197 1.00 44.51 711 PRO A O 1
ATOM 5301 N N . ASP A 1 712 ? 132.495 141.774 115.562 1.00 50.56 712 ASP A N 1
ATOM 5302 C CA . ASP A 1 712 ? 133.938 141.710 115.757 1.00 50.56 712 ASP A CA 1
ATOM 5303 C C . ASP A 1 712 ? 134.217 141.786 117.249 1.00 50.56 712 ASP A C 1
ATOM 5304 O O . ASP A 1 712 ? 133.853 142.770 117.899 1.00 50.56 712 ASP A O 1
ATOM 5309 N N . ARG A 1 713 ? 134.853 140.744 117.790 1.00 49.34 713 ARG A N 1
ATOM 5310 C CA . ARG A 1 713 ? 135.100 140.699 119.227 1.00 49.34 713 ARG A CA 1
ATOM 5311 C C . ARG A 1 713 ? 136.130 141.739 119.650 1.00 49.34 713 ARG A C 1
ATOM 5312 O O . ARG A 1 713 ? 135.958 142.407 120.675 1.00 49.34 713 ARG A O 1
ATOM 5320 N N . LEU A 1 714 ? 137.208 141.888 118.878 1.00 50.03 714 LEU A N 1
ATOM 5321 C CA . LEU A 1 714 ? 138.229 142.869 119.230 1.00 50.03 714 LEU A CA 1
ATOM 5322 C C . LEU A 1 714 ? 137.695 144.289 119.108 1.00 50.03 714 LEU A C 1
ATOM 5323 O O . LEU A 1 714 ? 138.010 145.149 119.937 1.00 50.03 714 LEU A O 1
ATOM 5328 N N . THR A 1 715 ? 136.880 144.554 118.084 1.00 49.10 715 THR A N 1
ATOM 5329 C CA . THR A 1 715 ? 136.284 145.878 117.944 1.00 49.10 715 THR A CA 1
ATOM 5330 C C . THR A 1 715 ? 135.361 146.189 119.114 1.00 49.10 715 THR A C 1
ATOM 5331 O O . THR A 1 715 ? 135.344 147.316 119.621 1.00 49.10 715 THR A O 1
ATOM 5335 N N . ASP A 1 716 ? 134.600 145.195 119.575 1.00 49.74 716 ASP A N 1
ATOM 5336 C CA . ASP A 1 716 ? 133.706 145.433 120.702 1.00 49.74 716 ASP A CA 1
ATOM 5337 C C . ASP A 1 716 ? 134.470 145.564 122.012 1.00 49.74 716 ASP A C 1
ATOM 5338 O O . ASP A 1 716 ? 134.049 146.317 122.893 1.00 49.74 716 ASP A O 1
ATOM 5343 N N . GLN A 1 717 ? 135.600 144.867 122.157 1.00 49.06 717 GLN A N 1
ATOM 5344 C CA . GLN A 1 717 ? 136.454 145.095 123.320 1.00 49.06 717 GLN A CA 1
ATOM 5345 C C . GLN A 1 717 ? 137.039 146.501 123.303 1.00 49.06 717 GLN A C 1
ATOM 5346 O O . GLN A 1 717 ? 137.115 147.162 124.346 1.00 49.06 717 GLN A O 1
ATOM 5352 N N . ILE A 1 718 ? 137.460 146.972 122.128 1.00 47.95 718 ILE A N 1
ATOM 5353 C CA . ILE A 1 718 ? 137.954 148.339 122.000 1.00 47.95 718 ILE A CA 1
ATOM 5354 C C . ILE A 1 718 ? 136.862 149.337 122.364 1.00 47.95 718 ILE A C 1
ATOM 5355 O O . ILE A 1 718 ? 137.110 150.322 123.069 1.00 47.95 718 ILE A O 1
ATOM 5360 N N . LYS A 1 719 ? 135.637 149.093 121.898 1.00 47.27 719 LYS A N 1
ATOM 5361 C CA . LYS A 1 719 ? 134.533 149.999 122.200 1.00 47.27 719 LYS A CA 1
ATOM 5362 C C . LYS A 1 719 ? 134.184 149.973 123.683 1.00 47.27 719 LYS A C 1
ATOM 5363 O O . LYS A 1 719 ? 133.844 151.009 124.267 1.00 47.27 719 LYS A O 1
ATOM 5369 N N . CYS A 1 720 ? 134.267 148.798 124.310 1.00 44.98 720 CYS A N 1
ATOM 5370 C CA . CYS A 1 720 ? 134.033 148.700 125.745 1.00 44.98 720 CYS A CA 1
ATOM 5371 C C . CYS A 1 720 ? 135.087 149.470 126.526 1.00 44.98 720 CYS A C 1
ATOM 5372 O O . CYS A 1 720 ? 134.763 150.193 127.475 1.00 44.98 720 CYS A O 1
ATOM 5375 N N . PHE A 1 721 ? 136.356 149.337 126.135 1.00 44.80 721 PHE A N 1
ATOM 5376 C CA . PHE A 1 721 ? 137.412 150.097 126.797 1.00 44.80 721 PHE A CA 1
ATOM 5377 C C . PHE A 1 721 ? 137.231 151.594 126.580 1.00 44.80 721 PHE A C 1
ATOM 5378 O O . PHE A 1 721 ? 137.510 152.397 127.478 1.00 44.80 721 PHE A O 1
ATOM 5386 N N . GLU A 1 722 ? 136.761 151.989 125.395 1.00 47.62 722 GLU A N 1
ATOM 5387 C CA . GLU A 1 722 ? 136.476 153.397 125.139 1.00 47.62 722 GLU A CA 1
ATOM 5388 C C . GLU A 1 722 ? 135.391 153.910 126.075 1.00 47.62 722 GLU A C 1
ATOM 5389 O O . GLU A 1 722 ? 135.549 154.954 126.716 1.00 47.62 722 GLU A O 1
ATOM 5395 N N . LYS A 1 723 ? 134.272 153.188 126.158 1.00 44.25 723 LYS A N 1
ATOM 5396 C CA . LYS A 1 723 ? 133.192 153.601 127.049 1.00 44.25 723 LYS A CA 1
ATOM 5397 C C . LYS A 1 723 ? 133.627 153.577 128.507 1.00 44.25 723 LYS A C 1
ATOM 5398 O O . LYS A 1 723 ? 133.071 154.309 129.333 1.00 44.25 723 LYS A O 1
ATOM 5404 N N . PHE A 1 724 ? 134.609 152.742 128.841 1.00 39.51 724 PHE A N 1
ATOM 5405 C CA . PHE A 1 724 ? 135.058 152.627 130.222 1.00 39.51 724 PHE A CA 1
ATOM 5406 C C . PHE A 1 724 ? 136.019 153.746 130.604 1.00 39.51 724 PHE A C 1
ATOM 5407 O O . PHE A 1 724 ? 136.002 154.215 131.747 1.00 39.51 724 PHE A O 1
ATOM 5415 N N . ILE A 1 725 ? 136.858 154.193 129.667 1.00 40.27 725 ILE A N 1
ATOM 5416 C CA . ILE A 1 725 ? 137.910 155.150 129.998 1.00 40.27 725 ILE A CA 1
ATOM 5417 C C . ILE A 1 725 ? 137.601 156.577 129.559 1.00 40.27 725 ILE A C 1
ATOM 5418 O O . ILE A 1 725 ? 138.284 157.508 130.016 1.00 40.27 725 ILE A O 1
ATOM 5423 N N . GLU A 1 726 ? 136.603 156.791 128.702 1.00 45.84 726 GLU A N 1
ATOM 5424 C CA . GLU A 1 726 ? 136.264 158.158 128.319 1.00 45.84 726 GLU A CA 1
ATOM 5425 C C . GLU A 1 726 ? 135.740 158.996 129.480 1.00 45.84 726 GLU A C 1
ATOM 5426 O O . GLU A 1 726 ? 136.168 160.158 129.601 1.00 45.84 726 GLU A O 1
ATOM 5432 N N . PRO A 1 727 ? 134.838 158.511 130.343 1.00 40.00 727 PRO A N 1
ATOM 5433 C CA . PRO A 1 727 ? 134.432 159.336 131.492 1.00 40.00 727 PRO A CA 1
ATOM 5434 C C . PRO A 1 727 ? 135.579 159.681 132.423 1.00 40.00 727 PRO A C 1
ATOM 5435 O O . PRO A 1 727 ? 135.600 160.785 132.979 1.00 40.00 727 PRO A O 1
ATOM 5439 N N . LYS A 1 728 ? 136.544 158.777 132.600 1.00 39.40 728 LYS A N 1
ATOM 5440 C CA . LYS A 1 728 ? 137.660 159.053 133.499 1.00 39.40 728 LYS A CA 1
ATOM 5441 C C . LYS A 1 728 ? 138.586 160.113 132.917 1.00 39.40 728 LYS A C 1
ATOM 5442 O O . LYS A 1 728 ? 138.982 161.054 133.614 1.00 39.40 728 LYS A O 1
ATOM 5448 N N . VAL A 1 729 ? 138.949 159.970 131.642 1.00 43.51 729 VAL A N 1
ATOM 5449 C CA . VAL A 1 729 ? 139.826 160.949 131.007 1.00 43.51 729 VAL A CA 1
ATOM 5450 C C . VAL A 1 729 ? 139.136 162.304 130.922 1.00 43.51 729 VAL A C 1
ATOM 5451 O O . VAL A 1 729 ? 139.764 163.352 131.114 1.00 43.51 729 VAL A O 1
ATOM 5455 N N . LYS A 1 730 ? 137.830 162.306 130.647 1.00 41.96 730 LYS A N 1
ATOM 5456 C CA . LYS A 1 730 ? 137.091 163.562 130.610 1.00 41.96 730 LYS A CA 1
ATOM 5457 C C . LYS A 1 730 ? 136.952 164.168 132.001 1.00 41.96 730 LYS A C 1
ATOM 5458 O O . LYS A 1 730 ? 136.844 165.392 132.134 1.00 41.96 730 LYS A O 1
ATOM 5464 N N . PHE A 1 731 ? 136.956 163.334 133.042 1.00 37.48 731 PHE A N 1
ATOM 5465 C CA . PHE A 1 731 ? 136.835 163.828 134.408 1.00 37.48 731 PHE A CA 1
ATOM 5466 C C . PHE A 1 731 ? 138.173 164.340 134.929 1.00 37.48 731 PHE A C 1
ATOM 5467 O O . PHE A 1 731 ? 138.258 165.458 135.449 1.00 37.48 731 PHE A O 1
ATOM 5475 N N . GLY A 1 732 ? 139.226 163.539 134.797 1.00 42.49 732 GLY A N 1
ATOM 5476 C CA . GLY A 1 732 ? 140.553 163.973 135.182 1.00 42.49 732 GLY A CA 1
ATOM 5477 C C . GLY A 1 732 ? 141.215 163.105 136.231 1.00 42.49 732 GLY A C 1
ATOM 5478 O O . GLY A 1 732 ? 142.148 163.546 136.909 1.00 42.49 732 GLY A O 1
ATOM 5479 N N . CYS A 1 733 ? 140.747 161.865 136.376 1.00 45.11 733 CYS A N 1
ATOM 5480 C CA . CYS A 1 733 ? 141.320 160.915 137.336 1.00 45.11 733 CYS A CA 1
ATOM 5481 C C . CYS A 1 733 ? 141.436 159.556 136.644 1.00 45.11 733 CYS A C 1
ATOM 5482 O O . CYS A 1 733 ? 140.503 158.751 136.643 1.00 45.11 733 CYS A O 1
ATOM 5485 N N . ALA A 1 734 ? 142.592 159.317 136.034 1.00 49.17 734 ALA A N 1
ATOM 5486 C CA . ALA A 1 734 ? 142.860 158.079 135.312 1.00 49.17 734 ALA A CA 1
ATOM 5487 C C . ALA A 1 734 ? 144.259 157.573 135.645 1.00 49.17 734 ALA A C 1
ATOM 5488 O O . ALA A 1 734 ? 145.062 157.279 134.759 1.00 49.17 734 ALA A O 1
ATOM 5490 N N . VAL A 1 735 ? 144.577 157.499 136.941 1.00 46.39 735 VAL A N 1
ATOM 5491 C CA . VAL A 1 735 ? 145.899 157.045 137.359 1.00 46.39 735 VAL A CA 1
ATOM 5492 C C . VAL A 1 735 ? 146.176 155.662 136.789 1.00 46.39 735 VAL A C 1
ATOM 5493 O O . VAL A 1 735 ? 145.403 154.717 136.989 1.00 46.39 735 VAL A O 1
ATOM 5497 N N . VAL A 1 736 ? 147.288 155.542 136.068 1.00 51.26 736 VAL A N 1
ATOM 5498 C CA . VAL A 1 736 ? 147.622 154.351 135.296 1.00 51.26 736 VAL A CA 1
ATOM 5499 C C . VAL A 1 736 ? 148.687 153.556 136.037 1.00 51.26 736 VAL A C 1
ATOM 5500 O O . VAL A 1 736 ? 149.731 154.105 136.413 1.00 51.26 736 VAL A O 1
ATOM 5504 N N . ASN A 1 737 ? 148.434 152.262 136.228 1.00 55.93 737 ASN A N 1
ATOM 5505 C CA . ASN A 1 737 ? 149.360 151.353 136.891 1.00 55.93 737 ASN A CA 1
ATOM 5506 C C . ASN A 1 737 ? 149.824 151.905 138.241 1.00 55.93 737 ASN A C 1
ATOM 5507 O O . ASN A 1 737 ? 151.025 152.114 138.452 1.00 55.93 737 ASN A O 1
ATOM 5512 N N . PRO A 1 738 ? 148.899 152.171 139.168 1.00 54.64 738 PRO A N 1
ATOM 5513 C CA . PRO A 1 738 ? 149.270 152.931 140.370 1.00 54.64 738 PRO A CA 1
ATOM 5514 C C . PRO A 1 738 ? 150.309 152.242 141.243 1.00 54.64 738 PRO A C 1
ATOM 5515 O O . PRO A 1 738 ? 151.440 152.723 141.364 1.00 54.64 738 PRO A O 1
ATOM 5519 N N . SER A 1 739 ? 149.938 151.121 141.860 1.00 60.01 739 SER A N 1
ATOM 5520 C CA . SER A 1 739 ? 150.914 150.244 142.501 1.00 60.01 739 SER A CA 1
ATOM 5521 C C . SER A 1 739 ? 150.592 148.764 142.388 1.00 60.01 739 SER A C 1
ATOM 5522 O O . SER A 1 739 ? 151.490 147.946 142.617 1.00 60.01 739 SER A O 1
ATOM 5525 N N . LEU A 1 740 ? 149.350 148.386 142.072 1.00 58.60 740 LEU A N 1
ATOM 5526 C CA . LEU A 1 740 ? 148.890 147.000 142.044 1.00 58.60 740 LEU A CA 1
ATOM 5527 C C . LEU A 1 740 ? 149.014 146.329 143.411 1.00 58.60 740 LEU A C 1
ATOM 5528 O O . LEU A 1 740 ? 148.708 145.141 143.552 1.00 58.60 740 LEU A O 1
ATOM 5533 N N . ASN A 1 741 ? 149.444 147.077 144.427 1.00 60.95 741 ASN A N 1
ATOM 5534 C CA . ASN A 1 741 ? 149.624 146.518 145.761 1.00 60.95 741 ASN A CA 1
ATOM 5535 C C . ASN A 1 741 ? 148.899 147.364 146.800 1.00 60.95 741 ASN A C 1
ATOM 5536 O O . ASN A 1 741 ? 148.359 146.832 147.775 1.00 60.95 741 ASN A O 1
ATOM 5541 N N . GLY A 1 742 ? 148.879 148.679 146.601 1.00 59.11 742 GLY A N 1
ATOM 5542 C CA . GLY A 1 742 ? 148.156 149.555 147.501 1.00 59.11 742 GLY A CA 1
ATOM 5543 C C . GLY A 1 742 ? 148.976 150.695 148.068 1.00 59.11 742 GLY A C 1
ATOM 5544 O O . GLY A 1 742 ? 148.600 151.287 149.083 1.00 59.11 742 GLY A O 1
ATOM 5545 N N . LYS A 1 743 ? 150.097 151.016 147.427 1.00 60.03 743 LYS A N 1
ATOM 5546 C CA . LYS A 1 743 ? 150.970 152.108 147.854 1.00 60.03 743 LYS A CA 1
ATOM 5547 C C . LYS A 1 743 ? 151.082 153.097 146.699 1.00 60.03 743 LYS A C 1
ATOM 5548 O O . LYS A 1 743 ? 151.992 153.001 145.873 1.00 60.03 743 LYS A O 1
ATOM 5554 N N . LEU A 1 744 ? 150.159 154.053 146.647 1.00 55.15 744 LEU A N 1
ATOM 5555 C CA . LEU A 1 744 ? 150.177 155.041 145.579 1.00 55.15 744 LEU A CA 1
ATOM 5556 C C . LEU A 1 744 ? 151.322 156.026 145.779 1.00 55.15 744 LEU A C 1
ATOM 5557 O O . LEU A 1 744 ? 151.680 156.380 146.906 1.00 55.15 744 LEU A O 1
ATOM 5562 N N . THR A 1 745 ? 151.900 156.470 144.666 1.00 55.07 745 THR A N 1
ATOM 5563 C CA . THR A 1 745 ? 152.934 157.491 144.716 1.00 55.07 745 THR A CA 1
ATOM 5564 C C . THR A 1 745 ? 152.305 158.846 145.034 1.00 55.07 745 THR A C 1
ATOM 5565 O O . THR A 1 745 ? 151.084 158.992 145.117 1.00 55.07 745 THR A O 1
ATOM 5569 N N . VAL A 1 746 ? 153.156 159.860 145.199 1.00 57.09 746 VAL A N 1
ATOM 5570 C CA . VAL A 1 746 ? 152.663 161.180 145.582 1.00 57.09 746 VAL A CA 1
ATOM 5571 C C . VAL A 1 746 ? 151.768 161.758 144.494 1.00 57.09 746 VAL A C 1
ATOM 5572 O O . VAL A 1 746 ? 150.698 162.310 144.780 1.00 57.09 746 VAL A O 1
ATOM 5576 N N . ASP A 1 747 ? 152.182 161.636 143.231 1.00 56.87 747 ASP A N 1
ATOM 5577 C CA . ASP A 1 747 ? 151.374 162.157 142.133 1.00 56.87 747 ASP A CA 1
ATOM 5578 C C . ASP A 1 747 ? 150.052 161.407 142.018 1.00 56.87 747 ASP A C 1
ATOM 5579 O O . ASP A 1 747 ? 149.018 162.005 141.702 1.00 56.87 747 ASP A O 1
ATOM 5584 N N . GLN A 1 748 ? 150.061 160.101 142.288 1.00 53.49 748 GLN A N 1
ATOM 5585 C CA . GLN A 1 748 ? 148.828 159.325 142.202 1.00 53.49 748 GLN A CA 1
ATOM 5586 C C . GLN A 1 748 ? 147.863 159.686 143.327 1.00 53.49 748 GLN A C 1
ATOM 5587 O O . GLN A 1 748 ? 146.655 159.818 143.096 1.00 53.49 748 GLN A O 1
ATOM 5593 N N . GLU A 1 749 ? 148.373 159.849 144.550 1.00 54.69 749 GLU A N 1
ATOM 5594 C CA . GLU A 1 749 ? 147.527 160.342 145.632 1.00 54.69 749 GLU A CA 1
ATOM 5595 C C . GLU A 1 749 ? 146.973 161.722 145.308 1.00 54.69 749 GLU A C 1
ATOM 5596 O O . GLU A 1 749 ? 145.803 162.009 145.584 1.00 54.69 749 GLU A O 1
ATOM 5602 N N . ASP A 1 750 ? 147.797 162.588 144.713 1.00 51.14 750 ASP A N 1
ATOM 5603 C CA . ASP A 1 750 ? 147.325 163.922 144.359 1.00 51.14 750 ASP A CA 1
ATOM 5604 C C . ASP A 1 750 ? 146.216 163.859 143.319 1.00 51.14 750 ASP A C 1
ATOM 5605 O O . ASP A 1 750 ? 145.212 164.570 143.433 1.00 51.14 750 ASP A O 1
ATOM 5610 N N . ILE A 1 751 ? 146.368 163.008 142.301 1.00 46.46 751 ILE A N 1
ATOM 5611 C CA . ILE A 1 751 ? 145.342 162.940 141.265 1.00 46.46 751 ILE A CA 1
ATOM 5612 C C . ILE A 1 751 ? 144.064 162.311 141.811 1.00 46.46 751 ILE A C 1
ATOM 5613 O O . ILE A 1 751 ? 142.958 162.719 141.436 1.00 46.46 751 ILE A O 1
ATOM 5618 N N . MET A 1 752 ? 144.179 161.351 142.735 1.00 44.61 752 MET A N 1
ATOM 5619 C CA . MET A 1 752 ? 142.979 160.774 143.334 1.00 44.61 752 MET A CA 1
ATOM 5620 C C . MET A 1 752 ? 142.255 161.791 144.207 1.00 44.61 752 MET A C 1
ATOM 5621 O O . MET A 1 752 ? 141.024 161.897 144.154 1.00 44.61 752 MET A O 1
ATOM 5626 N N . ILE A 1 753 ? 142.999 162.552 145.011 1.00 42.88 753 ILE A N 1
ATOM 5627 C CA . ILE A 1 753 ? 142.377 163.568 145.853 1.00 42.88 753 ILE A CA 1
ATOM 5628 C C . ILE A 1 753 ? 141.761 164.670 144.998 1.00 42.88 753 ILE A C 1
ATOM 5629 O O . ILE A 1 753 ? 140.699 165.208 145.328 1.00 42.88 753 ILE A O 1
ATOM 5634 N N . ASN A 1 754 ? 142.401 165.010 143.876 1.00 40.85 754 ASN A N 1
ATOM 5635 C CA . ASN A 1 754 ? 141.831 166.012 142.983 1.00 40.85 754 ASN A CA 1
ATOM 5636 C C . ASN A 1 754 ? 140.546 165.511 142.340 1.00 40.85 754 ASN A C 1
ATOM 5637 O O . ASN A 1 754 ? 139.576 166.266 142.213 1.00 40.85 754 ASN A O 1
ATOM 5642 N N . GLY A 1 755 ? 140.516 164.242 141.928 1.00 37.84 755 GLY A N 1
ATOM 5643 C CA . GLY A 1 755 ? 139.282 163.680 141.404 1.00 37.84 755 GLY A CA 1
ATOM 5644 C C . GLY A 1 755 ? 138.173 163.658 142.438 1.00 37.84 755 GLY A C 1
ATOM 5645 O O . GLY A 1 755 ? 137.018 163.958 142.131 1.00 37.84 755 GLY A O 1
ATOM 5646 N N . LEU A 1 756 ? 138.513 163.310 143.681 1.00 37.44 756 LEU A N 1
ATOM 5647 C CA . LEU A 1 756 ? 137.519 163.319 144.750 1.00 37.44 756 LEU A CA 1
ATOM 5648 C C . LEU A 1 756 ? 136.987 164.723 145.002 1.00 37.44 756 LEU A C 1
ATOM 5649 O O . LEU A 1 756 ? 135.779 164.913 145.182 1.00 37.44 756 LEU A O 1
ATOM 5654 N N . LYS A 1 757 ? 137.873 165.720 145.024 1.00 36.83 757 LYS A N 1
ATOM 5655 C CA . LYS A 1 757 ? 137.430 167.093 145.233 1.00 36.83 757 LYS A CA 1
ATOM 5656 C C . LYS A 1 757 ? 136.553 167.567 144.083 1.00 36.83 757 LYS A C 1
ATOM 5657 O O . LYS A 1 757 ? 135.549 168.253 144.302 1.00 36.83 757 LYS A O 1
ATOM 5663 N N . LYS A 1 758 ? 136.914 167.209 142.849 1.00 35.11 758 LYS A N 1
ATOM 5664 C CA . LYS A 1 758 ? 136.082 167.561 141.704 1.00 35.11 758 LYS A CA 1
ATOM 5665 C C . LYS A 1 758 ? 134.735 166.854 141.757 1.00 35.11 758 LYS A C 1
ATOM 5666 O O . LYS A 1 758 ? 133.738 167.375 141.243 1.00 35.11 758 LYS A O 1
ATOM 5672 N N . PHE A 1 759 ? 134.682 165.676 142.379 1.00 32.30 759 PHE A N 1
ATOM 5673 C CA . PHE A 1 759 ? 133.427 164.938 142.460 1.00 32.30 759 PHE A CA 1
ATOM 5674 C C . PHE A 1 759 ? 132.424 165.641 143.368 1.00 32.30 759 PHE A C 1
ATOM 5675 O O . PHE A 1 759 ? 131.216 165.599 143.115 1.00 32.30 759 PHE A O 1
ATOM 5683 N N . PHE A 1 760 ? 132.900 166.293 144.428 1.00 31.76 760 PHE A N 1
ATOM 5684 C CA . PHE A 1 760 ? 132.024 166.950 145.390 1.00 31.76 760 PHE A CA 1
ATOM 5685 C C . PHE A 1 760 ? 132.098 168.471 145.306 1.00 31.76 760 PHE A C 1
ATOM 5686 O O . PHE A 1 760 ? 131.787 169.155 146.286 1.00 31.76 760 PHE A O 1
ATOM 5694 N N . SER A 1 761 ? 132.498 169.017 144.158 1.00 34.76 761 SER A N 1
ATOM 5695 C CA . SER A 1 761 ? 132.651 170.457 143.990 1.00 34.76 761 SER A CA 1
ATOM 5696 C C . SER A 1 761 ? 131.521 171.062 143.166 1.00 34.76 761 SER A C 1
ATOM 5697 O O . SER A 1 761 ? 131.706 172.091 142.513 1.00 34.76 761 SER A O 1
ATOM 5700 N N . LYS A 1 762 ? 130.348 170.442 143.187 1.00 34.45 762 LYS A N 1
ATOM 5701 C CA . LYS A 1 762 ? 129.197 170.929 142.440 1.00 34.45 762 LYS A CA 1
ATOM 5702 C C . LYS A 1 762 ? 128.346 171.795 143.357 1.00 34.45 762 LYS A C 1
ATOM 5703 O O . LYS A 1 762 ? 127.846 171.318 144.381 1.00 34.45 762 LYS A O 1
ATOM 5709 N N . SER A 1 763 ? 128.193 173.064 142.995 1.00 37.87 763 SER A N 1
ATOM 5710 C CA . SER A 1 763 ? 127.346 173.966 143.755 1.00 37.87 763 SER A CA 1
ATOM 5711 C C . SER A 1 763 ? 125.879 173.684 143.440 1.00 37.87 763 SER A C 1
ATOM 5712 O O . SER A 1 763 ? 125.543 172.858 142.588 1.00 37.87 763 SER A O 1
ATOM 5715 N N . LEU A 1 764 ? 124.991 174.383 144.137 1.00 39.08 764 LEU A N 1
ATOM 5716 C CA . LEU A 1 764 ? 123.558 174.217 143.954 1.00 39.08 764 LEU A CA 1
ATOM 5717 C C . LEU A 1 764 ? 122.931 175.360 143.169 1.00 39.08 764 LEU A C 1
ATOM 5718 O O . LEU A 1 764 ? 121.726 175.326 142.907 1.00 39.08 764 LEU A O 1
ATOM 5723 N N . ARG A 1 765 ? 123.715 176.361 142.781 1.00 42.01 765 ARG A N 1
ATOM 5724 C CA . ARG A 1 765 ? 123.215 177.529 142.067 1.00 42.01 765 ARG A CA 1
ATOM 5725 C C . ARG A 1 765 ? 123.995 177.749 140.779 1.00 42.01 765 ARG A C 1
ATOM 5726 O O . ARG A 1 765 ? 124.214 178.885 140.351 1.00 42.01 765 ARG A O 1
ATOM 5734 N N . ASP A 1 766 ? 124.430 176.665 140.140 1.00 43.08 766 ASP A N 1
ATOM 5735 C CA . ASP A 1 766 ? 125.138 176.743 138.870 1.00 43.08 766 ASP A CA 1
ATOM 5736 C C . ASP A 1 766 ? 124.537 175.734 137.905 1.00 43.08 766 ASP A C 1
ATOM 5737 O O . ASP A 1 766 ? 124.295 174.582 138.276 1.00 43.08 766 ASP A O 1
ATOM 5742 N N . THR A 1 767 ? 124.292 176.172 136.671 1.00 46.78 767 THR A N 1
ATOM 5743 C CA . THR A 1 767 ? 123.656 175.338 135.664 1.00 46.78 767 THR A CA 1
ATOM 5744 C C . THR A 1 767 ? 124.618 174.837 134.596 1.00 46.78 767 THR A C 1
ATOM 5745 O O . THR A 1 767 ? 124.217 174.014 133.766 1.00 46.78 767 THR A O 1
ATOM 5749 N N . GLU A 1 768 ? 125.864 175.306 134.590 1.00 49.81 768 GLU A N 1
ATOM 5750 C CA . GLU A 1 768 ? 126.853 174.880 133.610 1.00 49.81 768 GLU A CA 1
ATOM 5751 C C . GLU A 1 768 ? 127.622 173.643 134.055 1.00 49.81 768 GLU A C 1
ATOM 5752 O O . GLU A 1 768 ? 128.706 173.373 133.526 1.00 49.81 768 GLU A O 1
ATOM 5758 N N . ASP A 1 769 ? 127.087 172.889 135.016 1.00 43.32 769 ASP A N 1
ATOM 5759 C CA . ASP A 1 769 ? 127.746 171.692 135.520 1.00 43.32 769 ASP A CA 1
ATOM 5760 C C . ASP A 1 769 ? 126.750 170.556 135.707 1.00 43.32 769 ASP A C 1
ATOM 5761 O O . ASP A 1 769 ? 126.919 169.717 136.598 1.00 43.32 769 ASP A O 1
ATOM 5766 N N . VAL A 1 770 ? 125.711 170.511 134.876 1.00 37.39 770 VAL A N 1
ATOM 5767 C CA . VAL A 1 770 ? 124.625 169.556 135.060 1.00 37.39 770 VAL A CA 1
ATOM 5768 C C . VAL A 1 770 ? 124.866 168.305 134.227 1.00 37.39 770 VAL A C 1
ATOM 5769 O O . VAL A 1 770 ? 123.965 167.476 134.061 1.00 37.39 770 VAL A O 1
ATOM 5773 N N . GLN A 1 771 ? 126.079 168.156 133.700 1.00 33.61 771 GLN A N 1
ATOM 5774 C CA . GLN A 1 771 ? 126.426 166.990 132.899 1.00 33.61 771 GLN A CA 1
ATOM 5775 C C . GLN A 1 771 ? 127.688 166.274 133.353 1.00 33.61 771 GLN A C 1
ATOM 5776 O O . GLN A 1 771 ? 127.869 165.107 132.988 1.00 33.61 771 GLN A O 1
ATOM 5782 N N . THR A 1 772 ? 128.556 166.917 134.125 1.00 33.94 772 THR A N 1
ATOM 5783 C CA . THR A 1 772 ? 129.774 166.257 134.573 1.00 33.94 772 THR A CA 1
ATOM 5784 C C . THR A 1 772 ? 129.485 165.403 135.805 1.00 33.94 772 THR A C 1
ATOM 5785 O O . THR A 1 772 ? 128.671 165.789 136.648 1.00 33.94 772 THR A O 1
ATOM 5789 N N . PRO A 1 773 ? 130.129 164.243 135.928 1.00 31.68 773 PRO A N 1
ATOM 5790 C CA . PRO A 1 773 ? 129.899 163.393 137.101 1.00 31.68 773 PRO A CA 1
ATOM 5791 C C . PRO A 1 773 ? 130.233 164.122 138.392 1.00 31.68 773 PRO A C 1
ATOM 5792 O O . PRO A 1 773 ? 131.183 164.904 138.460 1.00 31.68 773 PRO A O 1
ATOM 5796 N N . GLY A 1 774 ? 129.437 163.865 139.412 1.00 31.49 774 GLY A N 1
ATOM 5797 C CA . GLY A 1 774 ? 129.627 164.505 140.697 1.00 31.49 774 GLY A CA 1
ATOM 5798 C C . GLY A 1 774 ? 128.319 164.568 141.458 1.00 31.49 774 GLY A C 1
ATOM 5799 O O . GLY A 1 774 ? 127.291 164.061 141.020 1.00 31.49 774 GLY A O 1
ATOM 5800 N N . VAL A 1 775 ? 128.386 165.210 142.619 1.00 31.71 775 VAL A N 1
ATOM 5801 C CA . VAL A 1 775 ? 127.232 165.335 143.502 1.00 31.71 775 VAL A CA 1
ATOM 5802 C C . VAL A 1 775 ? 127.401 166.590 144.344 1.00 31.71 775 VAL A C 1
ATOM 5803 O O . VAL A 1 775 ? 128.479 166.851 144.884 1.00 31.71 775 VAL A O 1
ATOM 5807 N N . CYS A 1 776 ? 126.332 167.373 144.446 1.00 35.22 776 CYS A N 1
ATOM 5808 C CA . CYS A 1 776 ? 126.346 168.535 145.322 1.00 35.22 776 CYS A CA 1
ATOM 5809 C C . CYS A 1 776 ? 126.353 168.080 146.774 1.00 35.22 776 CYS A C 1
ATOM 5810 O O . CYS A 1 776 ? 125.520 167.266 147.184 1.00 35.22 776 CYS A O 1
ATOM 5813 N N . LYS A 1 777 ? 127.300 168.602 147.555 1.00 37.98 777 LYS A N 1
ATOM 5814 C CA . LYS A 1 777 ? 127.431 168.163 148.940 1.00 37.98 777 LYS A CA 1
ATOM 5815 C C . LYS A 1 777 ? 126.259 168.640 149.788 1.00 37.98 777 LYS A C 1
ATOM 5816 O O . LYS A 1 777 ? 125.783 167.910 150.664 1.00 37.98 777 LYS A O 1
ATOM 5822 N N . GLU A 1 778 ? 125.775 169.858 149.540 1.00 40.53 778 GLU A N 1
ATOM 5823 C CA . GLU A 1 778 ? 124.681 170.390 150.345 1.00 40.53 778 GLU A CA 1
ATOM 5824 C C . GLU A 1 778 ? 123.372 169.672 150.041 1.00 40.53 778 GLU A C 1
ATOM 5825 O O . GLU A 1 778 ? 122.574 169.409 150.950 1.00 40.53 778 GLU A O 1
ATOM 5831 N N . LEU A 1 779 ? 123.133 169.340 148.772 1.00 36.45 779 LEU A N 1
ATOM 5832 C CA . LEU A 1 779 ? 121.926 168.599 148.426 1.00 36.45 779 LEU A CA 1
ATOM 5833 C C . LEU A 1 779 ? 121.965 167.189 149.000 1.00 36.45 779 LEU A C 1
ATOM 5834 O O . LEU A 1 779 ? 120.944 166.672 149.469 1.00 36.45 779 LEU A O 1
ATOM 5839 N N . LEU A 1 780 ? 123.137 166.552 148.978 1.00 36.39 780 LEU A N 1
ATOM 5840 C CA . LEU A 1 780 ? 123.270 165.239 149.598 1.00 36.39 780 LEU A CA 1
ATOM 5841 C C . LEU A 1 780 ? 123.076 165.327 151.106 1.00 36.39 780 LEU A C 1
ATOM 5842 O O . LEU A 1 780 ? 122.501 164.420 151.718 1.00 36.39 780 LEU A O 1
ATOM 5847 N N . ASN A 1 781 ? 123.541 166.418 151.720 1.00 40.36 781 ASN A N 1
ATOM 5848 C CA . ASN A 1 781 ? 123.298 166.623 153.144 1.00 40.36 781 ASN A CA 1
ATOM 5849 C C . ASN A 1 781 ? 121.811 166.751 153.432 1.00 40.36 781 ASN A C 1
ATOM 5850 O O . ASN A 1 781 ? 121.309 166.175 154.401 1.00 40.36 781 ASN A O 1
ATOM 5855 N N . TYR A 1 782 ? 121.090 167.508 152.602 1.00 40.32 782 TYR A N 1
ATOM 5856 C CA . TYR A 1 782 ? 119.644 167.617 152.771 1.00 40.32 782 TYR A CA 1
ATOM 5857 C C . TYR A 1 782 ? 118.972 166.258 152.633 1.00 40.32 782 TYR A C 1
ATOM 5858 O O . TYR A 1 782 ? 118.092 165.907 153.428 1.00 40.32 782 TYR A O 1
ATOM 5867 N N . CYS A 1 783 ? 119.372 165.484 151.623 1.00 37.69 783 CYS A N 1
ATOM 5868 C CA . CYS A 1 783 ? 118.788 164.163 151.415 1.00 37.69 783 CYS A CA 1
ATOM 5869 C C . CYS A 1 783 ? 119.011 163.265 152.626 1.00 37.69 783 CYS A C 1
ATOM 5870 O O . CYS A 1 783 ? 118.073 162.637 153.131 1.00 37.69 783 CYS A O 1
ATOM 5873 N N . VAL A 1 784 ? 120.251 163.204 153.115 1.00 41.03 784 VAL A N 1
ATOM 5874 C CA . VAL A 1 784 ? 120.560 162.330 154.241 1.00 41.03 784 VAL A CA 1
ATOM 5875 C C . VAL A 1 784 ? 119.863 162.813 155.508 1.00 41.03 784 VAL A C 1
ATOM 5876 O O . VAL A 1 784 ? 119.395 162.005 156.319 1.00 41.03 784 VAL A O 1
ATOM 5880 N N . SER A 1 785 ? 119.762 164.131 155.695 1.00 42.22 785 SER A N 1
ATOM 5881 C CA . SER A 1 785 ? 119.115 164.659 156.890 1.00 42.22 785 SER A CA 1
ATOM 5882 C C . SER A 1 785 ? 117.619 164.375 156.881 1.00 42.22 785 SER A C 1
ATOM 5883 O O . SER A 1 785 ? 117.033 164.077 157.928 1.00 42.22 785 SER A O 1
ATOM 5886 N N . LEU A 1 786 ? 116.982 164.462 155.712 1.00 39.20 786 LEU A N 1
ATOM 5887 C CA . LEU A 1 786 ? 115.573 164.098 155.626 1.00 39.20 786 LEU A CA 1
ATOM 5888 C C . LEU A 1 786 ? 115.378 162.596 155.764 1.00 39.20 786 LEU A C 1
ATOM 5889 O O . LEU A 1 786 ? 114.332 162.150 156.249 1.00 39.20 786 LEU A O 1
ATOM 5894 N N . PHE A 1 787 ? 116.364 161.802 155.344 1.00 41.93 787 PHE A N 1
ATOM 5895 C CA . PHE A 1 787 ? 116.266 160.358 155.520 1.00 41.93 787 PHE A CA 1
ATOM 5896 C C . PHE A 1 787 ? 116.410 159.958 156.981 1.00 41.93 787 PHE A C 1
ATOM 5897 O O . PHE A 1 787 ? 115.764 159.004 157.427 1.00 41.93 787 PHE A O 1
ATOM 5905 N N . ASN A 1 788 ? 117.249 160.668 157.738 1.00 45.13 788 ASN A N 1
ATOM 5906 C CA . ASN A 1 788 ? 117.492 160.291 159.126 1.00 45.13 788 ASN A CA 1
ATOM 5907 C C . ASN A 1 788 ? 116.276 160.571 159.998 1.00 45.13 788 ASN A C 1
ATOM 5908 O O . ASN A 1 788 ? 115.860 159.719 160.791 1.00 45.13 788 ASN A O 1
ATOM 5913 N N . ARG A 1 789 ? 115.690 161.757 159.869 1.00 48.34 789 ARG A N 1
ATOM 5914 C CA . ARG A 1 789 ? 114.545 162.123 160.701 1.00 48.34 789 ARG A CA 1
ATOM 5915 C C . ARG A 1 789 ? 113.227 161.668 160.081 1.00 48.34 789 ARG A C 1
ATOM 5916 O O . ARG A 1 789 ? 112.261 162.424 160.018 1.00 48.34 789 ARG A O 1
ATOM 5924 N N . GLY A 1 790 ? 113.183 160.406 159.653 1.00 45.90 790 GLY A N 1
ATOM 5925 C CA . GLY A 1 790 ? 111.984 159.763 159.143 1.00 45.90 790 GLY A CA 1
ATOM 5926 C C . GLY A 1 790 ? 111.071 160.590 158.259 1.00 45.90 790 GLY A C 1
ATOM 5927 O O . GLY A 1 790 ? 109.848 160.429 158.314 1.00 45.90 790 GLY A O 1
ATOM 5928 N N . LYS A 1 791 ? 111.638 161.475 157.440 1.00 42.85 791 LYS A N 1
ATOM 5929 C CA . LYS A 1 791 ? 110.820 162.320 156.578 1.00 42.85 791 LYS A CA 1
ATOM 5930 C C . LYS A 1 791 ? 110.565 161.697 155.216 1.00 42.85 791 LYS A C 1
ATOM 5931 O O . LYS A 1 791 ? 109.499 161.918 154.632 1.00 42.85 791 LYS A O 1
ATOM 5937 N N . LEU A 1 792 ? 111.515 160.928 154.696 1.00 40.05 792 LEU A N 1
ATOM 5938 C CA . LEU A 1 792 ? 111.324 160.265 153.419 1.00 40.05 792 LEU A CA 1
ATOM 5939 C C . LEU A 1 792 ? 110.465 159.017 153.595 1.00 40.05 792 LEU A C 1
ATOM 5940 O O . LEU A 1 792 ? 110.270 158.515 154.705 1.00 40.05 792 LEU A O 1
ATOM 5945 N N . LYS A 1 793 ? 109.949 158.513 152.473 1.00 41.58 793 LYS A N 1
ATOM 5946 C CA . LYS A 1 793 ? 109.140 157.302 152.515 1.00 41.58 793 LYS A CA 1
ATOM 5947 C C . LYS A 1 793 ? 109.954 156.081 152.917 1.00 41.58 793 LYS A C 1
ATOM 5948 O O . LYS A 1 793 ? 109.375 155.086 153.365 1.00 41.58 793 LYS A O 1
ATOM 5954 N N . VAL A 1 794 ? 111.273 156.129 152.765 1.00 40.58 794 VAL A N 1
ATOM 5955 C CA . VAL A 1 794 ? 112.163 155.085 153.254 1.00 40.58 794 VAL A CA 1
ATOM 5956 C C . VAL A 1 794 ? 112.815 155.593 154.534 1.00 40.58 794 VAL A C 1
ATOM 5957 O O . VAL A 1 794 ? 113.424 156.670 154.549 1.00 40.58 794 VAL A O 1
ATOM 5961 N N . SER A 1 795 ? 112.665 154.838 155.613 1.00 52.97 795 SER A N 1
ATOM 5962 C CA . SER A 1 795 ? 113.186 155.230 156.912 1.00 52.97 795 SER A CA 1
ATOM 5963 C C . SER A 1 795 ? 114.438 154.431 157.249 1.00 52.97 795 SER A C 1
ATOM 5964 O O . SER A 1 795 ? 114.649 153.319 156.760 1.00 52.97 795 SER A O 1
ATOM 5967 N N . GLY A 1 796 ? 115.276 155.021 158.100 1.00 63.99 796 GLY A N 1
ATOM 5968 C CA . GLY A 1 796 ? 116.473 154.339 158.551 1.00 63.99 796 GLY A CA 1
ATOM 5969 C C . GLY A 1 796 ? 116.222 153.212 159.527 1.00 63.99 796 GLY A C 1
ATOM 5970 O O . GLY A 1 796 ? 117.146 152.440 159.805 1.00 63.99 796 GLY A O 1
ATOM 5971 N N . GLU A 1 797 ? 115.001 153.095 160.049 1.00 71.45 797 GLU A N 1
ATOM 5972 C CA . GLU A 1 797 ? 114.660 152.045 161.007 1.00 71.45 797 GLU A CA 1
ATOM 5973 C C . GLU A 1 797 ? 114.531 150.726 160.252 1.00 71.45 797 GLU A C 1
ATOM 5974 O O . GLU A 1 797 ? 113.442 150.276 159.887 1.00 71.45 797 GLU A O 1
ATOM 5980 N N . LEU A 1 798 ? 115.677 150.098 160.015 1.00 71.88 798 LEU A N 1
ATOM 5981 C CA . LEU A 1 798 ? 115.719 148.822 159.321 1.00 71.88 798 LEU A CA 1
ATOM 5982 C C . LEU A 1 798 ? 115.592 147.673 160.317 1.00 71.88 798 LEU A C 1
ATOM 5983 O O . LEU A 1 798 ? 115.586 147.864 161.535 1.00 71.88 798 LEU A O 1
ATOM 5988 N N . LYS A 1 799 ? 115.485 146.462 159.779 1.00 77.18 799 LYS A N 1
ATOM 5989 C CA . LYS A 1 799 ? 115.362 145.254 160.579 1.00 77.18 799 LYS A CA 1
ATOM 5990 C C . LYS A 1 799 ? 116.271 144.175 160.007 1.00 77.18 799 LYS A C 1
ATOM 5991 O O . LYS A 1 799 ? 116.690 144.242 158.849 1.00 77.18 799 LYS A O 1
ATOM 5997 N N . ASN A 1 800 ? 116.570 143.175 160.839 1.00 84.71 800 ASN A N 1
ATOM 5998 C CA . ASN A 1 800 ? 117.393 142.031 160.445 1.00 84.71 800 ASN A CA 1
ATOM 5999 C C . ASN A 1 800 ? 118.770 142.496 159.958 1.00 84.71 800 ASN A C 1
ATOM 6000 O O . ASN A 1 800 ? 119.106 142.420 158.774 1.00 84.71 800 ASN A O 1
ATOM 6005 N N . ASN A 1 801 ? 119.548 143.010 160.923 1.00 84.07 801 ASN A N 1
ATOM 6006 C CA . ASN A 1 801 ? 120.862 143.618 160.728 1.00 84.07 801 ASN A CA 1
ATOM 6007 C C . ASN A 1 801 ? 121.677 142.906 159.655 1.00 84.07 801 ASN A C 1
ATOM 6008 O O . ASN A 1 801 ? 121.887 141.688 159.732 1.00 84.07 801 ASN A O 1
ATOM 6013 N N . PRO A 1 802 ? 122.151 143.636 158.641 1.00 76.57 802 PRO A N 1
ATOM 6014 C CA . PRO A 1 802 ? 122.817 142.984 157.502 1.00 76.57 802 PRO A CA 1
ATOM 6015 C C . PRO A 1 802 ? 124.183 142.406 157.825 1.00 76.57 802 PRO A C 1
ATOM 6016 O O . PRO A 1 802 ? 124.719 141.651 157.003 1.00 76.57 802 PRO A O 1
ATOM 6020 N N . PHE A 1 803 ? 124.765 142.729 158.976 1.00 80.73 803 PHE A N 1
ATOM 6021 C CA . PHE A 1 803 ? 126.108 142.262 159.303 1.00 80.73 803 PHE A CA 1
ATOM 6022 C C . PHE A 1 803 ? 126.081 140.760 159.557 1.00 80.73 803 PHE A C 1
ATOM 6023 O O . PHE A 1 803 ? 125.645 140.308 160.621 1.00 80.73 803 PHE A O 1
ATOM 6031 N N . ARG A 1 804 ? 126.549 139.988 158.582 1.00 86.74 804 ARG A N 1
ATOM 6032 C CA . ARG A 1 804 ? 126.613 138.537 158.703 1.00 86.74 804 ARG A CA 1
ATOM 6033 C C . ARG A 1 804 ? 127.637 137.962 157.730 1.00 86.74 804 ARG A C 1
ATOM 6034 O O . ARG A 1 804 ? 127.508 136.825 157.275 1.00 86.74 804 ARG A O 1
ATOM 6042 N N . SER A 1 1101 ? 148.178 137.940 152.188 1.00 88.88 1101 SER A N 1
ATOM 6043 C CA . SER A 1 1101 ? 147.126 137.642 153.155 1.00 88.88 1101 SER A CA 1
ATOM 6044 C C . SER A 1 1101 ? 146.614 138.918 153.817 1.00 88.88 1101 SER A C 1
ATOM 6045 O O . SER A 1 1101 ? 147.388 139.840 154.074 1.00 88.88 1101 SER A O 1
ATOM 6048 N N . PRO A 1 1102 ? 145.309 138.972 154.097 1.00 86.77 1102 PRO A N 1
ATOM 6049 C CA . PRO A 1 1102 ? 144.739 140.180 154.708 1.00 86.77 1102 PRO A CA 1
ATOM 6050 C C . PRO A 1 1102 ? 145.134 140.343 156.166 1.00 86.77 1102 PRO A C 1
ATOM 6051 O O . PRO A 1 1102 ? 144.296 140.212 157.064 1.00 86.77 1102 PRO A O 1
ATOM 6055 N N . THR A 1 1103 ? 146.412 140.628 156.414 1.00 91.80 1103 THR A N 1
ATOM 6056 C CA . THR A 1 1103 ? 146.878 140.847 157.778 1.00 91.80 1103 THR A CA 1
ATOM 6057 C C . THR A 1 1103 ? 146.626 142.285 158.219 1.00 91.80 1103 THR A C 1
ATOM 6058 O O . THR A 1 1103 ? 145.959 142.530 159.229 1.00 91.80 1103 THR A O 1
ATOM 6062 N N . GLU A 1 1104 ? 147.162 143.246 157.474 1.00 83.64 1104 GLU A N 1
ATOM 6063 C CA . GLU A 1 1104 ? 146.935 144.663 157.709 1.00 83.64 1104 GLU A CA 1
ATOM 6064 C C . GLU A 1 1104 ? 146.131 145.248 156.556 1.00 83.64 1104 GLU A C 1
ATOM 6065 O O . GLU A 1 1104 ? 146.309 144.861 155.398 1.00 83.64 1104 GLU A O 1
ATOM 6071 N N . PHE A 1 1105 ? 145.241 146.185 156.877 1.00 75.51 1105 PHE A N 1
ATOM 6072 C CA . PHE A 1 1105 ? 144.405 146.821 155.870 1.00 75.51 1105 PHE A CA 1
ATOM 6073 C C . PHE A 1 1105 ? 144.466 148.331 156.038 1.00 75.51 1105 PHE A C 1
ATOM 6074 O O . PHE A 1 1105 ? 144.786 148.848 157.111 1.00 75.51 1105 PHE A O 1
ATOM 6082 N N . THR A 1 1106 ? 144.152 149.035 154.955 1.00 66.33 1106 THR A N 1
ATOM 6083 C CA . THR A 1 1106 ? 144.151 150.491 154.937 1.00 66.33 1106 THR A CA 1
ATOM 6084 C C . THR A 1 1106 ? 143.010 150.956 154.039 1.00 66.33 1106 THR A C 1
ATOM 6085 O O . THR A 1 1106 ? 142.138 150.173 153.653 1.00 66.33 1106 THR A O 1
ATOM 6089 N N . SER A 1 1107 ? 143.016 152.245 153.702 1.00 58.37 1107 SER A N 1
ATOM 6090 C CA . SER A 1 1107 ? 141.968 152.811 152.864 1.00 58.37 1107 SER A CA 1
ATOM 6091 C C . SER A 1 1107 ? 142.140 152.487 151.389 1.00 58.37 1107 SER A C 1
ATOM 6092 O O . SER A 1 1107 ? 141.240 152.792 150.599 1.00 58.37 1107 SER A O 1
ATOM 6095 N N . ILE A 1 1108 ? 143.263 151.892 150.997 1.00 55.85 1108 ILE A N 1
ATOM 6096 C CA . ILE A 1 1108 ? 143.530 151.562 149.608 1.00 55.85 1108 ILE A CA 1
ATOM 6097 C C . ILE A 1 1108 ? 143.417 150.065 149.354 1.00 55.85 1108 ILE A C 1
ATOM 6098 O O . ILE A 1 1108 ? 142.848 149.646 148.344 1.00 55.85 1108 ILE A O 1
ATOM 6103 N N . SER A 1 1109 ? 143.944 149.245 150.257 1.00 61.91 1109 SER A N 1
ATOM 6104 C CA . SER A 1 1109 ? 143.991 147.806 150.049 1.00 61.91 1109 SER A CA 1
ATOM 6105 C C . SER A 1 1109 ? 143.990 147.115 151.407 1.00 61.91 1109 SER A C 1
ATOM 6106 O O . SER A 1 1109 ? 143.737 147.737 152.443 1.00 61.91 1109 SER A O 1
ATOM 6109 N N . SER A 1 1110 ? 144.273 145.811 151.396 1.00 69.73 1110 SER A N 1
ATOM 6110 C CA . SER A 1 1110 ? 144.345 145.022 152.618 1.00 69.73 1110 SER A CA 1
ATOM 6111 C C . SER A 1 1110 ? 145.532 144.068 152.590 1.00 69.73 1110 SER A C 1
ATOM 6112 O O . SER A 1 1110 ? 145.467 142.976 153.167 1.00 69.73 1110 SER A O 1
ATOM 6115 N N . ASN A 1 1111 ? 146.618 144.463 151.925 1.00 76.75 1111 ASN A N 1
ATOM 6116 C CA . ASN A 1 1111 ? 147.815 143.641 151.752 1.00 76.75 1111 ASN A CA 1
ATOM 6117 C C . ASN A 1 1111 ? 147.507 142.295 151.108 1.00 76.75 1111 ASN A C 1
ATOM 6118 O O . ASN A 1 1111 ? 148.260 141.332 151.283 1.00 76.75 1111 ASN A O 1
ATOM 6123 N N . SER A 1 1112 ? 146.404 142.212 150.366 1.00 74.25 1112 SER A N 1
ATOM 6124 C CA . SER A 1 1112 ? 146.023 141.011 149.633 1.00 74.25 1112 SER A CA 1
ATOM 6125 C C . SER A 1 1112 ? 145.551 141.369 148.231 1.00 74.25 1112 SER A C 1
ATOM 6126 O O . SER A 1 1112 ? 144.573 140.806 147.734 1.00 74.25 1112 SER A O 1
ATOM 6129 N N . GLY A 1 1113 ? 146.225 142.311 147.591 1.00 62.85 1113 GLY A N 1
ATOM 6130 C CA . GLY A 1 1113 ? 145.832 142.824 146.297 1.00 62.85 1113 GLY A CA 1
ATOM 6131 C C . GLY A 1 1113 ? 145.333 144.248 146.408 1.00 62.85 1113 GLY A C 1
ATOM 6132 O O . GLY A 1 1113 ? 145.570 144.947 147.396 1.00 62.85 1113 GLY A O 1
ATOM 6133 N N . ASN A 1 1114 ? 144.625 144.683 145.365 1.00 50.26 1114 ASN A N 1
ATOM 6134 C CA . ASN A 1 1114 ? 144.045 146.020 145.349 1.00 50.26 1114 ASN A CA 1
ATOM 6135 C C . ASN A 1 1114 ? 142.629 146.000 144.788 1.00 50.26 1114 ASN A C 1
ATOM 6136 O O . ASN A 1 1114 ? 142.209 146.954 144.125 1.00 50.26 1114 ASN A O 1
ATOM 6141 N N . LEU A 1 1115 ? 141.883 144.929 145.052 1.00 46.03 1115 LEU A N 1
ATOM 6142 C CA . LEU A 1 1115 ? 140.545 144.723 144.498 1.00 46.03 1115 LEU A CA 1
ATOM 6143 C C . LEU A 1 1115 ? 140.567 144.855 142.976 1.00 46.03 1115 LEU A C 1
ATOM 6144 O O . LEU A 1 1115 ? 139.934 145.730 142.383 1.00 46.03 1115 LEU A O 1
ATOM 6149 N N . LYS A 1 1116 ? 141.322 143.960 142.349 1.00 45.26 1116 LYS A N 1
ATOM 6150 C CA . LYS A 1 1116 ? 141.504 143.987 140.905 1.00 45.26 1116 LYS A CA 1
ATOM 6151 C C . LYS A 1 1116 ? 140.285 143.396 140.210 1.00 45.26 1116 LYS A C 1
ATOM 6152 O O . LYS A 1 1116 ? 139.921 142.241 140.453 1.00 45.26 1116 LYS A O 1
ATOM 6158 N N . PHE A 1 1117 ? 139.662 144.188 139.348 1.00 41.20 1117 PHE A N 1
ATOM 6159 C CA . PHE A 1 1117 ? 138.666 143.711 138.405 1.00 41.20 1117 PHE A CA 1
ATOM 6160 C C . PHE A 1 1117 ? 139.306 143.617 137.029 1.00 41.20 1117 PHE A C 1
ATOM 6161 O O . PHE A 1 1117 ? 140.410 144.110 136.804 1.00 41.20 1117 PHE A O 1
ATOM 6169 N N . GLY A 1 1118 ? 138.606 142.970 136.107 1.00 40.07 1118 GLY A N 1
ATOM 6170 C CA . GLY A 1 1118 ? 139.061 142.900 134.736 1.00 40.07 1118 GLY A CA 1
ATOM 6171 C C . GLY A 1 1118 ? 137.942 143.292 133.802 1.00 40.07 1118 GLY A C 1
ATOM 6172 O O . GLY A 1 1118 ? 136.810 142.821 133.961 1.00 40.07 1118 GLY A O 1
ATOM 6173 N N . LEU A 1 1119 ? 138.238 144.156 132.835 1.00 41.76 1119 LEU A N 1
ATOM 6174 C CA . LEU A 1 1119 ? 137.196 144.722 131.993 1.00 41.76 1119 LEU A CA 1
ATOM 6175 C C . LEU A 1 1119 ? 136.839 143.783 130.849 1.00 41.76 1119 LEU A C 1
ATOM 6176 O O . LEU A 1 1119 ? 137.707 143.127 130.267 1.00 41.76 1119 LEU A O 1
ATOM 6181 N N . SER A 1 1120 ? 135.548 143.722 130.532 1.00 45.54 1120 SER A N 1
ATOM 6182 C CA . SER A 1 1120 ? 135.043 142.988 129.379 1.00 45.54 1120 SER A CA 1
ATOM 6183 C C . SER A 1 1120 ? 133.658 143.533 129.055 1.00 45.54 1120 SER A C 1
ATOM 6184 O O . SER A 1 1120 ? 133.177 144.475 129.691 1.00 45.54 1120 SER A O 1
ATOM 6187 N N . TYR A 1 1121 ? 133.004 142.924 128.073 1.00 46.58 1121 TYR A N 1
ATOM 6188 C CA . TYR A 1 1121 ? 131.684 143.368 127.655 1.00 46.58 1121 TYR A CA 1
ATOM 6189 C C . TYR A 1 1121 ? 130.648 142.285 127.925 1.00 46.58 1121 TYR A C 1
ATOM 6190 O O . TYR A 1 1121 ? 130.969 141.128 128.205 1.00 46.58 1121 TYR A O 1
ATOM 6199 N N . LYS A 1 1122 ? 129.386 142.692 127.836 1.00 44.61 1122 LYS A N 1
ATOM 6200 C CA . LYS A 1 1122 ? 128.241 141.799 127.911 1.00 44.61 1122 LYS A CA 1
ATOM 6201 C C . LYS A 1 1122 ? 127.356 142.072 126.706 1.00 44.61 1122 LYS A C 1
ATOM 6202 O O . LYS A 1 1122 ? 126.987 143.224 126.454 1.00 44.61 1122 LYS A O 1
ATOM 6208 N N . GLU A 1 1123 ? 127.028 141.019 125.964 1.00 44.19 1123 GLU A N 1
ATOM 6209 C CA . GLU A 1 1123 ? 126.290 141.170 124.717 1.00 44.19 1123 GLU A CA 1
ATOM 6210 C C . GLU A 1 1123 ? 124.852 141.586 125.000 1.00 44.19 1123 GLU A C 1
ATOM 6211 O O . GLU A 1 1123 ? 124.096 140.843 125.635 1.00 44.19 1123 GLU A O 1
ATOM 6217 N N . GLN A 1 1124 ? 124.477 142.771 124.530 1.00 38.27 1124 GLN A N 1
ATOM 6218 C CA . GLN A 1 1124 ? 123.114 143.264 124.637 1.00 38.27 1124 GLN A CA 1
ATOM 6219 C C . GLN A 1 1124 ? 122.619 143.672 123.258 1.00 38.27 1124 GLN A C 1
ATOM 6220 O O . GLN A 1 1124 ? 123.382 143.732 122.291 1.00 38.27 1124 GLN A O 1
ATOM 6226 N N . VAL A 1 1125 ? 121.321 143.961 123.178 1.00 28.91 1125 VAL A N 1
ATOM 6227 C CA . VAL A 1 1125 ? 120.703 144.267 121.891 1.00 28.91 1125 VAL A CA 1
ATOM 6228 C C . VAL A 1 1125 ? 121.186 145.616 121.373 1.00 28.91 1125 VAL A C 1
ATOM 6229 O O . VAL A 1 1125 ? 121.767 145.713 120.286 1.00 28.91 1125 VAL A O 1
ATOM 6233 N N . GLY A 1 1126 ? 120.953 146.676 122.139 1.00 31.53 1126 GLY A N 1
ATOM 6234 C CA . GLY A 1 1126 ? 121.339 148.003 121.702 1.00 31.53 1126 GLY A CA 1
ATOM 6235 C C . GLY A 1 1126 ? 122.837 148.211 121.673 1.00 31.53 1126 GLY A C 1
ATOM 6236 O O . GLY A 1 1126 ? 123.430 148.355 120.601 1.00 31.53 1126 GLY A O 1
ATOM 6237 N N . SER A 1 1127 ? 123.460 148.224 122.848 1.00 38.09 1127 SER A N 1
ATOM 6238 C CA . SER A 1 1127 ? 124.897 148.415 122.963 1.00 38.09 1127 SER A CA 1
ATOM 6239 C C . SER A 1 1127 ? 125.447 147.441 123.991 1.00 38.09 1127 SER A C 1
ATOM 6240 O O . SER A 1 1127 ? 124.774 147.096 124.964 1.00 38.09 1127 SER A O 1
ATOM 6243 N N . ASN A 1 1128 ? 126.680 146.997 123.762 1.00 41.94 1128 ASN A N 1
ATOM 6244 C CA . ASN A 1 1128 ? 127.314 146.051 124.668 1.00 41.94 1128 ASN A CA 1
ATOM 6245 C C . ASN A 1 1128 ? 127.523 146.690 126.033 1.00 41.94 1128 ASN A C 1
ATOM 6246 O O . ASN A 1 1128 ? 128.192 147.721 126.152 1.00 41.94 1128 ASN A O 1
ATOM 6251 N N . ARG A 1 1129 ? 126.947 146.078 127.061 1.00 44.28 1129 ARG A N 1
ATOM 6252 C CA . ARG A 1 1129 ? 127.075 146.596 128.412 1.00 44.28 1129 ARG A CA 1
ATOM 6253 C C . ARG A 1 1129 ? 128.478 146.325 128.947 1.00 44.28 1129 ARG A C 1
ATOM 6254 O O . ARG A 1 1129 ? 129.209 145.476 128.436 1.00 44.28 1129 ARG A O 1
ATOM 6262 N N . GLU A 1 1130 ? 128.856 147.065 129.982 1.00 46.33 1130 GLU A N 1
ATOM 6263 C CA . GLU A 1 1130 ? 130.133 146.816 130.633 1.00 46.33 1130 GLU A CA 1
ATOM 6264 C C . GLU A 1 1130 ? 130.058 145.548 131.474 1.00 46.33 1130 GLU A C 1
ATOM 6265 O O . GLU A 1 1130 ? 128.977 145.091 131.854 1.00 46.33 1130 GLU A O 1
ATOM 6271 N N . LEU A 1 1131 ? 131.223 144.975 131.765 1.00 43.44 1131 LEU A N 1
ATOM 6272 C CA . LEU A 1 1131 ? 131.291 143.794 132.610 1.00 43.44 1131 LEU A CA 1
ATOM 6273 C C . LEU A 1 1131 ? 132.638 143.779 133.309 1.00 43.44 1131 LEU A C 1
ATOM 6274 O O . LEU A 1 1131 ? 133.665 144.087 132.699 1.00 43.44 1131 LEU A O 1
ATOM 6279 N N . TYR A 1 1132 ? 132.629 143.421 134.588 1.00 39.49 1132 TYR A N 1
ATOM 6280 C CA . TYR A 1 1132 ? 133.840 143.383 135.399 1.00 39.49 1132 TYR A CA 1
ATOM 6281 C C . TYR A 1 1132 ? 133.946 142.005 136.032 1.00 39.49 1132 TYR A C 1
ATOM 6282 O O . TYR A 1 1132 ? 133.114 141.636 136.867 1.00 39.49 1132 TYR A O 1
ATOM 6291 N N . VAL A 1 1133 ? 134.963 141.247 135.639 1.00 41.51 1133 VAL A N 1
ATOM 6292 C CA . VAL A 1 1133 ? 135.228 139.936 136.219 1.00 41.51 1133 VAL A CA 1
ATOM 6293 C C . VAL A 1 1133 ? 136.328 140.105 137.256 1.00 41.51 1133 VAL A C 1
ATOM 6294 O O . VAL A 1 1133 ? 137.449 140.497 136.921 1.00 41.51 1133 VAL A O 1
ATOM 6298 N N . GLY A 1 1134 ? 136.015 139.826 138.514 1.00 47.78 1134 GLY A N 1
ATOM 6299 C CA . GLY A 1 1134 ? 136.926 140.103 139.598 1.00 47.78 1134 GLY A CA 1
ATOM 6300 C C . GLY A 1 1134 ? 137.679 138.883 140.091 1.00 47.78 1134 GLY A C 1
ATOM 6301 O O . GLY A 1 1134 ? 137.269 137.744 139.886 1.00 47.78 1134 GLY A O 1
ATOM 6302 N N . ASP A 1 1135 ? 138.801 139.147 140.755 1.00 58.28 1135 ASP A N 1
ATOM 6303 C CA . ASP A 1 1135 ? 139.535 138.111 141.460 1.00 58.28 1135 ASP A CA 1
ATOM 6304 C C . ASP A 1 1135 ? 138.686 137.573 142.612 1.00 58.28 1135 ASP A C 1
ATOM 6305 O O . ASP A 1 1135 ? 137.600 138.076 142.906 1.00 58.28 1135 ASP A O 1
ATOM 6310 N N . LEU A 1 1136 ? 139.194 136.534 143.276 1.00 57.98 1136 LEU A N 1
ATOM 6311 C CA . LEU A 1 1136 ? 138.408 135.883 144.319 1.00 57.98 1136 LEU A CA 1
ATOM 6312 C C . LEU A 1 1136 ? 138.186 136.803 145.515 1.00 57.98 1136 LEU A C 1
ATOM 6313 O O . LEU A 1 1136 ? 137.061 136.913 146.015 1.00 57.98 1136 LEU A O 1
ATOM 6318 N N . ASN A 1 1137 ? 139.238 137.477 145.985 1.00 58.04 1137 ASN A N 1
ATOM 6319 C CA . ASN A 1 1137 ? 139.089 138.324 147.166 1.00 58.04 1137 ASN A CA 1
ATOM 6320 C C . ASN A 1 1137 ? 138.192 139.522 146.878 1.00 58.04 1137 ASN A C 1
ATOM 6321 O O . ASN A 1 1137 ? 137.319 139.862 147.688 1.00 58.04 1137 ASN A O 1
ATOM 6326 N N . THR A 1 1138 ? 138.373 140.167 145.723 1.00 50.47 1138 THR A N 1
ATOM 6327 C CA . THR A 1 1138 ? 137.509 141.292 145.394 1.00 50.47 1138 THR A CA 1
ATOM 6328 C C . THR A 1 1138 ? 136.087 140.832 145.111 1.00 50.47 1138 THR A C 1
ATOM 6329 O O . THR A 1 1138 ? 135.139 141.566 145.398 1.00 50.47 1138 THR A O 1
ATOM 6333 N N . LYS A 1 1139 ? 135.911 139.618 144.586 1.00 47.64 1139 LYS A N 1
ATOM 6334 C CA . LYS A 1 1139 ? 134.561 139.095 144.410 1.00 47.64 1139 LYS A CA 1
ATOM 6335 C C . LYS A 1 1139 ? 133.894 138.855 145.756 1.00 47.64 1139 LYS A C 1
ATOM 6336 O O . LYS A 1 1139 ? 132.697 139.116 145.917 1.00 47.64 1139 LYS A O 1
ATOM 6342 N N . LEU A 1 1140 ? 134.659 138.388 146.745 1.00 50.78 1140 LEU A N 1
ATOM 6343 C CA . LEU A 1 1140 ? 134.106 138.225 148.085 1.00 50.78 1140 LEU A CA 1
ATOM 6344 C C . LEU A 1 1140 ? 133.751 139.571 148.703 1.00 50.78 1140 LEU A C 1
ATOM 6345 O O . LEU A 1 1140 ? 132.736 139.693 149.397 1.00 50.78 1140 LEU A O 1
ATOM 6350 N N . MET A 1 1141 ? 134.571 140.596 148.463 1.00 49.21 1141 MET A N 1
ATOM 6351 C CA . MET A 1 1141 ? 134.255 141.918 149.000 1.00 49.21 1141 MET A CA 1
ATOM 6352 C C . MET A 1 1141 ? 133.001 142.499 148.350 1.00 49.21 1141 MET A C 1
ATOM 6353 O O . MET A 1 1141 ? 132.143 143.072 149.039 1.00 49.21 1141 MET A O 1
ATOM 6358 N N . THR A 1 1142 ? 132.878 142.368 147.025 1.00 48.57 1142 THR A N 1
ATOM 6359 C CA . THR A 1 1142 ? 131.646 142.783 146.3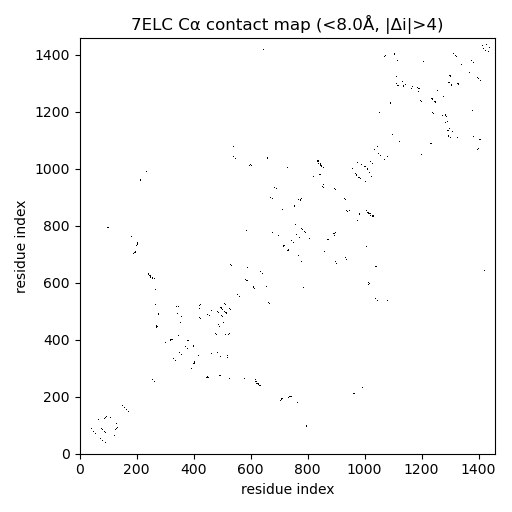61 1.00 48.57 1142 THR A CA 1
ATOM 6360 C C . THR A 1 1142 ? 130.452 142.005 146.890 1.00 48.57 1142 THR A C 1
ATOM 6361 O O . THR A 1 1142 ? 129.371 142.570 147.060 1.00 48.57 1142 THR A O 1
ATOM 6365 N N . ARG A 1 1143 ? 130.623 140.707 147.148 1.00 50.81 1143 ARG A N 1
ATOM 6366 C CA . ARG A 1 1143 ? 129.528 139.920 147.705 1.00 50.81 1143 ARG A CA 1
ATOM 6367 C C . ARG A 1 1143 ? 129.125 140.440 149.077 1.00 50.81 1143 ARG A C 1
ATOM 6368 O O . ARG A 1 1143 ? 127.933 140.547 149.383 1.00 50.81 1143 ARG A O 1
ATOM 6376 N N . LEU A 1 1144 ? 130.109 140.783 149.911 1.00 51.77 1144 LEU A N 1
ATOM 6377 C CA . LEU A 1 1144 ? 129.820 141.332 151.232 1.00 51.77 1144 LEU A CA 1
ATOM 6378 C C . LEU A 1 1144 ? 129.003 142.614 151.128 1.00 51.77 1144 LEU A C 1
ATOM 6379 O O . LEU A 1 1144 ? 127.946 142.748 151.761 1.00 51.77 1144 LEU A O 1
ATOM 6384 N N . VAL A 1 1145 ? 129.477 143.569 150.324 1.00 47.30 1145 VAL A N 1
ATOM 6385 C CA . VAL A 1 1145 ? 128.790 144.857 150.242 1.00 47.30 1145 VAL A CA 1
ATOM 6386 C C . VAL A 1 1145 ? 127.432 144.706 149.565 1.00 47.30 1145 VAL A C 1
ATOM 6387 O O . VAL A 1 1145 ? 126.460 145.370 149.946 1.00 47.30 1145 VAL A O 1
ATOM 6391 N N . GLU A 1 1146 ? 127.335 143.835 148.559 1.00 47.21 1146 GLU A N 1
ATOM 6392 C CA . GLU A 1 1146 ? 126.063 143.629 147.882 1.00 47.21 1146 GLU A CA 1
ATOM 6393 C C . GLU A 1 1146 ? 125.046 142.983 148.808 1.00 47.21 1146 GLU A C 1
ATOM 6394 O O . GLU A 1 1146 ? 123.867 143.340 148.777 1.00 47.21 1146 GLU A O 1
ATOM 6400 N N . ASP A 1 1147 ? 125.477 142.042 149.651 1.00 53.24 1147 ASP A N 1
ATOM 6401 C CA . ASP A 1 1147 ? 124.552 141.446 150.608 1.00 53.24 1147 ASP A CA 1
ATOM 6402 C C . ASP A 1 1147 ? 124.121 142.458 151.659 1.00 53.24 1147 ASP A C 1
ATOM 6403 O O . ASP A 1 1147 ? 122.943 142.502 152.036 1.00 53.24 1147 ASP A O 1
ATOM 6408 N N . PHE A 1 1148 ? 125.054 143.284 152.139 1.00 51.27 1148 PHE A N 1
ATOM 6409 C CA . PHE A 1 1148 ? 124.686 144.345 153.073 1.00 51.27 1148 PHE A CA 1
ATOM 6410 C C . PHE A 1 1148 ? 123.636 145.268 152.464 1.00 51.27 1148 PHE A C 1
ATOM 6411 O O . PHE A 1 1148 ? 122.584 145.523 153.068 1.00 51.27 1148 PHE A O 1
ATOM 6419 N N . SER A 1 1149 ? 123.904 145.771 151.258 1.00 46.17 1149 SER A N 1
ATOM 6420 C CA . SER A 1 1149 ? 122.986 146.703 150.617 1.00 46.17 1149 SER A CA 1
ATOM 6421 C C . SER A 1 1149 ? 121.673 146.035 150.236 1.00 46.17 1149 SER A C 1
ATOM 6422 O O . SER A 1 1149 ? 120.625 146.684 150.260 1.00 46.17 1149 SER A O 1
ATOM 6425 N N . GLU A 1 1150 ? 121.697 144.741 149.912 1.00 49.64 1150 GLU A N 1
ATOM 6426 C CA . GLU A 1 1150 ? 120.464 144.037 149.586 1.00 49.64 1150 GLU A CA 1
ATOM 6427 C C . GLU A 1 1150 ? 119.602 143.845 150.823 1.00 49.64 1150 GLU A C 1
ATOM 6428 O O . GLU A 1 1150 ? 118.376 143.970 150.753 1.00 49.64 1150 GLU A O 1
ATOM 6434 N N . ALA A 1 1151 ? 120.221 143.547 151.966 1.00 49.31 1151 ALA A N 1
ATOM 6435 C CA . ALA A 1 1151 ? 119.459 143.467 153.207 1.00 49.31 1151 ALA A CA 1
ATOM 6436 C C . ALA A 1 1151 ? 118.876 144.824 153.576 1.00 49.31 1151 ALA A C 1
ATOM 6437 O O . ALA A 1 1151 ? 117.709 144.919 153.979 1.00 49.31 1151 ALA A O 1
ATOM 6439 N N . VAL A 1 1152 ? 119.667 145.890 153.429 1.00 47.19 1152 VAL A N 1
ATOM 6440 C CA . VAL A 1 1152 ? 119.157 147.227 153.722 1.00 47.19 1152 VAL A CA 1
ATOM 6441 C C . VAL A 1 1152 ? 117.999 147.573 152.792 1.00 47.19 1152 VAL A C 1
ATOM 6442 O O . VAL A 1 1152 ? 116.996 148.157 153.219 1.00 47.19 1152 VAL A O 1
ATOM 6446 N N . GLY A 1 1153 ? 118.108 147.204 151.515 1.00 47.34 1153 GLY A N 1
ATOM 6447 C CA . GLY A 1 1153 ? 117.038 147.494 150.574 1.00 47.34 1153 GLY A CA 1
ATOM 6448 C C . GLY A 1 1153 ? 115.786 146.681 150.838 1.00 47.34 1153 GLY A C 1
ATOM 6449 O O . GLY A 1 1153 ? 114.668 147.175 150.666 1.00 47.34 1153 GLY A O 1
ATOM 6450 N N . ASN A 1 1154 ? 115.952 145.420 151.242 1.00 49.04 1154 ASN A N 1
ATOM 6451 C CA . ASN A 1 1154 ? 114.807 144.633 151.684 1.00 49.04 1154 ASN A CA 1
ATOM 6452 C C . ASN A 1 1154 ? 114.149 145.265 152.900 1.00 49.04 1154 ASN A C 1
ATOM 6453 O O . ASN A 1 1154 ? 112.926 145.187 153.058 1.00 49.04 1154 ASN A O 1
ATOM 6458 N N . SER A 1 1155 ? 114.942 145.899 153.764 1.00 50.78 1155 SER A N 1
ATOM 6459 C CA . SER A 1 1155 ? 114.369 146.664 154.861 1.00 50.78 1155 SER A CA 1
ATOM 6460 C C . SER A 1 1155 ? 113.693 147.942 154.380 1.00 50.78 1155 SER A C 1
ATOM 6461 O O . SER A 1 1155 ? 112.884 148.514 155.117 1.00 50.78 1155 SER A O 1
ATOM 6464 N N . MET A 1 1156 ? 114.006 148.401 153.170 1.00 45.95 1156 MET A N 1
ATOM 6465 C CA . MET A 1 1156 ? 113.375 149.587 152.606 1.00 45.95 1156 MET A CA 1
ATOM 6466 C C . MET A 1 1156 ? 112.014 149.209 152.027 1.00 45.95 1156 MET A C 1
ATOM 6467 O O . MET A 1 1156 ? 111.533 148.084 152.186 1.00 45.95 1156 MET A O 1
ATOM 6472 N N . LYS A 1 1157 ? 111.371 150.150 151.339 1.00 39.50 1157 LYS A N 1
ATOM 6473 C CA . LYS A 1 1157 ? 110.026 149.927 150.827 1.00 39.50 1157 LYS A CA 1
ATOM 6474 C C . LYS A 1 1157 ? 109.934 149.999 149.311 1.00 39.50 1157 LYS A C 1
ATOM 6475 O O . LYS A 1 1157 ? 109.421 149.064 148.688 1.00 39.50 1157 LYS A O 1
ATOM 6481 N N . TYR A 1 1158 ? 110.419 151.074 148.693 1.00 34.53 1158 TYR A N 1
ATOM 6482 C CA . TYR A 1 1158 ? 110.094 151.375 147.304 1.00 34.53 1158 TYR A CA 1
ATOM 6483 C C . TYR A 1 1158 ? 111.149 150.914 146.307 1.00 34.53 1158 TYR A C 1
ATOM 6484 O O . TYR A 1 1158 ? 111.041 151.239 145.122 1.00 34.53 1158 TYR A O 1
ATOM 6493 N N . THR A 1 1159 ? 112.160 150.171 146.744 1.00 34.50 1159 THR A N 1
ATOM 6494 C CA . THR A 1 1159 ? 113.156 149.640 145.823 1.00 34.50 1159 THR A CA 1
ATOM 6495 C C . THR A 1 1159 ? 112.721 148.262 145.340 1.00 34.50 1159 THR A C 1
ATOM 6496 O O . THR A 1 1159 ? 112.360 147.396 146.144 1.00 34.50 1159 THR A O 1
ATOM 6500 N N . CYS A 1 1160 ? 112.723 148.074 144.023 1.00 35.47 1160 CYS A N 1
ATOM 6501 C CA . CYS A 1 1160 ? 112.338 146.806 143.405 1.00 35.47 1160 CYS A CA 1
ATOM 6502 C C . CYS A 1 1160 ? 113.379 146.416 142.359 1.00 35.47 1160 CYS A C 1
ATOM 6503 O O . CYS A 1 1160 ? 113.232 146.703 141.170 1.00 35.47 1160 CYS A O 1
ATOM 6506 N N . LEU A 1 1161 ? 114.435 145.753 142.812 1.00 39.14 1161 LEU A N 1
ATOM 6507 C CA . LEU A 1 1161 ? 115.435 145.160 141.934 1.00 39.14 1161 LEU A CA 1
ATOM 6508 C C . LEU A 1 1161 ? 115.570 143.663 142.127 1.00 39.14 1161 LEU A C 1
ATOM 6509 O O . LEU A 1 1161 ? 115.655 142.922 141.145 1.00 39.14 1161 LEU A O 1
ATOM 6514 N N . ASN A 1 1162 ? 115.587 143.199 143.375 1.00 44.41 1162 ASN A N 1
ATOM 6515 C CA . ASN A 1 1162 ? 115.618 141.777 143.690 1.00 44.41 1162 ASN A CA 1
ATOM 6516 C C . ASN A 1 1162 ? 114.413 141.366 144.527 1.00 44.41 1162 ASN A C 1
ATOM 6517 O O . ASN A 1 1162 ? 114.412 140.287 145.127 1.00 44.41 1162 ASN A O 1
ATOM 6522 N N . SER A 1 1163 ? 113.384 142.209 144.571 1.00 41.01 1163 SER A N 1
ATOM 6523 C CA . SER A 1 1163 ? 112.142 141.926 145.281 1.00 41.01 1163 SER A CA 1
ATOM 6524 C C . SER A 1 1163 ? 111.015 141.927 144.259 1.00 41.01 1163 SER A C 1
ATOM 6525 O O . SER A 1 1163 ? 110.625 142.987 143.759 1.00 41.01 1163 SER A O 1
ATOM 6528 N N . GLU A 1 1164 ? 110.497 140.738 143.945 1.00 40.89 1164 GLU A N 1
ATOM 6529 C CA . GLU A 1 1164 ? 109.441 140.636 142.945 1.00 40.89 1164 GLU A CA 1
ATOM 6530 C C . GLU A 1 1164 ? 108.106 141.126 143.486 1.00 40.89 1164 GLU A C 1
ATOM 6531 O O . GLU A 1 1164 ? 107.257 141.580 142.711 1.00 40.89 1164 GLU A O 1
ATOM 6537 N N . LYS A 1 1165 ? 107.900 141.045 144.801 1.00 41.88 1165 LYS A N 1
ATOM 6538 C CA . LYS A 1 1165 ? 106.678 141.587 145.385 1.00 41.88 1165 LYS A CA 1
ATOM 6539 C C . LYS A 1 1165 ? 106.608 143.096 145.199 1.00 41.88 1165 LYS A C 1
ATOM 6540 O O . LYS A 1 1165 ? 105.561 143.639 144.828 1.00 41.88 1165 LYS A O 1
ATOM 6546 N N . GLU A 1 1166 ? 107.723 143.789 145.435 1.00 38.30 1166 GLU A N 1
ATOM 6547 C CA . GLU A 1 1166 ? 107.742 145.231 145.229 1.00 38.30 1166 GLU A CA 1
ATOM 6548 C C . GLU A 1 1166 ? 107.643 145.587 143.753 1.00 38.30 1166 GLU A C 1
ATOM 6549 O O . GLU A 1 1166 ? 107.051 146.612 143.406 1.00 38.30 1166 GLU A O 1
ATOM 6555 N N . PHE A 1 1167 ? 108.192 144.752 142.869 1.00 36.19 1167 PHE A N 1
ATOM 6556 C CA . PHE A 1 1167 ? 108.042 145.007 141.440 1.00 36.19 1167 PHE A CA 1
ATOM 6557 C C . PHE A 1 1167 ? 106.591 144.850 141.005 1.00 36.19 1167 PHE A C 1
ATOM 6558 O O . PHE A 1 1167 ? 106.097 145.630 140.185 1.00 36.19 1167 PHE A O 1
ATOM 6566 N N . GLU A 1 1168 ? 105.885 143.860 141.555 1.00 37.77 1168 GLU A N 1
ATOM 6567 C CA . GLU A 1 1168 ? 104.472 143.705 141.226 1.00 37.77 1168 GLU A CA 1
ATOM 6568 C C . GLU A 1 1168 ? 103.641 144.839 141.814 1.00 37.77 1168 GLU A C 1
ATOM 6569 O O . GLU A 1 1168 ? 102.669 145.288 141.196 1.00 37.77 1168 GLU A O 1
ATOM 6575 N N . ARG A 1 1169 ? 104.012 145.322 143.002 1.00 39.37 1169 ARG A N 1
ATOM 6576 C CA . ARG A 1 1169 ? 103.333 146.487 143.561 1.00 39.37 1169 ARG A CA 1
ATOM 6577 C C . ARG A 1 1169 ? 103.564 147.722 142.698 1.00 39.37 1169 ARG A C 1
ATOM 6578 O O . ARG A 1 1169 ? 102.644 148.519 142.478 1.00 39.37 1169 ARG A O 1
ATOM 6586 N N . ALA A 1 1170 ? 104.789 147.890 142.194 1.00 35.75 1170 ALA A N 1
ATOM 6587 C CA . ALA A 1 1170 ? 105.080 148.987 141.278 1.00 35.75 1170 ALA A CA 1
ATOM 6588 C C . ALA A 1 1170 ? 104.274 148.859 139.996 1.00 35.75 1170 ALA A C 1
ATOM 6589 O O . ALA A 1 1170 ? 103.768 149.855 139.472 1.00 35.75 1170 ALA A O 1
ATOM 6591 N N . ILE A 1 1171 ? 104.154 147.639 139.474 1.00 34.47 1171 ILE A N 1
ATOM 6592 C CA . ILE A 1 1171 ? 103.380 147.411 138.259 1.00 34.47 1171 ILE A CA 1
ATOM 6593 C C . ILE A 1 1171 ? 101.916 147.761 138.483 1.00 34.47 1171 ILE A C 1
ATOM 6594 O O . ILE A 1 1171 ? 101.280 148.406 137.641 1.00 34.47 1171 ILE A O 1
ATOM 6599 N N . CYS A 1 1172 ? 101.362 147.356 139.628 1.00 38.27 1172 CYS A N 1
ATOM 6600 C CA . CYS A 1 1172 ? 99.970 147.674 139.928 1.00 38.27 1172 CYS A CA 1
ATOM 6601 C C . CYS A 1 1172 ? 99.765 149.175 140.084 1.00 38.27 1172 CYS A C 1
ATOM 6602 O O . CYS A 1 1172 ? 98.790 149.732 139.563 1.00 38.27 1172 CYS A O 1
ATOM 6605 N N . ASP A 1 1173 ? 100.675 149.850 140.791 1.00 35.96 1173 ASP A N 1
ATOM 6606 C CA . ASP A 1 1173 ? 100.540 151.291 140.978 1.00 35.96 1173 ASP A CA 1
ATOM 6607 C C . ASP A 1 1173 ? 100.680 152.034 139.656 1.00 35.96 1173 ASP A C 1
ATOM 6608 O O . ASP A 1 1173 ? 99.952 152.998 139.401 1.00 35.96 1173 ASP A O 1
ATOM 6613 N N . MET A 1 1174 ? 101.598 151.593 138.797 1.00 32.67 1174 MET A N 1
ATOM 6614 C CA . MET A 1 1174 ? 101.774 152.227 137.497 1.00 32.67 1174 MET A CA 1
ATOM 6615 C C . MET A 1 1174 ? 100.568 151.994 136.597 1.00 32.67 1174 MET A C 1
ATOM 6616 O O . MET A 1 1174 ? 100.148 152.900 135.868 1.00 32.67 1174 MET A O 1
ATOM 6621 N N . LYS A 1 1175 ? 99.989 150.793 136.642 1.00 34.98 1175 LYS A N 1
ATOM 6622 C CA . LYS A 1 1175 ? 98.773 150.528 135.883 1.00 34.98 1175 LYS A CA 1
ATOM 6623 C C . LYS A 1 1175 ? 97.627 151.409 136.363 1.00 34.98 1175 LYS A C 1
ATOM 6624 O O . LYS A 1 1175 ? 96.886 151.978 135.551 1.00 34.98 1175 LYS A O 1
ATOM 6630 N N . MET A 1 1176 ? 97.477 151.548 137.683 1.00 37.95 1176 MET A N 1
ATOM 6631 C CA . MET A 1 1176 ? 96.432 152.412 138.222 1.00 37.95 1176 MET A CA 1
ATOM 6632 C C . MET A 1 1176 ? 96.676 153.871 137.855 1.00 37.95 1176 MET A C 1
ATOM 6633 O O . MET A 1 1176 ? 95.726 154.622 137.609 1.00 37.95 1176 MET A O 1
ATOM 6638 N N . ALA A 1 1177 ? 97.943 154.286 137.803 1.00 36.87 1177 ALA A N 1
ATOM 6639 C CA . ALA A 1 1177 ? 98.259 155.663 137.439 1.00 36.87 1177 ALA A CA 1
ATOM 6640 C C . ALA A 1 1177 ? 97.946 155.935 135.976 1.00 36.87 1177 ALA A C 1
ATOM 6641 O O . ALA A 1 1177 ? 97.428 157.004 135.634 1.00 36.87 1177 ALA A O 1
ATOM 6643 N N . VAL A 1 1178 ? 98.258 154.983 135.095 1.00 35.37 1178 VAL A N 1
ATOM 6644 C CA . VAL A 1 1178 ? 97.944 155.164 133.683 1.00 35.37 1178 VAL A CA 1
ATOM 6645 C C . VAL A 1 1178 ? 96.438 155.117 133.458 1.00 35.37 1178 VAL A C 1
ATOM 6646 O O . VAL A 1 1178 ? 95.913 155.812 132.579 1.00 35.37 1178 VAL A O 1
ATOM 6650 N N . ASN A 1 1179 ? 95.714 154.321 134.248 1.00 37.48 1179 ASN A N 1
ATOM 6651 C CA . ASN A 1 1179 ? 94.262 154.278 134.114 1.00 37.48 1179 ASN A CA 1
ATOM 6652 C C . ASN A 1 1179 ? 93.594 155.525 134.678 1.00 37.48 1179 ASN A C 1
ATOM 6653 O O . ASN A 1 1179 ? 92.529 155.922 134.193 1.00 37.48 1179 ASN A O 1
ATOM 6658 N N . ASN A 1 1180 ? 94.190 156.151 135.690 1.00 39.32 1180 ASN A N 1
ATOM 6659 C CA . ASN A 1 1180 ? 93.635 157.351 136.298 1.00 39.32 1180 ASN A CA 1
ATOM 6660 C C . ASN A 1 1180 ? 94.161 158.635 135.672 1.00 39.32 1180 ASN A C 1
ATOM 6661 O O . ASN A 1 1180 ? 93.732 159.722 136.071 1.00 39.32 1180 ASN A O 1
ATOM 6666 N N . GLY A 1 1181 ? 95.073 158.540 134.709 1.00 39.17 1181 GLY A N 1
ATOM 6667 C CA . GLY A 1 1181 ? 95.599 159.727 134.067 1.00 39.17 1181 GLY A CA 1
ATOM 6668 C C . GLY A 1 1181 ? 96.677 160.441 134.845 1.00 39.17 1181 GLY A C 1
ATOM 6669 O O . GLY A 1 1181 ? 96.881 161.642 134.647 1.00 39.17 1181 GLY A O 1
ATOM 6670 N N . ASP A 1 1182 ? 97.376 159.737 135.729 1.00 37.45 1182 ASP A N 1
ATOM 6671 C CA . ASP A 1 1182 ? 98.443 160.347 136.501 1.00 37.45 1182 ASP A CA 1
ATOM 6672 C C . ASP A 1 1182 ? 99.652 160.620 135.614 1.00 37.45 1182 ASP A C 1
ATOM 6673 O O . ASP A 1 1182 ? 99.785 160.082 134.512 1.00 37.45 1182 ASP A O 1
ATOM 6678 N N . LEU A 1 1183 ? 100.543 161.471 136.113 1.00 33.65 1183 LEU A N 1
ATOM 6679 C CA . LEU A 1 1183 ? 101.757 161.838 135.387 1.00 33.65 1183 LEU A CA 1
ATOM 6680 C C . LEU A 1 1183 ? 102.807 160.768 135.652 1.00 33.65 1183 LEU A C 1
ATOM 6681 O O . LEU A 1 1183 ? 103.499 160.782 136.669 1.00 33.65 1183 LEU A O 1
ATOM 6686 N N . SER A 1 1184 ? 102.903 159.800 134.747 1.00 29.94 1184 SER A N 1
ATOM 6687 C CA . SER A 1 1184 ? 103.921 158.766 134.849 1.00 29.94 1184 SER A CA 1
ATOM 6688 C C . SER A 1 1184 ? 105.204 159.272 134.206 1.00 29.94 1184 SER A C 1
ATOM 6689 O O . SER A 1 1184 ? 105.201 159.696 133.044 1.00 29.94 1184 SER A O 1
ATOM 6692 N N . CYS A 1 1185 ? 106.292 159.240 134.964 1.00 27.86 1185 CYS A N 1
ATOM 6693 C CA . CYS A 1 1185 ? 107.605 159.678 134.511 1.00 27.86 1185 CYS A CA 1
ATOM 6694 C C . CYS A 1 1185 ? 108.493 158.444 134.456 1.00 27.86 1185 CYS A C 1
ATOM 6695 O O . CYS A 1 1185 ? 108.985 157.981 135.488 1.00 27.86 1185 CYS A O 1
ATOM 6698 N N . SER A 1 1186 ? 108.668 157.897 133.257 1.00 25.69 1186 SER A N 1
ATOM 6699 C CA . SER A 1 1186 ? 109.549 156.753 133.044 1.00 25.69 1186 SER A CA 1
ATOM 6700 C C . SER A 1 1186 ? 110.953 157.293 132.829 1.00 25.69 1186 SER A C 1
ATOM 6701 O O . SER A 1 1186 ? 111.292 157.759 131.738 1.00 25.69 1186 SER A O 1
ATOM 6704 N N . TYR A 1 1187 ? 111.772 157.249 133.874 1.00 26.75 1187 TYR A N 1
ATOM 6705 C CA . TYR A 1 1187 ? 113.095 157.851 133.856 1.00 26.75 1187 TYR A CA 1
ATOM 6706 C C . TYR A 1 1187 ? 114.150 156.783 133.621 1.00 26.75 1187 TYR A C 1
ATOM 6707 O O . TYR A 1 1187 ? 114.123 155.725 134.255 1.00 26.75 1187 TYR A O 1
ATOM 6716 N N . ASP A 1 1188 ? 115.066 157.059 132.702 1.00 27.89 1188 ASP A N 1
ATOM 6717 C CA . ASP A 1 1188 ? 116.290 156.295 132.551 1.00 27.89 1188 ASP A CA 1
ATOM 6718 C C . ASP A 1 1188 ? 117.460 157.205 132.887 1.00 27.89 1188 ASP A C 1
ATOM 6719 O O . ASP A 1 1188 ? 117.401 158.418 132.672 1.00 27.89 1188 ASP A O 1
ATOM 6724 N N . HIS A 1 1189 ? 118.519 156.620 133.435 1.00 25.19 1189 HIS A N 1
ATOM 6725 C CA . HIS A 1 1189 ? 119.686 157.375 133.869 1.00 25.19 1189 HIS A CA 1
ATOM 6726 C C . HIS A 1 1189 ? 120.875 156.994 133.000 1.00 25.19 1189 HIS A C 1
ATOM 6727 O O . HIS A 1 1189 ? 121.251 155.819 132.935 1.00 25.19 1189 HIS A O 1
ATOM 6734 N N . SER A 1 1190 ? 121.461 157.986 132.337 1.00 28.93 1190 SER A N 1
ATOM 6735 C CA . SER A 1 1190 ? 122.539 157.739 131.394 1.00 28.93 1190 SER A CA 1
ATOM 6736 C C . SER A 1 1190 ? 123.866 157.591 132.123 1.00 28.93 1190 SER A C 1
ATOM 6737 O O . SER A 1 1190 ? 124.183 158.368 133.028 1.00 28.93 1190 SER A O 1
ATOM 6740 N N . LYS A 1 1191 ? 124.641 156.588 131.714 1.00 30.61 1191 LYS A N 1
ATOM 6741 C CA . LYS A 1 1191 ? 125.948 156.301 132.300 1.00 30.61 1191 LYS A CA 1
ATOM 6742 C C . LYS A 1 1191 ? 125.846 156.159 133.815 1.00 30.61 1191 LYS A C 1
ATOM 6743 O O . LYS A 1 1191 ? 126.532 156.841 134.577 1.00 30.61 1191 LYS A O 1
ATOM 6749 N N . TRP A 1 1192 ? 124.959 155.266 134.254 1.00 30.84 1192 TRP A N 1
ATOM 6750 C CA . TRP A 1 1192 ? 124.805 155.024 135.684 1.00 30.84 1192 TRP A CA 1
ATOM 6751 C C . TRP A 1 1192 ? 126.090 154.463 136.278 1.00 30.84 1192 TRP A C 1
ATOM 6752 O O . TRP A 1 1192 ? 126.649 155.027 137.223 1.00 30.84 1192 TRP A O 1
ATOM 6763 N N . GLY A 1 1193 ? 126.580 153.361 135.723 1.00 32.55 1193 GLY A N 1
ATOM 6764 C CA . GLY A 1 1193 ? 127.823 152.771 136.156 1.00 32.55 1193 GLY A CA 1
ATOM 6765 C C . GLY A 1 1193 ? 129.027 153.674 135.959 1.00 32.55 1193 GLY A C 1
ATOM 6766 O O . GLY A 1 1193 ? 129.709 154.043 136.919 1.00 32.55 1193 GLY A O 1
ATOM 6767 N N . PRO A 1 1194 ? 129.315 154.048 134.707 1.00 32.35 1194 PRO A N 1
ATOM 6768 C CA . PRO A 1 1194 ? 130.539 154.821 134.430 1.00 32.35 1194 PRO A CA 1
ATOM 6769 C C . PRO A 1 1194 ? 130.625 156.169 135.133 1.00 32.35 1194 PRO A C 1
ATOM 6770 O O . PRO A 1 1194 ? 131.694 156.788 135.090 1.00 32.35 1194 PRO A O 1
ATOM 6774 N N . THR A 1 1195 ? 129.555 156.651 135.767 1.00 31.06 1195 THR A N 1
ATOM 6775 C CA . THR A 1 1195 ? 129.618 157.907 136.500 1.00 31.06 1195 THR A CA 1
ATOM 6776 C C . THR A 1 1195 ? 129.464 157.748 138.003 1.00 31.06 1195 THR A C 1
ATOM 6777 O O . THR A 1 1195 ? 129.938 158.611 138.747 1.00 31.06 1195 THR A O 1
ATOM 6781 N N . MET A 1 1196 ? 128.816 156.685 138.468 1.00 32.33 1196 MET A N 1
ATOM 6782 C CA . MET A 1 1196 ? 128.724 156.447 139.900 1.00 32.33 1196 MET A CA 1
ATOM 6783 C C . MET A 1 1196 ? 130.100 156.138 140.470 1.00 32.33 1196 MET A C 1
ATOM 6784 O O . MET A 1 1196 ? 130.954 155.543 139.810 1.00 32.33 1196 MET A O 1
ATOM 6789 N N . SER A 1 1197 ? 130.312 156.557 141.712 1.00 35.43 1197 SER A N 1
ATOM 6790 C CA . SER A 1 1197 ? 131.589 156.365 142.368 1.00 35.43 1197 SER A CA 1
ATOM 6791 C C . SER A 1 1197 ? 131.373 155.770 143.751 1.00 35.43 1197 SER A C 1
ATOM 6792 O O . SER A 1 1197 ? 130.461 156.191 144.472 1.00 35.43 1197 SER A O 1
ATOM 6795 N N . PRO A 1 1198 ? 132.183 154.787 144.146 1.00 37.01 1198 PRO A N 1
ATOM 6796 C CA . PRO A 1 1198 ? 132.111 154.298 145.531 1.00 37.01 1198 PRO A CA 1
ATOM 6797 C C . PRO A 1 1198 ? 132.380 155.384 146.553 1.00 37.01 1198 PRO A C 1
ATOM 6798 O O . PRO A 1 1198 ? 131.972 155.240 147.712 1.00 37.01 1198 PRO A O 1
ATOM 6802 N N . ALA A 1 1199 ? 133.051 156.470 146.160 1.00 36.85 1199 ALA A N 1
ATOM 6803 C CA . ALA A 1 1199 ? 133.187 157.620 147.045 1.00 36.85 1199 ALA A CA 1
ATOM 6804 C C . ALA A 1 1199 ? 131.836 158.240 147.360 1.00 36.85 1199 ALA A C 1
ATOM 6805 O O . ALA A 1 1199 ? 131.618 158.725 148.476 1.00 36.85 1199 ALA A O 1
ATOM 6807 N N . LEU A 1 1200 ? 130.916 158.231 146.396 1.00 34.35 1200 LEU A N 1
ATOM 6808 C CA . LEU A 1 1200 ? 129.579 158.753 146.648 1.00 34.35 1200 LEU A CA 1
ATOM 6809 C C . LEU A 1 1200 ? 128.828 157.880 147.644 1.00 34.35 1200 LEU A C 1
ATOM 6810 O O . LEU A 1 1200 ? 128.145 158.393 148.538 1.00 34.35 1200 LEU A O 1
ATOM 6815 N N . PHE A 1 1201 ? 128.946 156.559 147.509 1.00 35.57 1201 PHE A N 1
ATOM 6816 C CA . PHE A 1 1201 ? 128.334 155.666 148.485 1.00 35.57 1201 PHE A CA 1
ATOM 6817 C C . PHE A 1 1201 ? 128.978 155.826 149.854 1.00 35.57 1201 PHE A C 1
ATOM 6818 O O . PHE A 1 1201 ? 128.300 155.695 150.878 1.00 35.57 1201 PHE A O 1
ATOM 6826 N N . LEU A 1 1202 ? 130.278 156.123 149.892 1.00 38.35 1202 LEU A N 1
ATOM 6827 C CA . LEU A 1 1202 ? 130.941 156.420 151.158 1.00 38.35 1202 LEU A CA 1
ATOM 6828 C C . LEU A 1 1202 ? 130.359 157.671 151.801 1.00 38.35 1202 LEU A C 1
ATOM 6829 O O . LEU A 1 1202 ? 130.042 157.680 152.995 1.00 38.35 1202 LEU A O 1
ATOM 6834 N N . ALA A 1 1203 ? 130.234 158.747 151.023 1.00 37.08 1203 ALA A N 1
ATOM 6835 C CA . ALA A 1 1203 ? 129.672 159.985 151.551 1.00 37.08 1203 ALA A CA 1
ATOM 6836 C C . ALA A 1 1203 ? 128.230 159.797 151.998 1.00 37.08 1203 ALA A C 1
ATOM 6837 O O . ALA A 1 1203 ? 127.784 160.445 152.951 1.00 37.08 1203 ALA A O 1
ATOM 6839 N N . LEU A 1 1204 ? 127.487 158.919 151.324 1.00 37.46 1204 LEU A N 1
ATOM 6840 C CA . LEU A 1 1204 ? 126.124 158.622 151.749 1.00 37.46 1204 LEU A CA 1
ATOM 6841 C C . LEU A 1 1204 ? 126.116 157.861 153.069 1.00 37.46 1204 LEU A C 1
ATOM 6842 O O . LEU A 1 1204 ? 125.455 158.271 154.029 1.00 37.46 1204 LEU A O 1
ATOM 6847 N N . LEU A 1 1205 ? 126.857 156.752 153.136 1.00 40.91 1205 LEU A N 1
ATOM 6848 C CA . LEU A 1 1205 ? 126.853 155.901 154.320 1.00 40.91 1205 LEU A CA 1
ATOM 6849 C C . LEU A 1 1205 ? 127.507 156.563 155.524 1.00 40.91 1205 LEU A C 1
ATOM 6850 O O . LEU A 1 1205 ? 127.294 156.108 156.652 1.00 40.91 1205 LEU A O 1
ATOM 6855 N N . GLN A 1 1206 ? 128.302 157.614 155.313 1.00 44.61 1206 GLN A N 1
ATOM 6856 C CA . GLN A 1 1206 ? 128.946 158.282 156.438 1.00 44.61 1206 GLN A CA 1
ATOM 6857 C C . GLN A 1 1206 ? 127.928 158.863 157.410 1.00 44.61 1206 GLN A C 1
ATOM 6858 O O . GLN A 1 1206 ? 128.166 158.871 158.623 1.00 44.61 1206 GLN A O 1
ATOM 6864 N N . MET A 1 1207 ? 126.789 159.340 156.908 1.00 49.47 1207 MET A N 1
ATOM 6865 C CA . MET A 1 1207 ? 125.800 159.999 157.751 1.00 49.47 1207 MET A CA 1
ATOM 6866 C C . MET A 1 1207 ? 124.446 159.300 157.753 1.00 49.47 1207 MET A C 1
ATOM 6867 O O . MET A 1 1207 ? 123.484 159.844 158.309 1.00 49.47 1207 MET A O 1
ATOM 6872 N N . LEU A 1 1208 ? 124.339 158.116 157.159 1.00 48.13 1208 LEU A N 1
ATOM 6873 C CA . LEU A 1 1208 ? 123.103 157.354 157.258 1.00 48.13 1208 LEU A CA 1
ATOM 6874 C C . LEU A 1 1208 ? 122.932 156.813 158.670 1.00 48.13 1208 LEU A C 1
ATOM 6875 O O . LEU A 1 1208 ? 123.884 156.326 159.285 1.00 48.13 1208 LEU A O 1
ATOM 6880 N N . GLU A 1 1209 ? 121.707 156.906 159.189 1.00 59.64 1209 GLU A N 1
ATOM 6881 C CA . GLU A 1 1209 ? 121.428 156.376 160.519 1.00 59.64 1209 GLU A CA 1
ATOM 6882 C C . GLU A 1 1209 ? 121.415 154.853 160.504 1.00 59.64 1209 GLU A C 1
ATOM 6883 O O . GLU A 1 1209 ? 122.230 154.206 161.171 1.00 59.64 1209 GLU A O 1
ATOM 6889 N N . LEU A 1 1210 ? 120.499 154.266 159.736 1.00 60.72 1210 LEU A N 1
ATOM 6890 C CA . LEU A 1 1210 ? 120.349 152.816 159.630 1.00 60.72 1210 LEU A CA 1
ATOM 6891 C C . LEU A 1 1210 ? 120.186 152.183 161.013 1.00 60.72 1210 LEU A C 1
ATOM 6892 O O . LEU A 1 1210 ? 120.994 151.369 161.460 1.00 60.72 1210 LEU A O 1
ATOM 6897 N N . ARG A 1 1211 ? 119.113 152.580 161.688 1.00 74.05 1211 ARG A N 1
ATOM 6898 C CA . ARG A 1 1211 ? 118.884 152.145 163.055 1.00 74.05 1211 ARG A CA 1
ATOM 6899 C C . ARG A 1 1211 ? 118.480 150.674 163.102 1.00 74.05 1211 ARG A C 1
ATOM 6900 O O . ARG A 1 1211 ? 118.014 150.093 162.118 1.00 74.05 1211 ARG A O 1
ATOM 6908 N N . THR A 1 1212 ? 118.666 150.075 164.275 1.00 87.88 1212 THR A N 1
ATOM 6909 C CA . THR A 1 1212 ? 118.335 148.679 164.504 1.00 87.88 1212 THR A CA 1
ATOM 6910 C C . THR A 1 1212 ? 116.862 148.530 164.885 1.00 87.88 1212 THR A C 1
ATOM 6911 O O . THR A 1 1212 ? 116.253 149.465 165.412 1.00 87.88 1212 THR A O 1
ATOM 6915 N N . PRO A 1 1213 ? 116.266 147.362 164.628 1.00 91.71 1213 PRO A N 1
ATOM 6916 C CA . PRO A 1 1213 ? 114.851 147.185 164.981 1.00 91.71 1213 PRO A CA 1
ATOM 6917 C C . PRO A 1 1213 ? 114.615 147.044 166.473 1.00 91.71 1213 PRO A C 1
ATOM 6918 O O . PRO A 1 1213 ? 113.553 147.451 166.960 1.00 91.71 1213 PRO A O 1
ATOM 6922 N N . VAL A 1 1214 ? 115.566 146.481 167.213 1.00 97.08 1214 VAL A N 1
ATOM 6923 C CA . VAL A 1 1214 ? 115.382 146.235 168.637 1.00 97.08 1214 VAL A CA 1
ATOM 6924 C C . VAL A 1 1214 ? 116.392 146.967 169.508 1.00 97.08 1214 VAL A C 1
ATOM 6925 O O . VAL A 1 1214 ? 116.105 147.202 170.694 1.00 97.08 1214 VAL A O 1
ATOM 6929 N N . ASP A 1 1215 ? 117.557 147.344 168.985 1.00 96.53 1215 ASP A N 1
ATOM 6930 C CA . ASP A 1 1215 ? 118.590 147.954 169.813 1.00 96.53 1215 ASP A CA 1
ATOM 6931 C C . ASP A 1 1215 ? 118.545 149.477 169.769 1.00 96.53 1215 ASP A C 1
ATOM 6932 O O . ASP A 1 1215 ? 118.780 150.128 170.793 1.00 96.53 1215 ASP A O 1
ATOM 6937 N N . ARG A 1 1216 ? 118.238 150.055 168.606 1.00 89.62 1216 ARG A N 1
ATOM 6938 C CA . ARG A 1 1216 ? 118.251 151.505 168.413 1.00 89.62 1216 ARG A CA 1
ATOM 6939 C C . ARG A 1 1216 ? 119.619 152.081 168.771 1.00 89.62 1216 ARG A C 1
ATOM 6940 O O . ARG A 1 1216 ? 119.741 153.045 169.530 1.00 89.62 1216 ARG A O 1
ATOM 6948 N N . SER A 1 1217 ? 120.663 151.474 168.209 1.00 87.90 1217 SER A N 1
ATOM 6949 C CA . SER A 1 1217 ? 122.032 151.784 168.592 1.00 87.90 1217 SER A CA 1
ATOM 6950 C C . SER A 1 1217 ? 122.870 152.386 167.473 1.00 87.90 1217 SER A C 1
ATOM 6951 O O . SER A 1 1217 ? 124.057 152.655 167.696 1.00 87.90 1217 SER A O 1
ATOM 6954 N N . LYS A 1 1218 ? 122.301 152.602 166.284 1.00 78.96 1218 LYS A N 1
ATOM 6955 C CA . LYS A 1 1218 ? 123.013 153.218 165.163 1.00 78.96 1218 LYS A CA 1
ATOM 6956 C C . LYS A 1 1218 ? 124.273 152.416 164.818 1.00 78.96 1218 LYS A C 1
ATOM 6957 O O . LYS A 1 1218 ? 125.406 152.845 165.047 1.00 78.96 1218 LYS A O 1
ATOM 6963 N N . ILE A 1 1219 ? 124.028 151.202 164.311 1.00 74.08 1219 ILE A N 1
ATOM 6964 C CA . ILE A 1 1219 ? 125.109 150.288 163.957 1.00 74.08 1219 ILE A CA 1
ATOM 6965 C C . ILE A 1 1219 ? 126.157 151.011 163.130 1.00 74.08 1219 ILE A C 1
ATOM 6966 O O . ILE A 1 1219 ? 125.842 151.671 162.134 1.00 74.08 1219 ILE A O 1
ATOM 6971 N N . ASP A 1 1220 ? 127.413 150.894 163.550 1.00 71.55 1220 ASP A N 1
ATOM 6972 C CA . ASP A 1 1220 ? 128.504 151.540 162.839 1.00 71.55 1220 ASP A CA 1
ATOM 6973 C C . ASP A 1 1220 ? 128.770 150.827 161.521 1.00 71.55 1220 ASP A C 1
ATOM 6974 O O . ASP A 1 1220 ? 128.673 149.601 161.426 1.00 71.55 1220 ASP A O 1
ATOM 6979 N N . LEU A 1 1221 ? 129.110 151.606 160.500 1.00 57.48 1221 LEU A N 1
ATOM 6980 C CA . LEU A 1 1221 ? 129.364 151.097 159.159 1.00 57.48 1221 LEU A CA 1
ATOM 6981 C C . LEU A 1 1221 ? 130.851 151.160 158.825 1.00 57.48 1221 LEU A C 1
ATOM 6982 O O . LEU A 1 1221 ? 131.238 151.456 157.695 1.00 57.48 1221 LEU A O 1
ATOM 6987 N N . ASP A 1 1222 ? 131.700 150.882 159.818 1.00 56.41 1222 ASP A N 1
ATOM 6988 C CA . ASP A 1 1222 ? 133.141 150.984 159.612 1.00 56.41 1222 ASP A CA 1
ATOM 6989 C C . ASP A 1 1222 ? 133.635 149.954 158.604 1.00 56.41 1222 ASP A C 1
ATOM 6990 O O . ASP A 1 1222 ? 134.470 150.269 157.748 1.00 56.41 1222 ASP A O 1
ATOM 6995 N N . SER A 1 1223 ? 133.127 148.723 158.680 1.00 53.15 1223 SER A N 1
ATOM 6996 C CA . SER A 1 1223 ? 133.562 147.691 157.743 1.00 53.15 1223 SER A CA 1
ATOM 6997 C C . SER A 1 1223 ? 133.063 147.978 156.333 1.00 53.15 1223 SER A C 1
ATOM 6998 O O . SER A 1 1223 ? 133.816 147.837 155.360 1.00 53.15 1223 SER A O 1
ATOM 7001 N N . VAL A 1 1224 ? 131.798 148.381 156.201 1.00 49.42 1224 VAL A N 1
ATOM 7002 C CA . VAL A 1 1224 ? 131.255 148.686 154.881 1.00 49.42 1224 VAL A CA 1
ATOM 7003 C C . VAL A 1 1224 ? 131.972 149.885 154.280 1.00 49.42 1224 VAL A C 1
ATOM 7004 O O . VAL A 1 1224 ? 132.276 149.909 153.082 1.00 49.42 1224 VAL A O 1
ATOM 7008 N N . LYS A 1 1225 ? 132.269 150.894 155.102 1.00 47.66 1225 LYS A N 1
ATOM 7009 C CA . LYS A 1 1225 ? 133.000 152.050 154.598 1.00 47.66 1225 LYS A CA 1
ATOM 7010 C C . LYS A 1 1225 ? 134.431 151.691 154.221 1.00 47.66 1225 LYS A C 1
ATOM 7011 O O . LYS A 1 1225 ? 134.966 152.232 153.250 1.00 47.66 1225 LYS A O 1
ATOM 7017 N N . SER A 1 1226 ? 135.060 150.768 154.951 1.00 49.33 1226 SER A N 1
ATOM 7018 C CA . SER A 1 1226 ? 136.405 150.343 154.577 1.00 49.33 1226 SER A CA 1
ATOM 7019 C C . SER A 1 1226 ? 136.398 149.592 153.251 1.00 49.33 1226 SER A C 1
ATOM 7020 O O . SER A 1 1226 ? 137.274 149.806 152.402 1.00 49.33 1226 SER A O 1
ATOM 7023 N N . ILE A 1 1227 ? 135.413 148.716 153.044 1.00 44.84 1227 ILE A N 1
ATOM 7024 C CA . ILE A 1 1227 ? 135.361 148.001 151.773 1.00 44.84 1227 ILE A CA 1
ATOM 7025 C C . ILE A 1 1227 ? 134.998 148.949 150.635 1.00 44.84 1227 ILE A C 1
ATOM 7026 O O . ILE A 1 1227 ? 135.471 148.784 149.505 1.00 44.84 1227 ILE A O 1
ATOM 7031 N N . LEU A 1 1228 ? 134.182 149.970 150.905 1.00 41.07 1228 LEU A N 1
ATOM 7032 C CA . LEU A 1 1228 ? 133.889 150.951 149.866 1.00 41.07 1228 LEU A CA 1
ATOM 7033 C C . LEU A 1 1228 ? 135.100 151.822 149.560 1.00 41.07 1228 LEU A C 1
ATOM 7034 O O . LEU A 1 1228 ? 135.266 152.268 148.421 1.00 41.07 1228 LEU A O 1
ATOM 7039 N N . LYS A 1 1229 ? 135.955 152.075 150.553 1.00 44.79 1229 LYS A N 1
ATOM 7040 C CA . LYS A 1 1229 ? 137.218 152.753 150.279 1.00 44.79 1229 LYS A CA 1
ATOM 7041 C C . LYS A 1 1229 ? 138.128 151.880 149.428 1.00 44.79 1229 LYS A C 1
ATOM 7042 O O . LYS A 1 1229 ? 138.824 152.381 148.538 1.00 44.79 1229 LYS A O 1
ATOM 7048 N N . TRP A 1 1230 ? 138.146 150.573 149.698 1.00 48.79 1230 TRP A N 1
ATOM 7049 C CA . TRP A 1 1230 ? 138.875 149.653 148.829 1.00 48.79 1230 TRP A CA 1
ATOM 7050 C C . TRP A 1 1230 ? 138.335 149.705 147.407 1.00 48.79 1230 TRP A C 1
ATOM 7051 O O . TRP A 1 1230 ? 139.102 149.660 146.438 1.00 48.79 1230 TRP A O 1
ATOM 7062 N N . HIS A 1 1231 ? 137.011 149.789 147.265 1.00 41.75 1231 HIS A N 1
ATOM 7063 C CA . HIS A 1 1231 ? 136.403 149.891 145.942 1.00 41.75 1231 HIS A CA 1
ATOM 7064 C C . HIS A 1 1231 ? 136.749 151.206 145.261 1.00 41.75 1231 HIS A C 1
ATOM 7065 O O . HIS A 1 1231 ? 136.871 151.252 144.032 1.00 41.75 1231 HIS A O 1
ATOM 7072 N N . LEU A 1 1232 ? 136.892 152.283 146.033 1.00 41.33 1232 LEU A N 1
ATOM 7073 C CA . LEU A 1 1232 ? 137.282 153.563 145.454 1.00 41.33 1232 LEU A CA 1
ATOM 7074 C C . LEU A 1 1232 ? 138.663 153.486 144.820 1.00 41.33 1232 LEU A C 1
ATOM 7075 O O . LEU A 1 1232 ? 138.914 154.134 143.797 1.00 41.33 1232 LEU A O 1
ATOM 7080 N N . HIS A 1 1233 ? 139.562 152.695 145.400 1.00 44.63 1233 HIS A N 1
ATOM 7081 C CA . HIS A 1 1233 ? 140.918 152.516 144.887 1.00 44.63 1233 HIS A CA 1
ATOM 7082 C C . HIS A 1 1233 ? 141.074 151.191 144.158 1.00 44.63 1233 HIS A C 1
ATOM 7083 O O . HIS A 1 1233 ? 142.125 150.553 144.234 1.00 44.63 1233 HIS A O 1
ATOM 7090 N N . LYS A 1 1234 ? 140.041 150.749 143.448 1.00 40.60 1234 LYS A N 1
ATOM 7091 C CA . LYS A 1 1234 ? 140.131 149.502 142.710 1.00 40.60 1234 LYS A CA 1
ATOM 7092 C C . LYS A 1 1234 ? 140.964 149.689 141.447 1.00 40.60 1234 LYS A C 1
ATOM 7093 O O . LYS A 1 1234 ? 141.199 150.807 140.983 1.00 40.60 1234 LYS A O 1
ATOM 7099 N N . VAL A 1 1235 ? 141.408 148.568 140.891 1.00 40.60 1235 VAL A N 1
ATOM 7100 C CA . VAL A 1 1235 ? 142.249 148.544 139.702 1.00 40.60 1235 VAL A CA 1
ATOM 7101 C C . VAL A 1 1235 ? 141.551 147.689 138.656 1.00 40.60 1235 VAL A C 1
ATOM 7102 O O . VAL A 1 1235 ? 141.316 146.496 138.882 1.00 40.60 1235 VAL A O 1
ATOM 7106 N N . VAL A 1 1236 ? 141.221 148.289 137.519 1.00 40.43 1236 VAL A N 1
ATOM 7107 C CA . VAL A 1 1236 ? 140.520 147.601 136.442 1.00 40.43 1236 VAL A CA 1
ATOM 7108 C C . VAL A 1 1236 ? 141.537 147.264 135.360 1.00 40.43 1236 VAL A C 1
ATOM 7109 O O . VAL A 1 1236 ? 142.000 148.148 134.631 1.00 40.43 1236 VAL A O 1
ATOM 7113 N N . GLU A 1 1237 ? 141.886 145.985 135.254 1.00 45.62 1237 GLU A N 1
ATOM 7114 C CA . GLU A 1 1237 ? 142.793 145.524 134.214 1.00 45.62 1237 GLU A CA 1
ATOM 7115 C C . GLU A 1 1237 ? 142.131 145.662 132.851 1.00 45.62 1237 GLU A C 1
ATOM 7116 O O . GLU A 1 1237 ? 141.054 145.098 132.609 1.00 45.62 1237 GLU A O 1
ATOM 7122 N N . VAL A 1 1238 ? 142.780 146.412 131.967 1.00 47.87 1238 VAL A N 1
ATOM 7123 C CA . VAL A 1 1238 ? 142.333 146.590 130.590 1.00 47.87 1238 VAL A CA 1
ATOM 7124 C C . VAL A 1 1238 ? 142.609 145.291 129.843 1.00 47.87 1238 VAL A C 1
ATOM 7125 O O . VAL A 1 1238 ? 143.513 144.537 130.231 1.00 47.87 1238 VAL A O 1
ATOM 7129 N N . PRO A 1 1239 ? 141.853 144.971 128.796 1.00 50.71 1239 PRO A N 1
ATOM 7130 C CA . PRO A 1 1239 ? 142.118 143.731 128.060 1.00 50.71 1239 PRO A CA 1
ATOM 7131 C C . PRO A 1 1239 ? 143.454 143.796 127.337 1.00 50.71 1239 PRO A C 1
ATOM 7132 O O . PRO A 1 1239 ? 143.859 144.846 126.833 1.00 50.71 1239 PRO A O 1
ATOM 7136 N N . ILE A 1 1240 ? 144.145 142.655 127.302 1.00 59.25 1240 ILE A N 1
ATOM 7137 C CA . ILE A 1 1240 ? 145.433 142.590 126.619 1.00 59.25 1240 ILE A CA 1
ATOM 7138 C C . ILE A 1 1240 ? 145.255 142.810 125.122 1.00 59.25 1240 ILE A C 1
ATOM 7139 O O . ILE A 1 1240 ? 146.095 143.440 124.466 1.00 59.25 1240 ILE A O 1
ATOM 7144 N N . ASN A 1 1241 ? 144.157 142.301 124.559 1.00 60.90 1241 ASN A N 1
ATOM 7145 C CA . ASN A 1 1241 ? 143.890 142.505 123.140 1.00 60.90 1241 ASN A CA 1
ATOM 7146 C C . ASN A 1 1241 ? 143.709 143.983 122.824 1.00 60.90 1241 ASN A C 1
ATOM 7147 O O . ASN A 1 1241 ? 144.145 144.457 121.770 1.00 60.90 1241 ASN A O 1
ATOM 7152 N N . VAL A 1 1242 ? 143.076 144.731 123.729 1.00 59.87 1242 VAL A N 1
ATOM 7153 C CA . VAL A 1 1242 ? 142.911 146.166 123.523 1.00 59.87 1242 VAL A CA 1
ATOM 7154 C C . VAL A 1 1242 ? 144.264 146.866 123.532 1.00 59.87 1242 VAL A C 1
ATOM 7155 O O . VAL A 1 1242 ? 144.528 147.747 122.704 1.00 59.87 1242 VAL A O 1
ATOM 7159 N N . ALA A 1 1243 ? 145.142 146.485 124.463 1.00 66.48 1243 ALA A N 1
ATOM 7160 C CA . ALA A 1 1243 ? 146.474 147.079 124.507 1.00 66.48 1243 ALA A CA 1
ATOM 7161 C C . ALA A 1 1243 ? 147.256 146.772 123.237 1.00 66.48 1243 ALA A C 1
ATOM 7162 O O . ALA A 1 1243 ? 147.947 147.645 122.698 1.00 66.48 1243 ALA A O 1
ATOM 7164 N N . GLU A 1 1244 ? 147.153 145.539 122.737 1.00 67.47 1244 GLU A N 1
ATOM 7165 C CA . GLU A 1 1244 ? 147.856 145.185 121.508 1.00 67.47 1244 GLU A CA 1
ATOM 7166 C C . GLU A 1 1244 ? 147.293 145.940 120.310 1.00 67.47 1244 GLU A C 1
ATOM 7167 O O . GLU A 1 1244 ? 148.050 146.390 119.443 1.00 67.47 1244 GLU A O 1
ATOM 7173 N N . ALA A 1 1245 ? 145.968 146.093 120.245 1.00 67.90 1245 ALA A N 1
ATOM 7174 C CA . ALA A 1 1245 ? 145.362 146.812 119.131 1.00 67.90 1245 ALA A CA 1
ATOM 7175 C C . ALA A 1 1245 ? 145.691 148.297 119.176 1.00 67.90 1245 ALA A C 1
ATOM 7176 O O . ALA A 1 1245 ? 145.782 148.942 118.125 1.00 67.90 1245 ALA A O 1
ATOM 7178 N N . TYR A 1 1246 ? 145.867 148.857 120.373 1.00 71.11 1246 TYR A N 1
ATOM 7179 C CA . TYR A 1 1246 ? 146.241 150.259 120.490 1.00 71.11 1246 TYR A CA 1
ATOM 7180 C C . TYR A 1 1246 ? 147.736 150.485 120.314 1.00 71.11 1246 TYR A C 1
ATOM 7181 O O . TYR A 1 1246 ? 148.146 151.607 120.001 1.00 71.11 1246 TYR A O 1
ATOM 7190 N N . CYS A 1 1247 ? 148.557 149.450 120.507 1.00 77.53 1247 CYS A N 1
ATOM 7191 C CA . CYS A 1 1247 ? 149.995 149.599 120.317 1.00 77.53 1247 CYS A CA 1
ATOM 7192 C C . CYS A 1 1247 ? 150.396 149.479 118.853 1.00 77.53 1247 CYS A C 1
ATOM 7193 O O . CYS A 1 1247 ? 151.401 150.069 118.441 1.00 77.53 1247 CYS A O 1
ATOM 7196 N N . ILE A 1 1248 ? 149.632 148.734 118.056 1.00 75.07 1248 ILE A N 1
ATOM 7197 C CA . ILE A 1 1248 ? 149.933 148.563 116.640 1.00 75.07 1248 ILE A CA 1
ATOM 7198 C C . ILE A 1 1248 ? 149.208 149.637 115.840 1.00 75.07 1248 ILE A C 1
ATOM 7199 O O . ILE A 1 1248 ? 149.131 149.566 114.609 1.00 75.07 1248 ILE A O 1
ATOM 7204 N N . GLY A 1 1249 ? 148.673 150.635 116.535 1.00 77.82 1249 GLY A N 1
ATOM 7205 C CA . GLY A 1 1249 ? 147.988 151.736 115.886 1.00 77.82 1249 GLY A CA 1
ATOM 7206 C C . GLY A 1 1249 ? 148.657 153.073 116.138 1.00 77.82 1249 GLY A C 1
ATOM 7207 O O . GLY A 1 1249 ? 149.659 153.151 116.849 1.00 77.82 1249 GLY A O 1
ATOM 7208 N N . SER A 1 1262 ? 142.620 158.328 111.248 1.00 104.95 1262 SER A N 1
ATOM 7209 C CA . SER A 1 1262 ? 141.640 158.008 112.278 1.00 104.95 1262 SER A CA 1
ATOM 7210 C C . SER A 1 1262 ? 142.008 158.658 113.608 1.00 104.95 1262 SER A C 1
ATOM 7211 O O . SER A 1 1262 ? 143.184 158.884 113.893 1.00 104.95 1262 SER A O 1
ATOM 7214 N N . THR A 1 1263 ? 140.995 158.958 114.417 1.00 99.03 1263 THR A N 1
ATOM 7215 C CA . THR A 1 1263 ? 141.196 159.575 115.719 1.00 99.03 1263 THR A CA 1
ATOM 7216 C C . THR A 1 1263 ? 140.279 158.917 116.739 1.00 99.03 1263 THR A C 1
ATOM 7217 O O . THR A 1 1263 ? 139.178 158.470 116.409 1.00 99.03 1263 THR A O 1
ATOM 7221 N N . SER A 1 1264 ? 140.745 158.865 117.984 1.00 85.47 1264 SER A N 1
ATOM 7222 C CA . SER A 1 1264 ? 139.965 158.298 119.074 1.00 85.47 1264 SER A CA 1
ATOM 7223 C C . SER A 1 1264 ? 140.494 158.848 120.390 1.00 85.47 1264 SER A C 1
ATOM 7224 O O . SER A 1 1264 ? 141.707 158.968 120.574 1.00 85.47 1264 SER A O 1
ATOM 7227 N N . LEU A 1 1265 ? 139.574 159.182 121.298 1.00 77.99 1265 LEU A N 1
ATOM 7228 C CA . LEU A 1 1265 ? 139.971 159.744 122.585 1.00 77.99 1265 LEU A CA 1
ATOM 7229 C C . LEU A 1 1265 ? 140.721 158.715 123.422 1.00 77.99 1265 LEU A C 1
ATOM 7230 O O . LEU A 1 1265 ? 141.759 159.023 124.021 1.00 77.99 1265 LEU A O 1
ATOM 7235 N N . SER A 1 1266 ? 140.207 157.484 123.479 1.00 74.33 1266 SER A N 1
ATOM 7236 C CA . SER A 1 1266 ? 140.886 156.441 124.240 1.00 74.33 1266 SER A CA 1
ATOM 7237 C C . SER A 1 1266 ? 142.226 156.084 123.613 1.00 74.33 1266 SER A C 1
ATOM 7238 O O . SER A 1 1266 ? 143.204 155.843 124.327 1.00 74.33 1266 SER A O 1
ATOM 7241 N N . GLU A 1 1267 ? 142.293 156.047 122.280 1.00 81.06 1267 GLU A N 1
ATOM 7242 C CA . GLU A 1 1267 ? 143.570 155.807 121.616 1.00 81.06 1267 GLU A CA 1
ATOM 7243 C C . GLU A 1 1267 ? 144.546 156.945 121.884 1.00 81.06 1267 GLU A C 1
ATOM 7244 O O . GLU A 1 1267 ? 145.748 156.714 122.059 1.00 81.06 1267 GLU A O 1
ATOM 7250 N N . GLU A 1 1268 ? 144.045 158.181 121.929 1.00 82.11 1268 GLU A N 1
ATOM 7251 C CA . GLU A 1 1268 ? 144.904 159.315 122.252 1.00 82.11 1268 GLU A CA 1
ATOM 7252 C C . GLU A 1 1268 ? 145.451 159.208 123.670 1.00 82.11 1268 GLU A C 1
ATOM 7253 O O . GLU A 1 1268 ? 146.636 159.468 123.902 1.00 82.11 1268 GLU A O 1
ATOM 7259 N N . PHE A 1 1269 ? 144.603 158.835 124.632 1.00 77.52 1269 PHE A N 1
ATOM 7260 C CA . PHE A 1 1269 ? 145.077 158.654 126.001 1.00 77.52 1269 PHE A CA 1
ATOM 7261 C C . PHE A 1 1269 ? 146.086 157.516 126.087 1.00 77.52 1269 PHE A C 1
ATOM 7262 O O . PHE A 1 1269 ? 147.099 157.622 126.791 1.00 77.52 1269 PHE A O 1
ATOM 7270 N N . PHE A 1 1270 ? 145.822 156.416 125.379 1.00 78.81 1270 PHE A N 1
ATOM 7271 C CA . PHE A 1 1270 ? 146.762 155.303 125.342 1.00 78.81 1270 PHE A CA 1
ATOM 7272 C C . PHE A 1 1270 ? 148.119 155.755 124.823 1.00 78.81 1270 PHE A C 1
ATOM 7273 O O . PHE A 1 1270 ? 149.157 155.458 125.423 1.00 78.81 1270 PHE A O 1
ATOM 7281 N N . HIS A 1 1271 ? 148.127 156.487 123.707 1.00 85.61 1271 HIS A N 1
ATOM 7282 C CA . HIS A 1 1271 ? 149.383 156.960 123.138 1.00 85.61 1271 HIS A CA 1
ATOM 7283 C C . HIS A 1 1271 ? 150.081 157.950 124.062 1.00 85.61 1271 HIS A C 1
ATOM 7284 O O . HIS A 1 1271 ? 151.312 157.935 124.170 1.00 85.61 1271 HIS A O 1
ATOM 7291 N N . GLN A 1 1272 ? 149.318 158.811 124.739 1.00 87.49 1272 GLN A N 1
ATOM 7292 C CA . GLN A 1 1272 ? 149.926 159.766 125.657 1.00 87.49 1272 GLN A CA 1
ATOM 7293 C C . GLN A 1 1272 ? 150.502 159.074 126.884 1.00 87.49 1272 GLN A C 1
ATOM 7294 O O . GLN A 1 1272 ? 151.417 159.606 127.520 1.00 87.49 1272 GLN A O 1
ATOM 7300 N N . THR A 1 1273 ? 149.979 157.903 127.236 1.00 86.47 1273 THR A N 1
ATOM 7301 C CA . THR A 1 1273 ? 150.496 157.146 128.366 1.00 86.47 1273 THR A CA 1
ATOM 7302 C C . THR A 1 1273 ? 151.490 156.065 127.960 1.00 86.47 1273 THR A C 1
ATOM 7303 O O . THR A 1 1273 ? 152.034 155.388 128.836 1.00 86.47 1273 THR A O 1
ATOM 7307 N N . MET A 1 1274 ? 151.737 155.884 126.660 1.00 91.77 1274 MET A N 1
ATOM 7308 C CA . MET A 1 1274 ? 152.662 154.845 126.212 1.00 91.77 1274 MET A CA 1
ATOM 7309 C C . MET A 1 1274 ? 154.067 155.086 126.751 1.00 91.77 1274 MET A C 1
ATOM 7310 O O . MET A 1 1274 ? 154.594 154.287 127.533 1.00 91.77 1274 MET A O 1
ATOM 7315 N N . GLN A 1 1275 ? 154.694 156.188 126.339 1.00 99.67 1275 GLN A N 1
ATOM 7316 C CA . GLN A 1 1275 ? 156.042 156.500 126.792 1.00 99.67 1275 GLN A CA 1
ATOM 7317 C C . GLN A 1 1275 ? 156.232 157.958 127.181 1.00 99.67 1275 GLN A C 1
ATOM 7318 O O . GLN A 1 1275 ? 157.332 158.321 127.609 1.00 99.67 1275 GLN A O 1
ATOM 7324 N N . LEU A 1 1276 ? 155.207 158.802 127.049 1.00 101.06 1276 LEU A N 1
ATOM 7325 C CA . LEU A 1 1276 ? 155.355 160.206 127.420 1.00 101.06 1276 LEU A CA 1
ATOM 7326 C C . LEU A 1 1276 ? 155.498 160.359 128.929 1.00 101.06 1276 LEU A C 1
ATOM 7327 O O . LEU A 1 1276 ? 156.423 161.023 129.412 1.00 101.06 1276 LEU A O 1
ATOM 7332 N N . ASN A 1 1277 ? 154.589 159.751 129.691 1.00 102.99 1277 ASN A N 1
ATOM 7333 C CA . ASN A 1 1277 ? 154.629 159.805 131.148 1.00 102.99 1277 ASN A CA 1
ATOM 7334 C C . ASN A 1 1277 ? 155.334 158.590 131.742 1.00 102.99 1277 ASN A C 1
ATOM 7335 O O . ASN A 1 1277 ? 156.329 158.733 132.459 1.00 102.99 1277 ASN A O 1
ATOM 7340 N N . GLY A 1 1278 ? 154.834 157.391 131.456 1.00 98.52 1278 GLY A N 1
ATOM 7341 C CA . GLY A 1 1278 ? 155.418 156.178 131.993 1.00 98.52 1278 GLY A CA 1
ATOM 7342 C C . GLY A 1 1278 ? 155.581 155.082 130.961 1.00 98.52 1278 GLY A C 1
ATOM 7343 O O . GLY A 1 1278 ? 156.211 155.288 129.919 1.00 98.52 1278 GLY A O 1
ATOM 7344 N N . GLN A 1 1279 ? 155.018 153.912 131.240 1.00 90.97 1279 GLN A N 1
ATOM 7345 C CA . GLN A 1 1279 ? 155.081 152.763 130.349 1.00 90.97 1279 GLN A CA 1
ATOM 7346 C C . GLN A 1 1279 ? 153.668 152.404 129.886 1.00 90.97 1279 GLN A C 1
ATOM 7347 O O . GLN A 1 1279 ? 152.704 153.123 130.160 1.00 90.97 1279 GLN A O 1
ATOM 7353 N N . ILE A 1 1280 ? 153.558 151.278 129.184 1.00 83.30 1280 ILE A N 1
ATOM 7354 C CA . ILE A 1 1280 ? 152.292 150.905 128.543 1.00 83.30 1280 ILE A CA 1
ATOM 7355 C C . ILE A 1 1280 ? 151.199 150.800 129.601 1.00 83.30 1280 ILE A C 1
ATOM 7356 O O . ILE A 1 1280 ? 151.458 150.299 130.715 1.00 83.30 1280 ILE A O 1
ATOM 7361 N N . PRO A 1 1281 ? 149.991 151.308 129.352 1.00 74.43 1281 PRO A N 1
ATOM 7362 C CA . PRO A 1 1281 ? 148.926 151.199 130.358 1.00 74.43 1281 PRO A CA 1
ATOM 7363 C C . PRO A 1 1281 ? 148.336 149.798 130.391 1.00 74.43 1281 PRO A C 1
ATOM 7364 O O . PRO A 1 1281 ? 147.937 149.249 129.362 1.00 74.43 1281 PRO A O 1
ATOM 7368 N N . SER A 1 1282 ? 148.289 149.220 131.590 1.00 60.09 1282 SER A N 1
ATOM 7369 C CA . SER A 1 1282 ? 147.666 147.924 131.803 1.00 60.09 1282 SER A CA 1
ATOM 7370 C C . SER A 1 1282 ? 146.698 147.906 132.976 1.00 60.09 1282 SER A C 1
ATOM 7371 O O . SER A 1 1282 ? 145.914 146.958 133.086 1.00 60.09 1282 SER A O 1
ATOM 7374 N N . HIS A 1 1283 ? 146.720 148.916 133.841 1.00 52.69 1283 HIS A N 1
ATOM 7375 C CA . HIS A 1 1283 ? 145.856 148.986 135.007 1.00 52.69 1283 HIS A CA 1
ATOM 7376 C C . HIS A 1 1283 ? 145.334 150.406 135.148 1.00 52.69 1283 HIS A C 1
ATOM 7377 O O . HIS A 1 1283 ? 146.092 151.368 135.001 1.00 52.69 1283 HIS A O 1
ATOM 7384 N N . ILE A 1 1284 ? 144.041 150.536 135.435 1.00 45.63 1284 ILE A N 1
ATOM 7385 C CA . ILE A 1 1284 ? 143.388 151.836 135.535 1.00 45.63 1284 ILE A CA 1
ATOM 7386 C C . ILE A 1 1284 ? 142.678 151.922 136.877 1.00 45.63 1284 ILE A C 1
ATOM 7387 O O . ILE A 1 1284 ? 141.799 151.104 137.173 1.00 45.63 1284 ILE A O 1
ATOM 7392 N N . MET A 1 1285 ? 143.058 152.906 137.683 1.00 44.78 1285 MET A N 1
ATOM 7393 C CA . MET A 1 1285 ? 142.359 153.258 138.908 1.00 44.78 1285 MET A CA 1
ATOM 7394 C C . MET A 1 1285 ? 141.723 154.629 138.726 1.00 44.78 1285 MET A C 1
ATOM 7395 O O . MET A 1 1285 ? 142.250 155.480 138.005 1.00 44.78 1285 MET A O 1
ATOM 7400 N N . SER A 1 1286 ? 140.575 154.837 139.361 1.00 42.78 1286 SER A N 1
ATOM 7401 C CA . SER A 1 1286 ? 139.869 156.099 139.199 1.00 42.78 1286 SER A CA 1
ATOM 7402 C C . SER A 1 1286 ? 138.920 156.302 140.368 1.00 42.78 1286 SER A C 1
ATOM 7403 O O . SER A 1 1286 ? 138.622 155.376 141.126 1.00 42.78 1286 SER A O 1
ATOM 7406 N N . VAL A 1 1287 ? 138.446 157.539 140.498 1.00 39.14 1287 VAL A N 1
ATOM 7407 C CA . VAL A 1 1287 ? 137.468 157.869 141.527 1.00 39.14 1287 VAL A CA 1
ATOM 7408 C C . VAL A 1 1287 ? 136.075 157.430 141.102 1.00 39.14 1287 VAL A C 1
ATOM 7409 O O . VAL A 1 1287 ? 135.383 156.710 141.830 1.00 39.14 1287 VAL A O 1
ATOM 7413 N N . LEU A 1 1288 ? 135.646 157.851 139.917 1.00 36.13 1288 LEU A N 1
ATOM 7414 C CA . LEU A 1 1288 ? 134.304 157.563 139.431 1.00 36.13 1288 LEU A CA 1
ATOM 7415 C C . LEU A 1 1288 ? 134.273 156.177 138.790 1.00 36.13 1288 LEU A C 1
ATOM 7416 O O . LEU A 1 1288 ? 135.187 155.364 138.956 1.00 36.13 1288 LEU A O 1
ATOM 7421 N N . ASP A 1 1289 ? 133.194 155.894 138.059 1.00 35.82 1289 ASP A N 1
ATOM 7422 C CA . ASP A 1 1289 ? 133.003 154.637 137.337 1.00 35.82 1289 ASP A CA 1
ATOM 7423 C C . ASP A 1 1289 ? 132.975 153.451 138.303 1.00 35.82 1289 ASP A C 1
ATOM 7424 O O . ASP A 1 1289 ? 133.845 152.580 138.298 1.00 35.82 1289 ASP A O 1
ATOM 7429 N N . MET A 1 1290 ? 131.967 153.460 139.170 1.00 36.77 1290 MET A N 1
ATOM 7430 C CA . MET A 1 1290 ? 131.593 152.245 139.877 1.00 36.77 1290 MET A CA 1
ATOM 7431 C C . MET A 1 1290 ? 131.164 151.188 138.869 1.00 36.77 1290 MET A C 1
ATOM 7432 O O . MET A 1 1290 ? 130.385 151.466 137.952 1.00 36.77 1290 MET A O 1
ATOM 7437 N N . GLY A 1 1291 ? 131.691 149.978 139.025 1.00 41.14 1291 GLY A N 1
ATOM 7438 C CA . GLY A 1 1291 ? 131.481 148.936 138.041 1.00 41.14 1291 GLY A CA 1
ATOM 7439 C C . GLY A 1 1291 ? 130.040 148.500 137.892 1.00 41.14 1291 GLY A C 1
ATOM 7440 O O . GLY A 1 1291 ? 129.336 148.311 138.888 1.00 41.14 1291 GLY A O 1
ATOM 7441 N N . GLN A 1 1292 ? 129.592 148.335 136.651 1.00 42.89 1292 GLN A N 1
ATOM 7442 C CA . GLN A 1 1292 ? 128.236 147.869 136.396 1.00 42.89 1292 GLN A CA 1
ATOM 7443 C C . GLN A 1 1292 ? 128.104 146.414 136.828 1.00 42.89 1292 GLN A C 1
ATOM 7444 O O . GLN A 1 1292 ? 128.796 145.536 136.303 1.00 42.89 1292 GLN A O 1
ATOM 7450 N N . GLY A 1 1293 ? 127.216 146.161 137.785 1.00 43.45 1293 GLY A N 1
ATOM 7451 C CA . GLY A 1 1293 ? 127.059 144.842 138.352 1.00 43.45 1293 GLY A CA 1
ATOM 7452 C C . GLY A 1 1293 ? 127.960 144.548 139.530 1.00 43.45 1293 GLY A C 1
ATOM 7453 O O . GLY A 1 1293 ? 127.918 143.429 140.056 1.00 43.45 1293 GLY A O 1
ATOM 7454 N N . ILE A 1 1294 ? 128.769 145.513 139.962 1.00 41.51 1294 ILE A N 1
ATOM 7455 C CA . ILE A 1 1294 ? 129.662 145.331 141.099 1.00 41.51 1294 ILE A CA 1
ATOM 7456 C C . ILE A 1 1294 ? 128.973 145.838 142.356 1.00 41.51 1294 ILE A C 1
ATOM 7457 O O . ILE A 1 1294 ? 128.755 145.083 143.310 1.00 41.51 1294 ILE A O 1
ATOM 7462 N N . LEU A 1 1295 ? 128.635 147.124 142.366 1.00 37.83 1295 LEU A N 1
ATOM 7463 C CA . LEU A 1 1295 ? 127.912 147.751 143.469 1.00 37.83 1295 LEU A CA 1
ATOM 7464 C C . LEU A 1 1295 ? 126.454 147.985 143.110 1.00 37.83 1295 LEU A C 1
ATOM 7465 O O . LEU A 1 1295 ? 125.880 149.024 143.441 1.00 37.83 1295 LEU A O 1
ATOM 7470 N N . HIS A 1 1296 ? 125.846 147.024 142.410 1.00 39.04 1296 HIS A N 1
ATOM 7471 C CA . HIS A 1 1296 ? 124.474 147.188 141.942 1.00 39.04 1296 HIS A CA 1
ATOM 7472 C C . HIS A 1 1296 ? 123.517 147.436 143.100 1.00 39.04 1296 HIS A C 1
ATOM 7473 O O . HIS A 1 1296 ? 122.656 148.320 143.024 1.00 39.04 1296 HIS A O 1
ATOM 7480 N N . ASN A 1 1297 ? 123.661 146.681 144.189 1.00 39.49 1297 ASN A N 1
ATOM 7481 C CA . ASN A 1 1297 ? 122.758 146.849 145.322 1.00 39.49 1297 ASN A CA 1
ATOM 7482 C C . ASN A 1 1297 ? 123.049 148.138 146.079 1.00 39.49 1297 ASN A C 1
ATOM 7483 O O . ASN A 1 1297 ? 122.123 148.819 146.534 1.00 39.49 1297 ASN A O 1
ATOM 7488 N N . THR A 1 1298 ? 124.325 148.498 146.221 1.00 35.91 1298 THR A N 1
ATOM 7489 C CA . THR A 1 1298 ? 124.659 149.760 146.873 1.00 35.91 1298 THR A CA 1
ATOM 7490 C C . THR A 1 1298 ? 124.208 150.948 146.032 1.00 35.91 1298 THR A C 1
ATOM 7491 O O . THR A 1 1298 ? 123.686 151.937 146.565 1.00 35.91 1298 THR A O 1
ATOM 7495 N N . SER A 1 1299 ? 124.401 150.865 144.713 1.00 34.29 1299 SER A N 1
ATOM 7496 C CA . SER A 1 1299 ? 123.910 151.917 143.833 1.00 34.29 1299 SER A CA 1
ATOM 7497 C C . SER A 1 1299 ? 122.393 152.010 143.893 1.00 34.29 1299 SER A C 1
ATOM 7498 O O . SER A 1 1299 ? 121.832 153.107 143.834 1.00 34.29 1299 SER A O 1
ATOM 7501 N N . ASP A 1 1300 ? 121.711 150.870 144.027 1.00 33.38 1300 ASP A N 1
ATOM 7502 C CA . ASP A 1 1300 ? 120.259 150.899 144.158 1.00 33.38 1300 ASP A CA 1
ATOM 7503 C C . ASP A 1 1300 ? 119.837 151.541 145.470 1.00 33.38 1300 ASP A C 1
ATOM 7504 O O . ASP A 1 1300 ? 118.855 152.286 145.512 1.00 33.38 1300 ASP A O 1
ATOM 7509 N N . LEU A 1 1301 ? 120.553 151.252 146.556 1.00 32.40 1301 LEU A N 1
ATOM 7510 C CA . LEU A 1 1301 ? 120.245 151.888 147.833 1.00 32.40 1301 LEU A CA 1
ATOM 7511 C C . LEU A 1 1301 ? 120.400 153.401 147.738 1.00 32.40 1301 LEU A C 1
ATOM 7512 O O . LEU A 1 1301 ? 119.523 154.161 148.175 1.00 32.40 1301 LEU A O 1
ATOM 7517 N N . TYR A 1 1302 ? 121.514 153.857 147.160 1.00 30.66 1302 TYR A N 1
ATOM 7518 C CA . TYR A 1 1302 ? 121.721 155.293 146.993 1.00 30.66 1302 TYR A CA 1
ATOM 7519 C C . TYR A 1 1302 ? 120.642 155.903 146.108 1.00 30.66 1302 TYR A C 1
ATOM 7520 O O . TYR A 1 1302 ? 120.097 156.969 146.419 1.00 30.66 1302 TYR A O 1
ATOM 7529 N N . GLY A 1 1303 ? 120.335 155.248 144.987 1.00 29.43 1303 GLY A N 1
ATOM 7530 C CA . GLY A 1 1303 ? 119.324 155.770 144.088 1.00 29.43 1303 GLY A CA 1
ATOM 7531 C C . GLY A 1 1303 ? 117.958 155.841 144.734 1.00 29.43 1303 GLY A C 1
ATOM 7532 O O . GLY A 1 1303 ? 117.215 156.798 144.525 1.00 29.43 1303 GLY A O 1
ATOM 7533 N N . LEU A 1 1304 ? 117.620 154.845 145.552 1.00 30.87 1304 LEU A N 1
ATOM 7534 C CA . LEU A 1 1304 ? 116.339 154.851 146.245 1.00 30.87 1304 LEU A CA 1
ATOM 7535 C C . LEU A 1 1304 ? 116.267 155.984 147.257 1.00 30.87 1304 LEU A C 1
ATOM 7536 O O . LEU A 1 1304 ? 115.266 156.706 147.321 1.00 30.87 1304 LEU A O 1
ATOM 7541 N N . ILE A 1 1305 ? 117.316 156.153 148.064 1.00 30.58 1305 ILE A N 1
ATOM 7542 C CA . ILE A 1 1305 ? 117.314 157.227 149.057 1.00 30.58 1305 ILE A CA 1
ATOM 7543 C C . ILE A 1 1305 ? 117.206 158.584 148.370 1.00 30.58 1305 ILE A C 1
ATOM 7544 O O . ILE A 1 1305 ? 116.398 159.440 148.757 1.00 30.58 1305 ILE A O 1
ATOM 7549 N N . THR A 1 1306 ? 118.005 158.790 147.321 1.00 30.10 1306 THR A N 1
ATOM 7550 C CA . THR A 1 1306 ? 117.995 160.069 146.622 1.00 30.10 1306 THR A CA 1
ATOM 7551 C C . THR A 1 1306 ? 116.674 160.304 145.901 1.00 30.10 1306 THR A C 1
ATOM 7552 O O . THR A 1 1306 ? 116.189 161.438 145.841 1.00 30.10 1306 THR A O 1
ATOM 7556 N N . GLU A 1 1307 ? 116.060 159.247 145.369 1.00 31.49 1307 GLU A N 1
ATOM 7557 C CA . GLU A 1 1307 ? 114.802 159.418 144.656 1.00 31.49 1307 GLU A CA 1
ATOM 7558 C C . GLU A 1 1307 ? 113.661 159.691 145.622 1.00 31.49 1307 GLU A C 1
ATOM 7559 O O . GLU A 1 1307 ? 112.738 160.445 145.302 1.00 31.49 1307 GLU A O 1
ATOM 7565 N N . GLN A 1 1308 ? 113.706 159.099 146.815 1.00 34.18 1308 GLN A N 1
ATOM 7566 C CA . GLN A 1 1308 ? 112.707 159.443 147.818 1.00 34.18 1308 GLN A CA 1
ATOM 7567 C C . GLN A 1 1308 ? 112.898 160.873 148.303 1.00 34.18 1308 GLN A C 1
ATOM 7568 O O . GLN A 1 1308 ? 111.919 161.576 148.579 1.00 34.18 1308 GLN A O 1
ATOM 7574 N N . PHE A 1 1309 ? 114.149 161.335 148.384 1.00 34.78 1309 PHE A N 1
ATOM 7575 C CA . PHE A 1 1309 ? 114.370 162.748 148.676 1.00 34.78 1309 PHE A CA 1
ATOM 7576 C C . PHE A 1 1309 ? 113.808 163.633 147.570 1.00 34.78 1309 PHE A C 1
ATOM 7577 O O . PHE A 1 1309 ? 113.241 164.696 147.842 1.00 34.78 1309 PHE A O 1
ATOM 7585 N N . LEU A 1 1310 ? 113.960 163.212 146.314 1.00 33.91 1310 LEU A N 1
ATOM 7586 C CA . LEU A 1 1310 ? 113.425 163.999 145.206 1.00 33.91 1310 LEU A CA 1
ATOM 7587 C C . LEU A 1 1310 ? 111.902 164.018 145.226 1.00 33.91 1310 LEU A C 1
ATOM 7588 O O . LEU A 1 1310 ? 111.285 165.038 144.903 1.00 33.91 1310 LEU A O 1
ATOM 7593 N N . CYS A 1 1311 ? 111.278 162.902 145.605 1.00 36.90 1311 CYS A N 1
ATOM 7594 C CA . CYS A 1 1311 ? 109.826 162.887 145.753 1.00 36.90 1311 CYS A CA 1
ATOM 7595 C C . CYS A 1 1311 ? 109.383 163.799 146.887 1.00 36.90 1311 CYS A C 1
ATOM 7596 O O . CYS A 1 1311 ? 108.363 164.490 146.777 1.00 36.90 1311 CYS A O 1
ATOM 7599 N N . TYR A 1 1312 ? 110.133 163.809 147.991 1.00 38.07 1312 TYR A N 1
ATOM 7600 C CA . TYR A 1 1312 ? 109.838 164.749 149.065 1.00 38.07 1312 TYR A CA 1
ATOM 7601 C C . TYR A 1 1312 ? 109.949 166.186 148.574 1.00 38.07 1312 TYR A C 1
ATOM 7602 O O . TYR A 1 1312 ? 109.117 167.034 148.915 1.00 38.07 1312 TYR A O 1
ATOM 7611 N N . ALA A 1 1313 ? 110.968 166.474 147.763 1.00 35.75 1313 ALA A N 1
ATOM 7612 C CA . ALA A 1 1313 ? 111.134 167.820 147.228 1.00 35.75 1313 ALA A CA 1
ATOM 7613 C C . ALA A 1 1313 ? 109.976 168.198 146.314 1.00 35.75 1313 ALA A C 1
ATOM 7614 O O . ALA A 1 1313 ? 109.486 169.330 146.359 1.00 35.75 1313 ALA A O 1
ATOM 7616 N N . LEU A 1 1314 ? 109.526 167.264 145.475 1.00 37.33 1314 LEU A N 1
ATOM 7617 C CA . LEU A 1 1314 ? 108.401 167.550 144.591 1.00 37.33 1314 LEU A CA 1
ATOM 7618 C C . LEU A 1 1314 ? 107.123 167.788 145.384 1.00 37.33 1314 LEU A C 1
ATOM 7619 O O . LEU A 1 1314 ? 106.373 168.728 145.094 1.00 37.33 1314 LEU A O 1
ATOM 7624 N N . ASP A 1 1315 ? 106.860 166.949 146.389 1.00 39.67 1315 ASP A N 1
ATOM 7625 C CA . ASP A 1 1315 ? 105.691 167.148 147.240 1.00 39.67 1315 ASP A CA 1
ATOM 7626 C C . ASP A 1 1315 ? 105.763 168.492 147.954 1.00 39.67 1315 ASP A C 1
ATOM 7627 O O . ASP A 1 1315 ? 104.750 169.187 148.093 1.00 39.67 1315 ASP A O 1
ATOM 7632 N N . LEU A 1 1316 ? 106.958 168.880 148.399 1.00 39.42 1316 LEU A N 1
ATOM 7633 C CA . LEU A 1 1316 ? 107.131 170.164 149.067 1.00 39.42 1316 LEU A CA 1
ATOM 7634 C C . LEU A 1 1316 ? 106.836 171.318 148.119 1.00 39.42 1316 LEU A C 1
ATOM 7635 O O . LEU A 1 1316 ? 106.023 172.198 148.424 1.00 39.42 1316 LEU A O 1
ATOM 7640 N N . LEU A 1 1317 ? 107.485 171.324 146.957 1.00 38.39 1317 LEU A N 1
ATOM 7641 C CA . LEU A 1 1317 ? 107.475 172.503 146.100 1.00 38.39 1317 LEU A CA 1
ATOM 7642 C C . LEU A 1 1317 ? 106.185 172.617 145.296 1.00 38.39 1317 LEU A C 1
ATOM 7643 O O . LEU A 1 1317 ? 105.561 173.684 145.266 1.00 38.39 1317 LEU A O 1
ATOM 7648 N N . TYR A 1 1318 ? 105.767 171.537 144.637 1.00 40.38 1318 TYR A N 1
ATOM 7649 C CA . TYR A 1 1318 ? 104.692 171.608 143.656 1.00 40.38 1318 TYR A CA 1
ATOM 7650 C C . TYR A 1 1318 ? 103.375 171.033 144.160 1.00 40.38 1318 TYR A C 1
ATOM 7651 O O . TYR A 1 1318 ? 102.414 170.951 143.388 1.00 40.38 1318 TYR A O 1
ATOM 7660 N N . ASP A 1 1319 ? 103.306 170.638 145.433 1.00 44.60 1319 ASP A N 1
ATOM 7661 C CA . ASP A 1 1319 ? 102.057 170.201 146.062 1.00 44.60 1319 ASP A CA 1
ATOM 7662 C C . ASP A 1 1319 ? 101.419 169.037 145.307 1.00 44.60 1319 ASP A C 1
ATOM 7663 O O . ASP A 1 1319 ? 100.200 168.974 145.140 1.00 44.60 1319 ASP A O 1
ATOM 7668 N N . VAL A 1 1320 ? 102.249 168.110 144.842 1.00 42.55 1320 VAL A N 1
ATOM 7669 C CA . VAL A 1 1320 ? 101.782 166.929 144.135 1.00 42.55 1320 VAL A CA 1
ATOM 7670 C C . VAL A 1 1320 ? 102.000 165.712 145.027 1.00 42.55 1320 VAL A C 1
ATOM 7671 O O . VAL A 1 1320 ? 102.618 165.792 146.087 1.00 42.55 1320 VAL A O 1
ATOM 7675 N N . ILE A 1 1321 ? 101.475 164.572 144.588 1.00 42.12 1321 ILE A N 1
ATOM 7676 C CA . ILE A 1 1321 ? 101.669 163.325 145.325 1.00 42.12 1321 ILE A CA 1
ATOM 7677 C C . ILE A 1 1321 ? 102.532 162.396 144.480 1.00 42.12 1321 ILE A C 1
ATOM 7678 O O . ILE A 1 1321 ? 102.011 161.691 143.606 1.00 42.12 1321 ILE A O 1
ATOM 7683 N N . PRO A 1 1322 ? 103.851 162.397 144.667 1.00 37.92 1322 PRO A N 1
ATOM 7684 C CA . PRO A 1 1322 ? 104.713 161.495 143.897 1.00 37.92 1322 PRO A CA 1
ATOM 7685 C C . PRO A 1 1322 ? 105.002 160.195 144.629 1.00 37.92 1322 PRO A C 1
ATOM 7686 O O . PRO A 1 1322 ? 105.166 160.154 145.850 1.00 37.92 1322 PRO A O 1
ATOM 7690 N N . VAL A 1 1323 ? 105.063 159.113 143.858 1.00 34.04 1323 VAL A N 1
ATOM 7691 C CA . VAL A 1 1323 ? 105.457 157.803 144.364 1.00 34.04 1323 VAL A CA 1
ATOM 7692 C C . VAL A 1 1323 ? 106.391 157.177 143.338 1.00 34.04 1323 VAL A C 1
ATOM 7693 O O . VAL A 1 1323 ? 106.024 157.029 142.169 1.00 34.04 1323 VAL A O 1
ATOM 7697 N N . SER A 1 1324 ? 107.599 156.824 143.762 1.00 32.88 1324 SER A N 1
ATOM 7698 C CA . SER A 1 1324 ? 108.634 156.383 142.843 1.00 32.88 1324 SER A CA 1
ATOM 7699 C C . SER A 1 1324 ? 109.019 154.937 143.111 1.00 32.88 1324 SER A C 1
ATOM 7700 O O . SER A 1 1324 ? 108.978 154.463 144.250 1.00 32.88 1324 SER A O 1
ATOM 7703 N N . TYR A 1 1325 ? 109.403 154.245 142.042 1.00 31.26 1325 TYR A N 1
ATOM 7704 C CA . TYR A 1 1325 ? 109.924 152.888 142.118 1.00 31.26 1325 TYR A CA 1
ATOM 7705 C C . TYR A 1 1325 ? 111.178 152.826 141.264 1.00 31.26 1325 TYR A C 1
ATOM 7706 O O . TYR A 1 1325 ? 111.119 153.085 140.058 1.00 31.26 1325 TYR A O 1
ATOM 7715 N N . THR A 1 1326 ? 112.304 152.489 141.883 1.00 30.05 1326 THR A N 1
ATOM 7716 C CA . THR A 1 1326 ? 113.595 152.485 141.216 1.00 30.05 1326 THR A CA 1
ATOM 7717 C C . THR A 1 1326 ? 114.106 151.061 141.044 1.00 30.05 1326 THR A C 1
ATOM 7718 O O . THR A 1 1326 ? 113.688 150.135 141.743 1.00 30.05 1326 THR A O 1
ATOM 7722 N N . SER A 1 1327 ? 115.030 150.899 140.093 1.00 31.90 1327 SER A N 1
ATOM 7723 C CA . SER A 1 1327 ? 115.645 149.602 139.839 1.00 31.90 1327 SER A CA 1
ATOM 7724 C C . SER A 1 1327 ? 117.146 149.717 139.585 1.00 31.90 1327 SER A C 1
ATOM 7725 O O . SER A 1 1327 ? 117.706 148.882 138.864 1.00 31.90 1327 SER A O 1
ATOM 7728 N N . SER A 1 1328 ? 117.790 150.757 140.118 1.00 34.34 1328 SER A N 1
ATOM 7729 C CA . SER A 1 1328 ? 119.238 150.960 140.093 1.00 34.34 1328 SER A CA 1
ATOM 7730 C C . SER A 1 1328 ? 119.762 151.335 138.713 1.00 34.34 1328 SER A C 1
ATOM 7731 O O . SER A 1 1328 ? 120.918 151.742 138.579 1.00 34.34 1328 SER A O 1
ATOM 7734 N N . ASP A 1 1329 ? 118.939 151.188 137.682 1.00 32.94 1329 ASP A N 1
ATOM 7735 C CA . ASP A 1 1329 ? 119.254 151.714 136.361 1.00 32.94 1329 ASP A CA 1
ATOM 7736 C C . ASP A 1 1329 ? 118.185 152.672 135.868 1.00 32.94 1329 ASP A C 1
ATOM 7737 O O . ASP A 1 1329 ? 118.503 153.774 135.409 1.00 32.94 1329 ASP A O 1
ATOM 7742 N N . ASP A 1 1330 ? 116.920 152.275 135.962 1.00 30.28 1330 ASP A N 1
ATOM 7743 C CA . ASP A 1 1330 ? 115.794 153.087 135.540 1.00 30.28 1330 ASP A CA 1
ATOM 7744 C C . ASP A 1 1330 ? 114.739 153.075 136.633 1.00 30.28 1330 ASP A C 1
ATOM 7745 O O . ASP A 1 1330 ? 114.667 152.145 137.438 1.00 30.28 1330 ASP A O 1
ATOM 7750 N N . GLN A 1 1331 ? 113.920 154.119 136.651 1.00 27.02 1331 GLN A N 1
ATOM 7751 C CA . GLN A 1 1331 ? 112.880 154.263 137.650 1.00 27.02 1331 GLN A CA 1
ATOM 7752 C C . GLN A 1 1331 ? 111.601 154.728 136.976 1.00 27.02 1331 GLN A C 1
ATOM 7753 O O . GLN A 1 1331 ? 111.579 155.068 135.790 1.00 27.02 1331 GLN A O 1
ATOM 7759 N N . ILE A 1 1332 ? 110.526 154.748 137.753 1.00 26.95 1332 ILE A N 1
ATOM 7760 C CA . ILE A 1 1332 ? 109.263 155.320 137.307 1.00 26.95 1332 ILE A CA 1
ATOM 7761 C C . ILE A 1 1332 ? 108.640 156.071 138.472 1.00 26.95 1332 ILE A C 1
ATOM 7762 O O . ILE A 1 1332 ? 108.551 155.545 139.586 1.00 26.95 1332 ILE A O 1
ATOM 7767 N N . THR A 1 1333 ? 108.226 157.307 138.219 1.00 29.36 1333 THR A N 1
ATOM 7768 C CA . THR A 1 1333 ? 107.629 158.167 139.234 1.00 29.36 1333 THR A CA 1
ATOM 7769 C C . THR A 1 1333 ? 106.198 158.474 138.819 1.00 29.36 1333 THR A C 1
ATOM 7770 O O . THR A 1 1333 ? 105.972 159.167 137.823 1.00 29.36 1333 THR A O 1
ATOM 7774 N N . LEU A 1 1334 ? 105.235 157.942 139.561 1.00 31.53 1334 LEU A N 1
ATOM 7775 C CA . LEU A 1 1334 ? 103.828 158.238 139.336 1.00 31.53 1334 LEU A CA 1
ATOM 7776 C C . LEU A 1 1334 ? 103.460 159.458 140.168 1.00 31.53 1334 LEU A C 1
ATOM 7777 O O . LEU A 1 1334 ? 103.558 159.425 141.399 1.00 31.53 1334 LEU A O 1
ATOM 7782 N N . ILE A 1 1335 ? 103.048 160.531 139.505 1.00 35.87 1335 ILE A N 1
ATOM 7783 C CA . ILE A 1 1335 ? 102.733 161.790 140.163 1.00 35.87 1335 ILE A CA 1
ATOM 7784 C C . ILE A 1 1335 ? 101.238 162.025 140.023 1.00 35.87 1335 ILE A C 1
ATOM 7785 O O . ILE A 1 1335 ? 100.737 162.257 138.915 1.00 35.87 1335 ILE A O 1
ATOM 7790 N N . LYS A 1 1336 ? 100.521 161.954 141.141 1.00 42.04 1336 LYS A N 1
ATOM 7791 C CA . LYS A 1 1336 ? 99.118 162.341 141.194 1.00 42.04 1336 LYS A CA 1
ATOM 7792 C C . LYS A 1 1336 ? 99.059 163.846 141.418 1.00 42.04 1336 LYS A C 1
ATOM 7793 O O . LYS A 1 1336 ? 99.420 164.339 142.494 1.00 42.04 1336 LYS A O 1
ATOM 7799 N N . THR A 1 1337 ? 98.628 164.572 140.396 1.00 45.57 1337 THR A N 1
ATOM 7800 C CA . THR A 1 1337 ? 98.582 166.021 140.428 1.00 45.57 1337 THR A CA 1
ATOM 7801 C C . THR A 1 1337 ? 97.254 166.505 141.007 1.00 45.57 1337 THR A C 1
ATOM 7802 O O . THR A 1 1337 ? 96.218 165.860 140.828 1.00 45.57 1337 THR A O 1
ATOM 7806 N N . PRO A 1 1338 ? 97.259 167.633 141.705 1.00 51.23 1338 PRO A N 1
ATOM 7807 C CA . PRO A 1 1338 ? 96.022 168.172 142.275 1.00 51.23 1338 PRO A CA 1
ATOM 7808 C C . PRO A 1 1338 ? 95.171 168.830 141.194 1.00 51.23 1338 PRO A C 1
ATOM 7809 O O . PRO A 1 1338 ? 95.504 168.818 140.010 1.00 51.23 1338 PRO A O 1
ATOM 7813 N N . SER A 1 1339 ? 94.062 169.422 141.633 1.00 56.55 1339 SER A N 1
ATOM 7814 C CA . SER A 1 1339 ? 93.089 170.073 140.753 1.00 56.55 1339 SER A CA 1
ATOM 7815 C C . SER A 1 1339 ? 92.652 169.158 139.612 1.00 56.55 1339 SER A C 1
ATOM 7816 O O . SER A 1 1339 ? 91.541 169.281 139.096 1.00 56.55 1339 SER A O 1
ATOM 7819 N N . ASP A 1 1347 ? 97.858 169.595 127.350 1.00 57.06 1347 ASP A N 1
ATOM 7820 C CA . ASP A 1 1347 ? 98.039 169.657 128.795 1.00 57.06 1347 ASP A CA 1
ATOM 7821 C C . ASP A 1 1347 ? 99.482 169.338 129.176 1.00 57.06 1347 ASP A C 1
ATOM 7822 O O . ASP A 1 1347 ? 100.365 169.301 128.318 1.00 57.06 1347 ASP A O 1
ATOM 7827 N N . ALA A 1 1348 ? 99.707 169.114 130.471 1.00 49.72 1348 ALA A N 1
ATOM 7828 C CA . ALA A 1 1348 ? 101.021 168.801 131.033 1.00 49.72 1348 ALA A CA 1
ATOM 7829 C C . ALA A 1 1348 ? 102.062 169.869 130.718 1.00 49.72 1348 ALA A C 1
ATOM 7830 O O . ALA A 1 1348 ? 103.263 169.586 130.713 1.00 49.72 1348 ALA A O 1
ATOM 7832 N N . ALA A 1 1349 ? 101.625 171.099 130.451 1.00 46.92 1349 ALA A N 1
ATOM 7833 C CA . ALA A 1 1349 ? 102.546 172.206 130.241 1.00 46.92 1349 ALA A CA 1
ATOM 7834 C C . ALA A 1 1349 ? 102.872 172.945 131.529 1.00 46.92 1349 ALA A C 1
ATOM 7835 O O . ALA A 1 1349 ? 103.923 173.592 131.608 1.00 46.92 1349 ALA A O 1
ATOM 7837 N N . GLU A 1 1350 ? 101.999 172.865 132.533 1.00 47.39 1350 GLU A N 1
ATOM 7838 C CA . GLU A 1 1350 ? 102.281 173.456 133.833 1.00 47.39 1350 GLU A CA 1
ATOM 7839 C C . GLU A 1 1350 ? 103.210 172.592 134.671 1.00 47.39 1350 GLU A C 1
ATOM 7840 O O . GLU A 1 1350 ? 103.825 173.101 135.614 1.00 47.39 1350 GLU A O 1
ATOM 7846 N N . TRP A 1 1351 ? 103.325 171.306 134.349 1.00 43.67 1351 TRP A N 1
ATOM 7847 C CA . TRP A 1 1351 ? 104.210 170.395 135.056 1.00 43.67 1351 TRP A CA 1
ATOM 7848 C C . TRP A 1 1351 ? 105.558 170.238 134.373 1.00 43.67 1351 TRP A C 1
ATOM 7849 O O . TRP A 1 1351 ? 106.361 169.406 134.802 1.00 43.67 1351 TRP A O 1
ATOM 7860 N N . LEU A 1 1352 ? 105.823 171.009 133.317 1.00 36.04 1352 LEU A N 1
ATOM 7861 C CA . LEU A 1 1352 ? 107.141 170.977 132.695 1.00 36.04 1352 LEU A CA 1
ATOM 7862 C C . LEU A 1 1352 ? 108.196 171.565 133.621 1.00 36.04 1352 LEU A C 1
ATOM 7863 O O . LEU A 1 1352 ? 109.330 171.076 133.670 1.00 36.04 1352 LEU A O 1
ATOM 7868 N N . GLU A 1 1353 ? 107.838 172.614 134.366 1.00 39.48 1353 GLU A N 1
ATOM 7869 C CA . GLU A 1 1353 ? 108.779 173.206 135.311 1.00 39.48 1353 GLU A CA 1
ATOM 7870 C C . GLU A 1 1353 ? 109.162 172.212 136.397 1.00 39.48 1353 GLU A C 1
ATOM 7871 O O . GLU A 1 1353 ? 110.334 172.119 136.778 1.00 39.48 1353 GLU A O 1
ATOM 7877 N N . MET A 1 1354 ? 108.186 171.458 136.907 1.00 37.51 1354 MET A N 1
ATOM 7878 C CA . MET A 1 1354 ? 108.480 170.448 137.917 1.00 37.51 1354 MET A CA 1
ATOM 7879 C C . MET A 1 1354 ? 109.409 169.375 137.366 1.00 37.51 1354 MET A C 1
ATOM 7880 O O . MET A 1 1354 ? 110.324 168.919 138.060 1.00 37.51 1354 MET A O 1
ATOM 7885 N N . ILE A 1 1355 ? 109.201 168.973 136.112 1.00 32.93 1355 ILE A N 1
ATOM 7886 C CA . ILE A 1 1355 ? 110.047 167.946 135.513 1.00 32.93 1355 ILE A CA 1
ATOM 7887 C C . ILE A 1 1355 ? 111.469 168.459 135.331 1.00 32.93 1355 ILE A C 1
ATOM 7888 O O . ILE A 1 1355 ? 112.441 167.756 135.635 1.00 32.93 1355 ILE A O 1
ATOM 7893 N N . CYS A 1 1356 ? 111.617 169.690 134.834 1.00 33.83 1356 CYS A N 1
ATOM 7894 C CA . CYS A 1 1356 ? 112.952 170.253 134.663 1.00 33.83 1356 CYS A CA 1
ATOM 7895 C C . CYS A 1 1356 ? 113.651 170.430 136.004 1.00 33.83 1356 CYS A C 1
ATOM 7896 O O . CYS A 1 1356 ? 114.860 170.203 136.115 1.00 33.83 1356 CYS A O 1
ATOM 7899 N N . PHE A 1 1357 ? 112.905 170.818 137.041 1.00 33.36 1357 PHE A N 1
ATOM 7900 C CA . PHE A 1 1357 ? 113.507 170.984 138.359 1.00 33.36 1357 PHE A CA 1
ATOM 7901 C C . PHE A 1 1357 ? 113.926 169.644 138.947 1.00 33.36 1357 PHE A C 1
ATOM 7902 O O . PHE A 1 1357 ? 114.980 169.543 139.584 1.00 33.36 1357 PHE A O 1
ATOM 7910 N N . HIS A 1 1358 ? 113.115 168.603 138.745 1.00 30.21 1358 HIS A N 1
ATOM 7911 C CA . HIS A 1 1358 ? 113.504 167.273 139.196 1.00 30.21 1358 HIS A CA 1
ATOM 7912 C C . HIS A 1 1358 ? 114.749 166.791 138.467 1.00 30.21 1358 HIS A C 1
ATOM 7913 O O . HIS A 1 1358 ? 115.635 166.185 139.077 1.00 30.21 1358 HIS A O 1
ATOM 7920 N N . GLU A 1 1359 ? 114.835 167.049 137.160 1.00 30.76 1359 GLU A N 1
ATOM 7921 C CA . GLU A 1 1359 ? 116.029 166.660 136.415 1.00 30.76 1359 GLU A CA 1
ATOM 7922 C C . GLU A 1 1359 ? 117.252 167.425 136.901 1.00 30.76 1359 GLU A C 1
ATOM 7923 O O . GLU A 1 1359 ? 118.344 166.857 137.023 1.00 30.76 1359 GLU A O 1
ATOM 7929 N N . PHE A 1 1360 ? 117.086 168.716 137.193 1.00 31.76 1360 PHE A N 1
ATOM 7930 C CA . PHE A 1 1360 ? 118.191 169.522 137.700 1.00 31.76 1360 PHE A CA 1
ATOM 7931 C C . PHE A 1 1360 ? 118.670 169.008 139.051 1.00 31.76 1360 PHE A C 1
ATOM 7932 O O . PHE A 1 1360 ? 119.876 168.880 139.290 1.00 31.76 1360 PHE A O 1
ATOM 7940 N N . LEU A 1 1361 ? 117.733 168.702 139.951 1.00 29.49 1361 LEU A N 1
ATOM 7941 C CA . LEU A 1 1361 ? 118.110 168.178 141.259 1.00 29.49 1361 LEU A CA 1
ATOM 7942 C C . LEU A 1 1361 ? 118.732 166.792 141.156 1.00 29.49 1361 LEU A C 1
ATOM 7943 O O . LEU A 1 1361 ? 119.641 166.467 141.926 1.00 29.49 1361 LEU A O 1
ATOM 7948 N N . SER A 1 1362 ? 118.255 165.961 140.227 1.00 28.84 1362 SER A N 1
ATOM 7949 C CA . SER A 1 1362 ? 118.869 164.655 140.023 1.00 28.84 1362 SER A CA 1
ATOM 7950 C C . SER A 1 1362 ? 120.290 164.799 139.504 1.00 28.84 1362 SER A C 1
ATOM 7951 O O . SER A 1 1362 ? 121.184 164.044 139.903 1.00 28.84 1362 SER A O 1
ATOM 7954 N N . SER A 1 1363 ? 120.517 165.762 138.612 1.00 30.62 1363 SER A N 1
ATOM 7955 C CA . SER A 1 1363 ? 121.858 165.994 138.099 1.00 30.62 1363 SER A CA 1
ATOM 7956 C C . SER A 1 1363 ? 122.764 166.651 139.129 1.00 30.62 1363 SER A C 1
ATOM 7957 O O . SER A 1 1363 ? 123.989 166.549 139.010 1.00 30.62 1363 SER A O 1
ATOM 7960 N N . LYS A 1 1364 ? 122.196 167.337 140.124 1.00 31.25 1364 LYS A N 1
ATOM 7961 C CA . LYS A 1 1364 ? 123.009 167.821 141.234 1.00 31.25 1364 LYS A CA 1
ATOM 7962 C C . LYS A 1 1364 ? 123.469 166.683 142.131 1.00 31.25 1364 LYS A C 1
ATOM 7963 O O . LYS A 1 1364 ? 124.430 166.853 142.886 1.00 31.25 1364 LYS A O 1
ATOM 7969 N N . LEU A 1 1365 ? 122.794 165.544 142.077 1.00 29.62 1365 LEU A N 1
ATOM 7970 C CA . LEU A 1 1365 ? 123.326 164.280 142.547 1.00 29.62 1365 LEU A CA 1
ATOM 7971 C C . LEU A 1 1365 ? 123.918 163.557 141.339 1.00 29.62 1365 LEU A C 1
ATOM 7972 O O . LEU A 1 1365 ? 123.978 164.104 140.236 1.00 29.62 1365 LEU A O 1
ATOM 7977 N N . ASN A 1 1366 ? 124.366 162.323 141.527 1.00 29.39 1366 ASN A N 1
ATOM 7978 C CA . ASN A 1 1366 ? 124.929 161.580 140.401 1.00 29.39 1366 ASN A CA 1
ATOM 7979 C C . ASN A 1 1366 ? 123.865 160.742 139.700 1.00 29.39 1366 ASN A C 1
ATOM 7980 O O . ASN A 1 1366 ? 124.015 159.537 139.511 1.00 29.39 1366 ASN A O 1
ATOM 7985 N N . LYS A 1 1367 ? 122.777 161.391 139.294 1.00 27.68 1367 LYS A N 1
ATOM 7986 C CA . LYS A 1 1367 ? 121.606 160.729 138.726 1.00 27.68 1367 LYS A CA 1
ATOM 7987 C C . LYS A 1 1367 ? 121.188 161.405 137.430 1.00 27.68 1367 LYS A C 1
ATOM 7988 O O . LYS A 1 1367 ? 120.030 161.782 137.241 1.00 27.68 1367 LYS A O 1
ATOM 7994 N N . PHE A 1 1368 ? 122.146 161.594 136.524 1.00 26.87 1368 PHE A N 1
ATOM 7995 C CA . PHE A 1 1368 ? 121.889 162.263 135.255 1.00 26.87 1368 PHE A CA 1
ATOM 7996 C C . PHE A 1 1368 ? 120.795 161.564 134.463 1.00 26.87 1368 PHE A C 1
ATOM 7997 O O . PHE A 1 1368 ? 120.971 160.431 134.007 1.00 26.87 1368 PHE A O 1
ATOM 8005 N N . VAL A 1 1369 ? 119.664 162.245 134.298 1.00 25.60 1369 VAL A N 1
ATOM 8006 C CA . VAL A 1 1369 ? 118.512 161.670 133.617 1.00 25.60 1369 VAL A CA 1
ATOM 8007 C C . VAL A 1 1369 ? 118.839 161.500 132.139 1.00 25.60 1369 VAL A C 1
ATOM 8008 O O . VAL A 1 1369 ? 119.210 162.461 131.456 1.00 25.60 1369 VAL A O 1
ATOM 8012 N N . SER A 1 1370 ? 118.702 160.273 131.642 1.00 24.73 1370 SER A N 1
ATOM 8013 C CA . SER A 1 1370 ? 119.012 159.988 130.252 1.00 24.73 1370 SER A CA 1
ATOM 8014 C C . SER A 1 1370 ? 118.000 160.667 129.332 1.00 24.73 1370 SER A C 1
ATOM 8015 O O . SER A 1 1370 ? 116.840 160.857 129.704 1.00 24.73 1370 SER A O 1
ATOM 8018 N N . PRO A 1 1371 ? 118.419 161.052 128.123 1.00 23.74 1371 PRO A N 1
ATOM 8019 C CA . PRO A 1 1371 ? 117.463 161.609 127.155 1.00 23.74 1371 PRO A CA 1
ATOM 8020 C C . PRO A 1 1371 ? 116.405 160.619 126.702 1.00 23.74 1371 PRO A C 1
ATOM 8021 O O . PRO A 1 1371 ? 115.434 161.033 126.057 1.00 23.74 1371 PRO A O 1
ATOM 8025 N N . LYS A 1 1372 ? 116.559 159.336 127.015 1.00 23.12 1372 LYS A N 1
ATOM 8026 C CA . LYS A 1 1372 ? 115.552 158.331 126.711 1.00 23.12 1372 LYS A CA 1
ATOM 8027 C C . LYS A 1 1372 ? 114.408 158.327 127.714 1.00 23.12 1372 LYS A C 1
ATOM 8028 O O . LYS A 1 1372 ? 113.466 157.544 127.554 1.00 23.12 1372 LYS A O 1
ATOM 8034 N N . SER A 1 1373 ? 114.467 159.174 128.736 1.00 23.71 1373 SER A N 1
ATOM 8035 C CA . SER A 1 1373 ? 113.406 159.257 129.725 1.00 23.71 1373 SER A CA 1
ATOM 8036 C C . SER A 1 1373 ? 112.257 160.099 129.194 1.00 23.71 1373 SER A C 1
ATOM 8037 O O . SER A 1 1373 ? 112.457 161.074 128.466 1.00 23.71 1373 SER A O 1
ATOM 8040 N N . VAL A 1 1374 ? 111.040 159.718 129.570 1.00 25.04 1374 VAL A N 1
ATOM 8041 C CA . VAL A 1 1374 ? 109.839 160.368 129.065 1.00 25.04 1374 VAL A CA 1
ATOM 8042 C C . VAL A 1 1374 ? 108.903 160.633 130.237 1.00 25.04 1374 VAL A C 1
ATOM 8043 O O . VAL A 1 1374 ? 108.958 159.951 131.263 1.00 25.04 1374 VAL A O 1
ATOM 8047 N N . ILE A 1 1375 ? 108.063 161.658 130.097 1.00 26.55 1375 ILE A N 1
ATOM 8048 C CA . ILE A 1 1375 ? 107.080 162.022 131.115 1.00 26.55 1375 ILE A CA 1
ATOM 8049 C C . ILE A 1 1375 ? 105.756 162.274 130.413 1.00 26.55 1375 ILE A C 1
ATOM 8050 O O . ILE A 1 1375 ? 105.698 163.060 129.462 1.00 26.55 1375 ILE A O 1
ATOM 8055 N N . GLY A 1 1376 ? 104.696 161.616 130.868 1.00 29.49 1376 GLY A N 1
ATOM 8056 C CA . GLY A 1 1376 ? 103.408 161.828 130.235 1.00 29.49 1376 GLY A CA 1
ATOM 8057 C C . GLY A 1 1376 ? 102.315 161.111 130.990 1.00 29.49 1376 GLY A C 1
ATOM 8058 O O . GLY A 1 1376 ? 102.564 160.404 131.967 1.00 29.49 1376 GLY A O 1
ATOM 8059 N N . THR A 1 1377 ? 101.085 161.304 130.517 1.00 32.83 1377 THR A N 1
ATOM 8060 C CA . THR A 1 1377 ? 99.911 160.716 131.148 1.00 32.83 1377 THR A CA 1
ATOM 8061 C C . THR A 1 1377 ? 99.233 159.680 130.260 1.00 32.83 1377 THR A C 1
ATOM 8062 O O . THR A 1 1377 ? 98.031 159.444 130.403 1.00 32.83 1377 THR A O 1
ATOM 8066 N N . PHE A 1 1378 ? 99.973 159.055 129.351 1.00 30.80 1378 PHE A N 1
ATOM 8067 C CA . PHE A 1 1378 ? 99.375 158.128 128.400 1.00 30.80 1378 PHE A CA 1
ATOM 8068 C C . PHE A 1 1378 ? 99.983 156.738 128.433 1.00 30.80 1378 PHE A C 1
ATOM 8069 O O . PHE A 1 1378 ? 99.254 155.754 128.294 1.00 30.80 1378 PHE A O 1
ATOM 8077 N N . VAL A 1 1379 ? 101.293 156.622 128.614 1.00 24.91 1379 VAL A N 1
ATOM 8078 C CA . VAL A 1 1379 ? 101.947 155.319 128.642 1.00 24.91 1379 VAL A CA 1
ATOM 8079 C C . VAL A 1 1379 ? 103.126 155.394 129.599 1.00 24.91 1379 VAL A C 1
ATOM 8080 O O . VAL A 1 1379 ? 103.836 156.401 129.654 1.00 24.91 1379 VAL A O 1
ATOM 8084 N N . ALA A 1 1380 ? 103.320 154.326 130.367 1.00 24.16 1380 ALA A N 1
ATOM 8085 C CA . ALA A 1 1380 ? 104.420 154.238 131.312 1.00 24.16 1380 ALA A CA 1
ATOM 8086 C C . ALA A 1 1380 ? 105.295 153.044 130.967 1.00 24.16 1380 ALA A C 1
ATOM 8087 O O . ALA A 1 1380 ? 104.847 152.095 130.323 1.00 24.16 1380 ALA A O 1
ATOM 8089 N N . GLU A 1 1381 ? 106.554 153.100 131.387 1.00 24.55 1381 GLU A N 1
ATOM 8090 C CA . GLU A 1 1381 ? 107.488 152.015 131.139 1.00 24.55 1381 GLU A CA 1
ATOM 8091 C C . GLU A 1 1381 ? 108.359 151.811 132.365 1.00 24.55 1381 GLU A C 1
ATOM 8092 O O . GLU A 1 1381 ? 108.815 152.778 132.980 1.00 24.55 1381 GLU A O 1
ATOM 8098 N N . PHE A 1 1382 ? 108.583 150.549 132.715 1.00 26.45 1382 PHE A N 1
ATOM 8099 C CA . PHE A 1 1382 ? 109.452 150.213 133.838 1.00 26.45 1382 PHE A CA 1
ATOM 8100 C C . PHE A 1 1382 ? 109.932 148.786 133.651 1.00 26.45 1382 PHE A C 1
ATOM 8101 O O . PHE A 1 1382 ? 109.111 147.866 133.577 1.00 26.45 1382 PHE A O 1
ATOM 8109 N N . LYS A 1 1383 ? 111.251 148.604 133.571 1.00 29.32 1383 LYS A N 1
ATOM 8110 C CA . LYS A 1 1383 ? 111.857 147.297 133.316 1.00 29.32 1383 LYS A CA 1
ATOM 8111 C C . LYS A 1 1383 ? 111.345 146.694 132.010 1.00 29.32 1383 LYS A C 1
ATOM 8112 O O . LYS A 1 1383 ? 111.026 145.506 131.938 1.00 29.32 1383 LYS A O 1
ATOM 8118 N N . SER A 1 1384 ? 111.263 147.529 130.973 1.00 27.44 1384 SER A N 1
ATOM 8119 C CA . SER A 1 1384 ? 110.852 147.102 129.634 1.00 27.44 1384 SER A CA 1
ATOM 8120 C C . SER A 1 1384 ? 109.459 146.478 129.647 1.00 27.44 1384 SER A C 1
ATOM 8121 O O . SER A 1 1384 ? 109.176 145.531 128.911 1.00 27.44 1384 SER A O 1
ATOM 8124 N N . ARG A 1 1385 ? 108.580 147.014 130.490 1.00 27.40 1385 ARG A N 1
ATOM 8125 C CA . ARG A 1 1385 ? 107.185 146.587 130.563 1.00 27.40 1385 ARG A CA 1
ATOM 8126 C C . ARG A 1 1385 ? 106.317 147.827 130.374 1.00 27.40 1385 ARG A C 1
ATOM 8127 O O . ARG A 1 1385 ? 106.174 148.639 131.292 1.00 27.40 1385 ARG A O 1
ATOM 8135 N N . PHE A 1 1386 ? 105.742 147.967 129.184 1.00 25.30 1386 PHE A N 1
ATOM 8136 C CA . PHE A 1 1386 ? 105.002 149.164 128.813 1.00 25.30 1386 PHE A CA 1
ATOM 8137 C C . PHE A 1 1386 ? 103.532 148.998 129.165 1.00 25.30 1386 PHE A C 1
ATOM 8138 O O . PHE A 1 1386 ? 102.888 148.036 128.737 1.00 25.30 1386 PHE A O 1
ATOM 8146 N N . PHE A 1 1387 ? 103.005 149.945 129.933 1.00 27.25 1387 PHE A N 1
ATOM 8147 C CA . PHE A 1 1387 ? 101.626 149.916 130.393 1.00 27.25 1387 PHE A CA 1
ATOM 8148 C C . PHE A 1 1387 ? 100.867 151.081 129.782 1.00 27.25 1387 PHE A C 1
ATOM 8149 O O . PHE A 1 1387 ? 101.323 152.229 129.839 1.00 27.25 1387 PHE A O 1
ATOM 8157 N N . VAL A 1 1388 ? 99.711 150.772 129.202 1.00 30.49 1388 VAL A N 1
ATOM 8158 C CA . VAL A 1 1388 ? 98.910 151.714 128.440 1.00 30.49 1388 VAL A CA 1
ATOM 8159 C C . VAL A 1 1388 ? 97.570 151.869 129.159 1.00 30.49 1388 VAL A C 1
ATOM 8160 O O . VAL A 1 1388 ? 97.273 151.159 130.119 1.00 30.49 1388 VAL A O 1
ATOM 8164 N N . MET A 1 1389 ? 96.763 152.822 128.693 1.00 35.05 1389 MET A N 1
ATOM 8165 C CA . MET A 1 1389 ? 95.461 153.073 129.293 1.00 35.05 1389 MET A CA 1
ATOM 8166 C C . MET A 1 1389 ? 94.546 151.866 129.130 1.00 35.05 1389 MET A C 1
ATOM 8167 O O . MET A 1 1389 ? 94.032 151.608 128.037 1.00 35.05 1389 MET A O 1
ATOM 8172 N N . GLY A 1 1390 ? 94.338 151.122 130.214 1.00 35.71 1390 GLY A N 1
ATOM 8173 C CA . GLY A 1 1390 ? 93.432 149.996 130.213 1.00 35.71 1390 GLY A CA 1
ATOM 8174 C C . GLY A 1 1390 ? 94.021 148.669 129.788 1.00 35.71 1390 GLY A C 1
ATOM 8175 O O . GLY A 1 1390 ? 93.277 147.684 129.706 1.00 35.71 1390 GLY A O 1
ATOM 8176 N N . GLU A 1 1391 ? 95.321 148.600 129.521 1.00 33.24 1391 GLU A N 1
ATOM 8177 C CA . GLU A 1 1391 ? 95.941 147.356 129.078 1.00 33.24 1391 GLU A CA 1
ATOM 8178 C C . GLU A 1 1391 ? 97.447 147.452 129.296 1.00 33.24 1391 GLU A C 1
ATOM 8179 O O . GLU A 1 1391 ? 97.939 148.357 129.978 1.00 33.24 1391 GLU A O 1
ATOM 8185 N N . GLU A 1 1392 ? 98.177 146.500 128.722 1.00 30.72 1392 GLU A N 1
ATOM 8186 C CA . GLU A 1 1392 ? 99.632 146.474 128.760 1.00 30.72 1392 GLU A CA 1
ATOM 8187 C C . GLU A 1 1392 ? 100.133 145.955 127.423 1.00 30.72 1392 GLU A C 1
ATOM 8188 O O . GLU A 1 1392 ? 99.637 144.937 126.931 1.00 30.72 1392 GLU A O 1
ATOM 8194 N N . THR A 1 1393 ? 101.099 146.650 126.838 1.00 28.55 1393 THR A N 1
ATOM 8195 C CA . THR A 1 1393 ? 101.613 146.265 125.531 1.00 28.55 1393 THR A CA 1
ATOM 8196 C C . THR A 1 1393 ? 102.299 144.906 125.617 1.00 28.55 1393 THR A C 1
ATOM 8197 O O . THR A 1 1393 ? 103.230 144.738 126.419 1.00 28.55 1393 THR A O 1
ATOM 8201 N N . PRO A 1 1394 ? 101.880 143.919 124.820 1.00 29.13 1394 PRO A N 1
ATOM 8202 C CA . PRO A 1 1394 ? 102.385 142.552 125.013 1.00 29.13 1394 PRO A CA 1
ATOM 8203 C C . PRO A 1 1394 ? 103.826 142.347 124.580 1.00 29.13 1394 PRO A C 1
ATOM 8204 O O . PRO A 1 1394 ? 104.471 141.424 125.093 1.00 29.13 1394 PRO A O 1
ATOM 8208 N N . LEU A 1 1395 ? 104.349 143.162 123.662 1.00 22.80 1395 LEU A N 1
ATOM 8209 C CA . LEU A 1 1395 ? 105.686 142.973 123.096 1.00 22.80 1395 LEU A CA 1
ATOM 8210 C C . LEU A 1 1395 ? 105.804 141.599 122.433 1.00 22.80 1395 LEU A C 1
ATOM 8211 O O . LEU A 1 1395 ? 106.575 140.736 122.853 1.00 22.80 1395 LEU A O 1
ATOM 8216 N N . LEU A 1 1396 ? 105.006 141.412 121.381 1.00 22.33 1396 LEU A N 1
ATOM 8217 C CA . LEU A 1 1396 ? 104.987 140.135 120.677 1.00 22.33 1396 LEU A CA 1
ATOM 8218 C C . LEU A 1 1396 ? 106.329 139.847 120.017 1.00 22.33 1396 LEU A C 1
ATOM 8219 O O . LEU A 1 1396 ? 106.865 138.739 120.130 1.00 22.33 1396 LEU A O 1
ATOM 8224 N N . THR A 1 1397 ? 106.885 140.838 119.317 1.00 19.83 1397 THR A N 1
ATOM 8225 C CA . THR A 1 1397 ? 108.109 140.614 118.556 1.00 19.83 1397 THR A CA 1
ATOM 8226 C C . THR A 1 1397 ? 109.278 140.273 119.468 1.00 19.83 1397 THR A C 1
ATOM 8227 O O . THR A 1 1397 ? 110.120 139.440 119.120 1.00 19.83 1397 THR A O 1
ATOM 8231 N N . LYS A 1 1398 ? 109.341 140.899 120.644 1.00 20.72 1398 LYS A N 1
ATOM 8232 C CA . LYS A 1 1398 ? 110.420 140.614 121.584 1.00 20.72 1398 LYS A CA 1
ATOM 8233 C C . LYS A 1 1398 ? 110.433 139.143 121.979 1.00 20.72 1398 LYS A C 1
ATOM 8234 O O . LYS A 1 1398 ? 111.470 138.474 121.908 1.00 20.72 1398 LYS A O 1
ATOM 8240 N N . PHE A 1 1399 ? 109.276 138.611 122.372 1.00 24.18 1399 PHE A N 1
ATOM 8241 C CA . PHE A 1 1399 ? 109.223 137.232 122.840 1.00 24.18 1399 PHE A CA 1
ATOM 8242 C C . PHE A 1 1399 ? 109.323 136.238 121.692 1.00 24.18 1399 PHE A C 1
ATOM 8243 O O . PHE A 1 1399 ? 109.905 135.162 121.860 1.00 24.18 1399 PHE A O 1
ATOM 8251 N N . VAL A 1 1400 ? 108.791 136.578 120.517 1.00 19.95 1400 VAL A N 1
ATOM 8252 C CA . VAL A 1 1400 ? 108.962 135.694 119.367 1.00 19.95 1400 VAL A CA 1
ATOM 8253 C C . VAL A 1 1400 ? 110.432 135.610 118.978 1.00 19.95 1400 VAL A C 1
ATOM 8254 O O . VAL A 1 1400 ? 110.946 134.528 118.675 1.00 19.95 1400 VAL A O 1
ATOM 8258 N N . ALA A 1 1401 ? 111.140 136.743 119.000 1.00 21.60 1401 ALA A N 1
ATOM 8259 C CA . ALA A 1 1401 ? 112.566 136.726 118.705 1.00 21.60 1401 ALA A CA 1
ATOM 8260 C C . ALA A 1 1401 ? 113.354 136.000 119.784 1.00 21.60 1401 ALA A C 1
ATOM 8261 O O . ALA A 1 1401 ? 114.370 135.367 119.483 1.00 21.60 1401 ALA A O 1
ATOM 8263 N N . ALA A 1 1402 ? 112.913 136.085 121.041 1.00 24.21 1402 ALA A N 1
ATOM 8264 C CA . ALA A 1 1402 ? 113.548 135.299 122.093 1.00 24.21 1402 ALA A CA 1
ATOM 8265 C C . ALA A 1 1402 ? 113.345 133.809 121.859 1.00 24.21 1402 ALA A C 1
ATOM 8266 O O . ALA A 1 1402 ? 114.239 133.001 122.131 1.00 24.21 1402 ALA A O 1
ATOM 8268 N N . ALA A 1 1403 ? 112.171 133.425 121.354 1.00 22.95 1403 ALA A N 1
ATOM 8269 C CA . ALA A 1 1403 ? 111.921 132.020 121.055 1.00 22.95 1403 ALA A CA 1
ATOM 8270 C C . ALA A 1 1403 ? 112.725 131.548 119.852 1.00 22.95 1403 ALA A C 1
ATOM 8271 O O . ALA A 1 1403 ? 113.155 130.391 119.813 1.00 22.95 1403 ALA A O 1
ATOM 8273 N N . LEU A 1 1404 ? 112.934 132.419 118.864 1.00 19.79 1404 LEU A N 1
ATOM 8274 C CA . LEU A 1 1404 ? 113.738 132.045 117.707 1.00 19.79 1404 LEU A CA 1
ATOM 8275 C C . LEU A 1 1404 ? 115.228 132.103 118.008 1.00 19.79 1404 LEU A C 1
ATOM 8276 O O . LEU A 1 1404 ? 116.007 131.362 117.399 1.00 19.79 1404 LEU A O 1
ATOM 8281 N N . HIS A 1 1405 ? 115.642 132.970 118.926 1.00 21.74 1405 HIS A N 1
ATOM 8282 C CA . HIS A 1 1405 ? 117.027 133.044 119.360 1.00 21.74 1405 HIS A CA 1
ATOM 8283 C C . HIS A 1 1405 ? 117.230 132.139 120.572 1.00 21.74 1405 HIS A C 1
ATOM 8284 O O . HIS A 1 1405 ? 116.370 131.323 120.914 1.00 21.74 1405 HIS A O 1
ATOM 8291 N N . ASN A 1 1406 ? 118.381 132.292 121.233 1.00 30.94 1406 ASN A N 1
ATOM 8292 C CA . ASN A 1 1406 ? 118.776 131.545 122.427 1.00 30.94 1406 ASN A CA 1
ATOM 8293 C C . ASN A 1 1406 ? 118.377 130.076 122.349 1.00 30.94 1406 ASN A C 1
ATOM 8294 O O . ASN A 1 1406 ? 117.876 129.505 123.323 1.00 30.94 1406 ASN A O 1
ATOM 8299 N N . VAL A 1 1407 ? 118.601 129.458 121.193 1.00 35.28 1407 VAL A N 1
ATOM 8300 C CA . VAL A 1 1407 ? 118.394 128.026 121.037 1.00 35.28 1407 VAL A CA 1
ATOM 8301 C C . VAL A 1 1407 ? 119.636 127.332 121.578 1.00 35.28 1407 VAL A C 1
ATOM 8302 O O . VAL A 1 1407 ? 120.590 127.062 120.840 1.00 35.28 1407 VAL A O 1
ATOM 8306 N N . LYS A 1 1408 ? 119.637 127.063 122.884 1.00 39.93 1408 LYS A N 1
ATOM 8307 C CA . LYS A 1 1408 ? 120.757 126.396 123.545 1.00 39.93 1408 LYS A CA 1
ATOM 8308 C C . LYS A 1 1408 ? 120.504 124.896 123.477 1.00 39.93 1408 LYS A C 1
ATOM 8309 O O . LYS A 1 1408 ? 119.986 124.269 124.403 1.00 39.93 1408 LYS A O 1
ATOM 8315 N N . CYS A 1 1409 ? 120.878 124.315 122.341 1.00 43.04 1409 CYS A N 1
ATOM 8316 C CA . CYS A 1 1409 ? 120.578 122.917 122.046 1.00 43.04 1409 CYS A CA 1
ATOM 8317 C C . CYS A 1 1409 ? 121.772 122.057 122.436 1.00 43.04 1409 CYS A C 1
ATOM 8318 O O . CYS A 1 1409 ? 122.714 121.889 121.659 1.00 43.04 1409 CYS A O 1
ATOM 8321 N N . LYS A 1 1410 ? 121.735 121.517 123.653 1.00 48.87 1410 LYS A N 1
ATOM 8322 C CA . LYS A 1 1410 ? 122.665 120.468 124.050 1.00 48.87 1410 LYS A CA 1
ATOM 8323 C C . LYS A 1 1410 ? 122.046 119.096 123.801 1.00 48.87 1410 LYS A C 1
ATOM 8324 O O . LYS A 1 1410 ? 122.563 118.307 123.005 1.00 48.87 1410 LYS A O 1
ATOM 8330 N N . THR A 1 1411 ? 120.924 118.813 124.455 1.00 43.53 1411 THR A N 1
ATOM 8331 C CA . THR A 1 1411 ? 120.133 117.629 124.181 1.00 43.53 1411 THR A CA 1
ATOM 8332 C C . THR A 1 1411 ? 118.783 118.044 123.613 1.00 43.53 1411 THR A C 1
ATOM 8333 O O . THR A 1 1411 ? 118.258 119.102 123.971 1.00 43.53 1411 THR A O 1
ATOM 8337 N N . PRO A 1 1412 ? 118.203 117.246 122.715 1.00 38.52 1412 PRO A N 1
ATOM 8338 C CA . PRO A 1 1412 ? 116.902 117.626 122.143 1.00 38.52 1412 PRO A CA 1
ATOM 8339 C C . PRO A 1 1412 ? 115.803 117.738 123.182 1.00 38.52 1412 PRO A C 1
ATOM 8340 O O . PRO A 1 1412 ? 114.900 118.570 123.029 1.00 38.52 1412 PRO A O 1
ATOM 8344 N N . THR A 1 1413 ? 115.861 116.937 124.247 1.00 42.15 1413 THR A N 1
ATOM 8345 C CA . THR A 1 1413 ? 114.869 117.046 125.311 1.00 42.15 1413 THR A CA 1
ATOM 8346 C C . THR A 1 1413 ? 114.988 118.383 126.032 1.00 42.15 1413 THR A C 1
ATOM 8347 O O . THR A 1 1413 ? 113.985 119.064 126.275 1.00 42.15 1413 THR A O 1
ATOM 8351 N N . GLN A 1 1414 ? 116.214 118.776 126.381 1.00 40.69 1414 GLN A N 1
ATOM 8352 C CA . GLN A 1 1414 ? 116.415 120.058 127.049 1.00 40.69 1414 GLN A CA 1
ATOM 8353 C C . GLN A 1 1414 ? 116.058 121.218 126.130 1.00 40.69 1414 GLN A C 1
ATOM 8354 O O . GLN A 1 1414 ? 115.487 122.219 126.578 1.00 40.69 1414 GLN A O 1
ATOM 8360 N N . LEU A 1 1415 ? 116.389 121.102 124.843 1.00 36.65 1415 LEU A N 1
ATOM 8361 C CA . LEU A 1 1415 ? 116.014 122.137 123.885 1.00 36.65 1415 LEU A CA 1
ATOM 8362 C C . LEU A 1 1415 ? 114.501 122.293 123.820 1.00 36.65 1415 LEU A C 1
ATOM 8363 O O . LEU A 1 1415 ? 113.975 123.413 123.859 1.00 36.65 1415 LEU A O 1
ATOM 8368 N N . SER A 1 1416 ? 113.785 121.172 123.728 1.00 36.68 1416 SER A N 1
ATOM 8369 C CA . SER A 1 1416 ? 112.330 121.225 123.698 1.00 36.68 1416 SER A CA 1
ATOM 8370 C C . SER A 1 1416 ? 111.775 121.815 124.986 1.00 36.68 1416 SER A C 1
ATOM 8371 O O . SER A 1 1416 ? 110.805 122.578 124.957 1.00 36.68 1416 SER A O 1
ATOM 8374 N N . GLU A 1 1417 ? 112.386 121.486 126.126 1.00 38.74 1417 GLU A N 1
ATOM 8375 C CA . GLU A 1 1417 ? 111.913 122.022 127.400 1.00 38.74 1417 GLU A CA 1
ATOM 8376 C C . GLU A 1 1417 ? 112.070 123.536 127.457 1.00 38.74 1417 GLU A C 1
ATOM 8377 O O . GLU A 1 1417 ? 111.139 124.254 127.842 1.00 38.74 1417 GLU A O 1
ATOM 8383 N N . THR A 1 1418 ? 113.248 124.044 127.083 1.00 35.79 1418 THR A N 1
ATOM 8384 C CA . THR A 1 1418 ? 113.457 125.489 127.117 1.00 35.79 1418 THR A CA 1
ATOM 8385 C C . THR A 1 1418 ? 112.548 126.202 126.126 1.00 35.79 1418 THR A C 1
ATOM 8386 O O . THR A 1 1418 ? 112.005 127.271 126.432 1.00 35.79 1418 THR A O 1
ATOM 8390 N N . ILE A 1 1419 ? 112.361 125.628 124.936 1.00 33.22 1419 ILE A N 1
ATOM 8391 C CA . ILE A 1 1419 ? 111.460 126.243 123.967 1.00 33.22 1419 ILE A CA 1
ATOM 8392 C C . ILE A 1 1419 ? 110.033 126.250 124.497 1.00 33.22 1419 ILE A C 1
ATOM 8393 O O . ILE A 1 1419 ? 109.281 127.209 124.285 1.00 33.22 1419 ILE A O 1
ATOM 8398 N N . ASP A 1 1420 ? 109.642 125.194 125.212 1.00 34.97 1420 ASP A N 1
ATOM 8399 C CA . ASP A 1 1420 ? 108.304 125.148 125.787 1.00 34.97 1420 ASP A CA 1
ATOM 8400 C C . ASP A 1 1420 ? 108.126 126.217 126.857 1.00 34.97 1420 ASP A C 1
ATOM 8401 O O . ASP A 1 1420 ? 107.082 126.874 126.912 1.00 34.97 1420 ASP A O 1
ATOM 8406 N N . THR A 1 1421 ? 109.133 126.413 127.712 1.00 35.07 1421 THR A N 1
ATOM 8407 C CA . THR A 1 1421 ? 109.027 127.468 128.719 1.00 35.07 1421 THR A CA 1
ATOM 8408 C C . THR A 1 1421 ? 108.985 128.850 128.076 1.00 35.07 1421 THR A C 1
ATOM 8409 O O . THR A 1 1421 ? 108.254 129.734 128.540 1.00 35.07 1421 THR A O 1
ATOM 8413 N N . ILE A 1 1422 ? 109.757 129.056 127.007 1.00 32.26 1422 ILE A N 1
ATOM 8414 C CA . ILE A 1 1422 ? 109.729 130.346 126.324 1.00 32.26 1422 ILE A CA 1
ATOM 8415 C C . ILE A 1 1422 ? 108.365 130.588 125.689 1.00 32.26 1422 ILE A C 1
ATOM 8416 O O . ILE A 1 1422 ? 107.809 131.689 125.781 1.00 32.26 1422 ILE A O 1
ATOM 8421 N N . CYS A 1 1423 ? 107.800 129.569 125.040 1.00 30.42 1423 CYS A N 1
ATOM 8422 C CA . CYS A 1 1423 ? 106.472 129.717 124.458 1.00 30.42 1423 CYS A CA 1
ATOM 8423 C C . CYS A 1 1423 ? 105.413 129.930 125.530 1.00 30.42 1423 CYS A C 1
ATOM 8424 O O . CYS A 1 1423 ? 104.441 130.655 125.300 1.00 30.42 1423 CYS A O 1
ATOM 8427 N N . ASP A 1 1424 ? 105.588 129.327 126.706 1.00 35.10 1424 ASP A N 1
ATOM 8428 C CA . ASP A 1 1424 ? 104.657 129.560 127.804 1.00 35.10 1424 ASP A CA 1
ATOM 8429 C C . ASP A 1 1424 ? 104.718 131.008 128.269 1.00 35.10 1424 ASP A C 1
ATOM 8430 O O . ASP A 1 1424 ? 103.683 131.673 128.401 1.00 35.10 1424 ASP A O 1
ATOM 8435 N N . GLN A 1 1425 ? 105.926 131.518 128.517 1.00 34.43 1425 GLN A N 1
ATOM 8436 C CA . GLN A 1 1425 ? 106.061 132.902 128.954 1.00 34.43 1425 GLN A CA 1
ATOM 8437 C C . GLN A 1 1425 ? 105.665 133.891 127.866 1.00 34.43 1425 GLN A C 1
ATOM 8438 O O . GLN A 1 1425 ? 105.351 135.044 128.180 1.00 34.43 1425 GLN A O 1
ATOM 8444 N N . CYS A 1 1426 ? 105.669 133.473 126.599 1.00 31.15 1426 CYS A N 1
ATOM 8445 C CA . CYS A 1 1426 ? 105.228 134.368 125.536 1.00 31.15 1426 CYS A CA 1
ATOM 8446 C C . CYS A 1 1426 ? 103.710 134.354 125.386 1.00 31.15 1426 CYS A C 1
ATOM 8447 O O . CYS A 1 1426 ? 103.101 135.401 125.148 1.00 31.15 1426 CYS A O 1
ATOM 8450 N N . ILE A 1 1427 ? 103.079 133.185 125.525 1.00 31.33 1427 ILE A N 1
ATOM 8451 C CA . ILE A 1 1427 ? 101.620 133.131 125.527 1.00 31.33 1427 ILE A CA 1
ATOM 8452 C C . ILE A 1 1427 ? 101.066 133.855 126.744 1.00 31.33 1427 ILE A C 1
ATOM 8453 O O . ILE A 1 1427 ? 99.977 134.439 126.688 1.00 31.33 1427 ILE A O 1
ATOM 8458 N N . ALA A 1 1428 ? 101.805 133.842 127.856 1.00 35.83 1428 ALA A N 1
ATOM 8459 C CA . ALA A 1 1428 ? 101.425 134.668 128.996 1.00 35.83 1428 ALA A CA 1
ATOM 8460 C C . ALA A 1 1428 ? 101.293 136.128 128.591 1.00 35.83 1428 ALA A C 1
ATOM 8461 O O . ALA A 1 1428 ? 100.347 136.812 128.999 1.00 35.83 1428 ALA A O 1
ATOM 8463 N N . ASN A 1 1429 ? 102.228 136.623 127.786 1.00 31.62 1429 ASN A N 1
ATOM 8464 C CA . ASN A 1 1429 ? 102.147 137.980 127.249 1.00 31.62 1429 ASN A CA 1
ATOM 8465 C C . ASN A 1 1429 ? 101.488 138.000 125.873 1.00 31.62 1429 ASN A C 1
ATOM 8466 O O . ASN A 1 1429 ? 102.003 138.593 124.927 1.00 31.62 1429 ASN A O 1
ATOM 8471 N N . GLY A 1 1430 ? 100.333 137.343 125.770 1.00 32.03 1430 GLY A N 1
ATOM 8472 C CA . GLY A 1 1430 ? 99.458 137.400 124.612 1.00 32.03 1430 GLY A CA 1
ATOM 8473 C C . GLY A 1 1430 ? 100.083 137.429 123.234 1.00 32.03 1430 GLY A C 1
ATOM 8474 O O . GLY A 1 1430 ? 99.850 138.378 122.481 1.00 32.03 1430 GLY A O 1
ATOM 8475 N N . VAL A 1 1431 ? 100.866 136.415 122.872 1.00 29.16 1431 VAL A N 1
ATOM 8476 C CA . VAL A 1 1431 ? 101.471 136.428 121.547 1.00 29.16 1431 VAL A CA 1
ATOM 8477 C C . VAL A 1 1431 ? 100.477 135.862 120.542 1.00 29.16 1431 VAL A C 1
ATOM 8478 O O . VAL A 1 1431 ? 99.943 136.603 119.708 1.00 29.16 1431 VAL A O 1
ATOM 8482 N N . SER A 1 1432 ? 100.194 134.565 120.641 1.00 30.23 1432 SER A N 1
ATOM 8483 C CA . SER A 1 1432 ? 99.197 133.887 119.819 1.00 30.23 1432 SER A CA 1
ATOM 8484 C C . SER A 1 1432 ? 99.228 132.410 120.186 1.00 30.23 1432 SER A C 1
ATOM 8485 O O . SER A 1 1432 ? 100.060 131.964 120.982 1.00 30.23 1432 SER A O 1
ATOM 8488 N N . THR A 1 1433 ? 98.304 131.656 119.596 1.00 31.21 1433 THR A N 1
ATOM 8489 C CA . THR A 1 1433 ? 98.437 130.212 119.497 1.00 31.21 1433 THR A CA 1
ATOM 8490 C C . THR A 1 1433 ? 98.754 129.759 118.081 1.00 31.21 1433 THR A C 1
ATOM 8491 O O . THR A 1 1433 ? 99.058 128.579 117.878 1.00 31.21 1433 THR A O 1
ATOM 8495 N N . LYS A 1 1434 ? 98.687 130.663 117.103 1.00 26.37 1434 LYS A N 1
ATOM 8496 C CA . LYS A 1 1434 ? 99.085 130.370 115.734 1.00 26.37 1434 LYS A CA 1
ATOM 8497 C C . LYS A 1 1434 ? 100.559 130.646 115.483 1.00 26.37 1434 LYS A C 1
ATOM 8498 O O . LYS A 1 1434 ? 101.146 130.035 114.585 1.00 26.37 1434 LYS A O 1
ATOM 8504 N N . ILE A 1 1435 ? 101.165 131.551 116.246 1.00 25.10 1435 ILE A N 1
ATOM 8505 C CA . ILE A 1 1435 ? 102.598 131.787 116.137 1.00 25.10 1435 ILE A CA 1
ATOM 8506 C C . ILE A 1 1435 ? 103.387 130.808 117.002 1.00 25.10 1435 ILE A C 1
ATOM 8507 O O . ILE A 1 1435 ? 104.507 130.428 116.647 1.00 25.10 1435 ILE A O 1
ATOM 8512 N N . VAL A 1 1436 ? 102.814 130.371 118.122 1.00 25.51 1436 VAL A N 1
ATOM 8513 C CA . VAL A 1 1436 ? 103.517 129.442 118.999 1.00 25.51 1436 VAL A CA 1
ATOM 8514 C C . VAL A 1 1436 ? 103.568 128.053 118.380 1.00 25.51 1436 VAL A C 1
ATOM 8515 O O . VAL A 1 1436 ? 104.565 127.336 118.518 1.00 25.51 1436 VAL A O 1
ATOM 8519 N N . THR A 1 1437 ? 102.509 127.650 117.675 1.00 25.95 1437 THR A N 1
ATOM 8520 C CA . THR A 1 1437 ? 102.571 126.380 116.963 1.00 25.95 1437 THR A CA 1
ATOM 8521 C C . THR A 1 1437 ? 103.615 126.424 115.856 1.00 25.95 1437 THR A C 1
ATOM 8522 O O . THR A 1 1437 ? 104.256 125.410 115.570 1.00 25.95 1437 THR A O 1
ATOM 8526 N N . ARG A 1 1438 ? 103.841 127.595 115.259 1.00 24.19 1438 ARG A N 1
ATOM 8527 C CA . ARG A 1 1438 ? 104.871 127.706 114.232 1.00 24.19 1438 ARG A CA 1
ATOM 8528 C C . ARG A 1 1438 ? 106.265 127.716 114.846 1.00 24.19 1438 ARG A C 1
ATOM 8529 O O . ARG A 1 1438 ? 107.205 127.166 114.266 1.00 24.19 1438 ARG A O 1
ATOM 8537 N N . ILE A 1 1439 ? 106.418 128.324 116.023 1.00 23.38 1439 ILE A N 1
ATOM 8538 C CA . ILE A 1 1439 ? 107.684 128.226 116.748 1.00 23.38 1439 ILE A CA 1
ATOM 8539 C C . ILE A 1 1439 ? 107.981 126.773 117.098 1.00 23.38 1439 ILE A C 1
ATOM 8540 O O . ILE A 1 1439 ? 109.119 126.301 116.968 1.00 23.38 1439 ILE A O 1
ATOM 8545 N N . SER A 1 1440 ? 106.959 126.042 117.543 1.00 26.10 1440 SER A N 1
ATOM 8546 C CA . SER A 1 1440 ? 107.134 124.632 117.870 1.00 26.10 1440 SER A CA 1
ATOM 8547 C C . SER A 1 1440 ? 107.476 123.815 116.631 1.00 26.10 1440 SER A C 1
ATOM 8548 O O . SER A 1 1440 ? 108.321 122.916 116.687 1.00 26.10 1440 SER A O 1
ATOM 8551 N N . LYS A 1 1441 ? 106.820 124.104 115.505 1.00 23.22 1441 LYS A N 1
ATOM 8552 C CA . LYS A 1 1441 ? 107.166 123.439 114.254 1.00 23.22 1441 LYS A CA 1
ATOM 8553 C C . LYS A 1 1441 ? 108.603 123.734 113.856 1.00 23.22 1441 LYS A C 1
ATOM 8554 O O . LYS A 1 1441 ? 109.314 122.846 113.376 1.00 23.22 1441 LYS A O 1
ATOM 8560 N N . ARG A 1 1442 ? 109.052 124.975 114.051 1.00 13.98 1442 ARG A N 1
ATOM 8561 C CA . ARG A 1 1442 ? 110.431 125.323 113.723 1.00 13.98 1442 ARG A CA 1
ATOM 8562 C C . ARG A 1 1442 ? 111.414 124.555 114.593 1.00 13.98 1442 ARG A C 1
ATOM 8563 O O . ARG A 1 1442 ? 112.442 124.077 114.106 1.00 13.98 1442 ARG A O 1
ATOM 8571 N N . VAL A 1 1443 ? 111.117 124.426 115.885 1.00 24.40 1443 VAL A N 1
ATOM 8572 C CA . VAL A 1 1443 ? 112.035 123.719 116.774 1.00 24.40 1443 VAL A CA 1
ATOM 8573 C C . VAL A 1 1443 ? 112.044 122.226 116.465 1.00 24.40 1443 VAL A C 1
ATOM 8574 O O . VAL A 1 1443 ? 113.098 121.575 116.495 1.00 24.40 1443 VAL A O 1
ATOM 8578 N N . ASN A 1 1444 ? 110.879 121.660 116.150 1.00 26.95 1444 ASN A N 1
ATOM 8579 C CA . ASN A 1 1444 ? 110.831 120.259 115.751 1.00 26.95 1444 ASN A CA 1
ATOM 8580 C C . ASN A 1 1444 ? 111.575 120.039 114.442 1.00 26.95 1444 ASN A C 1
ATOM 8581 O O . ASN A 1 1444 ? 112.227 119.007 114.256 1.00 26.95 1444 ASN A O 1
ATOM 8586 N N . GLN A 1 1445 ? 111.512 121.010 113.530 1.00 25.99 1445 GLN A N 1
ATOM 8587 C CA . GLN A 1 1445 ? 112.269 120.914 112.289 1.00 25.99 1445 GLN A CA 1
ATOM 8588 C C . GLN A 1 1445 ? 113.765 121.045 112.538 1.00 25.99 1445 GLN A C 1
ATOM 8589 O O . GLN A 1 1445 ? 114.560 120.396 111.856 1.00 25.99 1445 GLN A O 1
ATOM 8595 N N . LEU A 1 1446 ? 114.162 121.872 113.505 1.00 24.77 1446 LEU A N 1
ATOM 8596 C CA . LEU A 1 1446 ? 115.560 121.928 113.921 1.00 24.77 1446 LEU A CA 1
ATOM 8597 C C . LEU A 1 1446 ? 116.034 120.567 114.409 1.00 24.77 1446 LEU A C 1
ATOM 8598 O O . LEU A 1 1446 ? 117.076 120.059 113.974 1.00 24.77 1446 LEU A O 1
ATOM 8603 N N . ILE A 1 1447 ? 115.275 119.965 115.326 1.00 27.84 1447 ILE A N 1
ATOM 8604 C CA . ILE A 1 1447 ? 115.648 118.663 115.873 1.00 27.84 1447 ILE A CA 1
ATOM 8605 C C . ILE A 1 1447 ? 115.699 117.614 114.769 1.00 27.84 1447 ILE A C 1
ATOM 8606 O O . ILE A 1 1447 ? 116.608 116.776 114.730 1.00 27.84 1447 ILE A O 1
ATOM 8611 N N . ARG A 1 1448 ? 114.733 117.649 113.849 1.00 29.34 1448 ARG A N 1
ATOM 8612 C CA . ARG A 1 1448 ? 114.711 116.689 112.753 1.00 29.34 1448 ARG A CA 1
ATOM 8613 C C . ARG A 1 1448 ? 115.875 116.896 111.794 1.00 29.34 1448 ARG A C 1
ATOM 8614 O O . ARG A 1 1448 ? 116.399 115.925 111.240 1.00 29.34 1448 ARG A O 1
ATOM 8622 N N . TYR A 1 1449 ? 116.288 118.147 111.582 1.00 29.82 1449 TYR A N 1
ATOM 8623 C CA . TYR A 1 1449 ? 117.435 118.423 110.729 1.00 29.82 1449 TYR A CA 1
ATOM 8624 C C . TYR A 1 1449 ? 118.732 117.987 111.387 1.00 29.82 1449 TYR A C 1
ATOM 8625 O O . TYR A 1 1449 ? 119.678 117.599 110.694 1.00 29.82 1449 TYR A O 1
ATOM 8634 N N . SER A 1 1450 ? 118.795 118.031 112.710 1.00 31.80 1450 SER A N 1
ATOM 8635 C CA . SER A 1 1450 ? 120.014 117.590 113.381 1.00 31.80 1450 SER A CA 1
ATOM 8636 C C . SER A 1 1450 ? 120.222 116.091 113.307 1.00 31.80 1450 SER A C 1
ATOM 8637 O O . SER A 1 1450 ? 121.150 115.594 113.952 1.00 31.80 1450 SER A O 1
ATOM 8640 N N . GLY A 1 1451 ? 119.407 115.350 112.558 1.00 33.44 1451 GLY A N 1
ATOM 8641 C CA . GLY A 1 1451 ? 119.544 113.916 112.456 1.00 33.44 1451 GLY A CA 1
ATOM 8642 C C . GLY A 1 1451 ? 118.896 113.129 113.569 1.00 33.44 1451 GLY A C 1
ATOM 8643 O O . GLY A 1 1451 ? 118.823 111.898 113.471 1.00 33.44 1451 GLY A O 1
ATOM 8644 N N . TYR A 1 1452 ? 118.419 113.792 114.623 1.00 33.81 1452 TYR A N 1
ATOM 8645 C CA . TYR A 1 1452 ? 117.812 113.088 115.744 1.00 33.81 1452 TYR A CA 1
ATOM 8646 C C . TYR A 1 1452 ? 116.483 112.446 115.374 1.00 33.81 1452 TYR A C 1
ATOM 8647 O O . TYR A 1 1452 ? 116.047 111.516 116.059 1.00 33.81 1452 TYR A O 1
ATOM 8656 N N . GLY A 1 1453 ? 115.838 112.911 114.309 1.00 35.39 1453 GLY A N 1
ATOM 8657 C CA . GLY A 1 1453 ? 114.558 112.377 113.902 1.00 35.39 1453 GLY A CA 1
ATOM 8658 C C . GLY A 1 1453 ? 113.426 112.857 114.790 1.00 35.39 1453 GLY A C 1
ATOM 8659 O O . GLY A 1 1453 ? 113.621 113.470 115.840 1.00 35.39 1453 GLY A O 1
ATOM 8660 N N . GLU A 1 1454 ? 112.208 112.568 114.347 1.00 44.58 1454 GLU A N 1
ATOM 8661 C CA . GLU A 1 1454 ? 111.022 112.964 115.089 1.00 44.58 1454 GLU A CA 1
ATOM 8662 C C . GLU A 1 1454 ? 110.724 111.962 116.196 1.00 44.58 1454 GLU A C 1
ATOM 8663 O O . GLU A 1 1454 ? 110.809 110.747 115.998 1.00 44.58 1454 GLU A O 1
ATOM 8669 N N . THR A 1 1455 ? 110.376 112.484 117.367 1.00 40.63 1455 THR A N 1
ATOM 8670 C CA . THR A 1 1455 ? 110.105 111.712 118.567 1.00 40.63 1455 THR A CA 1
ATOM 8671 C C . THR A 1 1455 ? 108.722 112.063 119.094 1.00 40.63 1455 THR A C 1
ATOM 8672 O O . THR A 1 1455 ? 108.224 113.166 118.845 1.00 40.63 1455 THR A O 1
ATOM 8676 N N . PRO A 1 1456 ? 108.063 111.140 119.803 1.00 39.84 1456 PRO A N 1
ATOM 8677 C CA . PRO A 1 1456 ? 106.726 111.443 120.342 1.00 39.84 1456 PRO A CA 1
ATOM 8678 C C . PRO A 1 1456 ? 106.697 112.607 121.317 1.00 39.84 1456 PRO A C 1
ATOM 8679 O O . PRO A 1 1456 ? 105.603 113.022 121.718 1.00 39.84 1456 PRO A O 1
ATOM 8683 N N . PHE A 1 1457 ? 107.844 113.139 121.709 1.00 38.88 1457 PHE A N 1
ATOM 8684 C CA . PHE A 1 1457 ? 107.930 114.266 122.623 1.00 38.88 1457 PHE A CA 1
ATOM 8685 C C . PHE A 1 1457 ? 108.544 115.451 121.882 1.00 38.88 1457 PHE A C 1
ATOM 8686 O O . PHE A 1 1457 ? 108.707 115.431 120.660 1.00 38.88 1457 PHE A O 1
ATOM 8694 N N . GLY A 1 1458 ? 108.864 116.499 122.627 1.00 35.30 1458 GLY A N 1
ATOM 8695 C CA . GLY A 1 1458 ? 109.447 117.673 122.017 1.00 35.30 1458 GLY A CA 1
ATOM 8696 C C . GLY A 1 1458 ? 108.528 118.873 122.055 1.00 35.30 1458 GLY A C 1
ATOM 8697 O O . GLY A 1 1458 ? 107.712 119.008 122.971 1.00 35.30 1458 GLY A O 1
ATOM 8698 N N . ALA A 1 1459 ? 108.652 119.753 121.068 1.00 33.81 1459 ALA A N 1
ATOM 8699 C CA . ALA A 1 1459 ? 107.789 120.920 121.004 1.00 33.81 1459 ALA A CA 1
ATOM 8700 C C . ALA A 1 1459 ? 106.359 120.504 120.680 1.00 33.81 1459 ALA A C 1
ATOM 8701 O O . ALA A 1 1459 ? 106.118 119.547 119.941 1.00 33.81 1459 ALA A O 1
ATOM 8703 N N . ILE A 1 1460 ? 105.407 121.237 121.242 1.00 36.73 1460 ILE A N 1
ATOM 8704 C CA . ILE A 1 1460 ? 103.991 120.901 121.148 1.00 36.73 1460 ILE A CA 1
ATOM 8705 C C . ILE A 1 1460 ? 103.379 121.705 120.007 1.00 36.73 1460 ILE A C 1
ATOM 8706 O O . ILE A 1 1460 ? 103.307 122.937 120.064 1.00 36.73 1460 ILE A O 1
ATOM 8711 N N . GLU A 1 1461 ? 102.942 121.007 118.966 1.00 36.57 1461 GLU A N 1
ATOM 8712 C CA . GLU A 1 1461 ? 102.205 121.603 117.864 1.00 36.57 1461 GLU A CA 1
ATOM 8713 C C . GLU A 1 1461 ? 100.714 121.352 118.047 1.00 36.57 1461 GLU A C 1
ATOM 8714 O O . GLU A 1 1461 ? 100.300 120.410 118.727 1.00 36.57 1461 GLU A O 1
ATOM 8720 N N . ASP A 1 1462 ? 99.907 122.211 117.423 1.00 39.83 1462 ASP A N 1
ATOM 8721 C CA . ASP A 1 1462 ? 98.449 122.118 117.489 1.00 39.83 1462 ASP A CA 1
ATOM 8722 C C . ASP A 1 1462 ? 97.969 122.164 118.941 1.00 39.83 1462 ASP A C 1
ATOM 8723 O O . ASP A 1 1462 ? 97.419 121.201 119.479 1.00 39.83 1462 ASP A O 1
ATOM 8728 N N . GLN A 1 1463 ? 98.200 123.309 119.575 1.00 36.68 1463 GLN A N 1
ATOM 8729 C CA . GLN A 1 1463 ? 97.819 123.526 120.961 1.00 36.68 1463 GLN A CA 1
ATOM 8730 C C . GLN A 1 1463 ? 96.822 124.673 121.064 1.00 36.68 1463 GLN A C 1
ATOM 8731 O O . GLN A 1 1463 ? 96.706 125.510 120.166 1.00 36.68 1463 GLN A O 1
ATOM 8737 N N . ASP A 1 1464 ? 96.100 124.694 122.177 1.00 40.76 1464 ASP A N 1
ATOM 8738 C CA . ASP A 1 1464 ? 95.170 125.756 122.525 1.00 40.76 1464 ASP A CA 1
ATOM 8739 C C . ASP A 1 1464 ? 95.702 126.509 123.739 1.00 40.76 1464 ASP A C 1
ATOM 8740 O O . ASP A 1 1464 ? 96.788 126.225 124.247 1.00 40.76 1464 ASP A O 1
ATOM 8745 N N . VAL A 1 1465 ? 94.921 127.483 124.210 1.00 41.14 1465 VAL A N 1
ATOM 8746 C CA . VAL A 1 1465 ? 95.345 128.243 125.381 1.00 41.14 1465 VAL A CA 1
ATOM 8747 C C . VAL A 1 1465 ? 95.263 127.392 126.640 1.00 41.14 1465 VAL A C 1
ATOM 8748 O O . VAL A 1 1465 ? 96.012 127.618 127.598 1.00 41.14 1465 VAL A O 1
ATOM 8752 N N . LYS A 1 1466 ? 94.367 126.404 126.668 1.00 41.24 1466 LYS A N 1
ATOM 8753 C CA . LYS A 1 1466 ? 94.263 125.525 127.825 1.00 41.24 1466 LYS A CA 1
ATOM 8754 C C . LYS A 1 1466 ? 95.466 124.602 127.972 1.00 41.24 1466 LYS A C 1
ATOM 8755 O O . LYS A 1 1466 ? 95.630 123.989 129.032 1.00 41.24 1466 LYS A O 1
ATOM 8761 N N . ASP A 1 1467 ? 96.304 124.479 126.944 1.00 35.89 1467 ASP A N 1
ATOM 8762 C CA . ASP A 1 1467 ? 97.541 123.724 127.083 1.00 35.89 1467 ASP A CA 1
ATOM 8763 C C . ASP A 1 1467 ? 98.634 124.530 127.769 1.00 35.89 1467 ASP A C 1
ATOM 8764 O O . ASP A 1 1467 ? 99.614 123.946 128.242 1.00 35.89 1467 ASP A O 1
ATOM 8769 N N . TRP A 1 1468 ? 98.487 125.852 127.833 1.00 36.02 1468 TRP A N 1
ATOM 8770 C CA . TRP A 1 1468 ? 99.441 126.732 128.493 1.00 36.02 1468 TRP A CA 1
ATOM 8771 C C . TRP A 1 1468 ? 98.877 127.340 129.766 1.00 36.02 1468 TRP A C 1
ATOM 8772 O O . TRP A 1 1468 ? 99.523 127.289 130.816 1.00 36.02 1468 TRP A O 1
ATOM 8783 N N . VAL A 1 1469 ? 97.681 127.923 129.699 1.00 41.30 1469 VAL A N 1
ATOM 8784 C CA . VAL A 1 1469 ? 96.935 128.220 130.913 1.00 41.30 1469 VAL A CA 1
ATOM 8785 C C . VAL A 1 1469 ? 96.487 126.905 131.532 1.00 41.30 1469 VAL A C 1
ATOM 8786 O O . VAL A 1 1469 ? 96.198 125.936 130.820 1.00 41.30 1469 VAL A O 1
ATOM 8790 N N . ASP A 1 1470 ? 96.460 126.857 132.865 1.00 47.14 1470 ASP A N 1
ATOM 8791 C CA . ASP A 1 1470 ? 96.126 125.674 133.660 1.00 47.14 1470 ASP A CA 1
ATOM 8792 C C . ASP A 1 1470 ? 96.710 124.376 133.106 1.00 47.14 1470 ASP A C 1
ATOM 8793 O O . ASP A 1 1470 ? 96.086 123.314 133.200 1.00 47.14 1470 ASP A O 1
ATOM 8798 N N . GLY A 1 1471 ? 97.928 124.441 132.576 1.00 43.21 1471 GLY A N 1
ATOM 8799 C CA . GLY A 1 1471 ? 98.583 123.265 132.036 1.00 43.21 1471 GLY A CA 1
ATOM 8800 C C . GLY A 1 1471 ? 100.092 123.391 132.044 1.00 43.21 1471 GLY A C 1
ATOM 8801 O O . GLY A 1 1471 ? 100.631 124.460 131.743 1.00 43.21 1471 GLY A O 1
ATOM 8802 N N . SER A 1 1472 ? 100.785 122.314 132.389 1.00 40.05 1472 SER A N 1
ATOM 8803 C CA . SER A 1 1472 ? 102.234 122.313 132.456 1.00 40.05 1472 SER A CA 1
ATOM 8804 C C . SER A 1 1472 ? 102.804 121.666 131.198 1.00 40.05 1472 SER A C 1
ATOM 8805 O O . SER A 1 1472 ? 102.075 121.320 130.264 1.00 40.05 1472 SER A O 1
ATOM 8808 N N . ARG A 1 1473 ? 104.129 121.500 131.167 1.00 36.39 1473 ARG A N 1
ATOM 8809 C CA . ARG A 1 1473 ? 104.753 120.790 130.057 1.00 36.39 1473 ARG A CA 1
ATOM 8810 C C . ARG A 1 1473 ? 104.293 119.341 129.999 1.00 36.39 1473 ARG A C 1
ATOM 8811 O O . ARG A 1 1473 ? 104.157 118.776 128.908 1.00 36.39 1473 ARG A O 1
ATOM 8819 N N . GLY A 1 1474 ? 104.046 118.726 131.156 1.00 35.51 1474 GLY A N 1
ATOM 8820 C CA . GLY A 1 1474 ? 103.535 117.366 131.163 1.00 35.51 1474 GLY A CA 1
ATOM 8821 C C . GLY A 1 1474 ? 102.191 117.248 130.473 1.00 35.51 1474 GLY A C 1
ATOM 8822 O O . GLY A 1 1474 ? 101.946 116.296 129.729 1.00 35.51 1474 GLY A O 1
ATOM 8823 N N . TYR A 1 1475 ? 101.306 118.221 130.696 1.00 36.01 1475 TYR A N 1
ATOM 8824 C CA . TYR A 1 1475 ? 100.018 118.197 130.014 1.00 36.01 1475 TYR A CA 1
ATOM 8825 C C . TYR A 1 1475 ? 100.171 118.450 128.522 1.00 36.01 1475 TYR A C 1
ATOM 8826 O O . TYR A 1 1475 ? 99.416 117.891 127.722 1.00 36.01 1475 TYR A O 1
ATOM 8835 N N . ARG A 1 1476 ? 101.142 119.274 128.127 1.00 33.74 1476 ARG A N 1
ATOM 8836 C CA . ARG A 1 1476 ? 101.392 119.475 126.705 1.00 33.74 1476 ARG A CA 1
ATOM 8837 C C . ARG A 1 1476 ? 101.890 118.195 126.048 1.00 33.74 1476 ARG A C 1
ATOM 8838 O O . ARG A 1 1476 ? 101.479 117.864 124.932 1.00 33.74 1476 ARG A O 1
ATOM 8846 N N . LEU A 1 1477 ? 102.767 117.455 126.729 1.00 32.56 1477 LEU A N 1
ATOM 8847 C CA . LEU A 1 1477 ? 103.229 116.181 126.188 1.00 32.56 1477 LEU A CA 1
ATOM 8848 C C . LEU A 1 1477 ? 102.100 115.160 126.144 1.00 32.56 1477 LEU A C 1
ATOM 8849 O O . LEU A 1 1477 ? 102.011 114.363 125.203 1.00 32.56 1477 LEU A O 1
ATOM 8854 N N . GLN A 1 1478 ? 101.228 115.168 127.155 1.00 35.09 1478 GLN A N 1
ATOM 8855 C CA . GLN A 1 1478 ? 100.057 114.299 127.131 1.00 35.09 1478 GLN A CA 1
ATOM 8856 C C . GLN A 1 1478 ? 99.161 114.619 125.942 1.00 35.09 1478 GLN A C 1
ATOM 8857 O O . GLN A 1 1478 ? 98.689 113.712 125.248 1.00 35.09 1478 GLN A O 1
ATOM 8863 N N . ARG A 1 1479 ? 98.923 115.907 125.688 1.00 36.12 1479 ARG A N 1
ATOM 8864 C CA . ARG A 1 1479 ? 98.112 116.298 124.541 1.00 36.12 1479 ARG A CA 1
ATOM 8865 C C . ARG A 1 1479 ? 98.796 115.950 123.227 1.00 36.12 1479 ARG A C 1
ATOM 8866 O O . ARG A 1 1479 ? 98.120 115.611 122.252 1.00 36.12 1479 ARG A O 1
ATOM 8874 N N . LYS A 1 1480 ? 100.127 116.014 123.182 1.00 36.25 1480 LYS A N 1
ATOM 8875 C CA . LYS A 1 1480 ? 100.846 115.603 121.981 1.00 36.25 1480 LYS A CA 1
ATOM 8876 C C . LYS A 1 1480 ? 100.676 114.111 121.723 1.00 36.25 1480 LYS A C 1
ATOM 8877 O O . LYS A 1 1480 ? 100.418 113.694 120.586 1.00 36.25 1480 LYS A O 1
ATOM 8883 N N . ILE A 1 1481 ? 100.810 113.293 122.769 1.00 35.70 1481 ILE A N 1
ATOM 8884 C CA . ILE A 1 1481 ? 100.610 111.853 122.620 1.00 35.70 1481 ILE A CA 1
ATOM 8885 C C . ILE A 1 1481 ? 99.173 111.552 122.214 1.00 35.70 1481 ILE A C 1
ATOM 8886 O O . ILE A 1 1481 ? 98.915 110.646 121.413 1.00 35.70 1481 ILE A O 1
ATOM 8891 N N . GLU A 1 1482 ? 98.215 112.312 122.748 1.00 38.11 1482 GLU A N 1
ATOM 8892 C CA . GLU A 1 1482 ? 96.820 112.108 122.369 1.00 38.11 1482 GLU A CA 1
ATOM 8893 C C . GLU A 1 1482 ? 96.573 112.515 120.923 1.00 38.11 1482 GLU A C 1
ATOM 8894 O O . GLU A 1 1482 ? 95.754 111.899 120.232 1.00 38.11 1482 GLU A O 1
ATOM 8900 N N . ALA A 1 1483 ? 97.261 113.556 120.451 1.00 40.80 1483 ALA A N 1
ATOM 8901 C CA . ALA A 1 1483 ? 97.174 113.924 119.043 1.00 40.80 1483 ALA A CA 1
ATOM 8902 C C . ALA A 1 1483 ? 97.795 112.857 118.155 1.00 40.80 1483 ALA A C 1
ATOM 8903 O O . ALA A 1 1483 ? 97.354 112.665 117.017 1.00 40.80 1483 ALA A O 1
ATOM 8905 N N . ILE A 1 1484 ? 98.821 112.163 118.653 1.00 41.79 1484 ILE A N 1
ATOM 8906 C CA . ILE A 1 1484 ? 99.359 111.016 117.928 1.00 41.79 1484 ILE A CA 1
ATOM 8907 C C . ILE A 1 1484 ? 98.300 109.929 117.798 1.00 41.79 1484 ILE A C 1
ATOM 8908 O O . ILE A 1 1484 ? 98.131 109.328 116.730 1.00 41.79 1484 ILE A O 1
ATOM 8913 N N . PHE A 1 1485 ? 97.561 109.669 118.877 1.00 47.05 1485 PHE A N 1
ATOM 8914 C CA . PHE A 1 1485 ? 96.543 108.620 118.894 1.00 47.05 1485 PHE A CA 1
ATOM 8915 C C . PHE A 1 1485 ? 95.174 109.250 118.651 1.00 47.05 1485 PHE A C 1
ATOM 8916 O O . PHE A 1 1485 ? 94.399 109.501 119.572 1.00 47.05 1485 PHE A O 1
ATOM 8924 N N . HIS A 1 1486 ? 94.877 109.501 117.378 1.00 62.59 1486 HIS A N 1
ATOM 8925 C CA . HIS A 1 1486 ? 93.541 109.939 117.002 1.00 62.59 1486 HIS A CA 1
ATOM 8926 C C . HIS A 1 1486 ? 92.533 108.830 117.295 1.00 62.59 1486 HIS A C 1
ATOM 8927 O O . HIS A 1 1486 ? 92.900 107.673 117.516 1.00 62.59 1486 HIS A O 1
ATOM 8934 N N . ASP A 1 1487 ? 91.248 109.204 117.308 1.00 66.65 1487 ASP A N 1
ATOM 8935 C CA . ASP A 1 1487 ? 90.133 108.320 117.654 1.00 66.65 1487 ASP A CA 1
ATOM 8936 C C . ASP A 1 1487 ? 90.487 107.484 118.878 1.00 66.65 1487 ASP A C 1
ATOM 8937 O O . ASP A 1 1487 ? 90.595 106.256 118.803 1.00 66.65 1487 ASP A O 1
ATOM 8942 N N . ASP A 1 1488 ? 90.647 108.153 120.016 1.00 64.63 1488 ASP A N 1
ATOM 8943 C CA . ASP A 1 1488 ? 91.355 107.599 121.167 1.00 64.63 1488 ASP A CA 1
ATOM 8944 C C . ASP A 1 1488 ? 90.582 106.426 121.756 1.00 64.63 1488 ASP A C 1
ATOM 8945 O O . ASP A 1 1488 ? 89.601 106.598 122.482 1.00 64.63 1488 ASP A O 1
ATOM 8950 N N . LYS A 1 1489 ? 91.027 105.217 121.427 1.00 65.37 1489 LYS A N 1
ATOM 8951 C CA . LYS A 1 1489 ? 90.555 103.988 122.047 1.00 65.37 1489 LYS A CA 1
ATOM 8952 C C . LYS A 1 1489 ? 91.570 103.392 123.006 1.00 65.37 1489 LYS A C 1
ATOM 8953 O O . LYS A 1 1489 ? 91.189 102.817 124.027 1.00 65.37 1489 LYS A O 1
ATOM 8959 N N . GLU A 1 1490 ? 92.860 103.522 122.692 1.00 60.26 1490 GLU A N 1
ATOM 8960 C CA . GLU A 1 1490 ? 93.915 103.007 123.556 1.00 60.26 1490 GLU A CA 1
ATOM 8961 C C . GLU A 1 1490 ? 94.368 104.047 124.575 1.00 60.26 1490 GLU A C 1
ATOM 8962 O O . GLU A 1 1490 ? 94.584 103.716 125.746 1.00 60.26 1490 GLU A O 1
ATOM 8968 N N . THR A 1 1491 ? 94.518 105.307 124.155 1.00 53.47 1491 THR A N 1
ATOM 8969 C CA . THR A 1 1491 ? 94.871 106.349 125.112 1.00 53.47 1491 THR A CA 1
ATOM 8970 C C . THR A 1 1491 ? 93.742 106.602 126.101 1.00 53.47 1491 THR A C 1
ATOM 8971 O O . THR A 1 1491 ? 94.004 106.903 127.269 1.00 53.47 1491 THR A O 1
ATOM 8975 N N . SER A 1 1492 ? 92.488 106.467 125.665 1.00 56.54 1492 SER A N 1
ATOM 8976 C CA . SER A 1 1492 ? 91.374 106.576 126.603 1.00 56.54 1492 SER A CA 1
ATOM 8977 C C . SER A 1 1492 ? 91.405 105.444 127.620 1.00 56.54 1492 SER A C 1
ATOM 8978 O O . SER A 1 1492 ? 91.132 105.657 128.807 1.00 56.54 1492 SER A O 1
ATOM 8981 N N . PHE A 1 1493 ? 91.748 104.233 127.176 1.00 56.66 1493 PHE A N 1
ATOM 8982 C CA . PHE A 1 1493 ? 91.861 103.110 128.099 1.00 56.66 1493 PHE A CA 1
ATOM 8983 C C . PHE A 1 1493 ? 93.007 103.315 129.083 1.00 56.66 1493 PHE A C 1
ATOM 8984 O O . PHE A 1 1493 ? 92.883 102.988 130.269 1.00 56.66 1493 PHE A O 1
ATOM 8992 N N . ILE A 1 1494 ? 94.127 103.867 128.613 1.00 52.16 1494 ILE A N 1
ATOM 8993 C CA . ILE A 1 1494 ? 95.246 104.143 129.509 1.00 52.16 1494 ILE A CA 1
ATOM 8994 C C . ILE A 1 1494 ? 94.879 105.237 130.505 1.00 52.16 1494 ILE A C 1
ATOM 8995 O O . ILE A 1 1494 ? 95.272 105.185 131.676 1.00 52.16 1494 ILE A O 1
ATOM 9000 N N . ARG A 1 1495 ? 94.114 106.237 130.065 1.00 50.57 1495 ARG A N 1
ATOM 9001 C CA . ARG A 1 1495 ? 93.651 107.270 130.985 1.00 50.57 1495 ARG A CA 1
ATOM 9002 C C . ARG A 1 1495 ? 92.700 106.694 132.025 1.00 50.57 1495 ARG A C 1
ATOM 9003 O O . ARG A 1 1495 ? 92.739 107.086 133.196 1.00 50.57 1495 ARG A O 1
ATOM 9011 N N . ASN A 1 1496 ? 91.839 105.759 131.617 1.00 59.19 1496 ASN A N 1
ATOM 9012 C CA . ASN A 1 1496 ? 90.962 105.099 132.580 1.00 59.19 1496 ASN A CA 1
ATOM 9013 C C . ASN A 1 1496 ? 91.766 104.284 133.585 1.00 59.19 1496 ASN A C 1
ATOM 9014 O O . ASN A 1 1496 ? 91.453 104.276 134.780 1.00 59.19 1496 ASN A O 1
ATOM 9019 N N . CYS A 1 1497 ? 92.811 103.596 133.119 1.00 62.56 1497 CYS A N 1
ATOM 9020 C CA . CYS A 1 1497 ? 93.666 102.845 134.036 1.00 62.56 1497 CYS A CA 1
ATOM 9021 C C . CYS A 1 1497 ? 94.395 103.775 134.999 1.00 62.56 1497 CYS A C 1
ATOM 9022 O O . CYS A 1 1497 ? 94.562 103.454 136.182 1.00 62.56 1497 CYS A O 1
ATOM 9025 N N . ALA A 1 1498 ? 94.834 104.936 134.510 1.00 59.76 1498 ALA A N 1
ATOM 9026 C CA . ALA A 1 1498 ? 95.495 105.902 135.379 1.00 59.76 1498 ALA A CA 1
ATOM 9027 C C . ALA A 1 1498 ? 94.528 106.464 136.411 1.00 59.76 1498 ALA A C 1
ATOM 9028 O O . ALA A 1 1498 ? 94.899 106.663 137.572 1.00 59.76 1498 ALA A O 1
ATOM 9030 N N . ARG A 1 1499 ? 93.281 106.718 136.009 1.00 63.59 1499 ARG A N 1
ATOM 9031 C CA . ARG A 1 1499 ? 92.275 107.161 136.968 1.00 63.59 1499 ARG A CA 1
ATOM 9032 C C . ARG A 1 1499 ? 91.988 106.076 137.996 1.00 63.59 1499 ARG A C 1
ATOM 9033 O O . ARG A 1 1499 ? 91.770 106.370 139.175 1.00 63.59 1499 ARG A O 1
ATOM 9041 N N . LYS A 1 1500 ? 91.986 104.813 137.566 1.00 68.03 1500 LYS A N 1
ATOM 9042 C CA . LYS A 1 1500 ? 91.786 103.712 138.502 1.00 68.03 1500 LYS A CA 1
ATOM 9043 C C . LYS A 1 1500 ? 92.917 103.640 139.518 1.00 68.03 1500 LYS A C 1
ATOM 9044 O O . LYS A 1 1500 ? 92.676 103.451 140.715 1.00 68.03 1500 LYS A O 1
ATOM 9050 N N . VAL A 1 1501 ? 94.161 103.784 139.057 1.00 67.38 1501 VAL A N 1
ATOM 9051 C CA . VAL A 1 1501 ? 95.298 103.785 139.976 1.00 67.38 1501 VAL A CA 1
ATOM 9052 C C . VAL A 1 1501 ? 95.215 104.975 140.925 1.00 67.38 1501 VAL A C 1
ATOM 9053 O O . VAL A 1 1501 ? 95.506 104.859 142.123 1.00 67.38 1501 VAL A O 1
ATOM 9057 N N . PHE A 1 1502 ? 94.799 106.134 140.408 1.00 71.75 1502 PHE A N 1
ATOM 9058 C CA . PHE A 1 1502 ? 94.677 107.322 141.245 1.00 71.75 1502 PHE A CA 1
ATOM 9059 C C . PHE A 1 1502 ? 93.595 107.145 142.303 1.00 71.75 1502 PHE A C 1
ATOM 9060 O O . PHE A 1 1502 ? 93.742 107.612 143.438 1.00 71.75 1502 PHE A O 1
ATOM 9068 N N . ASN A 1 1503 ? 92.500 106.471 141.951 1.00 77.54 1503 ASN A N 1
ATOM 9069 C CA . ASN A 1 1503 ? 91.455 106.199 142.931 1.00 77.54 1503 ASN A CA 1
ATOM 9070 C C . ASN A 1 1503 ? 91.926 105.189 143.970 1.00 77.54 1503 ASN A C 1
ATOM 9071 O O . ASN A 1 1503 ? 91.647 105.344 145.164 1.00 77.54 1503 ASN A O 1
ATOM 9076 N N . ASP A 1 1504 ? 92.641 104.149 143.536 1.00 81.46 1504 ASP A N 1
ATOM 9077 C CA . ASP A 1 1504 ? 93.137 103.157 144.483 1.00 81.46 1504 ASP A CA 1
ATOM 9078 C C . ASP A 1 1504 ? 94.183 103.745 145.420 1.00 81.46 1504 ASP A C 1
ATOM 9079 O O . ASP A 1 1504 ? 94.345 103.263 146.546 1.00 81.46 1504 ASP A O 1
ATOM 9084 N N . ILE A 1 1505 ? 94.899 104.779 144.979 1.00 83.37 1505 ILE A N 1
ATOM 9085 C CA . ILE A 1 1505 ? 95.904 105.400 145.834 1.00 83.37 1505 ILE A CA 1
ATOM 9086 C C . ILE A 1 1505 ? 95.356 106.581 146.631 1.00 83.37 1505 ILE A C 1
ATOM 9087 O O . ILE A 1 1505 ? 95.985 106.998 147.615 1.00 83.37 1505 ILE A O 1
ATOM 9092 N N . LYS A 1 1506 ? 94.200 107.126 146.251 1.00 85.08 1506 LYS A N 1
ATOM 9093 C CA . LYS A 1 1506 ? 93.602 108.246 146.967 1.00 85.08 1506 LYS A CA 1
ATOM 9094 C C . LYS A 1 1506 ? 92.290 107.864 147.640 1.00 85.08 1506 LYS A C 1
ATOM 9095 O O . LYS A 1 1506 ? 92.152 108.023 148.856 1.00 85.08 1506 LYS A O 1
ATOM 9101 N N . ARG A 1 1507 ? 91.315 107.360 146.881 1.00 88.56 1507 ARG A N 1
ATOM 9102 C CA . ARG A 1 1507 ? 90.045 106.957 147.479 1.00 88.56 1507 ARG A CA 1
ATOM 9103 C C . ARG A 1 1507 ? 90.228 105.727 148.359 1.00 88.56 1507 ARG A C 1
ATOM 9104 O O . ARG A 1 1507 ? 89.979 105.769 149.569 1.00 88.56 1507 ARG A O 1
ATOM 9112 N N . GLY A 1 1508 ? 90.665 104.615 147.764 1.00 91.63 1508 GLY A N 1
ATOM 9113 C CA . GLY A 1 1508 ? 91.014 103.454 148.561 1.00 91.63 1508 GLY A CA 1
ATOM 9114 C C . GLY A 1 1508 ? 92.213 103.701 149.451 1.00 91.63 1508 GLY A C 1
ATOM 9115 O O . GLY A 1 1508 ? 92.320 103.113 150.531 1.00 91.63 1508 GLY A O 1
ATOM 9116 N N . ARG A 1 1509 ? 93.128 104.567 149.010 1.00 91.32 1509 ARG A N 1
ATOM 9117 C CA . ARG A 1 1509 ? 94.285 104.997 149.794 1.00 91.32 1509 ARG A CA 1
ATOM 9118 C C . ARG A 1 1509 ? 95.138 103.818 150.257 1.00 91.32 1509 ARG A C 1
ATOM 9119 O O . ARG A 1 1509 ? 95.729 103.852 151.339 1.00 91.32 1509 ARG A O 1
ATOM 9127 N N . ILE A 1 1510 ? 95.210 102.760 149.459 1.00 92.57 1510 ILE A N 1
ATOM 9128 C CA . ILE A 1 1510 ? 96.118 101.648 149.731 1.00 92.57 1510 ILE A CA 1
ATOM 9129 C C . ILE A 1 1510 ? 96.997 101.481 148.496 1.00 92.57 1510 ILE A C 1
ATOM 9130 O O . ILE A 1 1510 ? 96.712 100.694 147.588 1.00 92.57 1510 ILE A O 1
ATOM 9135 N N . PHE A 1 1511 ? 98.087 102.248 148.457 1.00 92.92 1511 PHE A N 1
ATOM 9136 C CA . PHE A 1 1511 ? 99.187 102.052 147.522 1.00 92.92 1511 PHE A CA 1
ATOM 9137 C C . PHE A 1 1511 ? 100.374 102.886 147.982 1.00 92.92 1511 PHE A C 1
ATOM 9138 O O . PHE A 1 1511 ? 100.287 104.118 148.018 1.00 92.92 1511 PHE A O 1
ATOM 9146 N N . GLU A 1 1512 ? 101.489 102.236 148.314 1.00 105.09 1512 GLU A N 1
ATOM 9147 C CA . GLU A 1 1512 ? 102.684 102.953 148.747 1.00 105.09 1512 GLU A CA 1
ATOM 9148 C C . GLU A 1 1512 ? 103.883 102.018 148.810 1.00 105.09 1512 GLU A C 1
ATOM 9149 O O . GLU A 1 1512 ? 103.782 100.905 149.337 1.00 105.09 1512 GLU A O 1
ATOM 9155 N N . GLU A 1 1513 ? 105.014 102.456 148.256 1.00 105.89 1513 GLU A N 1
ATOM 9156 C CA . GLU A 1 1513 ? 106.305 101.772 148.268 1.00 105.89 1513 GLU A CA 1
ATOM 9157 C C . GLU A 1 1513 ? 106.305 100.482 147.459 1.00 105.89 1513 GLU A C 1
ATOM 9158 O O . GLU A 1 1513 ? 107.366 99.866 147.309 1.00 105.89 1513 GLU A O 1
ATOM 9164 N N . ASN A 1 1514 ? 105.160 100.053 146.930 1.00 99.56 1514 ASN A N 1
ATOM 9165 C CA . ASN A 1 1514 ? 105.109 98.911 146.025 1.00 99.56 1514 ASN A CA 1
ATOM 9166 C C . ASN A 1 1514 ? 105.156 99.354 144.570 1.00 99.56 1514 ASN A C 1
ATOM 9167 O O . ASN A 1 1514 ? 105.801 98.702 143.740 1.00 99.56 1514 ASN A O 1
ATOM 9172 N N . LEU A 1 1515 ? 104.485 100.464 144.254 1.00 91.51 1515 LEU A N 1
ATOM 9173 C CA . LEU A 1 1515 ? 104.581 101.030 142.915 1.00 91.51 1515 LEU A CA 1
ATOM 9174 C C . LEU A 1 1515 ? 106.005 101.459 142.599 1.00 91.51 1515 LEU A C 1
ATOM 9175 O O . LEU A 1 1515 ? 106.424 101.410 141.440 1.00 91.51 1515 LEU A O 1
ATOM 9180 N N . ILE A 1 1516 ? 106.764 101.874 143.614 1.00 94.82 1516 ILE A N 1
ATOM 9181 C CA . ILE A 1 1516 ? 108.165 102.220 143.400 1.00 94.82 1516 ILE A CA 1
ATOM 9182 C C . ILE A 1 1516 ? 108.966 100.982 143.019 1.00 94.82 1516 ILE A C 1
ATOM 9183 O O . ILE A 1 1516 ? 109.829 101.031 142.135 1.00 94.82 1516 ILE A O 1
ATOM 9188 N N . ASN A 1 1517 ? 108.698 99.857 143.684 1.00 90.80 1517 ASN A N 1
ATOM 9189 C CA . ASN A 1 1517 ? 109.342 98.603 143.313 1.00 90.80 1517 ASN A CA 1
ATOM 9190 C C . ASN A 1 1517 ? 108.906 98.141 141.929 1.00 90.80 1517 ASN A C 1
ATOM 9191 O O . ASN A 1 1517 ? 109.674 97.473 141.229 1.00 90.80 1517 ASN A O 1
ATOM 9196 N N . LEU A 1 1518 ? 107.688 98.492 141.518 1.00 80.72 1518 LEU A N 1
ATOM 9197 C CA . LEU A 1 1518 ? 107.162 98.073 140.226 1.00 80.72 1518 LEU A CA 1
ATOM 9198 C C . LEU A 1 1518 ? 107.607 98.968 139.077 1.00 80.72 1518 LEU A C 1
ATOM 9199 O O . LEU A 1 1518 ? 107.595 98.524 137.924 1.00 80.72 1518 LEU A O 1
ATOM 9204 N N . ILE A 1 1519 ? 108.005 100.204 139.361 1.00 78.91 1519 ILE A N 1
ATOM 9205 C CA . ILE A 1 1519 ? 108.369 101.154 138.315 1.00 78.91 1519 ILE A CA 1
ATOM 9206 C C . ILE A 1 1519 ? 109.844 101.047 137.950 1.00 78.91 1519 ILE A C 1
ATOM 9207 O O . ILE A 1 1519 ? 110.211 101.186 136.780 1.00 78.91 1519 ILE A O 1
ATOM 9212 N N . GLY A 1 1520 ? 110.704 100.776 138.933 1.00 81.83 1520 GLY A N 1
ATOM 9213 C CA . GLY A 1 1520 ? 112.140 100.720 138.709 1.00 81.83 1520 GLY A CA 1
ATOM 9214 C C . GLY A 1 1520 ? 112.584 99.714 137.665 1.00 81.83 1520 GLY A C 1
ATOM 9215 O O . GLY A 1 1520 ? 113.740 99.774 137.229 1.00 81.83 1520 GLY A O 1
ATOM 9216 N N . ARG A 1 1521 ? 111.707 98.796 137.254 1.00 78.63 1521 ARG A N 1
ATOM 9217 C CA . ARG A 1 1521 ? 112.073 97.835 136.219 1.00 78.63 1521 ARG A CA 1
ATOM 9218 C C . ARG A 1 1521 ? 112.290 98.529 134.880 1.00 78.63 1521 ARG A C 1
ATOM 9219 O O . ARG A 1 1521 ? 113.283 98.275 134.189 1.00 78.63 1521 ARG A O 1
ATOM 9227 N N . GLY A 1 1522 ? 111.369 99.409 134.496 1.00 69.75 1522 GLY A N 1
ATOM 9228 C CA . GLY A 1 1522 ? 111.480 100.115 133.236 1.00 69.75 1522 GLY A CA 1
ATOM 9229 C C . GLY A 1 1522 ? 110.146 100.596 132.704 1.00 69.75 1522 GLY A C 1
ATOM 9230 O O . GLY A 1 1522 ? 109.320 101.116 133.459 1.00 69.75 1522 GLY A O 1
ATOM 9231 N N . GLY A 1 1523 ? 109.924 100.427 131.404 1.00 61.81 1523 GLY A N 1
ATOM 9232 C CA . GLY A 1 1523 ? 108.688 100.866 130.789 1.00 61.81 1523 GLY A CA 1
ATOM 9233 C C . GLY A 1 1523 ? 107.715 99.740 130.515 1.00 61.81 1523 GLY A C 1
ATOM 9234 O O . GLY A 1 1523 ? 106.513 99.879 130.757 1.00 61.81 1523 GLY A O 1
ATOM 9235 N N . ASP A 1 1524 ? 108.220 98.615 130.009 1.00 61.14 1524 ASP A N 1
ATOM 9236 C CA . ASP A 1 1524 ? 107.348 97.486 129.702 1.00 61.14 1524 ASP A CA 1
ATOM 9237 C C . ASP A 1 1524 ? 106.831 96.829 130.974 1.00 61.14 1524 ASP A C 1
ATOM 9238 O O . ASP A 1 1524 ? 105.625 96.598 131.122 1.00 61.14 1524 ASP A O 1
ATOM 9243 N N . GLU A 1 1525 ? 107.732 96.525 131.910 1.00 69.21 1525 GLU A N 1
ATOM 9244 C CA . GLU A 1 1525 ? 107.324 95.825 133.122 1.00 69.21 1525 GLU A CA 1
ATOM 9245 C C . GLU A 1 1525 ? 106.472 96.713 134.019 1.00 69.21 1525 GLU A C 1
ATOM 9246 O O . GLU A 1 1525 ? 105.514 96.237 134.637 1.00 69.21 1525 GLU A O 1
ATOM 9252 N N . ALA A 1 1526 ? 106.791 98.006 134.096 1.00 65.80 1526 ALA A N 1
ATOM 9253 C CA . ALA A 1 1526 ? 106.000 98.907 134.928 1.00 65.80 1526 ALA A CA 1
ATOM 9254 C C . ALA A 1 1526 ? 104.590 99.070 134.374 1.00 65.80 1526 ALA A C 1
ATOM 9255 O O . ALA A 1 1526 ? 103.606 99.022 135.123 1.00 65.80 1526 ALA A O 1
ATOM 9257 N N . LEU A 1 1527 ? 104.473 99.271 133.060 1.00 62.78 1527 LEU A N 1
ATOM 9258 C CA . LEU A 1 1527 ? 103.154 99.380 132.449 1.00 62.78 1527 LEU A CA 1
ATOM 9259 C C . LEU A 1 1527 ? 102.377 98.080 132.599 1.00 62.78 1527 LEU A C 1
ATOM 9260 O O . LEU A 1 1527 ? 101.170 98.097 132.865 1.00 62.78 1527 LEU A O 1
ATOM 9265 N N . THR A 1 1528 ? 103.058 96.940 132.446 1.00 68.20 1528 THR A N 1
ATOM 9266 C CA . THR A 1 1528 ? 102.398 95.654 132.639 1.00 68.20 1528 THR A CA 1
ATOM 9267 C C . THR A 1 1528 ? 101.879 95.511 134.063 1.00 68.20 1528 THR A C 1
ATOM 9268 O O . THR A 1 1528 ? 100.748 95.060 134.277 1.00 68.20 1528 THR A O 1
ATOM 9272 N N . GLY A 1 1529 ? 102.688 95.897 135.050 1.00 71.39 1529 GLY A N 1
ATOM 9273 C CA . GLY A 1 1529 ? 102.252 95.800 136.432 1.00 71.39 1529 GLY A CA 1
ATOM 9274 C C . GLY A 1 1529 ? 101.079 96.709 136.740 1.00 71.39 1529 GLY A C 1
ATOM 9275 O O . GLY A 1 1529 ? 100.131 96.304 137.418 1.00 71.39 1529 GLY A O 1
ATOM 9276 N N . PHE A 1 1530 ? 101.121 97.949 136.246 1.00 66.61 1530 PHE A N 1
ATOM 9277 C CA . PHE A 1 1530 ? 100.001 98.857 136.472 1.00 66.61 1530 PHE A CA 1
ATOM 9278 C C . PHE A 1 1530 ? 98.734 98.368 135.782 1.00 66.61 1530 PHE A C 1
ATOM 9279 O O . PHE A 1 1530 ? 97.633 98.538 136.318 1.00 66.61 1530 PHE A O 1
ATOM 9287 N N . LEU A 1 1531 ? 98.867 97.748 134.608 1.00 72.65 1531 LEU A N 1
ATOM 9288 C CA . LEU A 1 1531 ? 97.696 97.206 133.927 1.00 72.65 1531 LEU A CA 1
ATOM 9289 C C . LEU A 1 1531 ? 97.132 96.001 134.669 1.00 72.65 1531 LEU A C 1
ATOM 9290 O O . LEU A 1 1531 ? 95.910 95.835 134.751 1.00 72.65 1531 LEU A O 1
ATOM 9295 N N . GLN A 1 1532 ? 98.002 95.147 135.212 1.00 76.24 1532 GLN A N 1
ATOM 9296 C CA . GLN A 1 1532 ? 97.520 94.027 136.013 1.00 76.24 1532 GLN A CA 1
ATOM 9297 C C . GLN A 1 1532 ? 96.874 94.506 137.306 1.00 76.24 1532 GLN A C 1
ATOM 9298 O O . GLN A 1 1532 ? 95.946 93.864 137.809 1.00 76.24 1532 GLN A O 1
ATOM 9304 N N . TYR A 1 1533 ? 97.348 95.626 137.856 1.00 76.81 1533 TYR A N 1
ATOM 9305 C CA . TYR A 1 1533 ? 96.752 96.183 139.063 1.00 76.81 1533 TYR A CA 1
ATOM 9306 C C . TYR A 1 1533 ? 95.461 96.939 138.787 1.00 76.81 1533 TYR A C 1
ATOM 9307 O O . TYR A 1 1533 ? 94.651 97.108 139.704 1.00 76.81 1533 TYR A O 1
ATOM 9316 N N . ALA A 1 1534 ? 95.249 97.397 137.554 1.00 75.89 1534 ALA A N 1
ATOM 9317 C CA . ALA A 1 1534 ? 94.045 98.136 137.199 1.00 75.89 1534 ALA A CA 1
ATOM 9318 C C . ALA A 1 1534 ? 93.123 97.336 136.287 1.00 75.89 1534 ALA A C 1
ATOM 9319 O O . ALA A 1 1534 ? 91.953 97.128 136.619 1.00 75.89 1534 ALA A O 1
ATOM 9321 N N . GLY A 1 1535 ? 93.622 96.872 135.145 1.00 79.41 1535 GLY A N 1
ATOM 9322 C CA . GLY A 1 1535 ? 92.790 96.163 134.192 1.00 79.41 1535 GLY A CA 1
ATOM 9323 C C . GLY A 1 1535 ? 92.867 94.656 134.315 1.00 79.41 1535 GLY A C 1
ATOM 9324 O O . GLY A 1 1535 ? 91.835 93.978 134.330 1.00 79.41 1535 GLY A O 1
ATOM 9325 N N . CYS A 1 1536 ? 94.088 94.124 134.400 1.00 82.11 1536 CYS A N 1
ATOM 9326 C CA . CYS A 1 1536 ? 94.332 92.687 134.532 1.00 82.11 1536 CYS A CA 1
ATOM 9327 C C . CYS A 1 1536 ? 93.721 91.914 133.360 1.00 82.11 1536 CYS A C 1
ATOM 9328 O O . CYS A 1 1536 ? 92.819 91.089 133.520 1.00 82.11 1536 CYS A O 1
ATOM 9331 N N . SER A 1 1537 ? 94.237 92.202 132.164 1.00 80.65 1537 SER A N 1
ATOM 9332 C CA . SER A 1 1537 ? 93.790 91.526 130.946 1.00 80.65 1537 SER A CA 1
ATOM 9333 C C . SER A 1 1537 ? 94.999 91.420 130.020 1.00 80.65 1537 SER A C 1
ATOM 9334 O O . SER A 1 1537 ? 95.292 92.360 129.276 1.00 80.65 1537 SER A O 1
ATOM 9337 N N . GLU A 1 1538 ? 95.679 90.269 130.062 1.00 79.48 1538 GLU A N 1
ATOM 9338 C CA . GLU A 1 1538 ? 96.946 90.114 129.351 1.00 79.48 1538 GLU A CA 1
ATOM 9339 C C . GLU A 1 1538 ? 96.805 90.382 127.859 1.00 79.48 1538 GLU A C 1
ATOM 9340 O O . GLU A 1 1538 ? 97.743 90.888 127.230 1.00 79.48 1538 GLU A O 1
ATOM 9346 N N . GLN A 1 1539 ? 95.651 90.055 127.274 1.00 77.34 1539 GLN A N 1
ATOM 9347 C CA . GLN A 1 1539 ? 95.420 90.376 125.870 1.00 77.34 1539 GLN A CA 1
ATOM 9348 C C . GLN A 1 1539 ? 95.454 91.884 125.649 1.00 77.34 1539 GLN A C 1
ATOM 9349 O O . GLN A 1 1539 ? 96.100 92.375 124.716 1.00 77.34 1539 GLN A O 1
ATOM 9355 N N . GLU A 1 1540 ? 94.776 92.638 126.516 1.00 74.34 1540 GLU A N 1
ATOM 9356 C CA . GLU A 1 1540 ? 94.778 94.089 126.382 1.00 74.34 1540 GLU A CA 1
ATOM 9357 C C . GLU A 1 1540 ? 96.144 94.684 126.697 1.00 74.34 1540 GLU A C 1
ATOM 9358 O O . GLU A 1 1540 ? 96.516 95.708 126.117 1.00 74.34 1540 GLU A O 1
ATOM 9364 N N . VAL A 1 1541 ? 96.906 94.064 127.602 1.00 72.16 1541 VAL A N 1
ATOM 9365 C CA . VAL A 1 1541 ? 98.255 94.552 127.877 1.00 72.16 1541 VAL A CA 1
ATOM 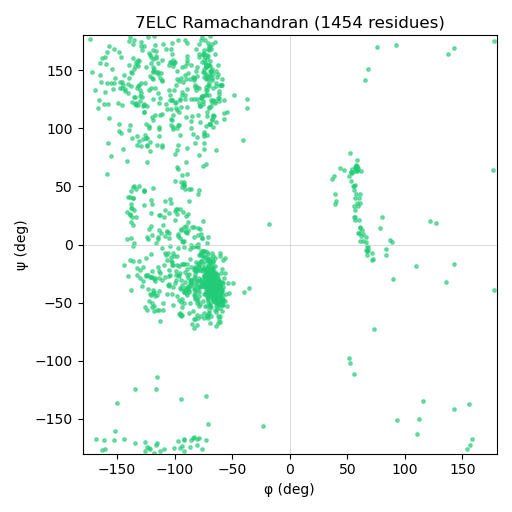9366 C C . VAL A 1 1541 ? 99.155 94.345 126.666 1.00 72.16 1541 VAL A C 1
ATOM 9367 O O . VAL A 1 1541 ? 99.957 95.218 126.317 1.00 72.16 1541 VAL A O 1
ATOM 9371 N N . ASN A 1 1542 ? 99.042 93.189 126.008 1.00 72.92 1542 ASN A N 1
ATOM 9372 C CA . ASN A 1 1542 ? 99.823 92.963 124.797 1.00 72.92 1542 ASN A CA 1
ATOM 9373 C C . ASN A 1 1542 ? 99.357 93.857 123.655 1.00 72.92 1542 ASN A C 1
ATOM 9374 O O . ASN A 1 1542 ? 100.155 94.208 122.780 1.00 72.92 1542 ASN A O 1
ATOM 9379 N N . ARG A 1 1543 ? 98.075 94.230 123.643 1.00 70.44 1543 ARG A N 1
ATOM 9380 C CA . ARG A 1 1543 ? 97.600 95.184 122.646 1.00 70.44 1543 ARG A CA 1
ATOM 9381 C C . ARG A 1 1543 ? 98.080 96.597 122.951 1.00 70.44 1543 ARG A C 1
ATOM 9382 O O . ARG A 1 1543 ? 98.239 97.410 122.034 1.00 70.44 1543 ARG A O 1
ATOM 9390 N N . VAL A 1 1544 ? 98.322 96.904 124.226 1.00 61.27 1544 VAL A N 1
ATOM 9391 C CA . VAL A 1 1544 ? 98.765 98.240 124.610 1.00 61.27 1544 VAL A CA 1
ATOM 9392 C C . VAL A 1 1544 ? 100.271 98.384 124.434 1.00 61.27 1544 VAL A C 1
ATOM 9393 O O . VAL A 1 1544 ? 100.752 99.400 123.923 1.00 61.27 1544 VAL A O 1
ATOM 9397 N N . LEU A 1 1545 ? 101.038 97.373 124.842 1.00 59.54 1545 LEU A N 1
ATOM 9398 C CA . LEU A 1 1545 ? 102.489 97.417 124.708 1.00 59.54 1545 LEU A CA 1
ATOM 9399 C C . LEU A 1 1545 ? 102.961 97.280 123.267 1.00 59.54 1545 LEU A C 1
ATOM 9400 O O . LEU A 1 1545 ? 104.175 97.275 123.034 1.00 59.54 1545 LEU A O 1
ATOM 9405 N N . ASN A 1 1546 ? 102.049 97.167 122.301 1.00 55.56 1546 ASN A N 1
ATOM 9406 C CA . ASN A 1 1546 ? 102.464 97.050 120.908 1.00 55.56 1546 ASN A CA 1
ATOM 9407 C C . ASN A 1 1546 ? 102.969 98.377 120.358 1.00 55.56 1546 ASN A C 1
ATOM 9408 O O . ASN A 1 1546 ? 103.809 98.390 119.451 1.00 55.56 1546 ASN A O 1
ATOM 9413 N N . TYR A 1 1547 ? 102.476 99.496 120.886 1.00 48.92 1547 TYR A N 1
ATOM 9414 C CA . TYR A 1 1547 ? 102.882 100.817 120.417 1.00 48.92 1547 TYR A CA 1
ATOM 9415 C C . TYR A 1 1547 ? 104.232 101.169 121.028 1.00 48.92 1547 TYR A C 1
ATOM 9416 O O . TYR A 1 1547 ? 104.335 101.389 122.239 1.00 48.92 1547 TYR A O 1
ATOM 9425 N N . ARG A 1 1548 ? 105.265 101.231 120.194 1.00 46.59 1548 ARG A N 1
ATOM 9426 C CA . ARG A 1 1548 ? 106.620 101.504 120.642 1.00 46.59 1548 ARG A CA 1
ATOM 9427 C C . ARG A 1 1548 ? 107.154 102.761 119.971 1.00 46.59 1548 ARG A C 1
ATOM 9428 O O . ARG A 1 1548 ? 106.635 103.217 118.950 1.00 46.59 1548 ARG A O 1
ATOM 9436 N N . TRP A 1 1549 ? 108.207 103.320 120.565 1.00 40.04 1549 TRP A N 1
ATOM 9437 C CA . TRP A 1 1549 ? 108.922 104.446 119.986 1.00 40.04 1549 TRP A CA 1
ATOM 9438 C C . TRP A 1 1549 ? 110.402 104.309 120.302 1.00 40.04 1549 TRP A C 1
ATOM 9439 O O . TRP A 1 1549 ? 110.774 103.962 121.426 1.00 40.04 1549 TRP A O 1
ATOM 9450 N N . VAL A 1 1550 ? 111.243 104.578 119.306 1.00 39.23 1550 VAL A N 1
ATOM 9451 C CA . VAL A 1 1550 ? 112.686 104.427 119.462 1.00 39.23 1550 VAL A CA 1
ATOM 9452 C C . VAL A 1 1550 ? 113.195 105.545 120.365 1.00 39.23 1550 VAL A C 1
ATOM 9453 O O . VAL A 1 1550 ? 113.157 106.721 119.996 1.00 39.23 1550 VAL A O 1
ATOM 9457 N N . ASN A 1 1551 ? 113.676 105.179 121.548 1.00 40.06 1551 ASN A N 1
ATOM 9458 C CA . ASN A 1 1551 ? 114.226 106.129 122.506 1.00 40.06 1551 ASN A CA 1
ATOM 9459 C C . ASN A 1 1551 ? 115.746 106.035 122.452 1.00 40.06 1551 ASN A C 1
ATOM 9460 O O . ASN A 1 1551 ? 116.331 105.054 122.921 1.00 40.06 1551 ASN A O 1
ATOM 9465 N N . LEU A 1 1552 ? 116.385 107.057 121.879 1.00 40.50 1552 LEU A N 1
ATOM 9466 C CA . LEU A 1 1552 ? 117.840 107.053 121.785 1.00 40.50 1552 LEU A CA 1
ATOM 9467 C C . LEU A 1 1552 ? 118.490 107.249 123.148 1.00 40.50 1552 LEU A C 1
ATOM 9468 O O . LEU A 1 1552 ? 119.578 106.720 123.396 1.00 40.50 1552 LEU A O 1
ATOM 9473 N N . SER A 1 1553 ? 117.850 108.004 124.035 1.00 42.96 1553 SER A N 1
ATOM 9474 C CA . SER A 1 1553 ? 118.352 108.196 125.394 1.00 42.96 1553 SER A CA 1
ATOM 9475 C C . SER A 1 1553 ? 117.760 107.167 126.351 1.00 42.96 1553 SER A C 1
ATOM 9476 O O . SER A 1 1553 ? 117.232 107.500 127.410 1.00 42.96 1553 SER A O 1
ATOM 9479 N N . SER A 1 1554 ? 117.853 105.892 125.975 1.00 43.88 1554 SER A N 1
ATOM 9480 C CA . SER A 1 1554 ? 117.278 104.813 126.767 1.00 43.88 1554 SER A CA 1
ATOM 9481 C C . SER A 1 1554 ? 118.243 104.321 127.837 1.00 43.88 1554 SER A C 1
ATOM 9482 O O . SER A 1 1554 ? 117.874 104.215 129.011 1.00 43.88 1554 SER A O 1
ATOM 9485 N N . PHE A 1 1555 ? 119.479 104.017 127.448 1.00 46.49 1555 PHE A N 1
ATOM 9486 C CA . PHE A 1 1555 ? 120.501 103.542 128.368 1.00 46.49 1555 PHE A CA 1
ATOM 9487 C C . PHE A 1 1555 ? 121.311 104.678 128.976 1.00 46.49 1555 PHE A C 1
ATOM 9488 O O . PHE A 1 1555 ? 122.453 104.461 129.395 1.00 46.49 1555 PHE A O 1
ATOM 9496 N N . GLY A 1 1556 ? 120.746 105.879 129.031 1.00 48.65 1556 GLY A N 1
ATOM 9497 C CA . GLY A 1 1556 ? 121.432 107.024 129.590 1.00 48.65 1556 GLY A CA 1
ATOM 9498 C C . GLY A 1 1556 ? 121.127 108.295 128.829 1.00 48.65 1556 GLY A C 1
ATOM 9499 O O . GLY A 1 1556 ? 119.994 108.505 128.387 1.00 48.65 1556 GLY A O 1
ATOM 9500 N N . ASP A 1 1557 ? 122.131 109.148 128.664 1.00 52.21 1557 ASP A N 1
ATOM 9501 C CA . ASP A 1 1557 ? 122.000 110.380 127.907 1.00 52.21 1557 ASP A CA 1
ATOM 9502 C C . ASP A 1 1557 ? 122.877 110.311 126.665 1.00 52.21 1557 ASP A C 1
ATOM 9503 O O . ASP A 1 1557 ? 123.852 109.557 126.608 1.00 52.21 1557 ASP A O 1
ATOM 9508 N N . LEU A 1 1558 ? 122.512 111.104 125.663 1.00 47.32 1558 LEU A N 1
ATOM 9509 C CA . LEU A 1 1558 ? 123.261 111.122 124.416 1.00 47.32 1558 LEU A CA 1
ATOM 9510 C C . LEU A 1 1558 ? 124.653 111.698 124.639 1.00 47.32 1558 LEU A C 1
ATOM 9511 O O . LEU A 1 1558 ? 124.821 112.721 125.307 1.00 47.32 1558 LEU A O 1
ATOM 9516 N N . ARG A 1 1559 ? 125.658 111.028 124.080 1.00 48.11 1559 ARG A N 1
ATOM 9517 C CA . ARG A 1 1559 ? 127.036 111.483 124.200 1.00 48.11 1559 ARG A CA 1
ATOM 9518 C C . ARG A 1 1559 ? 127.250 112.672 123.272 1.00 48.11 1559 ARG A C 1
ATOM 9519 O O . ARG A 1 1559 ? 127.018 112.576 122.063 1.00 48.11 1559 ARG A O 1
ATOM 9527 N N . LEU A 1 1560 ? 127.687 113.793 123.836 1.00 53.92 1560 LEU A N 1
ATOM 9528 C CA . LEU A 1 1560 ? 127.823 115.027 123.076 1.00 53.92 1560 LEU A CA 1
ATOM 9529 C C . LEU A 1 1560 ? 129.015 115.810 123.601 1.00 53.92 1560 LEU A C 1
ATOM 9530 O O . LEU A 1 1560 ? 129.194 115.933 124.815 1.00 53.92 1560 LEU A O 1
ATOM 9535 N N . VAL A 1 1561 ? 129.839 116.311 122.684 1.00 63.85 1561 VAL A N 1
ATOM 9536 C CA . VAL A 1 1561 ? 130.973 117.171 123.021 1.00 63.85 1561 VAL A CA 1
ATOM 9537 C C . VAL A 1 1561 ? 130.785 118.456 122.221 1.00 63.85 1561 VAL A C 1
ATOM 9538 O O . VAL A 1 1561 ? 131.226 118.563 121.072 1.00 63.85 1561 VAL A O 1
ATOM 9542 N N . LEU A 1 1562 ? 130.125 119.440 122.824 1.00 60.00 1562 LEU A N 1
ATOM 9543 C CA . LEU A 1 1562 ? 129.861 120.710 122.168 1.00 60.00 1562 LEU A CA 1
ATOM 9544 C C . LEU A 1 1562 ? 130.961 121.711 122.514 1.00 60.00 1562 LEU A C 1
ATOM 9545 O O . LEU A 1 1562 ? 131.964 121.378 123.151 1.00 60.00 1562 LEU A O 1
ATOM 9550 N N . ARG A 1 1563 ? 130.773 122.958 122.097 1.00 57.52 1563 ARG A 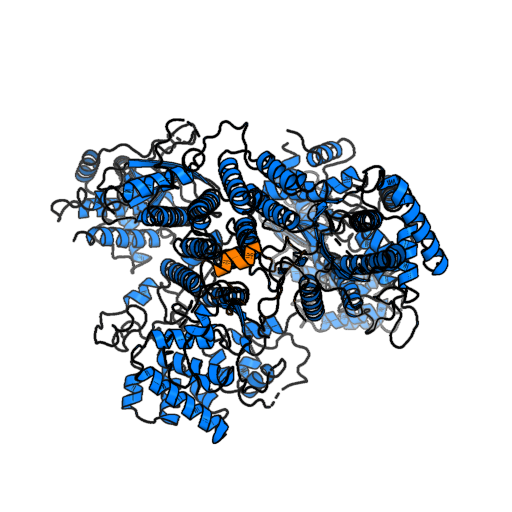N 1
ATOM 9551 C CA . ARG A 1 1563 ? 131.762 124.003 122.314 1.00 57.52 1563 ARG A CA 1
ATOM 9552 C C . ARG A 1 1563 ? 131.755 124.467 123.767 1.00 57.52 1563 ARG A C 1
ATOM 9553 O O . ARG A 1 1563 ? 130.842 124.144 124.527 1.00 57.52 1563 ARG A O 1
ATOM 9561 N N . VAL A 1 1578 ? 121.990 107.984 135.502 1.00 113.15 1578 VAL A N 1
ATOM 9562 C CA . VAL A 1 1578 ? 121.463 108.764 136.615 1.00 113.15 1578 VAL A CA 1
ATOM 9563 C C . VAL A 1 1578 ? 120.392 109.735 136.124 1.00 113.15 1578 VAL A C 1
ATOM 9564 O O . VAL A 1 1578 ? 120.513 110.306 135.041 1.00 113.15 1578 VAL A O 1
ATOM 9568 N N . PRO A 1 1579 ? 119.339 109.912 136.917 1.00 109.75 1579 PRO A N 1
ATOM 9569 C CA . PRO A 1 1579 ? 118.243 110.798 136.508 1.00 109.75 1579 PRO A CA 1
ATOM 9570 C C . PRO A 1 1579 ? 118.662 112.260 136.544 1.00 109.75 1579 PRO A C 1
ATOM 9571 O O . PRO A 1 1579 ? 119.707 112.634 137.076 1.00 109.75 1579 PRO A O 1
ATOM 9575 N N . THR A 1 1580 ? 117.812 113.098 135.948 1.00 109.05 1580 THR A N 1
ATOM 9576 C CA . THR A 1 1580 ? 118.044 114.537 135.934 1.00 109.05 1580 THR A CA 1
ATOM 9577 C C . THR A 1 1580 ? 117.504 115.217 137.186 1.00 109.05 1580 THR A C 1
ATOM 9578 O O . THR A 1 1580 ? 117.935 116.331 137.513 1.00 109.05 1580 THR A O 1
ATOM 9582 N N . LEU A 1 1581 ? 116.587 114.563 137.904 1.00 106.71 1581 LEU A N 1
ATOM 9583 C CA . LEU A 1 1581 ? 116.040 115.153 139.121 1.00 106.71 1581 LEU A CA 1
ATOM 9584 C C . LEU A 1 1581 ? 117.130 115.400 140.155 1.00 106.71 1581 LEU A C 1
ATOM 9585 O O . LEU A 1 1581 ? 117.114 116.421 140.852 1.00 106.71 1581 LEU A O 1
ATOM 9590 N N . ILE A 1 1582 ? 118.091 114.481 140.265 1.00 112.79 1582 ILE A N 1
ATOM 9591 C CA . ILE A 1 1582 ? 119.180 114.672 141.218 1.00 112.79 1582 ILE A CA 1
ATOM 9592 C C . ILE A 1 1582 ? 120.034 115.868 140.815 1.00 112.79 1582 ILE A C 1
ATOM 9593 O O . ILE A 1 1582 ? 120.503 116.627 141.670 1.00 112.79 1582 ILE A O 1
ATOM 9598 N N . LYS A 1 1583 ? 120.222 116.077 139.509 1.00 113.43 1583 LYS A N 1
ATOM 9599 C CA . LYS A 1 1583 ? 120.977 117.240 139.051 1.00 113.43 1583 LYS A CA 1
ATOM 9600 C C . LYS A 1 1583 ? 120.238 118.534 139.366 1.00 113.43 1583 LYS A C 1
ATOM 9601 O O . LYS A 1 1583 ? 120.847 119.510 139.823 1.00 113.43 1583 LYS A O 1
ATOM 9607 N N . THR A 1 1584 ? 118.924 118.560 139.131 1.00 113.16 1584 THR A N 1
ATOM 9608 C CA . THR A 1 1584 ? 118.149 119.756 139.447 1.00 113.16 1584 THR A CA 1
ATOM 9609 C C . THR A 1 1584 ? 118.161 120.038 140.944 1.00 113.16 1584 THR A C 1
ATOM 9610 O O . THR A 1 1584 ? 118.235 121.198 141.363 1.00 113.16 1584 THR A O 1
ATOM 9614 N N . LEU A 1 1585 ? 118.105 118.989 141.768 1.00 116.23 1585 LEU A N 1
ATOM 9615 C CA . LEU A 1 1585 ? 118.142 119.193 143.213 1.00 116.23 1585 LEU A CA 1
ATOM 9616 C C . LEU A 1 1585 ? 119.515 119.667 143.675 1.00 116.23 1585 LEU A C 1
ATOM 9617 O O . LEU A 1 1585 ? 119.615 120.493 144.589 1.00 116.23 1585 LEU A O 1
ATOM 9622 N N . GLN A 1 1586 ? 120.585 119.156 143.061 1.00 122.61 1586 GLN A N 1
ATOM 9623 C CA . GLN A 1 1586 ? 121.922 119.641 143.388 1.00 122.61 1586 GLN A CA 1
ATOM 9624 C C . GLN A 1 1586 ? 122.083 121.104 142.997 1.00 122.61 1586 GLN A C 1
ATOM 9625 O O . GLN A 1 1586 ? 122.737 121.877 143.706 1.00 122.61 1586 GLN A O 1
ATOM 9631 N N . SER A 1 1587 ? 121.493 121.503 141.867 1.00 119.38 1587 SER A N 1
ATOM 9632 C CA . SER A 1 1587 ? 121.542 122.906 141.469 1.00 119.38 1587 SER A CA 1
ATOM 9633 C C . SER A 1 1587 ? 120.672 123.779 142.367 1.00 119.38 1587 SER A C 1
ATOM 9634 O O . SER A 1 1587 ? 120.989 124.953 142.585 1.00 119.38 1587 SER A O 1
ATOM 9637 N N . LYS A 1 1588 ? 119.576 123.227 142.892 1.00 118.33 1588 LYS A N 1
ATOM 9638 C CA . LYS A 1 1588 ? 118.684 123.991 143.756 1.00 118.33 1588 LYS A CA 1
ATOM 9639 C C . LYS A 1 1588 ? 119.246 124.155 145.162 1.00 118.33 1588 LYS A C 1
ATOM 9640 O O . LYS A 1 1588 ? 119.022 125.192 145.797 1.00 118.33 1588 LYS A O 1
ATOM 9646 N N . LEU A 1 1589 ? 119.974 123.155 145.662 1.00 122.16 1589 LEU A N 1
ATOM 9647 C CA . LEU A 1 1589 ? 120.565 123.263 146.992 1.00 122.16 1589 LEU A CA 1
ATOM 9648 C C . LEU A 1 1589 ? 121.731 124.244 146.995 1.00 122.16 1589 LEU A C 1
ATOM 9649 O O . LEU A 1 1589 ? 121.774 125.172 147.810 1.00 122.16 1589 LEU A O 1
ATOM 9654 N N . SER A 1 1590 ? 122.687 124.052 146.089 1.00 122.79 1590 SER A N 1
ATOM 9655 C CA . SER A 1 1590 ? 123.829 124.953 145.978 1.00 122.79 1590 SER A CA 1
ATOM 9656 C C . SER A 1 1590 ? 123.369 126.277 145.382 1.00 122.79 1590 SER A C 1
ATOM 9657 O O . SER A 1 1590 ? 123.015 126.343 144.201 1.00 122.79 1590 SER A O 1
ATOM 9660 N N . ARG A 1 1591 ? 123.374 127.328 146.200 1.00 121.10 1591 ARG A N 1
ATOM 9661 C CA . ARG A 1 1591 ? 122.956 128.666 145.781 1.00 121.10 1591 ARG A CA 1
ATOM 9662 C C . ARG A 1 1591 ? 121.544 128.667 145.202 1.00 121.10 1591 ARG A C 1
ATOM 9663 O O . ARG A 1 1591 ? 120.676 129.411 145.658 1.00 121.10 1591 ARG A O 1
ATOM 9665 N N . GLN A 1 1611 ? 129.499 133.129 125.826 1.00 61.28 1611 GLN A N 1
ATOM 9666 C CA . GLN A 1 1611 ? 130.311 133.738 124.779 1.00 61.28 1611 GLN A CA 1
ATOM 9667 C C . GLN A 1 1611 ? 130.008 133.125 123.416 1.00 61.28 1611 GLN A C 1
ATOM 9668 O O . GLN A 1 1611 ? 129.970 133.827 122.406 1.00 61.28 1611 GLN A O 1
ATOM 9674 N N . SER A 1 1612 ? 129.798 131.811 123.396 1.00 56.23 1612 SER A N 1
ATOM 9675 C CA . SER A 1 1612 ? 129.524 131.117 122.146 1.00 56.23 1612 SER A CA 1
ATOM 9676 C C . SER A 1 1612 ? 128.176 131.543 121.579 1.00 56.23 1612 SER A C 1
ATOM 9677 O O . SER A 1 1612 ? 127.210 131.753 122.318 1.00 56.23 1612 SER A O 1
ATOM 9680 N N . SER A 1 1613 ? 128.116 131.670 120.258 1.00 42.06 1613 SER A N 1
ATOM 9681 C CA . SER A 1 1613 ? 126.898 132.104 119.597 1.00 42.06 1613 SER A CA 1
ATOM 9682 C C . SER A 1 1613 ? 125.870 130.978 119.564 1.00 42.06 1613 SER A C 1
ATOM 9683 O O . SER A 1 1613 ? 126.182 129.805 119.784 1.00 42.06 1613 SER A O 1
ATOM 9686 N N . VAL A 1 1614 ? 124.620 131.356 119.287 1.00 36.18 1614 VAL A N 1
ATOM 9687 C CA . VAL A 1 1614 ? 123.560 130.362 119.173 1.00 36.18 1614 VAL A CA 1
ATOM 9688 C C . VAL A 1 1614 ? 123.708 129.569 117.882 1.00 36.18 1614 VAL A C 1
ATOM 9689 O O . VAL A 1 1614 ? 123.374 128.379 117.834 1.00 36.18 1614 VAL A O 1
ATOM 9693 N N . ALA A 1 1615 ? 124.218 130.200 116.822 1.00 35.86 1615 ALA A N 1
ATOM 9694 C CA . ALA A 1 1615 ? 124.449 129.478 115.577 1.00 35.86 1615 ALA A CA 1
ATOM 9695 C C . ALA A 1 1615 ? 125.553 128.443 115.739 1.00 35.86 1615 ALA A C 1
ATOM 9696 O O . ALA A 1 1615 ? 125.433 127.316 115.246 1.00 35.86 1615 ALA A O 1
ATOM 9698 N N . SER A 1 1616 ? 126.634 128.804 116.434 1.00 39.97 1616 SER A N 1
ATOM 9699 C CA . SER A 1 1616 ? 127.672 127.825 116.736 1.00 39.97 1616 SER A CA 1
ATOM 9700 C C . SER A 1 1616 ? 127.147 126.726 117.648 1.00 39.97 1616 SER A C 1
ATOM 9701 O O . SER A 1 1616 ? 127.554 125.567 117.520 1.00 39.97 1616 SER A O 1
ATOM 9704 N N . GLY A 1 1617 ? 126.236 127.063 118.562 1.00 36.53 1617 GLY A N 1
ATOM 9705 C CA . GLY A 1 1617 ? 125.628 126.039 119.395 1.00 36.53 1617 GLY A CA 1
ATOM 9706 C C . GLY A 1 1617 ? 124.794 125.059 118.596 1.00 36.53 1617 GLY A C 1
ATOM 9707 O O . GLY A 1 1617 ? 124.859 123.848 118.819 1.00 36.53 1617 GLY A O 1
ATOM 9708 N N . PHE A 1 1618 ? 124.006 125.564 117.644 1.00 32.74 1618 PHE A N 1
ATOM 9709 C CA . PHE A 1 1618 ? 123.219 124.679 116.793 1.00 32.74 1618 PHE A CA 1
ATOM 9710 C C . PHE A 1 1618 ? 124.113 123.850 115.882 1.00 32.74 1618 PHE A C 1
ATOM 9711 O O . PHE A 1 1618 ? 123.804 122.690 115.589 1.00 32.74 1618 PHE A O 1
ATOM 9719 N N . ILE A 1 1619 ? 125.226 124.425 115.425 1.00 35.73 1619 ILE A N 1
ATOM 9720 C CA . ILE A 1 1619 ? 126.175 123.664 114.619 1.00 35.73 1619 ILE A CA 1
ATOM 9721 C C . ILE A 1 1619 ? 126.790 122.542 115.443 1.00 35.73 1619 ILE A C 1
ATOM 9722 O O . ILE A 1 1619 ? 126.918 121.406 114.974 1.00 35.73 1619 ILE A O 1
ATOM 9727 N N . GLY A 1 1620 ? 127.166 122.837 116.687 1.00 40.78 1620 GLY A N 1
ATOM 9728 C CA . GLY A 1 1620 ? 127.676 121.794 117.561 1.00 40.78 1620 GLY A CA 1
ATOM 9729 C C . GLY A 1 1620 ? 126.639 120.729 117.860 1.00 40.78 1620 GLY A C 1
ATOM 9730 O O . GLY A 1 1620 ? 126.966 119.548 117.982 1.00 40.78 1620 GLY A O 1
ATOM 9731 N N . PHE A 1 1621 ? 125.372 121.131 117.967 1.00 38.21 1621 PHE A N 1
ATOM 9732 C CA . PHE A 1 1621 ? 124.301 120.168 118.199 1.00 38.21 1621 PHE A CA 1
ATOM 9733 C C . PHE A 1 1621 ? 124.127 119.242 117.001 1.00 38.21 1621 PHE A C 1
ATOM 9734 O O . PHE A 1 1621 ? 124.035 118.019 117.156 1.00 38.21 1621 PHE A O 1
ATOM 9742 N N . CYS A 1 1622 ? 124.078 119.811 115.795 1.00 35.99 1622 CYS A N 1
ATOM 9743 C CA . CYS A 1 1622 ? 123.966 118.996 114.590 1.00 35.99 1622 CYS A CA 1
ATOM 9744 C C . CYS A 1 1622 ? 125.202 118.135 114.374 1.00 35.99 1622 CYS A C 1
ATOM 9745 O O . CYS A 1 1622 ? 125.112 117.070 113.753 1.00 35.99 1622 CYS A O 1
ATOM 9748 N N . LYS A 1 1623 ? 126.357 118.578 114.870 1.00 43.45 1623 LYS A N 1
ATOM 9749 C CA . LYS A 1 1623 ? 127.583 117.806 114.724 1.00 43.45 1623 LYS A CA 1
ATOM 9750 C C . LYS A 1 1623 ? 127.641 116.660 115.725 1.00 43.45 1623 LYS A C 1
ATOM 9751 O O . LYS A 1 1623 ? 128.138 115.576 115.403 1.00 43.45 1623 LYS A O 1
ATOM 9757 N N . SER A 1 1624 ? 127.137 116.880 116.939 1.00 41.00 1624 SER A N 1
ATOM 9758 C CA . SER A 1 1624 ? 127.130 115.831 117.949 1.00 41.00 1624 SER A CA 1
ATOM 9759 C C . SER A 1 1624 ? 126.024 114.816 117.707 1.00 41.00 1624 SER A C 1
ATOM 9760 O O . SER A 1 1624 ? 126.182 113.643 118.060 1.00 41.00 1624 SER A O 1
ATOM 9763 N N . MET A 1 1625 ? 124.908 115.236 117.113 1.00 39.00 1625 MET A N 1
ATOM 9764 C CA . MET A 1 1625 ? 123.808 114.328 116.827 1.00 39.00 1625 MET A CA 1
ATOM 9765 C C . MET A 1 1625 ? 123.980 113.588 115.508 1.00 39.00 1625 MET A C 1
ATOM 9766 O O . MET A 1 1625 ? 123.012 113.013 114.998 1.00 39.00 1625 MET A O 1
ATOM 9771 N N . GLY A 1 1626 ? 125.185 113.594 114.946 1.00 42.33 1626 GLY A N 1
ATOM 9772 C CA . GLY A 1 1626 ? 125.471 112.840 113.743 1.00 42.33 1626 GLY A CA 1
ATOM 9773 C C . GLY A 1 1626 ? 126.643 111.904 113.943 1.00 42.33 1626 GLY A C 1
ATOM 9774 O O . GLY A 1 1626 ? 126.906 111.029 113.113 1.00 42.33 1626 GLY A O 1
ATOM 9775 N N . SER A 1 1627 ? 127.356 112.089 115.048 1.00 44.84 1627 SER A N 1
ATOM 9776 C CA . SER A 1 1627 ? 128.483 111.246 115.409 1.00 44.84 1627 SER A CA 1
ATOM 9777 C C . SER A 1 1627 ? 127.998 110.103 116.299 1.00 44.84 1627 SER A C 1
ATOM 9778 O O . SER A 1 1627 ? 126.797 109.852 116.426 1.00 44.84 1627 SER A O 1
ATOM 9781 N N . LYS A 1 1628 ? 128.934 109.388 116.921 1.00 45.40 1628 LYS A N 1
ATOM 9782 C CA . LYS A 1 1628 ? 128.579 108.336 117.864 1.00 45.40 1628 LYS A CA 1
ATOM 9783 C C . LYS A 1 1628 ? 128.041 108.943 119.153 1.00 45.40 1628 LYS A C 1
ATOM 9784 O O . LYS A 1 1628 ? 128.812 109.292 120.051 1.00 45.40 1628 LYS A O 1
ATOM 9790 N N . CYS A 1 1629 ? 126.719 109.075 119.251 1.00 44.81 1629 CYS A N 1
ATOM 9791 C CA . CYS A 1 1629 ? 126.082 109.653 120.425 1.00 44.81 1629 CYS A CA 1
ATOM 9792 C C . CYS A 1 1629 ? 125.160 108.692 121.156 1.00 44.81 1629 CYS A C 1
ATOM 9793 O O . CYS A 1 1629 ? 125.009 108.809 122.373 1.00 44.81 1629 CYS A O 1
ATOM 9796 N N . VAL A 1 1630 ? 124.543 107.752 120.450 1.00 44.58 1630 VAL A N 1
ATOM 9797 C CA . VAL A 1 1630 ? 123.622 106.803 121.066 1.00 44.58 1630 VAL A CA 1
ATOM 9798 C C . VAL A 1 1630 ? 124.426 105.723 121.777 1.00 44.58 1630 VAL A C 1
ATOM 9799 O O . VAL A 1 1630 ? 125.195 104.992 121.146 1.00 44.58 1630 VAL A O 1
ATOM 9803 N N . ARG A 1 1631 ? 124.246 105.618 123.091 1.00 47.85 1631 ARG A N 1
ATOM 9804 C CA . ARG A 1 1631 ? 124.911 104.593 123.882 1.00 47.85 1631 ARG A CA 1
ATOM 9805 C C . ARG A 1 1631 ? 124.045 103.343 123.954 1.00 47.85 1631 ARG A C 1
ATOM 9806 O O . ARG A 1 1631 ? 122.817 103.427 124.043 1.00 47.85 1631 ARG A O 1
ATOM 9814 N N . ASP A 1 1632 ? 124.693 102.179 123.912 1.00 50.91 1632 ASP A N 1
ATOM 9815 C CA . ASP A 1 1632 ? 123.998 100.900 123.890 1.00 50.91 1632 ASP A CA 1
ATOM 9816 C C . ASP A 1 1632 ? 124.090 100.147 125.212 1.00 50.91 1632 ASP A C 1
ATOM 9817 O O . ASP A 1 1632 ? 123.735 98.966 125.265 1.00 50.91 1632 ASP A O 1
ATOM 9822 N N . GLY A 1 1633 ? 124.554 100.800 126.276 1.00 55.31 1633 GLY A N 1
ATOM 9823 C CA . GLY A 1 1633 ? 124.651 100.190 127.582 1.00 55.31 1633 GLY A CA 1
ATOM 9824 C C . GLY A 1 1633 ? 125.968 99.494 127.861 1.00 55.31 1633 GLY A C 1
ATOM 9825 O O . GLY A 1 1633 ? 126.389 99.430 129.021 1.00 55.31 1633 GLY A O 1
ATOM 9826 N N . LYS A 1 1634 ? 126.626 98.967 126.832 1.00 55.00 1634 LYS A N 1
ATOM 9827 C CA . LYS A 1 1634 ? 127.932 98.342 126.985 1.00 55.00 1634 LYS A CA 1
ATOM 9828 C C . LYS A 1 1634 ? 129.079 99.319 126.759 1.00 55.00 1634 LYS A C 1
ATOM 9829 O O . LYS A 1 1634 ? 130.220 98.884 126.579 1.00 55.00 1634 LYS A O 1
ATOM 9835 N N . GLY A 1 1635 ? 128.803 100.621 126.763 1.00 53.20 1635 GLY A N 1
ATOM 9836 C CA . GLY A 1 1635 ? 129.831 101.623 126.593 1.00 53.20 1635 GLY A CA 1
ATOM 9837 C C . GLY A 1 1635 ? 130.206 101.934 125.161 1.00 53.20 1635 GLY A C 1
ATOM 9838 O O . GLY A 1 1635 ? 131.026 102.834 124.937 1.00 53.20 1635 GLY A O 1
ATOM 9839 N N . GLY A 1 1636 ? 129.643 101.225 124.187 1.00 51.93 1636 GLY A N 1
ATOM 9840 C CA . GLY A 1 1636 ? 129.962 101.478 122.796 1.00 51.93 1636 GLY A CA 1
ATOM 9841 C C . GLY A 1 1636 ? 128.947 102.361 122.102 1.00 51.93 1636 GLY A C 1
ATOM 9842 O O . GLY A 1 1636 ? 127.888 101.890 121.680 1.00 51.93 1636 GLY A O 1
ATOM 9843 N N . PHE A 1 1637 ? 129.266 103.644 121.964 1.00 46.91 1637 PHE A N 1
ATOM 9844 C CA . PHE A 1 1637 ? 128.351 104.577 121.324 1.00 46.91 1637 PHE A CA 1
ATOM 9845 C C . PHE A 1 1637 ? 128.260 104.293 119.831 1.00 46.91 1637 PHE A C 1
ATOM 9846 O O . PHE A 1 1637 ? 129.265 104.005 119.175 1.00 46.91 1637 PHE A O 1
ATOM 9854 N N . LEU A 1 1638 ? 127.046 104.375 119.293 1.00 45.73 1638 LEU A N 1
ATOM 9855 C CA . LEU A 1 1638 ? 126.803 104.123 117.881 1.00 45.73 1638 LEU A CA 1
ATOM 9856 C C . LEU A 1 1638 ? 126.003 105.273 117.284 1.00 45.73 1638 LEU A C 1
ATOM 9857 O O . LEU A 1 1638 ? 125.508 106.154 117.992 1.00 45.73 1638 LEU A O 1
ATOM 9862 N N . TYR A 1 1639 ? 125.885 105.257 115.960 1.00 45.48 1639 TYR A N 1
ATOM 9863 C CA . TYR A 1 1639 ? 125.225 106.328 115.233 1.00 45.48 1639 TYR A CA 1
ATOM 9864 C C . TYR A 1 1639 ? 123.710 106.232 115.374 1.00 45.48 1639 TYR A C 1
ATOM 9865 O O . TYR A 1 1639 ? 123.149 105.171 115.655 1.00 45.48 1639 TYR A O 1
ATOM 9874 N N . ILE A 1 1640 ? 123.046 107.372 115.171 1.00 40.60 1640 ILE A N 1
ATOM 9875 C CA . ILE A 1 1640 ? 121.589 107.376 115.111 1.00 40.60 1640 ILE A CA 1
ATOM 9876 C C . ILE A 1 1640 ? 121.113 106.715 113.825 1.00 40.60 1640 ILE A C 1
ATOM 9877 O O . ILE A 1 1640 ? 120.061 106.063 113.803 1.00 40.60 1640 ILE A O 1
ATOM 9882 N N . LYS A 1 1641 ? 121.876 106.860 112.739 1.00 45.09 1641 LYS A N 1
ATOM 9883 C CA . LYS A 1 1641 ? 121.514 106.201 111.490 1.00 45.09 1641 LYS A CA 1
ATOM 9884 C C . LYS A 1 1641 ? 121.574 104.686 111.633 1.00 45.09 1641 LYS A C 1
ATOM 9885 O O . LYS A 1 1641 ? 120.728 103.971 111.086 1.00 45.09 1641 LYS A O 1
ATOM 9891 N N . GLU A 1 1642 ? 122.559 104.179 112.378 1.00 46.54 1642 GLU A N 1
ATOM 9892 C CA . GLU A 1 1642 ? 122.639 102.741 112.611 1.00 46.54 1642 GLU A CA 1
ATOM 9893 C C . GLU A 1 1642 ? 121.444 102.246 113.415 1.00 46.54 1642 GLU A C 1
ATOM 9894 O O . GLU A 1 1642 ? 120.966 101.126 113.201 1.00 46.54 1642 GLU A O 1
ATOM 9900 N N . VAL A 1 1643 ? 120.949 103.065 114.345 1.00 43.79 1643 VAL A N 1
ATOM 9901 C CA . VAL A 1 1643 ? 119.791 102.669 115.139 1.00 43.79 1643 VAL A CA 1
ATOM 9902 C C . VAL A 1 1643 ? 118.529 102.680 114.289 1.00 43.79 1643 VAL A C 1
ATOM 9903 O O . VAL A 1 1643 ? 117.723 101.745 114.338 1.00 43.79 1643 VAL A O 1
ATOM 9907 N N . TYR A 1 1644 ? 118.335 103.732 113.495 1.00 45.40 1644 TYR A N 1
ATOM 9908 C CA . TYR A 1 1644 ? 117.121 103.848 112.698 1.00 45.40 1644 TYR A CA 1
ATOM 9909 C C . TYR A 1 1644 ? 117.152 103.000 111.435 1.00 45.40 1644 TYR A C 1
ATOM 9910 O O . TYR A 1 1644 ? 116.119 102.883 110.766 1.00 45.40 1644 TYR A O 1
ATOM 9919 N N . SER A 1 1645 ? 118.298 102.412 111.088 1.00 50.86 1645 SER A N 1
ATOM 9920 C CA . SER A 1 1645 ? 118.334 101.441 110.004 1.00 50.86 1645 SER A CA 1
ATOM 9921 C C . SER A 1 1645 ? 117.823 100.075 110.437 1.00 50.86 1645 SER A C 1
ATOM 9922 O O . SER A 1 1645 ? 117.469 99.260 109.579 1.00 50.86 1645 SER A O 1
ATOM 9925 N N . GLY A 1 1646 ? 117.776 99.811 111.741 1.00 52.95 1646 GLY A N 1
ATOM 9926 C CA . GLY A 1 1646 ? 117.262 98.571 112.274 1.00 52.95 1646 GLY A CA 1
ATOM 9927 C C . GLY A 1 1646 ? 115.758 98.443 112.279 1.00 52.95 1646 GLY A C 1
ATOM 9928 O O . GLY A 1 1646 ? 115.230 97.465 112.814 1.00 52.95 1646 GLY A O 1
ATOM 9929 N N . VAL A 1 1647 ? 115.045 99.403 111.705 1.00 52.80 1647 VAL A N 1
ATOM 9930 C CA . VAL A 1 1647 ? 113.596 99.335 111.620 1.00 52.80 1647 VAL A CA 1
ATOM 9931 C C . VAL A 1 1647 ? 113.209 98.624 110.329 1.00 52.80 1647 VAL A C 1
ATOM 9932 O O . VAL A 1 1647 ? 114.009 98.482 109.402 1.00 52.80 1647 VAL A O 1
ATOM 9936 N N . SER A 1 1648 ? 111.963 98.164 110.272 1.00 63.70 1648 SER A N 1
ATOM 9937 C CA . SER A 1 1648 ? 111.430 97.503 109.092 1.00 63.70 1648 SER A CA 1
ATOM 9938 C C . SER A 1 1648 ? 110.072 98.097 108.748 1.00 63.70 1648 SER A C 1
ATOM 9939 O O . SER A 1 1648 ? 109.400 98.697 109.591 1.00 63.70 1648 SER A O 1
ATOM 9942 N N . ALA A 1 1649 ? 109.675 97.924 107.490 1.00 74.19 1649 ALA A N 1
ATOM 9943 C CA . ALA A 1 1649 ? 108.390 98.424 107.008 1.00 74.19 1649 ALA A CA 1
ATOM 9944 C C . ALA A 1 1649 ? 107.289 97.525 107.554 1.00 74.19 1649 ALA A C 1
ATOM 9945 O O . ALA A 1 1649 ? 106.972 96.484 106.975 1.00 74.19 1649 ALA A O 1
ATOM 9947 N N . CYS A 1 1650 ? 106.701 97.926 108.682 1.00 76.77 1650 CYS A N 1
ATOM 9948 C CA . CYS A 1 1650 ? 105.662 97.117 109.309 1.00 76.77 1650 CYS A CA 1
ATOM 9949 C C . CYS A 1 1650 ? 104.325 97.283 108.597 1.00 76.77 1650 CYS A C 1
ATOM 9950 O O . CYS A 1 1650 ? 103.686 96.290 108.230 1.00 76.77 1650 CYS A O 1
ATOM 9953 N N . THR A 1 1651 ? 103.903 98.532 108.393 1.00 81.41 1651 THR A N 1
ATOM 9954 C CA . THR A 1 1651 ? 102.655 98.916 107.719 1.00 81.41 1651 THR A CA 1
ATOM 9955 C C . THR A 1 1651 ? 101.510 97.951 108.033 1.00 81.41 1651 THR A C 1
ATOM 9956 O O . THR A 1 1651 ? 100.880 97.367 107.151 1.00 81.41 1651 THR A O 1
ATOM 9960 N N . CYS A 1 1652 ? 101.237 97.804 109.330 1.00 78.38 1652 CYS A N 1
ATOM 9961 C CA . CYS A 1 1652 ? 100.173 96.928 109.807 1.00 78.38 1652 CYS A CA 1
ATOM 9962 C C . CYS A 1 1652 ? 99.120 97.703 110.593 1.00 78.38 1652 CYS A C 1
ATOM 9963 O O . CYS A 1 1652 ? 98.550 97.187 111.556 1.00 78.38 1652 CYS A O 1
ATOM 9966 N N . GLU A 1 1653 ? 98.857 98.947 110.188 1.00 73.62 1653 GLU A N 1
ATOM 9967 C CA . GLU A 1 1653 ? 97.872 99.847 110.784 1.00 73.62 1653 GLU A CA 1
ATOM 9968 C C . GLU A 1 1653 ? 98.227 100.268 112.204 1.00 73.62 1653 GLU A C 1
ATOM 9969 O O . GLU A 1 1653 ? 97.415 100.927 112.866 1.00 73.62 1653 GLU A O 1
ATOM 9971 N N . ILE A 1 1654 ? 99.413 99.912 112.693 1.00 65.71 1654 ILE A N 1
ATOM 9972 C CA . ILE A 1 1654 ? 99.896 100.389 113.984 1.00 65.71 1654 ILE A CA 1
ATOM 9973 C C . ILE A 1 1654 ? 101.182 101.167 113.738 1.00 65.71 1654 ILE A C 1
ATOM 9974 O O . ILE A 1 1654 ? 101.519 102.094 114.483 1.00 65.71 1654 ILE A O 1
ATOM 9979 N N . CYS A 1 1655 ? 101.893 100.815 112.670 1.00 66.72 1655 CYS A N 1
ATOM 9980 C CA . CYS A 1 1655 ? 103.057 101.568 112.225 1.00 66.72 1655 CYS A CA 1
ATOM 9981 C C . CYS A 1 1655 ? 102.694 102.674 111.244 1.00 66.72 1655 CYS A C 1
ATOM 9982 O O . CYS A 1 1655 ? 103.591 103.268 110.638 1.00 66.72 1655 CYS A O 1
ATOM 9985 N N . ALA A 1 1656 ? 101.403 102.963 111.075 1.00 57.01 1656 ALA A N 1
ATOM 9986 C CA . ALA A 1 1656 ? 100.948 103.952 110.112 1.00 57.01 1656 ALA A CA 1
ATOM 9987 C C . ALA A 1 1656 ? 100.175 105.109 110.726 1.00 57.01 1656 ALA A C 1
ATOM 9988 O O . ALA A 1 1656 ? 99.878 106.073 110.012 1.00 57.01 1656 ALA A O 1
ATOM 9990 N N . LEU A 1 1657 ? 99.834 105.049 112.014 1.00 53.60 1657 LEU A N 1
ATOM 9991 C CA . LEU A 1 1657 ? 99.113 106.149 112.640 1.00 53.60 1657 LEU A CA 1
ATOM 9992 C C . LEU A 1 1657 ? 100.004 107.356 112.897 1.00 53.60 1657 LEU A C 1
ATOM 9993 O O . LEU A 1 1657 ? 99.491 108.468 113.060 1.00 53.60 1657 LEU A O 1
ATOM 9998 N N . LYS A 1 1658 ? 101.317 107.160 112.935 1.00 49.61 1658 LYS A N 1
ATOM 9999 C CA . LYS A 1 1658 ? 102.284 108.237 113.088 1.00 49.61 1658 LYS A CA 1
ATOM 10000 C C . LYS A 1 1658 ? 103.624 107.760 112.544 1.00 49.61 1658 LYS A C 1
ATOM 10001 O O . LYS A 1 1658 ? 104.444 107.223 113.298 1.00 49.61 1658 LYS A O 1
ATOM 10007 N N . PRO A 1 1659 ? 103.873 107.925 111.246 1.00 49.09 1659 PRO A N 1
ATOM 10008 C CA . PRO A 1 1659 ? 105.088 107.358 110.650 1.00 49.09 1659 PRO A CA 1
ATOM 10009 C C . PRO A 1 1659 ? 106.349 107.968 111.244 1.00 49.09 1659 PRO A C 1
ATOM 10010 O O . PRO A 1 1659 ? 106.392 109.153 111.579 1.00 49.09 1659 PRO A O 1
ATOM 10014 N N . LYS A 1 1660 ? 107.378 107.132 111.377 1.00 45.56 1660 LYS A N 1
ATOM 10015 C CA . LYS A 1 1660 ? 108.692 107.496 111.899 1.00 45.56 1660 LYS A CA 1
ATOM 10016 C C . LYS A 1 1660 ? 108.644 108.013 113.331 1.00 45.56 1660 LYS A C 1
ATOM 10017 O O . LYS A 1 1660 ? 109.624 108.598 113.805 1.00 45.56 1660 LYS A O 1
ATOM 10023 N N . ILE A 1 1661 ? 107.533 107.815 114.037 1.00 43.83 1661 ILE A N 1
ATOM 10024 C CA . ILE A 1 1661 ? 107.415 108.241 115.426 1.00 43.83 1661 ILE A CA 1
ATOM 10025 C C . ILE A 1 1661 ? 107.000 107.053 116.281 1.00 43.83 1661 ILE A C 1
ATOM 10026 O O . ILE A 1 1661 ? 107.657 106.730 117.277 1.00 43.83 1661 ILE A O 1
ATOM 10031 N N . ILE A 1 1662 ? 105.910 106.395 115.896 1.00 45.06 1662 ILE A N 1
ATOM 10032 C CA . ILE A 1 1662 ? 105.375 105.243 116.613 1.00 45.06 1662 ILE A CA 1
ATOM 10033 C C . ILE A 1 1662 ? 105.536 104.014 115.732 1.00 45.06 1662 ILE A C 1
ATOM 10034 O O . ILE A 1 1662 ? 105.091 104.007 114.578 1.00 45.06 1662 ILE A O 1
ATOM 10039 N N . TYR A 1 1663 ? 106.165 102.978 116.275 1.00 47.30 1663 TYR A N 1
ATOM 10040 C CA . TYR A 1 1663 ? 106.448 101.748 115.553 1.00 47.30 1663 TYR A CA 1
ATOM 10041 C C . TYR A 1 1663 ? 105.759 100.573 116.234 1.00 47.30 1663 TYR A C 1
ATOM 10042 O O . TYR A 1 1663 ? 105.268 100.673 117.360 1.00 47.30 1663 TYR A O 1
ATOM 10051 N N . CYS A 1 1664 ? 105.733 99.446 115.530 1.00 59.44 1664 CYS A N 1
ATOM 10052 C CA . CYS A 1 1664 ? 105.224 98.209 116.097 1.00 59.44 1664 CYS A CA 1
ATOM 10053 C C . CYS A 1 1664 ? 106.276 97.570 116.997 1.00 59.44 1664 CYS A C 1
ATOM 10054 O O . CYS A 1 1664 ? 107.424 98.013 117.072 1.00 59.44 1664 CYS A O 1
ATOM 10057 N N . ASN A 1 1665 ? 105.870 96.506 117.689 1.00 55.54 1665 ASN A N 1
ATOM 10058 C CA . ASN A 1 1665 ? 106.815 95.785 118.533 1.00 55.54 1665 ASN A CA 1
ATOM 10059 C C . ASN A 1 1665 ? 107.694 94.855 117.707 1.00 55.54 1665 ASN A C 1
ATOM 10060 O O . ASN A 1 1665 ? 108.893 94.728 117.978 1.00 55.54 1665 ASN A O 1
ATOM 10065 N N . ASN A 1 1666 ? 107.118 94.203 116.695 1.00 58.37 1666 ASN A N 1
ATOM 10066 C CA . ASN A 1 1666 ? 107.892 93.335 115.817 1.00 58.37 1666 ASN A CA 1
ATOM 10067 C C . ASN A 1 1666 ? 108.634 94.108 114.737 1.00 58.37 1666 ASN A C 1
ATOM 10068 O O . ASN A 1 1666 ? 109.534 93.548 114.102 1.00 58.37 1666 ASN A O 1
ATOM 10073 N N . SER A 1 1667 ? 108.279 95.373 114.513 1.00 57.80 1667 SER A N 1
ATOM 10074 C CA . SER A 1 1667 ? 109.015 96.217 113.582 1.00 57.80 1667 SER A CA 1
ATOM 10075 C C . SER A 1 1667 ? 110.351 96.679 114.143 1.00 57.80 1667 SER A C 1
ATOM 10076 O O . SER A 1 1667 ? 111.158 97.241 113.396 1.00 57.80 1667 SER A O 1
ATOM 10079 N N . LEU A 1 1668 ? 110.599 96.460 115.429 1.00 50.97 1668 LEU A N 1
ATOM 10080 C CA . LEU A 1 1668 ? 111.857 96.800 116.075 1.00 50.97 1668 LEU A CA 1
ATOM 10081 C C . LEU A 1 1668 ? 112.508 95.555 116.664 1.00 50.97 1668 LEU A C 1
ATOM 10082 O O . LEU A 1 1668 ? 113.082 95.584 117.753 1.00 50.97 1668 LEU A O 1
ATOM 10087 N N . ASN A 1 1669 ? 112.413 94.434 115.945 1.00 55.79 1669 ASN A N 1
ATOM 10088 C CA . ASN A 1 1669 ? 113.074 93.215 116.394 1.00 55.79 1669 ASN A CA 1
ATOM 10089 C C . ASN A 1 1669 ? 114.578 93.284 116.178 1.00 55.79 1669 ASN A C 1
ATOM 10090 O O . ASN A 1 1669 ? 115.343 92.720 116.969 1.00 55.79 1669 ASN A O 1
ATOM 10095 N N . LYS A 1 1670 ? 115.020 93.965 115.120 1.00 54.02 1670 LYS A N 1
ATOM 10096 C CA . LYS A 1 1670 ? 116.452 94.118 114.889 1.00 54.02 1670 LYS A CA 1
ATOM 10097 C C . LYS A 1 1670 ? 117.077 95.044 115.925 1.00 54.02 1670 LYS A C 1
ATOM 10098 O O . LYS A 1 1670 ? 118.206 94.812 116.372 1.00 54.02 1670 LYS A O 1
ATOM 10104 N N . VAL A 1 1671 ? 116.362 96.088 116.319 1.00 51.15 1671 VAL A N 1
ATOM 10105 C CA . VAL A 1 1671 ? 116.803 97.000 117.373 1.00 51.15 1671 VAL A CA 1
ATOM 10106 C C . VAL A 1 1671 ? 115.689 97.036 118.417 1.00 51.15 1671 VAL A C 1
ATOM 10107 O O . VAL A 1 1671 ? 114.741 97.823 118.342 1.00 51.15 1671 VAL A O 1
ATOM 10111 N N . SER A 1 1672 ? 115.791 96.158 119.413 1.00 48.48 1672 SER A N 1
ATOM 10112 C CA . SER A 1 1672 ? 114.792 96.065 120.468 1.00 48.48 1672 SER A CA 1
ATOM 10113 C C . SER A 1 1672 ? 115.233 96.731 121.761 1.00 48.48 1672 SER A C 1
ATOM 10114 O O . SER A 1 1672 ? 114.394 96.962 122.638 1.00 48.48 1672 SER A O 1
ATOM 10117 N N . GLN A 1 1673 ? 116.523 97.037 121.902 1.00 45.91 1673 GLN A N 1
ATOM 10118 C CA . GLN A 1 1673 ? 116.992 97.731 123.095 1.00 45.91 1673 GLN A CA 1
ATOM 10119 C C . GLN A 1 1673 ? 116.454 99.154 123.148 1.00 45.91 1673 GLN A C 1
ATOM 10120 O O . GLN A 1 1673 ? 116.095 99.649 124.222 1.00 45.91 1673 GLN A O 1
ATOM 10126 N N . PHE A 1 1674 ? 116.392 99.823 122.002 1.00 42.99 1674 PHE A N 1
ATOM 10127 C CA . PHE A 1 1674 ? 115.832 101.170 121.906 1.00 42.99 1674 PHE A CA 1
ATOM 10128 C C . PHE A 1 1674 ? 114.375 101.108 121.453 1.00 42.99 1674 PHE A C 1
ATOM 10129 O O . PHE A 1 1674 ? 114.004 101.570 120.376 1.00 42.99 1674 PHE A O 1
ATOM 10137 N N . SER A 1 1675 ? 113.543 100.512 122.304 1.00 45.34 1675 SER A N 1
ATOM 10138 C CA . SER A 1 1675 ? 112.123 100.343 122.000 1.00 45.34 1675 SER A CA 1
ATOM 10139 C C . SER A 1 1675 ? 111.361 100.411 123.318 1.00 45.34 1675 SER A C 1
ATOM 10140 O O . SER A 1 1675 ? 111.360 99.447 124.088 1.00 45.34 1675 SER A O 1
ATOM 10143 N N . LYS A 1 1676 ? 110.715 101.545 123.565 1.00 42.69 1676 LYS A N 1
ATOM 10144 C CA . LYS A 1 1676 ? 109.952 101.736 124.781 1.00 42.69 1676 LYS A CA 1
ATOM 10145 C C . LYS A 1 1676 ? 108.487 101.981 124.447 1.00 42.69 1676 LYS A C 1
ATOM 10146 O O . LYS A 1 1676 ? 108.173 102.542 123.394 1.00 42.69 1676 LYS A O 1
ATOM 10152 N N . PRO A 1 1677 ? 107.567 101.555 125.311 1.00 45.13 1677 PRO A N 1
ATOM 10153 C CA . PRO A 1 1677 ? 106.141 101.765 125.027 1.00 45.13 1677 PRO A CA 1
ATOM 10154 C C . PRO A 1 1677 ? 105.768 103.228 125.201 1.00 45.13 1677 PRO A C 1
ATOM 10155 O O . PRO A 1 1677 ? 106.066 103.841 126.228 1.00 45.13 1677 PRO A O 1
ATOM 10159 N N . ILE A 1 1678 ? 105.111 103.788 124.184 1.00 42.05 1678 ILE A N 1
ATOM 10160 C CA . ILE A 1 1678 ? 104.667 105.172 124.283 1.00 42.05 1678 ILE A CA 1
ATOM 10161 C C . ILE A 1 1678 ? 103.463 105.279 125.207 1.00 42.05 1678 ILE A C 1
ATOM 10162 O O . ILE A 1 1678 ? 103.250 106.317 125.845 1.00 42.05 1678 ILE A O 1
ATOM 10167 N N . LEU A 1 1679 ? 102.671 104.211 125.320 1.00 44.84 1679 LEU A N 1
ATOM 10168 C CA . LEU A 1 1679 ? 101.510 104.259 126.199 1.00 44.84 1679 LEU A CA 1
ATOM 10169 C C . LEU A 1 1679 ? 101.915 104.215 127.666 1.00 44.84 1679 LEU A C 1
ATOM 10170 O O . LEU A 1 1679 ? 101.190 104.736 128.516 1.00 44.84 1679 LEU A O 1
ATOM 10175 N N . TRP A 1 1680 ? 103.074 103.637 127.985 1.00 49.01 1680 TRP A N 1
ATOM 10176 C CA . TRP A 1 1680 ? 103.572 103.742 129.353 1.00 49.01 1680 TRP A CA 1
ATOM 10177 C C . TRP A 1 1680 ? 103.956 105.176 129.686 1.00 49.01 1680 TRP A C 1
ATOM 10178 O O . TRP A 1 1680 ? 103.657 105.667 130.781 1.00 49.01 1680 TRP A O 1
ATOM 10189 N N . ASP A 1 1681 ? 104.637 105.857 128.762 1.00 45.30 1681 ASP A N 1
ATOM 10190 C CA . ASP A 1 1681 ? 104.957 107.263 128.976 1.00 45.30 1681 ASP A CA 1
ATOM 10191 C C . ASP A 1 1681 ? 103.689 108.097 129.077 1.00 45.30 1681 ASP A C 1
ATOM 10192 O O . ASP A 1 1681 ? 103.626 109.051 129.857 1.00 45.30 1681 ASP A O 1
ATOM 10197 N N . TYR A 1 1682 ? 102.659 107.738 128.309 1.00 42.93 1682 TYR A N 1
ATOM 10198 C CA . TYR A 1 1682 ? 101.380 108.431 128.413 1.00 42.93 1682 TYR A CA 1
ATOM 10199 C C . TYR A 1 1682 ? 100.735 108.201 129.774 1.00 42.93 1682 TYR A C 1
ATOM 10200 O O . TYR A 1 1682 ? 100.208 109.139 130.383 1.00 42.93 1682 TYR A O 1
ATOM 10209 N N . PHE A 1 1683 ? 100.765 106.960 130.263 1.00 48.09 1683 PHE A N 1
ATOM 10210 C CA . PHE A 1 1683 ? 100.261 106.652 131.598 1.00 48.09 1683 PHE A CA 1
ATOM 10211 C C . PHE A 1 1683 ? 100.983 107.476 132.654 1.00 48.09 1683 PHE A C 1
ATOM 10212 O O . PHE A 1 1683 ? 100.355 108.065 133.542 1.00 48.09 1683 PHE A O 1
ATOM 10220 N N . SER A 1 1684 ? 102.312 107.519 132.574 1.00 47.18 1684 SER A N 1
ATOM 10221 C CA . SER A 1 1684 ? 103.089 108.254 133.563 1.00 47.18 1684 SER A CA 1
ATOM 10222 C C . SER A 1 1684 ? 102.802 109.749 133.487 1.00 47.18 1684 SER A C 1
ATOM 10223 O O . SER A 1 1684 ? 102.670 110.414 134.522 1.00 47.18 1684 SER A O 1
ATOM 10226 N N . LEU A 1 1685 ? 102.687 110.290 132.272 1.00 43.54 1685 LEU A N 1
ATOM 10227 C CA . LEU A 1 1685 ? 102.362 111.703 132.115 1.00 43.54 1685 LEU A CA 1
ATOM 10228 C C . LEU A 1 1685 ? 100.994 112.022 132.697 1.00 43.54 1685 LEU A C 1
ATOM 10229 O O . LEU A 1 1685 ? 100.827 113.037 133.378 1.00 43.54 1685 LEU A O 1
ATOM 10234 N N . VAL A 1 1686 ? 100.004 111.165 132.447 1.00 42.82 1686 VAL A N 1
ATOM 10235 C CA . VAL A 1 1686 ? 98.665 111.416 132.969 1.00 42.82 1686 VAL A CA 1
ATOM 10236 C C . VAL A 1 1686 ? 98.659 111.335 134.490 1.00 42.82 1686 VAL A C 1
ATOM 10237 O O . VAL A 1 1686 ? 98.018 112.149 135.166 1.00 42.82 1686 VAL A O 1
ATOM 10241 N N . LEU A 1 1687 ? 99.389 110.371 135.058 1.00 50.92 1687 LEU A N 1
ATOM 10242 C CA . LEU A 1 1687 ? 99.425 110.246 136.512 1.00 50.92 1687 LEU A CA 1
ATOM 10243 C C . LEU A 1 1687 ? 100.103 111.450 137.157 1.00 50.92 1687 LEU A C 1
ATOM 10244 O O . LEU A 1 1687 ? 99.620 111.974 138.169 1.00 50.92 1687 LEU A O 1
ATOM 10249 N N . THR A 1 1688 ? 101.213 111.920 136.583 1.00 52.55 1688 THR A N 1
ATOM 10250 C CA . THR A 1 1688 ? 101.859 113.103 137.146 1.00 52.55 1688 THR A CA 1
ATOM 10251 C C . THR A 1 1688 ? 101.029 114.362 136.930 1.00 52.55 1688 THR A C 1
ATOM 10252 O O . THR A 1 1688 ? 101.042 115.258 137.780 1.00 52.55 1688 THR A O 1
ATOM 10256 N N . ASN A 1 1689 ? 100.294 114.454 135.820 1.00 46.44 1689 ASN A N 1
ATOM 10257 C CA . ASN A 1 1689 ? 99.412 115.601 135.633 1.00 46.44 1689 ASN A CA 1
ATOM 10258 C C . ASN A 1 1689 ? 98.272 115.580 136.640 1.00 46.44 1689 ASN A C 1
ATOM 10259 O O . ASN A 1 1689 ? 97.816 116.636 137.089 1.00 46.44 1689 ASN A O 1
ATOM 10264 N N . ALA A 1 1690 ? 97.802 114.388 137.010 1.00 53.51 1690 ALA A N 1
ATOM 10265 C CA . ALA A 1 1690 ? 96.827 114.292 138.091 1.00 53.51 1690 ALA A CA 1
ATOM 10266 C C . ALA A 1 1690 ? 97.439 114.720 139.418 1.00 53.51 1690 ALA A C 1
ATOM 10267 O O . ALA A 1 1690 ? 96.792 115.410 140.214 1.00 53.51 1690 ALA A O 1
ATOM 10269 N N . CYS A 1 1691 ? 98.683 114.310 139.674 1.00 62.82 1691 CYS A N 1
ATOM 10270 C CA . CYS A 1 1691 ? 99.381 114.748 140.880 1.00 62.82 1691 CYS A CA 1
ATOM 10271 C C . CYS A 1 1691 ? 99.493 116.266 140.935 1.00 62.82 1691 CYS A C 1
ATOM 10272 O O . CYS A 1 1691 ? 99.334 116.872 142.001 1.00 62.82 1691 CYS A O 1
ATOM 10275 N N . GLU A 1 1692 ? 99.769 116.896 139.795 1.00 57.74 1692 GLU A N 1
ATOM 10276 C CA . GLU A 1 1692 ? 100.122 118.312 139.759 1.00 57.74 1692 GLU A CA 1
ATOM 10277 C C . GLU A 1 1692 ? 98.902 119.226 139.654 1.00 57.74 1692 GLU A C 1
ATOM 10278 O O . GLU A 1 1692 ? 98.688 120.085 140.514 1.00 57.74 1692 GLU A O 1
ATOM 10284 N N . LEU A 1 1693 ? 98.100 119.059 138.606 1.00 50.77 1693 LEU A N 1
ATOM 10285 C CA . LEU A 1 1693 ? 97.052 120.015 138.266 1.00 50.77 1693 LEU A CA 1
ATOM 10286 C C . LEU A 1 1693 ? 95.694 119.341 138.119 1.00 50.77 1693 LEU A C 1
ATOM 10287 O O . LEU A 1 1693 ? 94.948 119.603 137.172 1.00 50.77 1693 LEU A O 1
ATOM 10292 N N . GLY A 1 1694 ? 95.346 118.470 139.061 1.00 52.91 1694 GLY A N 1
ATOM 10293 C CA . GLY A 1 1694 ? 93.973 118.049 139.241 1.00 52.91 1694 GLY A CA 1
ATOM 10294 C C . GLY A 1 1694 ? 93.586 116.797 138.474 1.00 52.91 1694 GLY A C 1
ATOM 10295 O O . GLY A 1 1694 ? 94.323 116.272 137.637 1.00 52.91 1694 GLY A O 1
ATOM 10296 N N . GLU A 1 1695 ? 92.377 116.321 138.778 1.00 53.81 1695 GLU A N 1
ATOM 10297 C CA . GLU A 1 1695 ? 91.830 115.101 138.199 1.00 53.81 1695 GLU A CA 1
ATOM 10298 C C . GLU A 1 1695 ? 91.136 115.334 136.863 1.00 53.81 1695 GLU A C 1
ATOM 10299 O O . GLU A 1 1695 ? 90.636 114.375 136.267 1.00 53.81 1695 GLU A O 1
ATOM 10305 N N . TRP A 1 1696 ? 91.092 116.572 136.374 1.00 46.01 1696 TRP A N 1
ATOM 10306 C CA . TRP A 1 1696 ? 90.392 116.862 135.129 1.00 46.01 1696 TRP A CA 1
ATOM 10307 C C . TRP A 1 1696 ? 91.165 116.353 133.918 1.00 46.01 1696 TRP A C 1
ATOM 10308 O O . TRP A 1 1696 ? 90.667 116.417 132.790 1.00 46.01 1696 TRP A O 1
ATOM 10319 N N . VAL A 1 1697 ? 92.381 115.842 134.138 1.00 44.77 1697 VAL A N 1
ATOM 10320 C CA . VAL A 1 1697 ? 93.214 115.363 133.036 1.00 44.77 1697 VAL A CA 1
ATOM 10321 C C . VAL A 1 1697 ? 92.823 113.977 132.558 1.00 44.77 1697 VAL A C 1
ATOM 10322 O O . VAL A 1 1697 ? 93.450 113.457 131.627 1.00 44.77 1697 VAL A O 1
ATOM 10326 N N . PHE A 1 1698 ? 91.806 113.361 133.159 1.00 50.34 1698 PHE A N 1
ATOM 10327 C CA . PHE A 1 1698 ? 91.372 112.026 132.767 1.00 50.34 1698 PHE A CA 1
ATOM 10328 C C . PHE A 1 1698 ? 90.191 112.032 131.811 1.00 50.34 1698 PHE A C 1
ATOM 10329 O O . PHE A 1 1698 ? 90.027 111.077 131.044 1.00 50.34 1698 PHE A O 1
ATOM 10337 N N . SER A 1 1699 ? 89.364 113.072 131.840 1.00 49.55 1699 SER A N 1
ATOM 10338 C CA . SER A 1 1699 ? 88.184 113.111 130.994 1.00 49.55 1699 SER A CA 1
ATOM 10339 C C . SER A 1 1699 ? 88.575 113.267 129.528 1.00 49.55 1699 SER A C 1
ATOM 10340 O O . SER A 1 1699 ? 89.635 113.800 129.190 1.00 49.55 1699 SER A O 1
ATOM 10343 N N . THR A 1 1700 ? 87.697 112.790 128.651 1.00 51.38 1700 THR A N 1
ATOM 10344 C CA . THR A 1 1700 ? 87.944 112.890 127.222 1.00 51.38 1700 THR A CA 1
ATOM 10345 C C . THR A 1 1700 ? 87.775 114.329 126.750 1.00 51.38 1700 THR A C 1
ATOM 10346 O O . THR A 1 1700 ? 86.944 115.084 127.262 1.00 51.38 1700 THR A O 1
ATOM 10350 N N . VAL A 1 1701 ? 88.577 114.705 125.760 1.00 51.52 1701 VAL A N 1
ATOM 10351 C CA . VAL A 1 1701 ? 88.548 116.060 125.220 1.00 51.52 1701 VAL A CA 1
ATOM 10352 C C . VAL A 1 1701 ? 87.310 116.217 124.348 1.00 51.52 1701 VAL A C 1
ATOM 10353 O O . VAL A 1 1701 ? 87.134 115.491 123.365 1.00 51.52 1701 VAL A O 1
ATOM 10357 N N . LYS A 1 1702 ? 86.451 117.165 124.707 1.00 56.18 1702 LYS A N 1
ATOM 10358 C CA . LYS A 1 1702 ? 85.276 117.501 123.919 1.00 56.18 1702 LYS A CA 1
ATOM 10359 C C . LYS A 1 1702 ? 85.456 118.884 123.306 1.00 56.18 1702 LYS A C 1
ATOM 10360 O O . LYS A 1 1702 ? 85.996 119.792 123.946 1.00 56.18 1702 LYS A O 1
ATOM 10366 N N . GLU A 1 1703 ? 85.012 119.034 122.066 1.00 67.02 1703 GLU A N 1
ATOM 10367 C CA . GLU A 1 1703 ? 85.226 120.285 121.358 1.00 67.02 1703 GLU A CA 1
ATOM 10368 C C . GLU A 1 1703 ? 84.057 121.240 121.577 1.00 67.02 1703 GLU A C 1
ATOM 10369 O O . GLU A 1 1703 ? 82.906 120.808 121.695 1.00 67.02 1703 GLU A O 1
ATOM 10375 N N . PRO A 1 1704 ? 84.326 122.541 121.637 1.00 66.96 1704 PRO A N 1
ATOM 10376 C CA . PRO A 1 1704 ? 83.244 123.512 121.814 1.00 66.96 1704 PRO A CA 1
ATOM 10377 C C . PRO A 1 1704 ? 82.444 123.704 120.536 1.00 66.96 1704 PRO A C 1
ATOM 10378 O O . PRO A 1 1704 ? 82.961 123.593 119.422 1.00 66.96 1704 PRO A O 1
ATOM 10382 N N . GLN A 1 1705 ? 81.161 123.997 120.716 1.00 73.10 1705 GLN A N 1
ATOM 10383 C CA . GLN A 1 1705 ? 80.258 124.196 119.588 1.00 73.10 1705 GLN A CA 1
ATOM 10384 C C . GLN A 1 1705 ? 80.279 125.645 119.117 1.00 73.10 1705 GLN A C 1
ATOM 10385 O O . GLN A 1 1705 ? 81.177 126.056 118.383 1.00 73.10 1705 GLN A O 1
ATOM 10391 N N . ASN A 1 1711 ? 86.844 135.669 117.134 1.00 57.98 1711 ASN A N 1
ATOM 10392 C CA . ASN A 1 1711 ? 86.150 136.682 117.919 1.00 57.98 1711 ASN A CA 1
ATOM 10393 C C . ASN A 1 1711 ? 86.890 138.015 117.851 1.00 57.98 1711 ASN A C 1
ATOM 10394 O O . ASN A 1 1711 ? 87.409 138.503 118.856 1.00 57.98 1711 ASN A O 1
ATOM 10399 N N . ASN A 1 1712 ? 86.946 138.583 116.647 1.00 58.69 1712 ASN A N 1
ATOM 10400 C CA . ASN A 1 1712 ? 87.534 139.881 116.324 1.00 58.69 1712 ASN A CA 1
ATOM 10401 C C . ASN A 1 1712 ? 89.050 139.918 116.483 1.00 58.69 1712 ASN A C 1
ATOM 10402 O O . ASN A 1 1712 ? 89.656 140.959 116.202 1.00 58.69 1712 ASN A O 1
ATOM 10407 N N . GLN A 1 1713 ? 89.680 138.833 116.928 1.00 56.45 1713 GLN A N 1
ATOM 10408 C CA . GLN A 1 1713 ? 91.132 138.674 116.990 1.00 56.45 1713 GLN A CA 1
ATOM 10409 C C . GLN A 1 1713 ? 91.821 139.717 117.864 1.00 56.45 1713 GLN A C 1
ATOM 10410 O O . GLN A 1 1713 ? 93.055 139.801 117.856 1.00 56.45 1713 GLN A O 1
ATOM 10416 N N . ASN A 1 1714 ? 91.066 140.515 118.623 1.00 50.79 1714 ASN A N 1
ATOM 10417 C CA . ASN A 1 1714 ? 91.671 141.550 119.451 1.00 50.79 1714 ASN A CA 1
ATOM 10418 C C . ASN A 1 1714 ? 91.037 141.649 120.833 1.00 50.79 1714 ASN A C 1
ATOM 10419 O O . ASN A 1 1714 ? 91.397 142.553 121.597 1.00 50.79 1714 ASN A O 1
ATOM 10424 N N . PHE A 1 1715 ? 90.112 140.756 121.180 1.00 52.45 1715 PHE A N 1
ATOM 10425 C CA . PHE A 1 1715 ? 89.471 140.762 122.495 1.00 52.45 1715 PHE A CA 1
ATOM 10426 C C . PHE A 1 1715 ? 90.429 140.120 123.496 1.00 52.45 1715 PHE A C 1
ATOM 10427 O O . PHE A 1 1715 ? 90.279 138.967 123.907 1.00 52.45 1715 PHE A O 1
ATOM 10435 N N . PHE A 1 1716 ? 91.431 140.895 123.899 1.00 49.60 1716 PHE A N 1
ATOM 10436 C CA . PHE A 1 1716 ? 92.414 140.419 124.861 1.00 49.60 1716 PHE A CA 1
ATOM 10437 C C . PHE A 1 1716 ? 91.892 140.570 126.282 1.00 49.60 1716 PHE A C 1
ATOM 10438 O O . PHE A 1 1716 ? 91.203 141.541 126.608 1.00 49.60 1716 PHE A O 1
ATOM 10446 N N . TRP A 1 1717 ? 92.227 139.600 127.129 1.00 52.83 1717 TRP A N 1
ATOM 10447 C CA . TRP A 1 1717 ? 91.858 139.642 128.536 1.00 52.83 1717 TRP A CA 1
ATOM 10448 C C . TRP A 1 1717 ? 92.767 138.697 129.305 1.00 52.83 1717 TRP A C 1
ATOM 10449 O O . TRP A 1 1717 ? 93.406 137.810 128.732 1.00 52.83 1717 TRP A O 1
ATOM 10460 N N . ALA A 1 1718 ? 92.816 138.905 130.617 1.00 51.85 1718 ALA A N 1
ATOM 10461 C CA . ALA A 1 1718 ? 93.665 138.117 131.497 1.00 51.85 1718 ALA A CA 1
ATOM 10462 C C . ALA A 1 1718 ? 92.881 136.942 132.066 1.00 51.85 1718 ALA A C 1
ATOM 10463 O O . ALA A 1 1718 ? 91.764 137.116 132.564 1.00 51.85 1718 ALA A O 1
ATOM 10465 N N . VAL A 1 1719 ? 93.467 135.752 131.987 1.00 50.61 1719 VAL A N 1
ATOM 10466 C CA . VAL A 1 1719 ? 92.894 134.553 132.579 1.00 50.61 1719 VAL A CA 1
ATOM 10467 C C . VAL A 1 1719 ? 93.892 133.987 133.577 1.00 50.61 1719 VAL A C 1
ATOM 10468 O O . VAL A 1 1719 ? 95.110 134.058 133.380 1.00 50.61 1719 VAL A O 1
ATOM 10472 N N . LYS A 1 1720 ? 93.368 133.432 134.651 1.00 55.30 1720 LYS A N 1
ATOM 10473 C CA . LYS A 1 1720 ? 94.163 132.836 135.709 1.00 55.30 1720 LYS A CA 1
ATOM 10474 C C . LYS A 1 1720 ? 94.240 131.325 135.533 1.00 55.30 1720 LYS A C 1
ATOM 10475 O O . LYS A 1 1720 ? 93.312 130.708 135.000 1.00 55.30 1720 LYS A O 1
ATOM 10481 N N . PRO A 1 1721 ? 95.340 130.706 135.956 1.00 53.35 1721 PRO A N 1
ATOM 10482 C CA . PRO A 1 1721 ? 95.438 129.243 135.874 1.00 53.35 1721 PRO A CA 1
ATOM 10483 C C . PRO A 1 1721 ? 94.377 128.575 136.736 1.00 53.35 1721 PRO A C 1
ATOM 10484 O O . PRO A 1 1721 ? 94.259 128.848 137.932 1.00 53.35 1721 PRO A O 1
ATOM 10488 N N . LYS A 1 1722 ? 93.603 127.685 136.113 1.00 58.35 1722 LYS A N 1
ATOM 10489 C CA . LYS A 1 1722 ? 92.527 126.966 136.784 1.00 58.35 1722 LYS A CA 1
ATOM 10490 C C . LYS A 1 1722 ? 92.980 125.625 137.347 1.00 58.35 1722 LYS A C 1
ATOM 10491 O O . LYS A 1 1722 ? 92.169 124.695 137.456 1.00 58.35 1722 LYS A O 1
ATOM 10497 N N . VAL A 1 1723 ? 94.260 125.498 137.701 1.00 61.24 1723 VAL A N 1
ATOM 10498 C CA . VAL A 1 1723 ? 94.758 124.256 138.276 1.00 61.24 1723 VAL A CA 1
ATOM 10499 C C . VAL A 1 1723 ? 94.161 124.053 139.663 1.00 61.24 1723 VAL A C 1
ATOM 10500 O O . VAL A 1 1723 ? 93.851 125.012 140.384 1.00 61.24 1723 VAL A O 1
ATOM 10504 N N . VAL A 1 1724 ? 93.981 122.790 140.037 1.00 64.88 1724 VAL A N 1
ATOM 10505 C CA . VAL A 1 1724 ? 93.566 122.415 141.389 1.00 64.88 1724 VAL A CA 1
ATOM 10506 C C . VAL A 1 1724 ? 94.601 121.415 141.902 1.00 64.88 1724 VAL A C 1
ATOM 10507 O O . VAL A 1 1724 ? 94.520 120.209 141.645 1.00 64.88 1724 VAL A O 1
ATOM 10511 N N . ARG A 1 1725 ? 95.600 121.920 142.623 1.00 72.84 1725 ARG A N 1
ATOM 10512 C CA . ARG A 1 1725 ? 96.713 121.092 143.068 1.00 72.84 1725 ARG A CA 1
ATOM 10513 C C . ARG A 1 1725 ? 96.235 120.063 144.081 1.00 72.84 1725 ARG A C 1
ATOM 10514 O O . ARG A 1 1725 ? 95.638 120.417 145.103 1.00 72.84 1725 ARG A O 1
ATOM 10522 N N . GLN A 1 1726 ? 96.496 118.787 143.798 1.00 74.57 1726 GLN A N 1
ATOM 10523 C CA . GLN A 1 1726 ? 96.276 117.713 144.756 1.00 74.57 1726 GLN A CA 1
ATOM 10524 C C . GLN A 1 1726 ? 97.569 117.305 145.452 1.00 74.57 1726 GLN A C 1
ATOM 10525 O O . GLN A 1 1726 ? 97.721 116.151 145.865 1.00 74.57 1726 GLN A O 1
ATOM 10531 N N . ILE A 1 1727 ? 98.503 118.245 145.585 1.00 82.16 1727 ILE A N 1
ATOM 10532 C CA . ILE A 1 1727 ? 99.792 118.016 146.224 1.00 82.16 1727 ILE A CA 1
ATOM 10533 C C . ILE A 1 1727 ? 99.949 118.812 147.511 1.00 82.16 1727 ILE A C 1
ATOM 10534 O O . ILE A 1 1727 ? 101.020 118.769 148.127 1.00 82.16 1727 ILE A O 1
ATOM 10539 N N . GLU A 1 1728 ? 98.902 119.516 147.948 1.00 88.13 1728 GLU A N 1
ATOM 10540 C CA . GLU A 1 1728 ? 98.952 120.394 149.119 1.00 88.13 1728 GLU A CA 1
ATOM 10541 C C . GLU A 1 1728 ? 99.987 121.501 148.923 1.00 88.13 1728 GLU A C 1
ATOM 10542 O O . GLU A 1 1728 ? 100.716 121.876 149.844 1.00 88.13 1728 GLU A O 1
ATOM 10548 N N . ASP A 1 1729 ? 100.034 122.029 147.701 1.00 90.59 1729 ASP A N 1
ATOM 10549 C CA . ASP A 1 1729 ? 100.933 123.118 147.325 1.00 90.59 1729 ASP A CA 1
ATOM 10550 C C . ASP A 1 1729 ? 102.387 122.818 147.680 1.00 90.59 1729 ASP A C 1
ATOM 10551 O O . ASP A 1 1729 ? 103.297 123.114 146.906 1.00 90.59 1729 ASP A O 1
ATOM 10556 N N . GLY A 1 1732 ? 107.523 122.200 149.555 1.00 121.37 1732 GLY A N 1
ATOM 10557 C CA . GLY A 1 1732 ? 108.726 122.852 149.072 1.00 121.37 1732 GLY A CA 1
ATOM 10558 C C . GLY A 1 1732 ? 109.977 122.013 149.250 1.00 121.37 1732 GLY A C 1
ATOM 10559 O O . GLY A 1 1732 ? 109.976 120.813 148.976 1.00 121.37 1732 GLY A O 1
ATOM 10560 N N . MET A 1 1733 ? 111.049 122.648 149.714 1.00 127.58 1733 MET A N 1
ATOM 10561 C CA . MET A 1 1733 ? 112.306 121.950 149.921 1.00 127.58 1733 MET A CA 1
ATOM 10562 C C . MET A 1 1733 ? 112.225 121.065 151.165 1.00 127.58 1733 MET A C 1
ATOM 10563 O O . MET A 1 1733 ? 111.300 121.163 151.976 1.00 127.58 1733 MET A O 1
ATOM 10568 N N . ASN A 1 1734 ? 113.216 120.184 151.300 1.00 129.15 1734 ASN A N 1
ATOM 10569 C CA . ASN A 1 1734 ? 113.335 119.245 152.416 1.00 129.15 1734 ASN A CA 1
ATOM 10570 C C . ASN A 1 1734 ? 112.137 118.306 152.520 1.00 129.15 1734 ASN A C 1
ATOM 10571 O O . ASN A 1 1734 ? 111.878 117.738 153.585 1.00 129.15 1734 ASN A O 1
ATOM 10576 N N . HIS A 1 1735 ? 111.405 118.134 151.426 1.00 120.42 1735 HIS A N 1
ATOM 10577 C CA . HIS A 1 1735 ? 110.334 117.153 151.315 1.00 120.42 1735 HIS A CA 1
ATOM 10578 C C . HIS A 1 1735 ? 110.602 116.122 150.234 1.00 120.42 1735 HIS A C 1
ATOM 10579 O O . HIS A 1 1735 ? 110.294 114.942 150.418 1.00 120.42 1735 HIS A O 1
ATOM 10586 N N . VAL A 1 1736 ? 111.166 116.546 149.101 1.00 116.82 1736 VAL A N 1
ATOM 10587 C CA . VAL A 1 1736 ? 111.600 115.599 148.082 1.00 116.82 1736 VAL A CA 1
ATOM 10588 C C . VAL A 1 1736 ? 112.841 114.850 148.547 1.00 116.82 1736 VAL A C 1
ATOM 10589 O O . VAL A 1 1736 ? 113.024 113.666 148.236 1.00 116.82 1736 VAL A O 1
ATOM 10593 N N . LEU A 1 1737 ? 113.711 115.524 149.304 1.00 121.85 1737 LEU A N 1
ATOM 10594 C CA . LEU A 1 1737 ? 114.916 114.877 149.813 1.00 121.85 1737 LEU A CA 1
ATOM 10595 C C . LEU A 1 1737 ? 114.566 113.723 150.743 1.00 121.85 1737 LEU A C 1
ATOM 10596 O O . LEU A 1 1737 ? 115.132 112.629 150.636 1.00 121.85 1737 LEU A O 1
ATOM 10601 N N . GLN A 1 1738 ? 113.631 113.952 151.667 1.00 121.40 1738 GLN A N 1
ATOM 10602 C CA . GLN A 1 1738 ? 113.158 112.873 152.528 1.00 121.40 1738 GLN A CA 1
ATOM 10603 C C . GLN A 1 1738 ? 112.517 111.760 151.709 1.00 121.40 1738 GLN A C 1
ATOM 10604 O O . GLN A 1 1738 ? 112.647 110.575 152.044 1.00 121.40 1738 GLN A O 1
ATOM 10610 N N . SER A 1 1739 ? 111.830 112.123 150.624 1.00 118.56 1739 SER A N 1
ATOM 10611 C CA . SER A 1 1739 ? 111.192 111.124 149.774 1.00 118.56 1739 SER A CA 1
ATOM 10612 C C . SER A 1 1739 ? 112.226 110.206 149.135 1.00 118.56 1739 SER A C 1
ATOM 10613 O O . SER A 1 1739 ? 112.073 108.979 149.143 1.00 118.56 1739 SER A O 1
ATOM 10616 N N . ILE A 1 1740 ? 113.292 110.782 148.578 1.00 119.60 1740 ILE A N 1
ATOM 10617 C CA . ILE A 1 1740 ? 114.343 109.959 147.986 1.00 119.60 1740 ILE A CA 1
ATOM 10618 C C . ILE A 1 1740 ? 115.070 109.161 149.061 1.00 119.60 1740 ILE A C 1
ATOM 10619 O O . ILE A 1 1740 ? 115.445 108.003 148.843 1.00 119.60 1740 ILE A O 1
ATOM 10624 N N . ARG A 1 1741 ? 115.281 109.762 150.235 1.00 122.68 1741 ARG A N 1
ATOM 10625 C CA . ARG A 1 1741 ? 115.991 109.067 151.304 1.00 122.68 1741 ARG A CA 1
ATOM 10626 C C . ARG A 1 1741 ? 115.230 107.831 151.764 1.00 122.68 1741 ARG A C 1
ATOM 10627 O O . ARG A 1 1741 ? 115.828 106.771 151.981 1.00 122.68 1741 ARG A O 1
ATOM 10635 N N . ARG A 1 1742 ? 113.910 107.947 151.922 1.00 118.78 1742 ARG A N 1
ATOM 10636 C CA . ARG A 1 1742 ? 113.116 106.808 152.370 1.00 118.78 1742 ARG A CA 1
ATOM 10637 C C . ARG A 1 1742 ? 113.145 105.680 151.344 1.00 118.78 1742 ARG A C 1
ATOM 10638 O O . ARG A 1 1742 ? 113.517 104.544 151.658 1.00 118.78 1742 ARG A O 1
ATOM 10646 N N . ASN A 1 1743 ? 112.750 105.977 150.105 1.00 117.28 1743 ASN A N 1
ATOM 10647 C CA . ASN A 1 1743 ? 112.643 104.936 149.087 1.00 117.28 1743 ASN A CA 1
ATOM 10648 C C . ASN A 1 1743 ? 114.017 104.433 148.659 1.00 117.28 1743 ASN A C 1
ATOM 10649 O O . ASN A 1 1743 ? 114.324 103.242 148.789 1.00 117.28 1743 ASN A O 1
ATOM 10654 N N . TYR A 1 1744 ? 114.858 105.327 148.136 1.00 117.42 1744 TYR A N 1
ATOM 10655 C CA . TYR A 1 1744 ? 116.151 104.944 147.578 1.00 117.42 1744 TYR A CA 1
ATOM 10656 C C . TYR A 1 1744 ? 117.285 105.242 148.552 1.00 117.42 1744 TYR A C 1
ATOM 10657 O O . TYR A 1 1744 ? 117.740 106.389 148.639 1.00 117.42 1744 TYR A O 1
ATOM 10666 N N . PRO A 1 1745 ? 117.775 104.244 149.292 1.00 123.49 1745 PRO A N 1
ATOM 10667 C CA . PRO A 1 1745 ? 118.888 104.519 150.213 1.00 123.49 1745 PRO A CA 1
ATOM 10668 C C . PRO A 1 1745 ? 120.214 104.710 149.501 1.00 123.49 1745 PRO A C 1
ATOM 10669 O O . PRO A 1 1745 ? 120.969 105.630 149.840 1.00 123.49 1745 PRO A O 1
ATOM 10673 N N . VAL A 1 1746 ? 120.516 103.872 148.507 1.00 126.30 1746 VAL A N 1
ATOM 10674 C CA . VAL A 1 1746 ? 121.811 103.953 147.840 1.00 126.30 1746 VAL A CA 1
ATOM 10675 C C . VAL A 1 1746 ? 121.889 105.200 146.969 1.00 126.30 1746 VAL A C 1
ATOM 10676 O O . VAL A 1 1746 ? 122.910 105.897 146.949 1.00 126.30 1746 VAL A O 1
ATOM 10680 N N . LEU A 1 1747 ? 120.815 105.504 146.236 1.00 126.98 1747 LEU A N 1
ATOM 10681 C CA . LEU A 1 1747 ? 120.803 106.695 145.397 1.00 126.98 1747 LEU A CA 1
ATOM 10682 C C . LEU A 1 1747 ? 120.777 107.972 146.228 1.00 126.98 1747 LEU A C 1
ATOM 10683 O O . LEU A 1 1747 ? 121.185 109.029 145.737 1.00 126.98 1747 LEU A O 1
ATOM 10688 N N . PHE A 1 1748 ? 120.316 107.900 147.478 1.00 128.09 1748 PHE A N 1
ATOM 10689 C CA . PHE A 1 1748 ? 120.432 109.049 148.368 1.00 128.09 1748 PHE A CA 1
ATOM 10690 C C . PHE A 1 1748 ? 121.826 109.154 148.970 1.00 128.09 1748 PHE A C 1
ATOM 10691 O O . PHE A 1 1748 ? 122.299 110.264 149.238 1.00 128.09 1748 PHE A O 1
ATOM 10699 N N . ASP A 1 1749 ? 122.495 108.019 149.186 1.00 130.41 1749 ASP A N 1
ATOM 10700 C CA . ASP A 1 1749 ? 123.859 108.040 149.706 1.00 130.41 1749 ASP A CA 1
ATOM 10701 C C . ASP A 1 1749 ? 124.840 108.540 148.652 1.00 130.41 1749 ASP A C 1
ATOM 10702 O O . ASP A 1 1749 ? 125.494 109.574 148.833 1.00 130.41 1749 ASP A O 1
ATOM 10707 N N . GLU A 1 1750 ? 124.951 107.821 147.541 1.00 132.89 1750 GLU A N 1
ATOM 10708 C CA . GLU A 1 1750 ? 125.833 108.209 146.452 1.00 132.89 1750 GLU A CA 1
ATOM 10709 C C . GLU A 1 1750 ? 125.063 109.031 145.422 1.00 132.89 1750 GLU A C 1
ATOM 10710 O O . GLU A 1 1750 ? 123.846 108.902 145.276 1.00 132.89 1750 GLU A O 1
ATOM 10716 N N . HIS A 1 1751 ? 125.794 109.894 144.715 1.00 131.94 1751 HIS A N 1
ATOM 10717 C CA . HIS A 1 1751 ? 125.291 110.822 143.705 1.00 131.94 1751 HIS A CA 1
ATOM 10718 C C . HIS A 1 1751 ? 124.392 111.903 144.293 1.00 131.94 1751 HIS A C 1
ATOM 10719 O O . HIS A 1 1751 ? 123.877 112.736 143.539 1.00 131.94 1751 HIS A O 1
ATOM 10726 N N . LEU A 1 1752 ? 124.188 111.926 145.609 1.00 134.26 1752 LEU A N 1
ATOM 10727 C CA . LEU A 1 1752 ? 123.329 112.916 146.239 1.00 134.26 1752 LEU A CA 1
ATOM 10728 C C . LEU A 1 1752 ? 123.814 113.142 147.663 1.00 134.26 1752 LEU A C 1
ATOM 10729 O O . LEU A 1 1752 ? 124.258 112.203 148.330 1.00 134.26 1752 LEU A O 1
ATOM 10734 N N . THR A 1 1753 ? 123.728 114.392 148.112 1.00 138.43 1753 THR A N 1
ATOM 10735 C CA . THR A 1 1753 ? 124.113 114.832 149.449 1.00 138.43 1753 THR A CA 1
ATOM 10736 C C . THR A 1 1753 ? 125.568 114.478 149.762 1.00 138.43 1753 THR A C 1
ATOM 10737 O O . THR A 1 1753 ? 125.827 113.660 150.655 1.00 138.43 17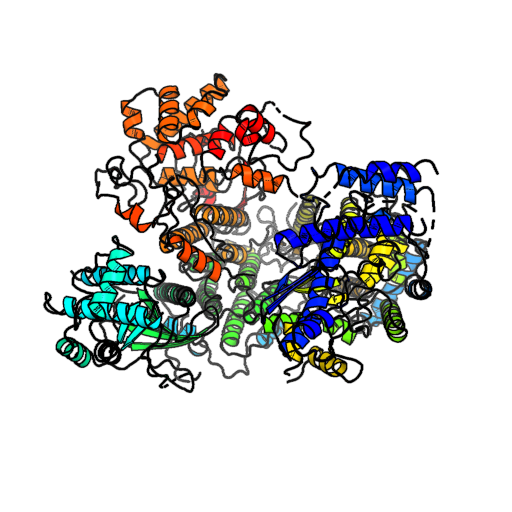53 THR A O 1
ATOM 10741 N N . PRO A 1 1754 ? 126.545 115.015 149.030 1.00 140.91 1754 PRO A N 1
ATOM 10742 C CA . PRO A 1 1754 ? 127.938 114.966 149.502 1.00 140.91 1754 PRO A CA 1
ATOM 10743 C C . PRO A 1 1754 ? 128.444 116.252 150.146 1.00 140.91 1754 PRO A C 1
ATOM 10744 O O . PRO A 1 1754 ? 129.533 116.227 150.730 1.00 140.91 1754 PRO A O 1
ATOM 10748 N N . PHE A 1 1755 ? 127.699 117.353 150.054 1.00 143.39 1755 PHE A N 1
ATOM 10749 C CA . PHE A 1 1755 ? 128.146 118.653 150.546 1.00 143.39 1755 PHE A CA 1
ATOM 10750 C C . PHE A 1 1755 ? 127.009 119.386 151.246 1.00 143.39 1755 PHE A C 1
ATOM 10751 O O . PHE A 1 1755 ? 126.844 120.601 151.093 1.00 143.39 1755 PHE A O 1
ATOM 10759 N N . MET A 1 1756 ? 126.210 118.665 152.025 1.00 142.30 1756 MET A N 1
ATOM 10760 C CA . MET A 1 1756 ? 125.071 119.251 152.715 1.00 142.30 1756 MET A CA 1
ATOM 10761 C C . MET A 1 1756 ? 125.383 119.445 154.194 1.00 142.30 1756 MET A C 1
ATOM 10762 O O . MET A 1 1756 ? 126.260 118.788 154.762 1.00 142.30 1756 MET A O 1
ATOM 10767 N N . ASN A 1 1757 ? 124.643 120.369 154.813 1.00 142.12 1757 ASN A N 1
ATOM 10768 C CA . ASN A 1 1757 ? 124.840 120.683 156.223 1.00 142.12 1757 ASN A CA 1
ATOM 10769 C C . ASN A 1 1757 ? 123.518 120.843 156.968 1.00 142.12 1757 ASN A C 1
ATOM 10770 O O . ASN A 1 1757 ? 123.478 121.525 157.999 1.00 142.12 1757 ASN A O 1
ATOM 10775 N N . ASP A 1 1758 ? 122.440 120.239 156.473 1.00 140.43 1758 ASP A N 1
ATOM 10776 C CA . ASP A 1 1758 ? 121.130 120.317 157.110 1.00 140.43 1758 ASP A CA 1
ATOM 10777 C C . ASP A 1 1758 ? 120.474 118.945 157.133 1.00 140.43 1758 ASP A C 1
ATOM 10778 O O . ASP A 1 1758 ? 119.268 118.807 156.902 1.00 140.43 1758 ASP A O 1
ATOM 10783 N N . LEU A 1 1759 ? 121.265 117.907 157.411 1.00 139.17 1759 LEU A N 1
ATOM 10784 C CA . LEU A 1 1759 ? 120.760 116.539 157.428 1.00 139.17 1759 LEU A CA 1
ATOM 10785 C C . LEU A 1 1759 ? 119.869 116.247 158.627 1.00 139.17 1759 LEU A C 1
ATOM 10786 O O . LEU A 1 1759 ? 119.282 115.161 158.689 1.00 139.17 1759 LEU A O 1
ATOM 10791 N N . GLN A 1 1760 ? 119.750 117.178 159.571 1.00 138.92 1760 GLN A N 1
ATOM 10792 C CA . GLN A 1 1760 ? 118.962 116.960 160.776 1.00 138.92 1760 GLN A CA 1
ATOM 10793 C C . GLN A 1 1760 ? 117.469 117.168 160.559 1.00 138.92 1760 GLN A C 1
ATOM 10794 O O . GLN A 1 1760 ? 116.694 116.991 161.504 1.00 138.92 1760 GLN A O 1
ATOM 10800 N N . VAL A 1 1761 ? 117.047 117.535 159.352 1.00 134.71 1761 VAL A N 1
ATOM 10801 C CA . VAL A 1 1761 ? 115.631 117.765 159.084 1.00 134.71 1761 VAL A CA 1
ATOM 10802 C C . VAL A 1 1761 ? 114.935 116.487 158.632 1.00 134.71 1761 VAL A C 1
ATOM 10803 O O . VAL A 1 1761 ? 113.826 116.186 159.079 1.00 134.71 1761 VAL A O 1
ATOM 10807 N N . SER A 1 1762 ? 115.569 115.719 157.753 1.00 129.99 1762 SER A N 1
ATOM 10808 C CA . SER A 1 1762 ? 114.980 114.481 157.256 1.00 129.99 1762 SER A CA 1
ATOM 10809 C C . SER A 1 1762 ? 115.080 113.371 158.297 1.00 129.99 1762 SER A C 1
ATOM 10810 O O . SER A 1 1762 ? 114.123 112.630 158.521 1.00 129.99 1762 SER A O 1
ATOM 10813 N N . ARG A 1 1769 ? 104.792 113.439 155.749 1.00 113.73 1769 ARG A N 1
ATOM 10814 C CA . ARG A 1 1769 ? 104.478 112.544 154.641 1.00 113.73 1769 ARG A CA 1
ATOM 10815 C C . ARG A 1 1769 ? 103.480 113.190 153.684 1.00 113.73 1769 ARG A C 1
ATOM 10816 O O . ARG A 1 1769 ? 102.283 113.255 153.967 1.00 113.73 1769 ARG A O 1
ATOM 10824 N N . LEU A 1 1770 ? 103.985 113.672 152.552 1.00 108.72 1770 LEU A N 1
ATOM 10825 C CA . LEU A 1 1770 ? 103.118 114.226 151.525 1.00 108.72 1770 LEU A CA 1
ATOM 10826 C C . LEU A 1 1770 ? 102.362 113.110 150.814 1.00 108.72 1770 LEU A C 1
ATOM 10827 O O . LEU A 1 1770 ? 102.813 111.964 150.754 1.00 108.72 1770 LEU A O 1
ATOM 10832 N N . LYS A 1 1771 ? 101.193 113.460 150.276 1.00 99.48 1771 LYS A N 1
ATOM 10833 C CA . LYS A 1 1771 ? 100.302 112.453 149.707 1.00 99.48 1771 LYS A CA 1
ATOM 10834 C C . LYS A 1 1771 ? 100.935 111.771 148.499 1.00 99.48 1771 LYS A C 1
ATOM 10835 O O . LYS A 1 1771 ? 100.975 110.538 148.415 1.00 99.48 1771 LYS A O 1
ATOM 10841 N N . PHE A 1 1772 ? 101.435 112.558 147.549 1.00 92.62 1772 PHE A N 1
ATOM 10842 C CA . PHE A 1 1772 ? 102.011 112.033 146.311 1.00 92.62 1772 PHE A CA 1
ATOM 10843 C C . PHE A 1 1772 ? 103.456 112.506 146.195 1.00 92.62 1772 PHE A C 1
ATOM 10844 O O . PHE A 1 1772 ? 103.758 113.465 145.483 1.00 92.62 1772 PHE A O 1
ATOM 10852 N N . LEU A 1 1773 ? 104.356 111.815 146.893 1.00 100.57 1773 LEU A N 1
ATOM 10853 C CA . LEU A 1 1773 ? 105.783 112.051 146.715 1.00 100.57 1773 LEU A CA 1
ATOM 10854 C C . LEU A 1 1773 ? 106.564 110.744 146.686 1.00 100.57 1773 LEU A C 1
ATOM 10855 O O . LEU A 1 1773 ? 107.778 110.751 146.918 1.00 100.57 1773 LEU A O 1
ATOM 10860 N N . ASP A 1 1774 ? 105.898 109.629 146.423 1.00 99.20 1774 ASP A N 1
ATOM 10861 C CA . ASP A 1 1774 ? 106.543 108.330 146.307 1.00 99.20 1774 ASP A CA 1
ATOM 10862 C C . ASP A 1 1774 ? 106.397 107.722 144.925 1.00 99.20 1774 ASP A C 1
ATOM 10863 O O . ASP A 1 1774 ? 107.374 107.204 144.379 1.00 99.20 1774 ASP A O 1
ATOM 10868 N N . VAL A 1 1775 ? 105.205 107.779 144.337 1.00 87.67 1775 VAL A N 1
ATOM 10869 C CA . VAL A 1 1775 ? 105.006 107.271 142.985 1.00 87.67 1775 VAL A CA 1
ATOM 10870 C C . VAL A 1 1775 ? 105.212 108.367 141.944 1.00 87.67 1775 VAL A C 1
ATOM 10871 O O . VAL A 1 1775 ? 105.836 108.133 140.904 1.00 87.67 1775 VAL A O 1
ATOM 10875 N N . CYS A 1 1776 ? 104.722 109.577 142.210 1.00 81.94 1776 CYS A N 1
ATOM 10876 C CA . CYS A 1 1776 ? 104.931 110.705 141.315 1.00 81.94 1776 CYS A CA 1
ATOM 10877 C C . CYS A 1 1776 ? 106.336 111.283 141.426 1.00 81.94 1776 CYS A C 1
ATOM 10878 O O . CYS A 1 1776 ? 106.619 112.317 140.811 1.00 81.94 1776 CYS A O 1
ATOM 10881 N N . ILE A 1 1777 ? 107.211 110.641 142.199 1.00 86.03 1777 ILE A N 1
ATOM 10882 C CA . ILE A 1 1777 ? 108.635 110.919 142.149 1.00 86.03 1777 ILE A CA 1
ATOM 10883 C C . ILE A 1 1777 ? 109.406 109.824 141.417 1.00 86.03 1777 ILE A C 1
ATOM 10884 O O . ILE A 1 1777 ? 110.390 110.128 140.732 1.00 86.03 1777 ILE A O 1
ATOM 10889 N N . ALA A 1 1778 ? 108.976 108.564 141.519 1.00 81.66 1778 ALA A N 1
ATOM 10890 C CA . ALA A 1 1778 ? 109.561 107.518 140.691 1.00 81.66 1778 ALA A CA 1
ATOM 10891 C C . ALA A 1 1778 ? 109.237 107.750 139.223 1.00 81.66 1778 ALA A C 1
ATOM 10892 O O . ALA A 1 1778 ? 110.082 107.522 138.350 1.00 81.66 1778 ALA A O 1
ATOM 10894 N N . LEU A 1 1779 ? 108.017 108.213 138.933 1.00 72.16 1779 LEU A N 1
ATOM 10895 C CA . LEU A 1 1779 ? 107.664 108.564 137.563 1.00 72.16 1779 LEU A CA 1
ATOM 10896 C C . LEU A 1 1779 ? 108.492 109.727 137.035 1.00 72.16 1779 LEU A C 1
ATOM 10897 O O . LEU A 1 1779 ? 108.669 109.845 135.819 1.00 72.16 1779 LEU A O 1
ATOM 10902 N N . ASP A 1 1780 ? 109.000 110.588 137.918 1.00 78.50 1780 ASP A N 1
ATOM 10903 C CA . ASP A 1 1780 ? 109.852 111.688 137.483 1.00 78.50 1780 ASP A CA 1
ATOM 10904 C C . ASP A 1 1780 ? 111.291 111.230 137.290 1.00 78.50 1780 ASP A C 1
ATOM 10905 O O . ASP A 1 1780 ? 111.959 111.652 136.340 1.00 78.50 1780 ASP A O 1
ATOM 10910 N N . MET A 1 1781 ? 111.782 110.369 138.181 1.00 84.48 1781 MET A N 1
ATOM 10911 C CA . MET A 1 1781 ? 113.171 109.933 138.107 1.00 84.48 1781 MET A CA 1
ATOM 10912 C C . MET A 1 1781 ? 113.402 108.914 136.998 1.00 84.48 1781 MET A C 1
ATOM 10913 O O . MET A 1 1781 ? 114.479 108.904 136.392 1.00 84.48 1781 MET A O 1
ATOM 10918 N N . MET A 1 1782 ? 112.420 108.055 136.718 1.00 79.79 1782 MET A N 1
ATOM 10919 C CA . MET A 1 1782 ? 112.578 107.055 135.669 1.00 79.79 1782 MET A CA 1
ATOM 10920 C C . MET A 1 1782 ? 112.293 107.603 134.278 1.00 79.79 1782 MET A C 1
ATOM 10921 O O . MET A 1 1782 ? 112.725 106.998 133.291 1.00 79.79 1782 MET A O 1
ATOM 10926 N N . ASN A 1 1783 ? 111.583 108.721 134.173 1.00 70.48 1783 ASN A N 1
ATOM 10927 C CA . ASN A 1 1783 ? 111.307 109.357 132.892 1.00 70.48 1783 ASN A CA 1
ATOM 10928 C C . ASN A 1 1783 ? 112.216 110.568 132.734 1.00 70.48 1783 ASN A C 1
ATOM 10929 O O . ASN A 1 1783 ? 112.121 111.527 133.507 1.00 70.48 1783 ASN A O 1
ATOM 10934 N N . GLU A 1 1784 ? 113.093 110.518 131.735 1.00 65.01 1784 GLU A N 1
ATOM 10935 C CA . GLU A 1 1784 ? 114.067 111.574 131.495 1.00 65.01 1784 GLU A CA 1
ATOM 10936 C C . GLU A 1 1784 ? 113.465 112.801 130.823 1.00 65.01 1784 GLU A C 1
ATOM 10937 O O . GLU A 1 1784 ? 114.149 113.823 130.713 1.00 65.01 1784 GLU A O 1
ATOM 10943 N N . ASN A 1 1785 ? 112.212 112.729 130.375 1.00 61.15 1785 ASN A N 1
ATOM 10944 C CA . ASN A 1 1785 ? 111.569 113.848 129.706 1.00 61.15 1785 ASN A CA 1
ATOM 10945 C C . ASN A 1 1785 ? 110.267 114.282 130.363 1.00 61.15 1785 ASN A C 1
ATOM 10946 O O . ASN A 1 1785 ? 109.575 115.145 129.811 1.00 61.15 1785 ASN A O 1
ATOM 10951 N N . LEU A 1 1786 ? 109.909 113.712 131.514 1.00 65.25 1786 LEU A N 1
ATOM 10952 C CA . LEU A 1 1786 ? 108.674 114.096 132.188 1.00 65.25 1786 LEU A CA 1
ATOM 10953 C C . LEU A 1 1786 ? 108.871 115.348 133.037 1.00 65.25 1786 LEU A C 1
ATOM 10954 O O . LEU A 1 1786 ? 108.270 116.394 132.769 1.00 65.25 1786 LEU A O 1
ATOM 10959 N N . GLY A 1 1787 ? 109.717 115.257 134.062 1.00 69.77 1787 GLY A N 1
ATOM 10960 C CA . GLY A 1 1787 ? 110.071 116.403 134.879 1.00 69.77 1787 GLY A CA 1
ATOM 10961 C C . GLY A 1 1787 ? 108.920 117.109 135.569 1.00 69.77 1787 GLY A C 1
ATOM 10962 O O . GLY A 1 1787 ? 108.604 118.252 135.228 1.00 69.77 1787 GLY A O 1
ATOM 10963 N N . ILE A 1 1788 ? 108.283 116.451 136.536 1.00 72.41 1788 ILE A N 1
ATOM 10964 C CA . ILE A 1 1788 ? 107.222 117.106 137.294 1.00 72.41 1788 ILE A CA 1
ATOM 10965 C C . ILE A 1 1788 ? 107.745 117.741 138.582 1.00 72.41 1788 ILE A C 1
ATOM 10966 O O . ILE A 1 1788 ? 107.255 118.800 138.988 1.00 72.41 1788 ILE A O 1
ATOM 10971 N N . ILE A 1 1789 ? 108.736 117.124 139.230 1.00 79.03 1789 ILE A N 1
ATOM 10972 C CA . ILE A 1 1789 ? 109.214 117.641 140.508 1.00 79.03 1789 ILE A CA 1
ATOM 10973 C C . ILE A 1 1789 ? 109.855 119.010 140.329 1.00 79.03 1789 ILE A C 1
ATOM 10974 O O . ILE A 1 1789 ? 109.724 119.882 141.197 1.00 79.03 1789 ILE A O 1
ATOM 10979 N N . SER A 1 1790 ? 110.542 119.232 139.206 1.00 75.93 1790 SER A N 1
ATOM 10980 C CA . SER A 1 1790 ? 111.079 120.558 138.924 1.00 75.93 1790 SER A CA 1
ATOM 10981 C C . SER A 1 1790 ? 109.967 121.589 138.785 1.00 75.93 1790 SER A C 1
ATOM 10982 O O . SER A 1 1790 ? 110.177 122.772 139.076 1.00 75.93 1790 SER A O 1
ATOM 10985 N N . HIS A 1 1791 ? 108.782 121.162 138.345 1.00 73.96 1791 HIS A N 1
ATOM 10986 C CA . HIS A 1 1791 ? 107.640 122.065 138.280 1.00 73.96 1791 HIS A CA 1
ATOM 10987 C C . HIS A 1 1791 ? 106.961 122.219 139.634 1.00 73.96 1791 HIS A C 1
ATOM 10988 O O . HIS A 1 1791 ? 106.404 123.283 139.925 1.00 73.96 1791 HIS A O 1
ATOM 10995 N N . LEU A 1 1792 ? 106.993 121.177 140.468 1.00 74.36 1792 LEU A N 1
ATOM 10996 C CA . LEU A 1 1792 ? 106.391 121.278 141.793 1.00 74.36 1792 LEU A CA 1
ATOM 10997 C C . LEU A 1 1792 ? 107.236 122.128 142.731 1.00 74.36 1792 LEU A C 1
ATOM 10998 O O . LEU A 1 1792 ? 106.688 122.838 143.582 1.00 74.36 1792 LEU A O 1
ATOM 11003 N N . LEU A 1 1793 ? 108.558 122.073 142.599 1.00 81.98 1793 LEU A N 1
ATOM 11004 C CA . LEU A 1 1793 ? 109.452 122.895 143.415 1.00 81.98 1793 LEU A CA 1
ATOM 11005 C C . LEU A 1 1793 ? 109.761 124.221 142.729 1.00 81.98 1793 LEU A C 1
ATOM 11006 O O . LEU A 1 1793 ? 110.907 124.661 142.666 1.00 81.98 1793 LEU A O 1
ATOM 11011 N N . LYS A 1 1794 ? 108.713 124.877 142.238 1.00 76.41 1794 LYS A N 1
ATOM 11012 C CA . LYS A 1 1794 ? 108.829 126.126 141.498 1.00 76.41 1794 LYS A CA 1
ATOM 11013 C C . LYS A 1 1794 ? 107.462 126.789 141.459 1.00 76.41 1794 LYS A C 1
ATOM 11014 O O . LYS A 1 1794 ? 106.431 126.142 141.660 1.00 76.41 1794 LYS A O 1
ATOM 11020 N N . THR A 1 1795 ? 107.468 128.091 141.192 1.00 73.07 1795 THR A N 1
ATOM 11021 C CA . THR A 1 1795 ? 106.235 128.843 141.047 1.00 73.07 1795 THR A CA 1
ATOM 11022 C C . THR A 1 1795 ? 105.795 128.845 139.584 1.00 73.07 1795 THR A C 1
ATOM 11023 O O . THR A 1 1795 ? 106.481 128.332 138.697 1.00 73.07 1795 THR A O 1
ATOM 11027 N N . ARG A 1 1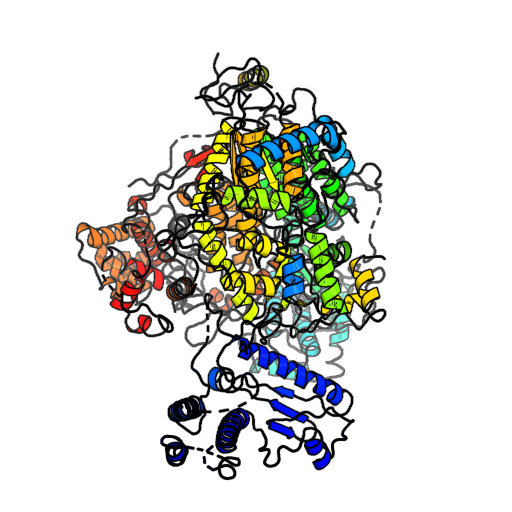796 ? 104.626 129.434 139.329 1.00 61.51 1796 ARG A N 1
ATOM 11028 C CA . ARG A 1 1796 ? 104.112 129.496 137.966 1.00 61.51 1796 ARG A CA 1
ATOM 11029 C C . ARG A 1 1796 ? 104.954 130.412 137.088 1.00 61.51 1796 ARG A C 1
ATOM 11030 O O . ARG A 1 1796 ? 105.076 130.169 135.881 1.00 61.51 1796 ARG A O 1
ATOM 11038 N N . ASP A 1 1797 ? 105.505 131.481 137.670 1.00 66.69 1797 ASP A N 1
ATOM 11039 C CA . ASP A 1 1797 ? 106.355 132.464 136.999 1.00 66.69 1797 ASP A CA 1
ATOM 11040 C C . ASP A 1 1797 ? 105.546 133.337 136.046 1.00 66.69 1797 ASP A C 1
ATOM 11041 O O . ASP A 1 1797 ? 106.070 134.310 135.493 1.00 66.69 1797 ASP A O 1
ATOM 11046 N N . ASN A 1 1798 ? 104.271 133.001 135.848 1.00 59.04 1798 ASN A N 1
ATOM 11047 C CA . ASN A 1 1798 ? 103.345 133.852 135.109 1.00 59.04 1798 ASN A CA 1
ATOM 11048 C C . ASN A 1 1798 ? 102.187 134.312 135.982 1.00 59.04 1798 ASN A C 1
ATOM 11049 O O . ASN A 1 1798 ? 101.954 135.520 136.101 1.00 59.04 1798 ASN A O 1
ATOM 11054 N N . SER A 1 1799 ? 101.437 133.377 136.572 1.00 59.07 1799 SER A N 1
ATOM 11055 C CA . SER A 1 1799 ? 100.340 133.653 137.496 1.00 59.07 1799 SER A CA 1
ATOM 11056 C C . SER A 1 1799 ? 99.176 134.355 136.806 1.00 59.07 1799 SER A C 1
ATOM 11057 O O . SER A 1 1799 ? 98.124 134.568 137.416 1.00 59.07 1799 SER A O 1
ATOM 11060 N N . VAL A 1 1800 ? 99.349 134.705 135.535 1.00 52.91 1800 VAL A N 1
ATOM 11061 C CA . VAL A 1 1800 ? 98.317 135.379 134.758 1.00 52.91 1800 VAL A CA 1
ATOM 11062 C C . VAL A 1 1800 ? 98.696 135.258 133.290 1.00 52.91 1800 VAL A C 1
ATOM 11063 O O . VAL A 1 1800 ? 99.870 135.366 132.927 1.00 52.91 1800 VAL A O 1
ATOM 11067 N N . TYR A 1 1801 ? 97.696 135.020 132.447 1.00 44.96 1801 TYR A N 1
ATOM 11068 C CA . TYR A 1 1801 ? 97.911 134.804 131.021 1.00 44.96 1801 TYR A CA 1
ATOM 11069 C C . TYR A 1 1801 ? 97.027 135.765 130.241 1.00 44.96 1801 TYR A C 1
ATOM 11070 O O . TYR A 1 1801 ? 95.798 135.665 130.292 1.00 44.96 1801 TYR A O 1
ATOM 11079 N N . ILE A 1 1802 ? 97.649 136.703 129.537 1.00 43.27 1802 ILE A N 1
ATOM 11080 C CA . ILE A 1 1802 ? 96.925 137.557 128.603 1.00 43.27 1802 ILE A CA 1
ATOM 11081 C C . ILE A 1 1802 ? 96.669 136.747 127.341 1.00 43.27 1802 ILE A C 1
ATOM 11082 O O . ILE A 1 1802 ? 97.610 136.281 126.693 1.00 43.27 1802 ILE A O 1
ATOM 11087 N N . VAL A 1 1803 ? 95.395 136.544 127.005 1.00 47.00 1803 VAL A N 1
ATOM 11088 C CA . VAL A 1 1803 ? 95.016 135.785 125.820 1.00 47.00 1803 VAL A CA 1
ATOM 11089 C C . VAL A 1 1803 ? 93.835 136.478 125.160 1.00 47.00 1803 VAL A C 1
ATOM 11090 O O . VAL A 1 1803 ? 93.066 137.192 125.803 1.00 47.00 1803 VAL A O 1
ATOM 11094 N N . LYS A 1 1804 ? 93.697 136.260 123.858 1.00 46.68 1804 LYS A N 1
ATOM 11095 C CA . LYS A 1 1804 ? 92.578 136.821 123.117 1.00 46.68 1804 LYS A CA 1
ATOM 11096 C C . LYS A 1 1804 ? 91.364 135.915 123.260 1.00 46.68 1804 LYS A C 1
ATOM 11097 O O . LYS A 1 1804 ? 91.492 134.690 123.323 1.00 46.68 1804 LYS A O 1
ATOM 11103 N N . GLN A 1 1805 ? 90.181 136.530 123.325 1.00 51.12 1805 GLN A N 1
ATOM 11104 C CA . GLN A 1 1805 ? 88.952 135.755 123.447 1.00 51.12 1805 GLN A CA 1
ATOM 11105 C C . GLN A 1 1805 ? 88.693 134.895 122.219 1.00 51.12 1805 GLN A C 1
ATOM 11106 O O . GLN A 1 1805 ? 87.909 133.943 122.297 1.00 51.12 1805 GLN A O 1
ATOM 11112 N N . SER A 1 1806 ? 89.330 135.207 121.089 1.00 51.96 1806 SER A N 1
ATOM 11113 C CA . SER A 1 1806 ? 89.223 134.353 119.914 1.00 51.96 1806 SER A CA 1
ATOM 11114 C C . SER A 1 1806 ? 89.924 133.017 120.111 1.00 51.96 1806 SER A C 1
ATOM 11115 O O . SER A 1 1806 ? 89.591 132.050 119.420 1.00 51.96 1806 SER A O 1
ATOM 11118 N N . ASP A 1 1807 ? 90.886 132.944 121.030 1.00 48.40 1807 ASP A N 1
ATOM 11119 C CA . ASP A 1 1807 ? 91.553 131.689 121.353 1.00 48.40 1807 ASP A CA 1
ATOM 11120 C C . ASP A 1 1807 ? 90.812 130.906 122.428 1.00 48.40 1807 ASP A C 1
ATOM 11121 O O . ASP A 1 1807 ? 90.705 129.679 122.334 1.00 48.40 1807 ASP A O 1
ATOM 11126 N N . CYS A 1 1808 ? 90.298 131.591 123.453 1.00 50.54 1808 CYS A N 1
ATOM 11127 C CA . CYS A 1 1808 ? 89.559 130.900 124.504 1.00 50.54 1808 CYS A CA 1
ATOM 11128 C C . CYS A 1 1808 ? 88.244 130.332 123.988 1.00 50.54 1808 CYS A C 1
ATOM 11129 O O . CYS A 1 1808 ? 87.771 129.309 124.496 1.00 50.54 1808 CYS A O 1
ATOM 11132 N N . ALA A 1 1809 ? 87.639 130.976 122.989 1.00 49.70 1809 ALA A N 1
ATOM 11133 C CA . ALA A 1 1809 ? 86.431 130.430 122.385 1.00 49.70 1809 ALA A CA 1
ATOM 11134 C C . ALA A 1 1809 ? 86.718 129.191 121.551 1.00 49.70 1809 ALA A C 1
ATOM 11135 O O . ALA A 1 1809 ? 85.789 128.437 121.244 1.00 49.70 1809 ALA A O 1
ATOM 11137 N N . LEU A 1 1810 ? 87.977 128.965 121.178 1.00 50.81 1810 LEU A N 1
ATOM 11138 C CA . LEU A 1 1810 ? 88.379 127.779 120.436 1.00 50.81 1810 LEU A CA 1
ATOM 11139 C C . LEU A 1 1810 ? 89.187 126.809 121.286 1.00 50.81 1810 LEU A C 1
ATOM 11140 O O . LEU A 1 1810 ? 89.722 125.831 120.756 1.00 50.81 1810 LEU A O 1
ATOM 11145 N N . ALA A 1 1811 ? 89.294 127.059 122.588 1.00 48.51 1811 ALA A N 1
ATOM 11146 C CA . ALA A 1 1811 ? 90.002 126.143 123.464 1.00 48.51 1811 ALA A CA 1
ATOM 11147 C C . ALA A 1 1811 ? 89.183 124.876 123.683 1.00 48.51 1811 ALA A C 1
ATOM 11148 O O . ALA A 1 1811 ? 87.954 124.866 123.567 1.00 48.51 1811 ALA A O 1
ATOM 11150 N N . HIS A 1 1812 ? 89.884 123.795 124.006 1.00 45.54 1812 HIS A N 1
ATOM 11151 C CA . HIS A 1 1812 ? 89.237 122.513 124.225 1.00 45.54 1812 HIS A CA 1
ATOM 11152 C C . HIS A 1 1812 ? 88.651 122.440 125.629 1.00 45.54 1812 HIS A C 1
ATOM 11153 O O . HIS A 1 1812 ? 89.166 123.043 126.574 1.00 45.54 1812 HIS A O 1
ATOM 11160 N N . ILE A 1 1813 ? 87.559 121.694 125.756 1.00 52.80 1813 ILE A N 1
ATOM 11161 C CA . ILE A 1 1813 ? 86.869 121.512 127.027 1.00 52.80 1813 ILE A CA 1
ATOM 11162 C C . ILE A 1 1813 ? 87.237 120.140 127.573 1.00 52.80 1813 ILE A C 1
ATOM 11163 O O . ILE A 1 1813 ? 87.052 119.124 126.893 1.00 52.80 1813 ILE A O 1
ATOM 11168 N N . ARG A 1 1814 ? 87.762 120.107 128.794 1.00 47.18 1814 ARG A N 1
ATOM 11169 C CA . ARG A 1 1814 ? 88.168 118.861 129.436 1.00 47.18 1814 ARG A CA 1
ATOM 11170 C C . ARG A 1 1814 ? 87.738 118.864 130.900 1.00 47.18 1814 ARG A C 1
ATOM 11171 O O . ARG A 1 1814 ? 88.508 118.537 131.803 1.00 47.18 1814 ARG A O 1
ATOM 11179 N N . GLN A 1 1815 ? 86.492 119.252 131.151 1.00 53.83 1815 GLN A N 1
ATOM 11180 C CA . GLN A 1 1815 ? 85.958 119.258 132.508 1.00 53.83 1815 GLN A CA 1
ATOM 11181 C C . GLN A 1 1815 ? 85.533 117.846 132.894 1.00 53.83 1815 GLN A C 1
ATOM 11182 O O . GLN A 1 1815 ? 84.743 117.212 132.187 1.00 53.83 1815 GLN A O 1
ATOM 11188 N N . SER A 1 1816 ? 86.065 117.351 134.007 1.00 54.81 1816 SER A N 1
ATOM 11189 C CA . SER A 1 1816 ? 85.744 116.008 134.475 1.00 54.81 1816 SER A CA 1
ATOM 11190 C C . SER A 1 1816 ? 84.483 116.012 135.332 1.00 54.81 1816 SER A C 1
ATOM 11191 O O . SER A 1 1816 ? 84.392 116.745 136.316 1.00 54.81 1816 SER A O 1
ATOM 11194 N N . LEU B 2 33 ? 84.331 153.191 138.831 1.00 68.06 33 LEU B N 1
ATOM 11195 C CA . LEU B 2 33 ? 84.621 154.461 138.178 1.00 68.06 33 LEU B CA 1
ATOM 11196 C C . LEU B 2 33 ? 85.003 154.240 136.720 1.00 68.06 33 LEU B C 1
ATOM 11197 O O . LEU B 2 33 ? 85.510 153.180 136.356 1.00 68.06 33 LEU B O 1
ATOM 11202 N N . TYR B 2 34 ? 84.761 155.250 135.891 1.00 66.36 34 TYR B N 1
ATOM 11203 C CA . TYR B 2 34 ? 85.102 155.188 134.477 1.00 66.36 34 TYR B CA 1
ATOM 11204 C C . TYR B 2 34 ? 86.596 155.457 134.307 1.00 66.36 34 TYR B C 1
ATOM 11205 O O . TYR B 2 34 ? 87.373 155.426 135.266 1.00 66.36 34 TYR B O 1
ATOM 11214 N N . GLY B 2 35 ? 87.018 155.716 133.073 1.00 57.81 35 GLY B N 1
ATOM 11215 C CA . GLY B 2 35 ? 88.416 155.975 132.789 1.00 57.81 35 GLY B CA 1
ATOM 11216 C C . GLY B 2 35 ? 88.921 157.309 133.301 1.00 57.81 35 GLY B C 1
ATOM 11217 O O . GLY B 2 35 ? 88.380 157.866 134.260 1.00 57.81 35 GLY B O 1
ATOM 11218 N N . ARG B 2 36 ? 89.968 157.832 132.662 1.00 43.49 36 ARG B N 1
ATOM 11219 C CA . ARG B 2 36 ? 90.601 159.080 133.067 1.00 43.49 36 ARG B CA 1
ATOM 11220 C C . ARG B 2 36 ? 90.131 160.266 132.235 1.00 43.49 36 ARG B C 1
ATOM 11221 O O . ARG B 2 36 ? 90.892 161.216 132.024 1.00 43.49 36 ARG B O 1
ATOM 11229 N N . TYR B 2 37 ? 88.888 160.228 131.762 1.00 51.24 37 TYR B N 1
ATOM 11230 C CA . TYR B 2 37 ? 88.326 161.273 130.909 1.00 51.24 37 TYR B CA 1
ATOM 11231 C C . TYR B 2 37 ? 89.181 161.484 129.662 1.00 51.24 37 TYR B C 1
ATOM 11232 O O . TYR B 2 37 ? 89.582 162.601 129.328 1.00 51.24 37 TYR B O 1
ATOM 11241 N N . ASN B 2 38 ? 89.468 160.385 128.973 1.00 44.69 38 ASN B N 1
ATOM 11242 C CA . ASN B 2 38 ? 90.102 160.416 127.666 1.00 44.69 38 ASN B CA 1
ATOM 11243 C C . ASN B 2 38 ? 89.289 159.559 126.707 1.00 44.69 38 ASN B C 1
ATOM 11244 O O . ASN B 2 38 ? 88.331 158.888 127.099 1.00 44.69 38 ASN B O 1
ATOM 11249 N N . CYS B 2 39 ? 89.679 159.588 125.433 1.00 45.38 39 CYS B N 1
ATOM 11250 C CA . CYS B 2 39 ? 88.881 158.921 124.413 1.00 45.38 39 CYS B CA 1
ATOM 11251 C C . CYS B 2 39 ? 88.889 157.408 124.580 1.00 45.38 39 CYS B C 1
ATOM 11252 O O . CYS B 2 39 ? 87.945 156.740 124.143 1.00 45.38 39 CYS B O 1
ATOM 11255 N N . LYS B 2 40 ? 89.952 156.850 125.168 1.00 45.12 40 LYS B N 1
ATOM 11256 C CA . LYS B 2 40 ? 90.121 155.410 125.365 1.00 45.12 40 LYS B CA 1
ATOM 11257 C C . LYS B 2 40 ? 90.289 154.711 124.021 1.00 45.12 40 LYS B C 1
ATOM 11258 O O . LYS B 2 40 ? 90.590 153.515 123.959 1.00 45.12 40 LYS B O 1
ATOM 11264 N N . CYS B 2 41 ? 90.135 155.464 122.942 1.00 44.87 41 CYS B N 1
ATOM 11265 C CA . CYS B 2 41 ? 90.353 154.984 121.590 1.00 44.87 41 CYS B CA 1
ATOM 11266 C C . CYS B 2 41 ? 91.420 155.776 120.856 1.00 44.87 41 CYS B C 1
ATOM 11267 O O . CYS B 2 41 ? 92.090 155.225 119.985 1.00 44.87 41 CYS B O 1
ATOM 11270 N N . CYS B 2 42 ? 91.605 157.049 121.205 1.00 44.44 42 CYS B N 1
ATOM 11271 C CA . CYS B 2 42 ? 92.690 157.870 120.688 1.00 44.44 42 CYS B CA 1
ATOM 11272 C C . CYS B 2 42 ? 93.556 158.489 121.772 1.00 44.44 42 CYS B C 1
ATOM 11273 O O . CYS B 2 42 ? 94.718 158.808 121.496 1.00 44.44 42 CYS B O 1
ATOM 11276 N N . TRP B 2 43 ? 93.019 158.696 122.975 1.00 36.55 43 TRP B N 1
ATOM 11277 C CA . TRP B 2 43 ? 93.656 159.324 124.130 1.00 36.55 43 TRP B CA 1
ATOM 11278 C C . TRP B 2 43 ? 93.834 160.820 123.916 1.00 36.55 43 TRP B C 1
ATOM 11279 O O . TRP B 2 43 ? 94.113 161.556 124.867 1.00 36.55 43 TRP B O 1
ATOM 11290 N N . PHE B 2 44 ? 93.659 161.286 122.688 1.00 36.54 44 PHE B N 1
ATOM 11291 C CA . PHE B 2 44 ? 93.891 162.692 122.372 1.00 36.54 44 PHE B CA 1
ATOM 11292 C C . PHE B 2 44 ? 92.566 163.449 122.328 1.00 36.54 44 PHE B C 1
ATOM 11293 O O . PHE B 2 44 ? 92.222 164.118 121.354 1.00 36.54 44 PHE B O 1
ATOM 11301 N N . ALA B 2 45 ? 91.825 163.335 123.429 1.00 47.31 45 ALA B N 1
ATOM 11302 C CA . ALA B 2 45 ? 90.525 163.978 123.556 1.00 47.31 45 ALA B CA 1
ATOM 11303 C C . ALA B 2 45 ? 90.075 163.975 125.008 1.00 47.31 45 ALA B C 1
ATOM 11304 O O . ALA B 2 45 ? 90.000 162.917 125.638 1.00 47.31 45 ALA B O 1
ATOM 11306 N N . ASP B 2 46 ? 89.771 165.154 125.549 1.00 55.60 46 ASP B N 1
ATOM 11307 C CA . ASP B 2 46 ? 89.266 165.245 126.913 1.00 55.60 46 ASP B CA 1
ATOM 11308 C C . ASP B 2 46 ? 88.141 166.267 127.030 1.00 55.60 46 ASP B C 1
ATOM 11309 O O . ASP B 2 46 ? 87.921 166.813 128.118 1.00 55.60 46 ASP B O 1
ATOM 11314 N N . THR B 2 47 ? 87.429 166.541 125.939 1.00 59.95 47 THR B N 1
ATOM 11315 C CA . THR B 2 47 ? 86.352 167.521 125.920 1.00 59.95 47 THR B CA 1
ATOM 11316 C C . THR B 2 47 ? 85.128 166.888 125.280 1.00 59.95 47 THR B C 1
ATOM 11317 O O . THR B 2 47 ? 85.201 166.410 124.143 1.00 59.95 47 THR B O 1
ATOM 11321 N N . ASN B 2 48 ? 84.009 166.886 126.008 1.00 59.40 48 ASN B N 1
ATOM 11322 C CA . ASN B 2 48 ? 82.717 166.419 125.504 1.00 59.40 48 ASN B CA 1
ATOM 11323 C C . ASN B 2 48 ? 82.800 164.960 125.040 1.00 59.40 48 ASN B C 1
ATOM 11324 O O . ASN B 2 48 ? 82.653 164.634 123.861 1.00 59.40 48 ASN B O 1
ATOM 11329 N N . LEU B 2 49 ? 83.051 164.088 126.011 1.00 55.57 49 LEU B N 1
ATOM 11330 C CA . LEU B 2 49 ? 83.113 162.656 125.777 1.00 55.57 49 LEU B CA 1
ATOM 11331 C C . LEU B 2 49 ? 81.778 162.007 126.140 1.00 55.57 49 LEU B C 1
ATOM 11332 O O . LEU B 2 49 ? 80.851 162.655 126.631 1.00 55.57 49 LEU B O 1
ATOM 11337 N N . ILE B 2 50 ? 81.686 160.704 125.894 1.00 59.16 50 ILE B N 1
ATOM 11338 C CA . ILE B 2 50 ? 80.501 159.920 126.221 1.00 59.16 50 ILE B CA 1
ATOM 11339 C C . ILE B 2 50 ? 80.950 158.521 126.622 1.00 59.16 50 ILE B C 1
ATOM 11340 O O . ILE B 2 50 ? 81.868 157.955 126.019 1.00 59.16 50 ILE B O 1
ATOM 11345 N N . THR B 2 51 ? 80.314 157.968 127.652 1.00 64.81 51 THR B N 1
ATOM 11346 C CA . THR B 2 51 ? 80.711 156.673 128.189 1.00 64.81 51 THR B CA 1
ATOM 11347 C C . THR B 2 51 ? 80.147 155.532 127.353 1.00 64.81 51 THR B C 1
ATOM 11348 O O . THR B 2 51 ? 78.974 155.546 126.968 1.00 64.81 51 THR B O 1
ATOM 11352 N N . CYS B 2 52 ? 80.993 154.540 127.065 1.00 68.57 52 CYS B N 1
ATOM 11353 C CA . CYS B 2 52 ? 80.528 153.374 126.313 1.00 68.57 52 CYS B CA 1
ATOM 11354 C C . CYS B 2 52 ? 79.849 152.358 127.227 1.00 68.57 52 CYS B C 1
ATOM 11355 O O . CYS B 2 52 ? 78.625 152.197 127.194 1.00 68.57 52 CYS B O 1
ATOM 11358 N N . ASN B 2 53 ? 80.631 151.668 128.056 1.00 72.07 53 ASN B N 1
ATOM 11359 C CA . ASN B 2 53 ? 80.089 150.917 129.186 1.00 72.07 53 ASN B CA 1
ATOM 11360 C C . ASN B 2 53 ? 80.938 150.999 130.446 1.00 72.07 53 ASN B C 1
ATOM 11361 O O . ASN B 2 53 ? 80.387 150.881 131.545 1.00 72.07 53 ASN B O 1
ATOM 11366 N N . ASP B 2 54 ? 82.249 151.206 130.334 1.00 69.87 54 ASP B N 1
ATOM 11367 C CA . ASP B 2 54 ? 83.128 151.360 131.484 1.00 69.87 54 ASP B CA 1
ATOM 11368 C C . ASP B 2 54 ? 84.160 152.456 131.304 1.00 69.87 54 ASP B C 1
ATOM 11369 O O . ASP B 2 54 ? 84.800 152.840 132.288 1.00 69.87 54 ASP B O 1
ATOM 11374 N N . HIS B 2 55 ? 84.351 152.963 130.095 1.00 60.90 55 HIS B N 1
ATOM 11375 C CA . HIS B 2 55 ? 85.321 154.002 129.785 1.00 60.90 55 HIS B CA 1
ATOM 11376 C C . HIS B 2 55 ? 84.603 155.171 129.121 1.00 60.90 55 HIS B C 1
ATOM 11377 O O . HIS B 2 55 ? 83.379 155.189 129.003 1.00 60.90 55 HIS B O 1
ATOM 11384 N N . TYR B 2 56 ? 85.382 156.148 128.680 1.00 55.98 56 TYR B N 1
ATOM 11385 C CA . TYR B 2 56 ? 84.854 157.273 127.929 1.00 55.98 56 TYR B CA 1
ATOM 11386 C C . TYR B 2 56 ? 85.156 157.098 126.446 1.00 55.98 56 TYR B C 1
ATOM 11387 O O . TYR B 2 56 ? 85.878 156.189 126.034 1.00 55.98 56 TYR B O 1
ATOM 11396 N N . LEU B 2 57 ? 84.595 157.995 125.639 1.00 56.52 57 LEU B N 1
ATOM 11397 C CA . LEU B 2 57 ? 84.697 157.872 124.192 1.00 56.52 57 LEU B CA 1
ATOM 11398 C C . LEU B 2 57 ? 84.415 159.228 123.567 1.00 56.52 57 LEU B C 1
ATOM 11399 O O . LEU B 2 57 ? 83.422 159.874 123.912 1.00 56.52 57 LEU B O 1
ATOM 11404 N N . CYS B 2 58 ? 85.283 159.655 122.655 1.00 59.01 58 CYS B N 1
ATOM 11405 C CA . CYS B 2 58 ? 85.084 160.925 121.979 1.00 59.01 58 CYS B CA 1
ATOM 11406 C C . CYS B 2 58 ? 83.914 160.825 121.002 1.00 59.01 58 CYS B C 1
ATOM 11407 O O . CYS B 2 58 ? 83.351 159.754 120.767 1.00 59.01 58 CYS B O 1
ATOM 11410 N N . LEU B 2 59 ? 83.549 161.970 120.426 1.00 57.81 59 LEU B N 1
ATOM 11411 C CA . LEU B 2 59 ? 82.414 161.998 119.511 1.00 57.81 59 LEU B CA 1
ATOM 11412 C C . LEU B 2 59 ? 82.783 161.404 118.157 1.00 57.81 59 LEU B C 1
ATOM 11413 O O . LEU B 2 59 ? 82.060 160.554 117.622 1.00 57.81 59 LEU B O 1
ATOM 11418 N N . ARG B 2 60 ? 83.912 161.835 117.587 1.00 60.69 60 ARG B N 1
ATOM 11419 C CA . ARG B 2 60 ? 84.285 161.355 116.261 1.00 60.69 60 ARG B CA 1
ATOM 11420 C C . ARG B 2 60 ? 84.693 159.887 116.297 1.00 60.69 60 ARG B C 1
ATOM 11421 O O . ARG B 2 60 ? 84.389 159.135 115.367 1.00 60.69 60 ARG B O 1
ATOM 11429 N N . CYS B 2 61 ? 85.353 159.451 117.372 1.00 58.68 61 CYS B N 1
ATOM 11430 C CA . CYS B 2 61 ? 85.698 158.037 117.490 1.00 58.68 61 CYS B CA 1
ATOM 11431 C C . CYS B 2 61 ? 84.449 157.180 117.651 1.00 58.68 61 CYS B C 1
ATOM 11432 O O . CYS B 2 61 ? 84.355 156.092 117.070 1.00 58.68 61 CYS B O 1
ATOM 11435 N N . HIS B 2 62 ? 83.473 157.662 118.424 1.00 61.84 62 HIS B N 1
ATOM 11436 C CA . HIS B 2 62 ? 82.215 156.937 118.565 1.00 61.84 62 HIS B CA 1
ATOM 11437 C C . HIS B 2 62 ? 81.482 156.841 117.235 1.00 61.84 62 HIS B C 1
ATOM 11438 O O . HIS B 2 62 ? 80.958 155.779 116.883 1.00 61.84 62 HIS B O 1
ATOM 11445 N N . GLN B 2 63 ? 81.438 157.939 116.477 1.00 62.18 63 GLN B N 1
ATOM 11446 C CA . GLN B 2 63 ? 80.747 157.906 115.192 1.00 62.18 63 GLN B CA 1
ATOM 11447 C C . GLN B 2 63 ? 81.500 157.069 114.166 1.00 62.18 63 GLN B C 1
ATOM 11448 O O . GLN B 2 63 ? 80.882 156.515 113.251 1.00 62.18 63 GLN B O 1
ATOM 11454 N N . THR B 2 64 ? 82.824 156.964 114.297 1.00 61.42 64 THR B N 1
ATOM 11455 C CA . THR B 2 64 ? 83.587 156.124 113.380 1.00 61.42 64 THR B CA 1
ATOM 11456 C C . THR B 2 64 ? 83.382 154.647 113.688 1.00 61.42 64 THR B C 1
ATOM 11457 O O . THR B 2 64 ? 83.208 153.835 112.772 1.00 61.42 64 THR B O 1
ATOM 11461 N N . MET B 2 65 ? 83.390 154.279 114.970 1.00 61.34 65 MET B N 1
ATOM 11462 C CA . MET B 2 65 ? 83.194 152.882 115.336 1.00 61.34 65 MET B CA 1
ATOM 11463 C C . MET B 2 65 ? 81.741 152.442 115.228 1.00 61.34 65 MET B C 1
ATOM 11464 O O . MET B 2 65 ? 81.483 151.242 115.084 1.00 61.34 65 MET B O 1
ATOM 11469 N N . LEU B 2 66 ? 80.791 153.377 115.287 1.00 63.91 66 LEU B N 1
ATOM 11470 C CA . LEU B 2 66 ? 79.381 153.017 115.194 1.00 63.91 66 LEU B CA 1
ATOM 11471 C C . LEU B 2 66 ? 78.906 152.922 113.750 1.00 63.91 66 LEU B C 1
ATOM 11472 O O . LEU B 2 66 ? 78.001 152.135 113.452 1.00 63.91 66 LEU B O 1
ATOM 11477 N N . ARG B 2 67 ? 79.497 153.701 112.846 1.00 66.89 67 ARG B N 1
ATOM 11478 C CA . ARG B 2 67 ? 79.079 153.672 111.452 1.00 66.89 67 ARG B CA 1
ATOM 11479 C C . ARG B 2 67 ? 79.595 152.454 110.699 1.00 66.89 67 ARG B C 1
ATOM 11480 O O . ARG B 2 67 ? 79.226 152.266 109.535 1.00 66.89 67 ARG B O 1
ATOM 11488 N N . ASN B 2 68 ? 80.435 151.625 111.325 1.00 64.83 68 ASN B N 1
ATOM 11489 C CA . ASN B 2 68 ? 80.925 150.412 110.689 1.00 64.83 68 ASN B CA 1
ATOM 11490 C C . ASN B 2 68 ? 80.444 149.134 111.360 1.00 64.83 68 ASN B C 1
ATOM 11491 O O . ASN B 2 68 ? 80.476 148.076 110.725 1.00 64.83 68 ASN B O 1
ATOM 11496 N N . SER B 2 69 ? 80.001 149.203 112.612 1.00 64.93 69 SER B N 1
ATOM 11497 C CA . SER B 2 69 ? 79.528 148.030 113.337 1.00 64.93 69 SER B CA 1
ATOM 11498 C C . SER B 2 69 ? 78.715 148.500 114.536 1.00 64.93 69 SER B C 1
ATOM 11499 O O . SER B 2 69 ? 78.491 149.697 114.733 1.00 64.93 69 SER B O 1
ATOM 11502 N N . GLU B 2 70 ? 78.270 147.536 115.343 1.00 64.39 70 GLU B N 1
ATOM 11503 C CA . GLU B 2 70 ? 77.535 147.830 116.564 1.00 64.39 70 GLU B CA 1
ATOM 11504 C C . GLU B 2 70 ? 78.374 147.648 117.819 1.00 64.39 70 GLU B C 1
ATOM 11505 O O . GLU B 2 70 ? 78.043 148.231 118.857 1.00 64.39 70 GLU B O 1
ATOM 11511 N N . LEU B 2 71 ? 79.448 146.866 117.747 1.00 60.92 71 LEU B N 1
ATOM 11512 C CA . LEU B 2 71 ? 80.330 146.654 118.881 1.00 60.92 71 LEU B CA 1
ATOM 11513 C C . LEU B 2 71 ? 81.228 147.875 119.078 1.00 60.92 71 LEU B C 1
ATOM 11514 O O . LEU B 2 71 ? 81.180 148.845 118.318 1.00 60.92 71 LEU B O 1
ATOM 11519 N N . CYS B 2 72 ? 82.069 147.829 120.110 1.00 53.78 72 CYS B N 1
ATOM 11520 C CA . CYS B 2 72 ? 82.901 148.972 120.463 1.00 53.78 72 CYS B CA 1
ATOM 11521 C C . CYS B 2 72 ? 84.326 148.878 119.943 1.00 53.78 72 CYS B C 1
ATOM 11522 O O . CYS B 2 72 ? 84.934 149.915 119.665 1.00 53.78 72 CYS B O 1
ATOM 11525 N N . HIS B 2 73 ? 84.877 147.675 119.815 1.00 49.18 73 HIS B N 1
ATOM 11526 C CA . HIS B 2 73 ? 86.265 147.441 119.423 1.00 49.18 73 HIS B CA 1
ATOM 11527 C C . HIS B 2 73 ? 87.265 147.998 120.429 1.00 49.18 73 HIS B C 1
ATOM 11528 O O . HIS B 2 73 ? 88.467 148.028 120.147 1.00 49.18 73 HIS B O 1
ATOM 11535 N N . ILE B 2 74 ? 86.801 148.442 121.595 1.00 49.82 74 ILE B N 1
ATOM 11536 C CA . ILE B 2 74 ? 87.678 148.840 122.689 1.00 49.82 74 ILE B CA 1
ATOM 11537 C C . ILE B 2 74 ? 87.296 148.019 123.912 1.00 49.82 74 ILE B C 1
ATOM 11538 O O . ILE B 2 74 ? 88.134 147.328 124.501 1.00 49.82 74 ILE B O 1
ATOM 11543 N N . CYS B 2 75 ? 86.022 148.091 124.298 1.00 52.91 75 CYS B N 1
ATOM 11544 C CA . CYS B 2 75 ? 85.472 147.255 125.354 1.00 52.91 75 CYS B CA 1
ATOM 11545 C C . CYS B 2 75 ? 84.736 146.036 124.816 1.00 52.91 75 CYS B C 1
ATOM 11546 O O . CYS B 2 75 ? 84.385 145.149 125.601 1.00 52.91 75 CYS B O 1
ATOM 11549 N N . TRP B 2 76 ? 84.496 145.979 123.505 1.00 52.22 76 TRP B N 1
ATOM 11550 C CA . TRP B 2 76 ? 83.853 144.836 122.856 1.00 52.22 76 TRP B CA 1
ATOM 11551 C C . TRP B 2 76 ? 82.443 144.611 123.394 1.00 52.22 76 TRP B C 1
ATOM 11552 O O . TRP B 2 76 ? 82.025 143.481 123.653 1.00 52.22 76 TRP B O 1
ATOM 11563 N N . LYS B 2 77 ? 81.706 145.699 123.555 1.00 58.37 77 LYS B N 1
ATOM 11564 C CA . LYS B 2 77 ? 80.310 145.704 123.957 1.00 58.37 77 LYS B CA 1
ATOM 11565 C C . LYS B 2 77 ? 79.558 146.656 123.043 1.00 58.37 77 LYS B C 1
ATOM 11566 O O . LYS B 2 77 ? 80.161 147.549 122.439 1.00 58.37 77 LYS B O 1
ATOM 11572 N N . PRO B 2 78 ? 78.243 146.484 122.902 1.00 63.48 78 PRO B N 1
ATOM 11573 C CA . PRO B 2 78 ? 77.487 147.350 121.988 1.00 63.48 78 PRO B CA 1
ATOM 11574 C C . PRO B 2 78 ? 77.597 148.819 122.372 1.00 63.48 78 PRO B C 1
ATOM 11575 O O . PRO B 2 78 ? 77.528 149.184 123.548 1.00 63.48 78 PRO B O 1
ATOM 11579 N N . LEU B 2 79 ? 77.779 149.660 121.358 1.00 67.23 79 LEU B N 1
ATOM 11580 C CA . LEU B 2 79 ? 77.918 151.089 121.578 1.00 67.23 79 LEU B CA 1
ATOM 11581 C C . LEU B 2 79 ? 76.571 151.701 121.964 1.00 67.23 79 LEU B C 1
ATOM 11582 O O . LEU B 2 79 ? 75.515 151.182 121.593 1.00 67.23 79 LEU B O 1
ATOM 11587 N N . PRO B 2 80 ? 76.581 152.808 122.712 1.00 72.71 80 PRO B N 1
ATOM 11588 C CA . PRO B 2 80 ? 75.316 153.454 123.090 1.00 72.71 80 PRO B CA 1
ATOM 11589 C C . PRO B 2 80 ? 74.608 154.086 121.902 1.00 72.71 80 PRO B C 1
ATOM 11590 O O . PRO B 2 80 ? 75.105 154.039 120.773 1.00 72.71 80 PRO B O 1
ATOM 11594 N N . THR B 2 81 ? 73.444 154.678 122.146 1.00 81.10 81 THR B N 1
ATOM 11595 C CA . THR B 2 81 ? 72.687 155.334 121.089 1.00 81.10 81 THR B CA 1
ATOM 11596 C C . THR B 2 81 ? 72.866 156.847 121.149 1.00 81.10 81 THR B C 1
ATOM 11597 O O . THR B 2 81 ? 73.919 157.373 120.787 1.00 81.10 81 THR B O 1
#

Nearest PDB structures (foldseek):
  7el9-assembly1_B  TM=1.009E+00  e=3.030E-09  Mammarenavirus machupoense
  7elb-assembly1_D  TM=9.762E-01  e=3.844E-08  Mammarenavirus machupoense
  7ckm-assembly1_B  TM=9.791E-01  e=4.723E-08  Mammarenavirus machupoense
  5i72-assembly1_B  TM=9.676E-01  e=7.323E-05  Lassa virus Josiah
  7ckl-assembly1_B  TM=9.452E-01  e=1.184E-04  Mammarenavirus lassaense

Radius of gyration: 36.55 Å; Cα contacts (8 Å, |Δi|>4): 2447; chains: 2; bounding box: 104×92×100 Å

Solvent-accessible surface area: 61638 Å² total; per-residue (Å²): 151,148,21,68,74,84,17,70,38,31,42,84,124,62,197,76,19,22,62,147,56,120,120,108,67,31,71,86,19,44,140,15,16,64,20,16,5,26,13,23,0,4,91,70,77,57,17,86,44,18,105,102,79,88,78,1,13,52,5,2,74,98,99,49,29,143,60,38,127,7,91,134,22,91,1,27,1,24,56,27,74,73,120,49,3,50,1,1,7,18,9,24,72,37,30,78,29,28,52,54,37,56,86,84,60,1,46,64,76,1,61,109,4,50,99,39,3,102,150,49,39,9,71,4,72,49,55,14,30,23,57,47,82,43,84,25,81,70,40,95,36,73,46,12,123,34,19,10,162,35,6,14,64,22,7,124,82,113,160,84,42,61,43,64,82,61,27,76,56,18,52,122,103,98,72,14,99,90,48,141,43,104,113,46,72,55,126,1,6,91,80,0,46,105,6,0,40,103,29,24,108,6,85,17,138,33,77,60,0,103,116,40,0,82,109,0,44,104,38,2,73,72,80,4,58,86,131,64,87,11,40,7,71,69,10,80,70,198,91,5,15,112,32,0,30,92,25,0,19,43,147,154,38,153,39,47,113,10,15,2,16,27,12,78,7,0,61,0,0,22,40,0,0,16,29,0,29,127,157,57,83,122,152,49,86,27,33,140,88,0,67,55,10,16,35,50,0,48,56,2,28,53,58,143,13,22,124,69,56,110,20,8,0,7,1,1,0,0,0,0,0,1,5,1,11,61,12,38,82,104,54,184,67,3,14,114,37,25,1,36,39,3,0,3,4,3,15,0,0,18,2,0,4,45,2,1,0,4,0,75,22,0,2,122,18,1,108,115,55,17,60,99,59,98,108,16,13,135,78,2,16,124,51,0,68,150,51,33,92,92,15,81,142,5,138,60,10,14,70,59,92,0,77,31,116,36,0,70,38,8,0,127,125,4,100,48,112,54,0,36,0,112,51,82,163,193,123,67,186,20,106,110,4,73,133,18,63,72,108,26,5,29,18,0,3,63,0,1,10,28,0,0,23,4,0,0,18,0,11,60,6,44,175,7,65,112,6,30,117,73,169,62,164,201,20,79,19,108,3,87,21,0,19,0,13,59,13,134,20,4,159,20,0,2,0,0,0,0,0,34,110,29,32,78,169,27,4,13,0,0,0,7,0,1,19,82,9,106,27,49,62,14,11,14,3,133,12,12,0,33,17,6,3,3,6,0,32,0,27,75,1,0,2,0,0,0,64,9,0,13,29,1,0,49,31,50,112,26,1,40,92,62,0,1,21,39,0,34,1,0,0,0,0,0,6,5,9,20,24,34,70,0,0,43,0,0,40,6,0,19,22,0,0,6,0,6,0,1,20,0,8,6,75,60,1,37,68,104,2,80,21,113,29,147,51,32,17,13,4,6,0,1,53,26,0,0,31,0,0,46,90,0,11,47,47,178,87,96,14,17,13,6,2,20,15,7,1,9,0,0,0,0,0,0,7,0,2,39,4,4,9,79,23,10,54,80,107,79,67,12,12,39,106,3,0,40,67,0,0,58,14,4,46,150,6,42,0,12,9,33,52,8,34,76,63,4,127,13,71,116,111,28,31,53,51,0,2,86,3,0,120,90,0,15,73,8,66,16,112,38,26,158,38,18,110,58,18,0,0,4,28,65,0,0,3,10,0,3,2,2,0,20,102,44,91,8,125,2,46,2,78,2,113,103,51,2,45,188,38,54,2,34,6,10,1,0,2,5,57,7,26,1,5,43,5,14,11,29,20,98,30,59,17,6,68,15,71,6,68,20,88,12,20,64,10,0,99,61,36,12,124,15,2,42,66,0,2,60,27,0,10,98,22,18,110,35,16,0,50,80,36,114,171,12,17,80,129,0,5,80,52,0,75,106,1,0,39,63,24,17,3,1,0,5,3,19,14,30,124,17,2,10,6,0,0,0,0,0,0,0,0,0,4,55,50,9,31,0,51,4,65,140,96,149,60,109,27,109,10,69,15,1,43,11,9,0,13,14,0,0,0,6,0,4,58,0,17,98,78,0,14,106,17,8,66,150,62,157,140,34,78,0,35,88,25,0,54,85,13,44,146,132,132,34,132,74,1,36,28,1,0,6,0,2,4,1,0,32,49,6,0,47,14,0,0,6,4,0,2,0,0,0,0,6,0,0,7,40,0,2,68,17,6,22,102,2,93,18,26,0,4,6,4,4,48,21,3,0,1,0,0,111,52,58,162,133,3,56,98,39,25,24,0,1,1,0,2,7,6,0,0,0,0,0,1,2,11,7,2,16,64,0,1,0,0,25,13,0,0,10,0,63,38,76,0,0,1,10,46,68,43,4,14,6,0,0,50,30,0,0,26,0,0,20,52,1,100,2,92,20,6,40,44,0,1,58,40,1,4,77,22,1,20,75,0,3,7,40,5,1,12,24,88,0,0,20,46,0,2,106,2,0,18,72,0,7,105,88,4,43,10,19,55,23,1,11,5,2,4,49,121,9,40,5,30,1,0,10,6,1,10,14,6,0,5,0,0,38,27,0,18,63,7,1,150,91,53,151,26,0,23,56,0,3,75,6,0,73,94,2,1,41,28,11,62,165,51,165,140,46,81,76,91,2,14,104,14,0,49,140,31,10,48,89,0,0,33,10,0,1,65,108,26,35,90,49,125,127,42,2,110,154,1,21,33,24,18,6,5,19,1,16,24,90,25,61,6,95,53,130,41,134,118,20,73,7,5,109,53,2,43,83,88,52,61,145,168,73,9,5,0,4,18,0,1,3,0,10,93,7,1,37,47,76,0,0,72,23,56,163,54,39,48,34,28,9,152,74,2,53,78,8,44,57,101,25,109,56,86,42,21,61,60,77,85,150,15,0,20,0,59,94,2,1,112,148,12,66,70,0,11,59,1,0,0,10,9,0,0,0,2,0,3,1,1,0,0,18,1,0,54,30,0,2,14,75,48,91,140,48,224,85,56,95,11,54,50,106,56,25,137,30,147,36,90,108,40,6,140,125,61,51,35,72,2,4,41,10,0,88,147,24,38,93,117,41,34,110,100,104,1,27,99,117,46,137,72,104,151,87,48,142,43,51,2,9,9,6,0,1,0,0,9,8,79,17,72,25,6,22,5,0,37,57,28,24,113,93,58,110,32,63,62,1,54,5,15,35,18,20,38,56,121,14,6,61,1,131,89,204,103,25,25,104,17,0,42,1,3,3,68,24,80,102,130,27,75,42,5,79,77,4,44,0,9,112,79,0,20,100,20,2,71,178,98,40,114,56,0,34,32,12,27,89,84,13,45,177

B-factor: mean 58.84, std 29.82, range [13.98, 143.39]

Foldseek 3Di:
DVLVVVLLVLVVPWPPVQVVLNVCVLVSVVVNLVLQLLCQQCVVVPFDQCPPQDFDVVVCVVVPFDDPPAPTDRFSTWDDDPQEIETEDEDEFQEVLLLVLVVVVVVVVVVVRLVVCVVGGHRYDYDYDRHNHSDGDTDPSPSVLVSLVSSLVVLVVDVVDDSPVVNVRSDNYDAFPDPPFPADADVQVVLVCCLQAVLFDLQDDDVVLLVVLQVLLVLCVPPCVVVPNFFKDWCPLVVLLVLLCPQQQDDVDPDDLDLLVFFQLSLLLLLVLVVCVVPFVVLCVLLVVLVVLQVLLLVVLPPPLDDDNLVSQLLQLQLSLLSVLVQCPPDPHCCLFRVLQHADAQQWGAHHLLKIARLVVSLVVNCPCCVVPPPNLVVSVVSVCVPDVVSVPRDRRSDPDSPVVSSVVVSVVRHDAAFKLFQDDDDDPRCPLLPDDPVSLLSSLVSLLQVLLQLLVQQLRDDGDFPDDPPDRDGIDRDGIWRWGWGQDGSGKIKIWTWHDYHQAKTKIWIWMRRRRRIHGSGIGIGGSLFQQLSNPVSPLVVVLLVLLLLLPVVDVVLSSNLSSLLSVLLSLCNSDQDLLLLQLLLLLLLSLVFSQFTMFTPCSSVRNRGDQVGVSSSNNSSSLSVSLCSQADDDPPRCPPVVSSSLSNNLSSLLLLLGDFFPSPFLVQLLVQVQLQCVLFVVQQQWDFPQPQQFDGDPVNSVSQSVSSNSQAVFDSSDDVQLPRFHADSVLLSSLSSCQDVVNFQWHLAFEDQLPDVQNAAYLQGRRSTLFEWEWHWDGDSNGTHIDTHTRPVSLSLLVSLLSNLVRSVVRTQQEDAPDVVNVVVVVVVVQVLLQVLWKKWWWFFPCLQSRAFLSLLLNNLVNHQNAYNPPRPRDDCVRSSSSSSSLQNYKYFRDPSSLVVLVVHPDGPSSVVQVCAPPVPHHGGGITHGGGRHDDVRNQSSLSSVVVSLVSVLQSSLCSNQVWHWDKHDNSGIIMITIHHPPVPPVCSSVVSVSQSNCSSGRGRTDSSIHIRSAWYDDPNWIHGNPGTNLSQSNLSSVLSFPQQPPDQLVSLQVSVVSLLVSLQSANALSSSLSSQVSSQVLCCLLVVFHALAGHAHPAFVVCNFLHDSLLSSLVSVVVLVPPDPLLLVLLVLLVQVVCCCPVVVPDFLVLLVQPVVAFLRSLVVSCCVRPNDVVSSLVQQFKKFFDLCQLHFWDFDACLACVQVVVVVVVPDNDGRSSSSSSSSVSLAAQTRDQNVRGGDHSCVQVVQFDDPPPVSCPSDPRYIHGCVRNPSPNSRIHRVSSLSSLSLNLSCQAFHDLSSFDWDWDPDSSPQKDKDFRPGDHPFVQAPPALLLQCCVNPVVVCVPSHPPDDDPVVSRDTSPNHNNVSSNSSDRNRDNVVVSHDDSVSRMGIYHVVRVSGHIDRGD/DEDPQAQLVPRPDRPDWDDFDRYTHRDVLLCVQVVVHQANVRVRHGGDD

InterPro domains:
  IPR007099 RNA-directed RNA polymerase, negative-strand RNA virus [PS50525] (1173-1369)
  IPR010453 RNA polymerase, arenaviral [MF_04086] (1-2209)
  IPR010453 RNA polymerase, arenaviral [PF06317] (179-2204)
  IPR010453 RNA polymerase, arenaviral [PIRSF000836] (1-2209)
  IPR026382 RNA endonuclease, cap-snatching, arenaviral [PF17296] (1-172)
  IPR048006 RNA endonuclease, cap-snatching, bunyaviral [TIGR04202] (86-146)

Sequence (1458 aa):
DEYVQELKGLIRKHRCEFGHQKSPLLTEGFKLLSSLVELESCEAHACQANTDQRFVDVILSDNGILCPTLPKVIPDGFKLTGKTLILLETFVRVNPDEFEKKWKADMSKLLNLKHDLQKSGVTLVPIVDGRSNYNNRFVADWVIERIRWLLIEILKASEDQEYQRLIHSLSNVKLENLEHLKRNSLDYDERLNESLFIGLKGDIRESTVREELIKLKLWFKDEVFSKGLGKFKLTDRRELLESLSSLGAHLDSDVSSCPFCNNKLMEIVYNVTFSCVERTDTHSNIEKHYLSVLSLCNKIKGLKVFNTRRNTLLFLDLIMVNLMVDISDSCQDAIESLRKSGLIVGQMVMLVNDRVLDILEAVKLIRKKIGTNPNWVKNCSKILERSHPEIWHHLSTLIKQPDFNSLISIAQHLVSDRPIMRYSVKICRHKLFQEMSSFEQMRLFKTLSSISLSLINSMKTSFSSRLLVNEKYFGNVRLRECYAQRFYLAESLVGFLFYQKTGERSRCYSVYLSDNGVMSEQGSFYCDPKRFFLPVFSDEVLAGMCEEMTSWLDFDTGLMNDTGPILRLLVLAILCSPSKRNQTFLQGLRYFLMAFANQIHHIDLTSKLVVECKSSSEVVVQRLAVGLFIRLLSGESDASLFFSRRFKYLLNVSYLCHLITKETPDRLTDQIKCFEKFIEPKVKFGCAVVNPSLNGKLTVDQEDIMINGLKKFFSKSLRDTEDVQTPGVCKELLNYCVSLFNRGKLKVSGELKNNPFRSPTEFTSISSNSGNLKFGLSYKEQVGSNRELYVGDLNTKLMTRLVEDFSEAVGNSMKYTCLNSEKEFERAICDMKMAVNNGDLSCSYDHSKWGPTMSPALFLALLQMLELRTPVDRSKIDLDSVKSILKWHLHKVVEVPINVAEAYCIGSTSLSEEFFHQTMQLNGQIPSHIMSVLDMGQGILHNTSDLYGLITEQFLCYALDLLYDVIPVSYTSSDDQITLIKTPSDAAEWLEMICFHEFLSSKLNKFVSPKSVIGTFVAEFKSRFFVMGEETPLLTKFVAAALHNVKCKTPTQLSETIDTICDQCIANGVSTKIVTRISKRVNQLIRYSGYGETPFGAIEDQDVKDWVDGSRGYRLQRKIEAIFHDDKETSFIRNCARKVFNDIKRGRIFEENLINLIGRGGDEALTGFLQYAGCSEQEVNRVLNYRWVNLSSFGDLRLVLRVPTLIKTLQSKLSRQSSVASGFIGFCKSMGSKCVRDGKGGFLYIKEVYSGVSACTCEICALKPKIIYCNNSLNKVSQFSKPILWDYFSLVLTNACELGEWVFSTVKEPQNNQNFFWAVKPKVVRQIEDGMNHVLQSIRRNYPVLFDEHLTPFMNDLQVSRLKFLDVCIALDMMNENLGIISHLLKTRDNSVYIVKQSDCALAHIRQSLYGRYNCKCCWFADTNLITCNDHYLCLRCHQTMLRNSELCHICWKPLPT